Protein AF-0000000077412090 (afdb_homodimer)

InterPro domains:
  IPR002656 Acyltransferase 3 domain [PF01757] (216-596)
  IPR052728 Oxygen and lipid transport regulator [PTHR11161] (29-630)

Radius of gyration: 33.4 Å; Cα contacts (8 Å, |Δi|>4): 1713; chains: 2; bounding box: 84×100×77 Å

Foldseek 3Di:
DVVCVVVPPLPPDPPDPDPDPVLVVPAPDQEAADFQVVLQVVPPLRKKKWWKKAKDALDNVDGDPNVVSQCSQCVDLQADNSRIHIYIDGCCVQPVVQDDRDQPDPVNQVSVQVSVQVVCVVVRMGTGTDDMDMDHNDAPDDADPLQVVLVVVVVVLVVLLVVLQVVVVVQCVPPVNVPDPDDPPVNLLSVLSHLVSLVVVLLDDDDDLVCQLQLLVLLLLLVLLLLLLLLVLVLLQLQEFAPCSVVSSVCSVRPDPSLVSSLQNLLSLLQVLLQLLLVVLLVLLVCVVVVHALDPVNLVLVLVLVLLLQQFLLCNLLSCLQHVLSRPPFASRLFLLSCLNVLSVPCVVCLSVLNCLPPPNLRRNQVLSLSVSLSSVLNSVSSVVCNVCVVPLVCLLVVLVVVLVVLLVVLLVVLLVVLDALTQPSRSVCSHSNNSSNDPCCSVQRSDNSNSVLSNSVSSNLSSVCSVPLP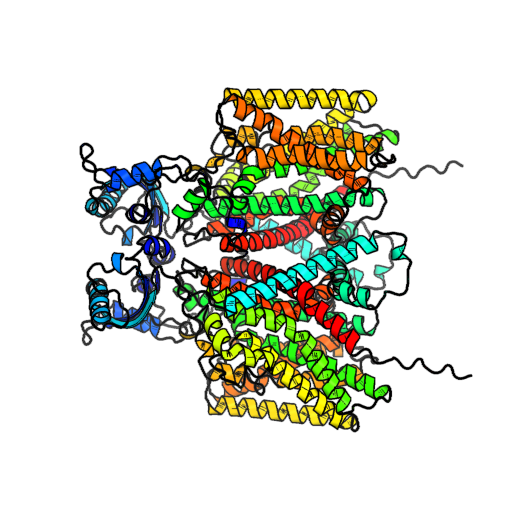PQDQPDPVSVVVLVVLLCVLVCLQRPVVVVDPQSPDSNSSSNSSSRNNNSSSVSVSSVSSQLSNVDDPPSNCSSNPSCSNSLSVLSSSLSSCLSVVSSSVSRHDSDHHHDDDVVSVVSSVVSSVVSSVRSSVCCSSTSSSSSSVSCVVPVDPPPPPPPDD/DVVCVVVPPLPPDPDDDDPDPVLVVPAPDQEAADFQVVLQVVPPLRKKKWWWKAKDALDNVDGDPNVVSQCVQCVDLLADNSRIHIYIDGCCVQPVVQDDRDPPDPSNQVSVQVSVQVVCVVVRMGTGTDDMDMDHNDAPDDADPLQVVLVVVVVVLVVLLVVLQVVVVVQCVPPVNVPDPDDDPVNLLSVLSHLVSLVVVLLDDDDDLVCQLQLLVLLLLLVLLLLLLLLVLVLLQLQEFAPCSVVLSVCSVRPDPSQVSSLLNLLSLLQVLLQLLLVVLLVLLVCVVVVHALDPVNLVLVLVLVLLLQQFLLCNLLSCLQHVLSRPPFASLCFLLSLLNVLSVPCVVCLSVLNCLPPPNLSRNQVLSLSVSLSSVLNSVSSVVCNVCVVVLVCLLVVLVVVLVVLLVVLLVVLLVVLDALTQDSRSVCSHSNNSSNDPCCSVQRSDNSNSVLSNSVSSNLSSVCSVPLPPQPQPDPVSVVVLVVLLCVLVCLQRPVVVVDPQSPDSNSSSNSSSRNNNSSSVSVSSVSSQLSNVDDPPSNCSSNPSVSNSLSVLSSSLSSCLSVVSSSVSRHDSDHHHDDDVVSVVSSVVSSVVSSVRSSVSCSSTNSSSSSVSCVVPVDPPPPPPPDD

Nearest PDB structures (foldseek):
  5oxq-assembly1_A  TM=2.088E-01  e=1.845E+00  Streptococcus thermophilus

Secondary structure (DSSP, 8-state):
-HHHHTTGGGGS---S----HHHHHHSPPSEEE--HHHHHTTGGG--EEEEEEEEEES-SSS--HHHHHHHHHTSSTTS--TTEEEEEEEHHHH-TT-----TT-HHHHHHHHHHHHHHHGGGTEEEEEEEEEEE-SS-SS---HHHHHHHHHHHHHHHHHHHHHHHHHHHHH-HHHHT-SS--HHHHHHHTT-HHHHHHHHHPPP-SHHHHHTHHHHHHHHHHHHHHHHHHHHHHHHSS-BS-HHHHHHHHHS--HHHHTGGGGGGHHHHHHHHHHHHHHHHHHHHHHTT----HHHHHHHHHHHHHHHHHHHHHHHHHHHTGGGGS---GGGTTTSTHHHHHHHHHHHHHTT-TTTSSGGG-SSGGGHHHHHHHHHHHHHHHHHHHHGGGGGGHHHHHHHHHHHHHHHHHHHHHHHT--SS----HHHHGGGGGGGSHHHHHHTSSTTTTHHHHHHHHHHHHHHHHHTTS-S--SHHHHHHHHHHHHHHHHHHHHHHHHS-GGGSHHHHHHHHHHHHHHHHHHHHHHHHHHHTT--HHHHHHHT-HHHHHHHTTHHHHHHHHHHHHHHHHHT--S-B---HHHHHHHHHHHHHHHHHHHHHHIIIIIHHHHHHHHHHH-----------/-HHHHTTSGGGS---S----HHHHHHSPPSEEE--HHHHHTTGGG--EEEEEEEEEES-SSS--HHHHHHHHHTSSTTS--TTEEEEEEEHHHH-TT-----TT-HHHHHHHHHHHHHHHGGGTEEEEEEEEEEE-SS-SS---HHHHHHHHHHHHHHHHHHHHHHHHHHHHH-HHHHT-SS--HHHHHHHTT-HHHHHHHHHPPP-SHHHHHTHHHHHHHHHHHHHHHHHHHHHHHHSS-BS-HHHHHHHHHS--HHHHTGGGGGGHHHHHHHHHHHHHHHHHHHHHHTT----HHHHHHHHHHHHHHHHHHHHHHHHHHHTGGGGS---GGGTTTSTHHHHHHHHHHHHHTT-TTTSSGGG-SSGGGHHHHHHHHHHHHHHHHHHHHGGGGGGHHHHHHHHHHHHHHHHHHHHHHHT--SS-S--HHHHGGGGGGGSHHHHHHTSSHHHHHHHHHHHHHHHHHHHHHTTS-S--SHHHHHHHHHHHHHHHHHHHHHHHHS-GGGSHHHHHHHHHHHHHHHHHHHHHHHHHHHTT--HHHHHHHT-HHHHHHHTTHHHHHHHHHHHHHHHHHT--S-B---HHHHHHHHHHHHHHHHHHHHHHIIIIIHHHHHHHHHHH-----------

pLDDT: mean 88.51, std 13.02, range [19.36, 98.06]

Solvent-accessible surface area (backbone atoms only — not comparable to full-atom values): 66591 Å² total; per-residue (Å²): 105,73,78,52,53,81,54,55,75,76,66,69,91,73,69,74,93,67,77,48,53,48,58,58,50,70,48,76,72,47,55,43,76,46,66,56,69,53,32,43,33,46,45,91,63,16,40,38,32,45,33,35,35,36,56,43,55,67,44,76,89,68,53,49,72,68,54,55,49,35,49,59,58,30,65,42,69,52,24,51,54,57,44,49,27,42,36,33,40,32,39,64,76,77,34,63,84,54,84,58,94,42,90,83,42,68,64,31,53,56,43,51,27,51,52,52,28,62,63,35,43,81,72,49,27,31,56,43,67,78,47,73,49,68,46,54,65,60,76,92,59,77,88,48,69,65,37,53,51,53,51,48,52,52,51,52,50,52,48,48,32,52,50,25,27,52,52,49,53,57,44,58,70,32,73,79,54,61,68,57,87,76,73,54,69,67,52,51,55,40,45,36,37,11,46,68,58,45,48,54,56,51,67,54,72,85,80,52,69,71,51,62,37,50,36,42,54,28,21,49,47,37,54,43,47,52,49,51,51,43,30,53,43,53,47,62,62,55,24,47,56,45,73,44,57,62,58,57,32,50,40,58,74,54,64,45,74,81,63,47,50,50,58,50,47,75,53,54,56,26,49,55,38,14,50,53,31,17,52,48,39,37,54,51,51,52,37,46,72,68,71,44,81,77,45,71,67,52,51,52,50,53,51,49,53,53,46,52,40,49,43,53,48,48,48,54,54,42,48,37,28,39,32,62,53,54,68,53,86,53,35,81,48,35,69,58,56,53,48,38,28,60,23,14,56,74,34,41,66,34,60,77,67,43,42,30,58,75,46,62,53,73,49,34,23,56,70,80,51,28,58,56,20,42,49,51,51,49,51,54,51,48,52,54,50,46,56,68,35,64,87,42,60,87,49,46,65,59,54,44,50,50,52,46,51,52,46,33,51,48,42,24,50,56,38,45,73,70,57,62,70,66,61,66,68,82,21,42,73,30,32,39,34,56,47,47,63,71,37,67,62,42,48,55,59,60,46,26,57,75,54,51,40,47,13,32,48,48,11,38,46,50,16,49,50,44,64,74,44,67,90,52,84,82,63,82,46,71,66,49,46,50,49,51,53,49,52,36,50,50,30,45,40,53,57,70,42,40,68,77,76,40,71,48,65,76,39,58,62,50,14,13,50,47,60,28,44,36,52,44,31,45,32,49,28,50,48,52,50,50,56,40,41,43,72,70,45,57,66,68,61,39,53,66,23,48,39,69,71,30,56,44,50,30,75,31,40,68,40,21,62,72,40,30,55,57,57,52,38,51,55,51,20,58,32,72,57,60,41,67,81,47,72,65,58,49,50,42,52,37,42,19,48,51,55,48,13,50,53,49,5,48,52,40,36,52,70,32,28,49,24,40,39,46,50,48,46,68,71,61,61,66,78,72,74,69,74,74,76,79,128,106,72,78,51,51,78,53,53,74,76,62,70,87,72,75,79,98,65,78,48,53,49,58,58,50,69,47,76,71,48,54,43,74,45,67,57,68,54,33,44,31,46,45,91,63,16,41,39,30,46,33,35,36,36,56,42,53,68,43,77,89,69,53,49,72,67,53,55,49,35,50,60,57,30,65,42,70,51,24,50,54,59,43,48,27,42,36,34,40,33,38,66,75,78,34,62,85,52,82,60,96,41,90,84,41,66,65,31,54,54,43,50,28,51,50,53,28,64,64,35,44,82,71,49,27,31,56,44,67,78,46,76,50,69,46,53,65,61,74,91,58,79,88,49,70,67,37,52,51,51,52,48,52,53,51,52,49,53,49,48,32,52,50,25,26,52,50,50,52,57,45,58,70,32,73,82,54,62,68,57,88,76,73,54,70,66,53,52,56,39,45,36,37,10,46,69,59,46,48,54,58,51,68,54,72,86,81,51,69,71,51,62,36,51,35,42,54,27,21,48,47,37,53,42,47,51,49,51,50,42,30,53,46,52,48,62,63,54,24,46,56,43,73,44,56,63,58,58,31,50,40,58,76,54,64,46,72,81,60,45,50,49,48,50,47,75,52,53,56,27,49,56,36,13,49,54,32,18,53,48,38,38,55,52,50,54,38,45,73,68,72,44,83,78,45,72,68,52,50,53,50,53,51,50,53,54,47,51,39,50,42,53,48,49,49,52,54,42,49,37,29,38,32,63,53,56,68,55,84,52,34,82,48,34,68,59,57,56,49,38,29,59,23,13,57,74,34,41,65,33,60,77,68,43,41,29,55,76,46,61,52,72,49,36,23,56,72,79,51,27,57,58,18,41,48,51,52,50,52,52,51,48,52,53,50,46,55,68,35,64,86,42,60,89,48,47,63,58,53,44,49,50,53,48,52,51,46,33,51,46,43,24,51,55,37,46,72,71,59,61,71,66,69,61,71,72,28,41,72,34,33,38,35,57,46,46,63,70,37,66,61,41,46,55,58,59,46,26,59,76,53,50,40,47,12,32,48,49,11,38,45,49,16,48,49,43,65,74,44,67,89,52,84,84,63,82,45,69,66,49,47,50,48,52,52,49,51,35,47,51,31,45,40,52,57,71,43,40,68,79,75,40,71,48,66,76,41,61,63,50,16,14,51,47,61,28,43,36,50,44,32,45,31,50,28,53,49,51,49,51,55,41,40,43,71,71,44,56,65,69,60,40,52,65,22,47,40,71,70,31,55,43,51,29,75,30,41,67,40,20,63,73,42,32,56,58,56,51,38,52,55,50,20,58,32,74,56,58,39,66,80,47,72,64,58,50,49,44,52,37,43,19,48,51,53,51,14,50,53,50,5,48,50,39,36,51,71,33,28,49,25,39,40,47,50,48,47,67,72,60,61,67,78,72,74,68,75,72,74,80,127

Structure (mmCIF, N/CA/C/O backbone):
data_AF-0000000077412090-model_v1
#
loop_
_entity.id
_entity.type
_entity.pdbx_description
1 polymer 'Acyltransferase 3 domain-containing protein'
#
loop_
_atom_site.group_PDB
_atom_site.id
_atom_site.type_symbol
_atom_site.label_atom_id
_atom_site.label_alt_id
_atom_site.label_comp_id
_atom_site.label_asym_id
_atom_site.label_entity_id
_atom_site.label_seq_id
_atom_site.pdbx_PDB_ins_code
_atom_site.Cartn_x
_atom_site.Cartn_y
_atom_site.Cartn_z
_atom_site.occupancy
_atom_site.B_iso_or_equiv
_atom_site.auth_seq_id
_atom_site.auth_comp_id
_atom_site.auth_asym_id
_atom_site.auth_atom_id
_atom_site.pdbx_PDB_model_num
ATOM 1 N N . MET A 1 1 ? -9.008 4.742 -24.375 1 19.36 1 MET A N 1
ATOM 2 C CA . MET A 1 1 ? -8.453 5.59 -25.422 1 19.36 1 MET A CA 1
ATOM 3 C C . MET A 1 1 ? -7.453 6.59 -24.844 1 19.36 1 MET A C 1
ATOM 5 O O . MET A 1 1 ? -6.422 6.867 -25.469 1 19.36 1 MET A O 1
ATOM 9 N N . ALA A 1 2 ? -7.738 7.188 -23.656 1 22.77 2 ALA A N 1
ATOM 10 C CA . ALA A 1 2 ? -6.75 8.133 -23.141 1 22.77 2 ALA A CA 1
ATOM 11 C C . ALA A 1 2 ? -5.5 7.406 -22.656 1 22.77 2 ALA A C 1
ATOM 13 O O . ALA A 1 2 ? -4.398 7.961 -22.703 1 22.77 2 ALA A O 1
ATOM 14 N N . LEU A 1 3 ? -5.652 6.203 -22.203 1 26.17 3 LEU A N 1
ATOM 15 C CA . LEU A 1 3 ? -4.453 5.461 -21.828 1 26.17 3 LEU A CA 1
ATOM 16 C C . LEU A 1 3 ? -3.672 5.043 -23.078 1 26.17 3 LEU A C 1
ATOM 18 O O . LEU A 1 3 ? -2.467 4.797 -23 1 26.17 3 LEU A O 1
ATOM 22 N N . LYS A 1 4 ? -4.398 4.973 -24.266 1 30.03 4 LYS A N 1
ATOM 23 C CA . LYS A 1 4 ? -3.734 4.742 -25.547 1 30.03 4 LYS A CA 1
ATOM 24 C C . LYS A 1 4 ? -3.004 5.996 -26.016 1 30.03 4 LYS A C 1
ATOM 26 O O . LYS A 1 4 ? -2.219 5.941 -26.969 1 30.03 4 LYS A O 1
ATOM 31 N N . VAL A 1 5 ? -3.477 7.176 -25.578 1 28.88 5 VAL A N 1
ATOM 32 C CA . VAL A 1 5 ? -2.887 8.367 -26.172 1 28.88 5 VAL A CA 1
ATOM 33 C C . VAL A 1 5 ? -1.438 8.516 -25.719 1 28.88 5 VAL A C 1
ATOM 35 O O . VAL A 1 5 ? -0.57 8.914 -26.5 1 28.88 5 VAL A O 1
ATOM 38 N N . ILE A 1 6 ? -1.155 8.234 -24.453 1 31.19 6 ILE A N 1
ATOM 39 C CA . ILE A 1 6 ? 0.26 8.422 -24.156 1 31.19 6 ILE A CA 1
ATOM 40 C C . ILE A 1 6 ? 1.084 7.352 -24.875 1 31.19 6 ILE A C 1
ATOM 42 O O . ILE A 1 6 ? 2.307 7.477 -24.984 1 31.19 6 ILE A O 1
ATOM 46 N N . PHE A 1 7 ? 0.365 6.371 -25.516 1 32.5 7 PHE A N 1
ATOM 47 C CA . PHE A 1 7 ? 0.991 5.258 -26.219 1 32.5 7 PHE A CA 1
ATOM 48 C C . PHE A 1 7 ? 1.422 5.672 -27.625 1 32.5 7 PHE A C 1
ATOM 50 O O . PHE A 1 7 ? 1.971 4.867 -28.375 1 32.5 7 PHE A O 1
ATOM 57 N N . VAL A 1 8 ? 0.975 6.852 -28.172 1 30.89 8 VAL A N 1
ATOM 58 C CA . VAL A 1 8 ? 1.163 7.02 -29.609 1 30.89 8 VAL A CA 1
ATOM 59 C C . VAL A 1 8 ? 2.652 7.156 -29.922 1 30.89 8 VAL A C 1
ATOM 61 O O . VAL A 1 8 ? 3.092 6.828 -31.016 1 30.89 8 VAL A O 1
ATOM 64 N N . PHE A 1 9 ? 3.449 7.789 -29.109 1 29.62 9 PHE A N 1
ATOM 65 C CA . PHE A 1 9 ? 4.703 8.156 -29.75 1 29.62 9 PHE A CA 1
ATOM 66 C C . PHE A 1 9 ? 5.57 6.926 -29.984 1 29.62 9 PHE A C 1
ATOM 68 O O . PHE A 1 9 ? 6.633 7.02 -30.609 1 29.62 9 PHE A O 1
ATOM 75 N N . SER A 1 10 ? 5.43 5.883 -29.281 1 31.59 10 SER A N 1
ATOM 76 C CA . SER A 1 10 ? 6.5 4.91 -29.469 1 31.59 10 SER A CA 1
ATOM 77 C C . SER A 1 10 ? 6.305 4.117 -30.766 1 31.59 10 SER A C 1
ATOM 79 O O . SER A 1 10 ? 6.605 2.922 -30.812 1 31.59 10 SER A O 1
ATOM 81 N N . LEU A 1 11 ? 5.539 4.504 -31.75 1 29.36 11 LEU A N 1
ATOM 82 C CA . LEU A 1 11 ? 5.32 3.637 -32.906 1 29.36 11 LEU A CA 1
ATOM 83 C C . LEU A 1 11 ? 6.617 3.416 -33.688 1 29.36 11 LEU A C 1
ATOM 85 O O . LEU A 1 11 ? 6.691 2.535 -34.531 1 29.36 11 LEU A O 1
ATOM 89 N N . ILE A 1 12 ? 7.547 4.422 -33.875 1 30.69 12 ILE A N 1
ATOM 90 C CA . ILE A 1 12 ? 8.305 4.375 -35.125 1 30.69 12 ILE A CA 1
ATOM 91 C C . ILE A 1 12 ? 9.297 3.219 -35.094 1 30.69 12 ILE A C 1
ATOM 93 O O . ILE A 1 12 ? 9.492 2.516 -36.062 1 30.69 12 ILE A O 1
ATOM 97 N N . PHE A 1 13 ? 10.406 3.195 -34.281 1 34.12 13 PHE A N 1
ATOM 98 C CA . PHE A 1 13 ? 11.602 2.494 -34.75 1 34.12 13 PHE A CA 1
ATOM 99 C C . PHE A 1 13 ? 11.461 0.992 -34.531 1 34.12 13 PHE A C 1
ATOM 101 O O . PHE A 1 13 ? 11.703 0.497 -33.406 1 34.12 13 PHE A O 1
ATOM 108 N N . GLY A 1 14 ? 10.633 0.234 -35.25 1 35.38 14 GLY A N 1
ATOM 109 C CA . GLY A 1 14 ? 10.375 -1.193 -35.375 1 35.38 14 GLY A CA 1
ATOM 110 C C . GLY A 1 14 ? 11.578 -1.98 -35.844 1 35.38 14 GLY A C 1
ATOM 111 O O . GLY A 1 14 ? 11.5 -2.686 -36.875 1 35.38 14 GLY A O 1
ATOM 112 N N . LEU A 1 15 ? 12.836 -1.581 -36 1 36.53 15 LEU A N 1
ATOM 113 C CA . LEU A 1 15 ? 13.75 -2.471 -36.719 1 36.53 15 LEU A CA 1
ATOM 114 C C . LEU A 1 15 ? 13.734 -3.867 -36.094 1 36.53 15 LEU A C 1
ATOM 116 O O . LEU A 1 15 ? 14.039 -4.852 -36.781 1 36.53 15 LEU A O 1
ATOM 120 N N . VAL A 1 16 ? 14.047 -4.195 -34.938 1 44.41 16 VAL A N 1
ATOM 121 C CA . VAL A 1 16 ? 14.797 -5.402 -34.625 1 44.41 16 VAL A CA 1
ATOM 122 C C . VAL A 1 16 ? 14.016 -6.633 -35.062 1 44.41 16 VAL A C 1
ATOM 124 O O . VAL A 1 16 ? 12.805 -6.723 -34.844 1 44.41 16 VAL A O 1
ATOM 127 N N . PRO A 1 17 ? 14.5 -7.57 -35.906 1 51.78 17 PRO A N 1
ATOM 128 C CA . PRO A 1 17 ? 13.898 -8.836 -36.344 1 51.78 17 PRO A CA 1
ATOM 129 C C . PRO A 1 17 ? 13.281 -9.609 -35.156 1 51.78 17 PRO A C 1
ATOM 131 O O . PRO A 1 17 ? 13.992 -10.078 -34.281 1 51.78 17 PRO A O 1
ATOM 134 N N . ALA A 1 18 ? 12.109 -9.234 -34.438 1 65.06 18 ALA A N 1
ATOM 135 C CA . ALA A 1 18 ? 11.336 -9.469 -33.219 1 65.06 18 ALA A CA 1
ATOM 136 C C . ALA A 1 18 ? 10.727 -10.867 -33.219 1 65.06 18 ALA A C 1
ATOM 138 O O . ALA A 1 18 ? 10.141 -11.297 -34.219 1 65.06 18 ALA A O 1
ATOM 139 N N . ILE A 1 19 ? 11.492 -11.914 -32.594 1 86.81 19 ILE A N 1
ATOM 140 C CA . ILE A 1 19 ? 10.82 -13.188 -32.344 1 86.81 19 ILE A CA 1
ATOM 141 C C . ILE A 1 19 ? 9.328 -12.945 -32.125 1 86.81 19 ILE A C 1
ATOM 143 O O . ILE A 1 19 ? 8.938 -12 -31.453 1 86.81 19 ILE A O 1
ATOM 147 N N . THR A 1 20 ? 8.664 -13.727 -33 1 90.56 20 THR A N 1
ATOM 148 C CA . THR A 1 20 ? 7.219 -13.617 -32.875 1 90.56 20 THR A CA 1
ATOM 149 C C . THR A 1 20 ? 6.766 -14.102 -31.5 1 90.56 20 THR A C 1
ATOM 151 O O . THR A 1 20 ? 7.527 -14.766 -30.781 1 90.56 20 THR A O 1
ATOM 154 N N . ASP A 1 21 ? 5.633 -13.789 -31.156 1 91.69 21 ASP A N 1
ATOM 155 C CA . ASP A 1 21 ? 5.066 -14.211 -29.875 1 91.69 21 ASP A CA 1
ATOM 156 C C . ASP A 1 21 ? 4.953 -15.734 -29.812 1 91.69 21 ASP A C 1
ATOM 158 O O . ASP A 1 21 ? 5.199 -16.328 -28.75 1 91.69 21 ASP A O 1
ATOM 162 N N . GLU A 1 22 ? 4.637 -16.312 -30.891 1 91.75 22 GLU A N 1
ATOM 163 C CA . GLU A 1 22 ? 4.492 -17.766 -30.922 1 91.75 22 GLU A CA 1
ATOM 164 C C . GLU A 1 22 ? 5.836 -18.469 -30.75 1 91.75 22 GLU A C 1
ATOM 166 O O . GLU A 1 22 ? 5.934 -19.484 -30.062 1 91.75 22 GLU A O 1
ATOM 171 N N . GLU A 1 23 ? 6.809 -17.906 -31.375 1 93.62 23 GLU A N 1
ATOM 172 C CA . GLU A 1 23 ? 8.156 -18.453 -31.219 1 93.62 23 GLU A CA 1
ATOM 173 C C . GLU A 1 23 ? 8.648 -18.312 -29.781 1 93.62 23 GLU A C 1
ATOM 175 O O . GLU A 1 23 ? 9.25 -19.234 -29.234 1 93.62 23 GLU A O 1
ATOM 180 N N . TYR A 1 24 ? 8.375 -17.172 -29.219 1 94.5 24 TYR A N 1
ATOM 181 C CA . TYR A 1 24 ? 8.781 -16.938 -27.844 1 94.5 24 TYR A CA 1
ATOM 182 C C . TYR A 1 24 ? 8.109 -17.938 -26.906 1 94.5 24 TYR A C 1
ATOM 184 O O . TYR A 1 24 ? 8.75 -18.453 -25.984 1 94.5 24 TYR A O 1
ATOM 192 N N . ALA A 1 25 ? 6.883 -18.25 -27.172 1 92.38 25 ALA A N 1
ATOM 193 C CA . ALA A 1 25 ? 6.102 -19.141 -26.328 1 92.38 25 ALA A CA 1
ATOM 194 C C . ALA A 1 25 ? 6.582 -20.578 -26.453 1 92.38 25 ALA A C 1
ATOM 196 O O . ALA A 1 25 ? 6.324 -21.406 -25.578 1 92.38 25 ALA A O 1
ATOM 197 N N . SER A 1 26 ? 7.238 -20.844 -27.547 1 91.5 26 SER A N 1
ATOM 198 C CA . SER A 1 26 ? 7.695 -22.219 -27.781 1 91.5 26 SER A CA 1
ATOM 199 C C . SER A 1 26 ? 8.945 -22.531 -26.969 1 91.5 26 SER A C 1
ATOM 201 O O . SER A 1 26 ? 9.289 -23.703 -26.781 1 91.5 26 SER A O 1
ATOM 203 N N . MET A 1 27 ? 9.602 -21.5 -26.453 1 94.69 27 MET A N 1
ATOM 204 C CA . MET A 1 27 ? 10.789 -21.719 -25.641 1 94.69 27 MET A CA 1
ATOM 205 C C . MET A 1 27 ? 10.414 -22.312 -24.281 1 94.69 27 MET A C 1
ATOM 207 O O . MET A 1 27 ? 9.289 -22.141 -23.812 1 94.69 27 MET A O 1
ATOM 211 N N . PRO A 1 28 ? 11.375 -23.016 -23.703 1 94.31 28 PRO A N 1
ATOM 212 C CA . PRO A 1 28 ? 11.109 -23.422 -22.328 1 94.31 28 PRO A CA 1
ATOM 213 C C . PRO A 1 28 ? 10.922 -22.234 -21.391 1 94.31 28 PRO A C 1
ATOM 215 O O . PRO A 1 28 ? 11.57 -21.203 -21.562 1 94.31 28 PRO A O 1
ATOM 218 N N . GLU A 1 29 ? 10.078 -22.438 -20.438 1 93.81 29 GLU A N 1
ATOM 219 C CA . GLU A 1 29 ? 9.852 -21.375 -19.469 1 93.81 29 GLU A CA 1
ATOM 220 C C . GLU A 1 29 ? 11.141 -21.031 -18.719 1 93.81 29 GLU A C 1
ATOM 222 O O . GLU A 1 29 ? 11.844 -21.922 -18.234 1 93.81 29 GLU A O 1
ATOM 227 N N . LEU A 1 30 ? 11.406 -19.797 -18.656 1 96.31 30 LEU A N 1
ATOM 228 C CA . LEU A 1 30 ? 12.641 -19.312 -18.047 1 96.31 30 LEU A CA 1
ATOM 229 C C . LEU A 1 30 ? 12.656 -19.594 -16.547 1 96.31 30 LEU A C 1
ATOM 231 O O . LEU A 1 30 ? 13.672 -20.047 -16 1 96.31 30 LEU A O 1
ATOM 235 N N . PHE A 1 31 ? 11.547 -19.281 -15.922 1 95.94 31 PHE A N 1
ATOM 236 C CA . PHE A 1 31 ? 11.391 -19.484 -14.484 1 95.94 31 PHE A CA 1
ATOM 237 C C . PHE A 1 31 ? 10.344 -20.562 -14.211 1 95.94 31 PHE A C 1
ATOM 239 O O . PHE A 1 31 ? 9.195 -20.453 -14.641 1 95.94 31 PHE A O 1
ATOM 246 N N . GLN A 1 32 ? 10.758 -21.609 -13.617 1 94.94 32 GLN A N 1
ATOM 247 C CA . GLN A 1 32 ? 9.852 -22.672 -13.188 1 94.94 32 GLN A CA 1
ATOM 248 C C . GLN A 1 32 ? 9.875 -22.828 -11.672 1 94.94 32 GLN A C 1
ATOM 250 O O . GLN A 1 32 ? 10.93 -23.062 -11.078 1 94.94 32 GLN A O 1
ATOM 255 N N . VAL A 1 33 ? 8.75 -22.641 -11.062 1 94.31 33 VAL A N 1
ATOM 256 C CA . VAL A 1 33 ? 8.688 -22.641 -9.609 1 94.31 33 VAL A CA 1
ATOM 257 C C . VAL A 1 33 ? 7.664 -23.672 -9.133 1 94.31 33 VAL A C 1
ATOM 259 O O . VAL A 1 33 ? 6.484 -23.578 -9.477 1 94.31 33 VAL A O 1
ATOM 262 N N . ASP A 1 34 ? 8.18 -24.656 -8.367 1 94.38 34 ASP A N 1
ATOM 263 C CA . ASP A 1 34 ? 7.285 -25.625 -7.734 1 94.38 34 ASP A CA 1
ATOM 264 C C . ASP A 1 34 ? 6.715 -25.078 -6.43 1 94.38 34 ASP A C 1
ATOM 266 O O . ASP A 1 34 ? 7.195 -24.062 -5.914 1 94.38 34 ASP A O 1
ATOM 270 N N . ASN A 1 35 ? 5.668 -25.688 -5.996 1 93.38 35 ASN A N 1
ATOM 271 C CA . ASN A 1 35 ? 5.039 -25.234 -4.758 1 93.38 35 ASN A CA 1
ATOM 272 C C . ASN A 1 35 ? 5.93 -25.5 -3.551 1 93.38 35 ASN A C 1
ATOM 274 O O . ASN A 1 35 ? 6.121 -26.656 -3.154 1 93.38 35 ASN A O 1
ATOM 278 N N . TYR A 1 36 ? 6.461 -24.484 -2.965 1 93.19 36 TYR A N 1
ATOM 279 C CA . TYR A 1 36 ? 7.406 -24.562 -1.857 1 93.19 36 TYR A CA 1
ATOM 280 C C . TYR A 1 36 ? 6.734 -25.109 -0.604 1 93.19 36 TYR A C 1
ATOM 282 O O . TYR A 1 36 ? 7.32 -25.922 0.118 1 93.19 36 TYR A O 1
ATOM 290 N N . ASP A 1 37 ? 5.52 -24.734 -0.297 1 91.94 37 ASP A N 1
ATOM 291 C CA . ASP A 1 37 ? 4.812 -25.125 0.914 1 91.94 37 ASP A CA 1
ATOM 292 C C . ASP A 1 37 ? 4.512 -26.625 0.906 1 91.94 37 ASP A C 1
ATOM 294 O O . ASP A 1 37 ? 4.703 -27.312 1.916 1 91.94 37 ASP A O 1
ATOM 298 N N . THR A 1 38 ? 4.066 -27.094 -0.203 1 92.56 38 THR A N 1
ATOM 299 C CA . THR A 1 38 ? 3.783 -28.516 -0.32 1 92.56 38 THR A CA 1
ATOM 300 C C . THR A 1 38 ? 5.062 -29.344 -0.178 1 92.56 38 THR A C 1
ATOM 302 O O . THR A 1 38 ? 5.047 -30.438 0.395 1 92.56 38 THR A O 1
ATOM 305 N N . CYS A 1 39 ? 6.102 -28.797 -0.708 1 93.94 39 CYS A N 1
ATOM 306 C CA . CYS A 1 39 ? 7.383 -29.484 -0.591 1 93.94 39 CYS A CA 1
ATOM 307 C C . CYS A 1 39 ? 7.82 -29.578 0.867 1 93.94 39 CYS A C 1
ATOM 309 O O . CYS A 1 39 ? 8.297 -30.625 1.309 1 93.94 39 CYS A O 1
ATOM 311 N N . MET A 1 40 ? 7.625 -28.5 1.592 1 92.94 40 MET A N 1
ATOM 312 C CA . MET A 1 40 ? 8.07 -28.453 2.98 1 92.94 40 MET A CA 1
ATOM 313 C C . MET A 1 40 ? 7.207 -29.359 3.857 1 92.94 40 MET A C 1
ATOM 315 O O . MET A 1 40 ? 7.652 -29.828 4.906 1 92.94 40 MET A O 1
ATOM 319 N N . MET A 1 41 ? 6.043 -29.703 3.424 1 92.69 41 MET A N 1
ATOM 320 C CA . MET A 1 41 ? 5.125 -30.547 4.184 1 92.69 41 MET A CA 1
ATOM 321 C C . MET A 1 41 ? 5.57 -32 4.156 1 92.69 41 MET A C 1
ATOM 323 O O . MET A 1 41 ? 5.07 -32.812 4.922 1 92.69 41 MET A O 1
ATOM 327 N N . LEU A 1 42 ? 6.594 -32.312 3.373 1 92.56 42 LEU A N 1
ATOM 328 C CA . LEU A 1 42 ? 7.094 -33.688 3.275 1 92.56 42 LEU A CA 1
ATOM 329 C C . LEU A 1 42 ? 7.965 -34.031 4.477 1 92.56 42 LEU A C 1
ATOM 331 O O . LEU A 1 42 ? 8.445 -35.156 4.594 1 92.56 42 LEU A O 1
ATOM 335 N N . GLY A 1 43 ? 8.18 -33.094 5.348 1 90 43 GLY A N 1
ATOM 336 C CA . GLY A 1 43 ? 8.883 -33.312 6.598 1 90 43 GLY A CA 1
ATOM 337 C C . GLY A 1 43 ? 10.359 -33.594 6.406 1 90 43 GLY A C 1
ATOM 338 O O . GLY A 1 43 ? 11.094 -32.781 5.844 1 90 43 GLY A O 1
ATOM 339 N N . LYS A 1 44 ? 10.758 -34.844 6.691 1 88.44 44 LYS A N 1
ATOM 340 C CA . LYS A 1 44 ? 12.164 -35.25 6.633 1 88.44 44 LYS A CA 1
ATOM 341 C C . LYS A 1 44 ? 12.641 -35.375 5.191 1 88.44 44 LYS A C 1
ATOM 343 O O . LYS A 1 44 ? 13.828 -35.219 4.902 1 88.44 44 LYS A O 1
ATOM 348 N N . LYS A 1 45 ? 11.68 -35.562 4.301 1 90.44 45 LYS A N 1
ATOM 349 C CA . LYS A 1 45 ? 12.031 -35.719 2.898 1 90.44 45 LYS A CA 1
ATOM 350 C C . LYS A 1 45 ? 11.992 -34.406 2.143 1 90.44 45 LYS A C 1
ATOM 352 O O . LYS A 1 45 ? 12.312 -34.344 0.952 1 90.44 45 LYS A O 1
ATOM 357 N N . ALA A 1 46 ? 11.672 -33.406 2.832 1 93.31 46 ALA A N 1
ATOM 358 C CA . ALA A 1 46 ? 11.562 -32.094 2.186 1 93.31 46 ALA A CA 1
ATOM 359 C C . ALA A 1 46 ? 12.922 -31.625 1.694 1 93.31 46 ALA A C 1
ATOM 361 O O . ALA A 1 46 ? 13.883 -31.547 2.469 1 93.31 46 ALA A O 1
ATOM 362 N N . PHE A 1 47 ? 13.086 -31.391 0.449 1 94.56 47 PHE A N 1
ATOM 363 C CA . PHE A 1 47 ? 14.32 -30.922 -0.176 1 94.56 47 PHE A CA 1
ATOM 364 C C . PHE A 1 47 ? 14.008 -30.047 -1.384 1 94.56 47 PHE A C 1
ATOM 366 O O . PHE A 1 47 ? 13.68 -30.547 -2.459 1 94.56 47 PHE A O 1
ATOM 373 N N . TYR A 1 48 ? 14.031 -28.75 -1.155 1 94.44 48 TYR A N 1
ATOM 374 C CA . TYR A 1 48 ? 13.719 -27.75 -2.182 1 94.44 48 TYR A CA 1
ATOM 375 C C . TYR A 1 48 ? 14.984 -27.078 -2.684 1 94.44 48 TYR A C 1
ATOM 377 O O . TYR A 1 48 ? 15.773 -26.547 -1.893 1 94.44 48 TYR A O 1
ATOM 385 N N . CYS A 1 49 ? 15.227 -27.047 -4.012 1 94.69 49 CYS A N 1
ATOM 386 C CA . CYS A 1 49 ? 16.5 -26.562 -4.535 1 94.69 49 CYS A CA 1
ATOM 387 C C . CYS A 1 49 ? 16.266 -25.484 -5.59 1 94.69 49 CYS A C 1
ATOM 389 O O . CYS A 1 49 ? 15.328 -25.562 -6.379 1 94.69 49 CYS A O 1
ATOM 391 N N . SER A 1 50 ? 17.031 -24.453 -5.527 1 93.81 50 SER A N 1
ATOM 392 C CA . SER A 1 50 ? 17.188 -23.484 -6.609 1 93.81 50 SER A CA 1
ATOM 393 C C . SER A 1 50 ? 18.281 -23.906 -7.582 1 93.81 50 SER A C 1
ATOM 395 O O . SER A 1 50 ? 19.453 -24.031 -7.195 1 93.81 50 SER A O 1
ATOM 397 N N . ILE A 1 51 ? 17.953 -24.125 -8.867 1 95.19 51 ILE A N 1
ATOM 398 C CA . ILE A 1 51 ? 18.875 -24.719 -9.836 1 95.19 51 ILE A CA 1
ATOM 399 C C . ILE A 1 51 ? 19.016 -23.797 -11.039 1 95.19 51 ILE A C 1
ATOM 401 O O . ILE A 1 51 ? 18.031 -23.281 -11.57 1 95.19 51 ILE A O 1
ATOM 405 N N . THR A 1 52 ? 20.172 -23.484 -11.398 1 95.62 52 THR A N 1
ATOM 406 C CA . THR A 1 52 ? 20.438 -22.875 -12.688 1 95.62 52 THR A CA 1
ATOM 407 C C . THR A 1 52 ? 20.859 -23.922 -13.711 1 95.62 52 THR A C 1
ATOM 409 O O . THR A 1 52 ? 21.875 -24.609 -13.523 1 95.62 52 THR A O 1
ATOM 412 N N . TYR A 1 53 ? 20.078 -24.109 -14.719 1 96.94 53 TYR A N 1
ATOM 413 C CA . TYR A 1 53 ? 20.281 -25.141 -15.734 1 96.94 53 TYR A CA 1
ATOM 414 C C . TYR A 1 53 ? 20.594 -24.516 -17.094 1 96.94 53 TYR A C 1
ATOM 416 O O . TYR A 1 53 ? 19.797 -23.734 -17.625 1 96.94 53 TYR A O 1
ATOM 424 N N . GLN A 1 54 ? 21.703 -24.812 -17.656 1 97.69 54 GLN A N 1
ATOM 425 C CA . GLN A 1 54 ? 22.109 -24.25 -18.938 1 97.69 54 GLN A CA 1
ATOM 426 C C . GLN A 1 54 ? 21.812 -25.219 -20.078 1 97.69 54 GLN A C 1
ATOM 428 O O . GLN A 1 54 ? 22.297 -26.344 -20.094 1 97.69 54 GLN A O 1
ATOM 433 N N . LEU A 1 55 ? 21.062 -24.734 -21.047 1 97.62 55 LEU A N 1
ATOM 434 C CA . LEU A 1 55 ? 20.641 -25.547 -22.188 1 97.62 55 LEU A CA 1
ATOM 435 C C . LEU A 1 55 ? 21.672 -25.5 -23.312 1 97.62 55 LEU A C 1
ATOM 437 O O . LEU A 1 55 ? 22.406 -24.531 -23.453 1 97.62 55 LEU A O 1
ATOM 441 N N . GLU A 1 56 ? 21.734 -26.562 -24.047 1 96.75 56 GLU A N 1
ATOM 442 C CA . GLU A 1 56 ? 22.5 -26.719 -25.281 1 96.75 56 GLU A CA 1
ATOM 443 C C . GLU A 1 56 ? 21.812 -27.688 -26.234 1 96.75 56 GLU A C 1
ATOM 445 O O . GLU A 1 56 ? 21.047 -28.547 -25.812 1 96.75 56 GLU A O 1
ATOM 450 N N . PRO A 1 57 ? 21.953 -27.438 -27.469 1 96.81 57 PRO A N 1
ATOM 451 C CA . PRO A 1 57 ? 21.359 -28.406 -28.406 1 96.81 57 PRO A CA 1
ATOM 452 C C . PRO A 1 57 ? 22.047 -29.766 -28.359 1 96.81 57 PRO A C 1
ATOM 454 O O . PRO A 1 57 ? 23.266 -29.844 -28.203 1 96.81 57 PRO A O 1
ATOM 457 N N . ILE A 1 58 ? 21.281 -30.859 -28.453 1 96.19 58 ILE A N 1
ATOM 458 C CA . ILE A 1 58 ? 21.844 -32.188 -28.469 1 96.19 58 ILE A CA 1
ATOM 459 C C . ILE A 1 58 ? 22.766 -32.344 -29.672 1 96.19 58 ILE A C 1
ATOM 461 O O . ILE A 1 58 ? 23.891 -32.812 -29.562 1 96.19 58 ILE A O 1
ATOM 465 N N . ASP A 1 59 ? 22.234 -31.875 -30.875 1 94.88 59 ASP A N 1
ATOM 466 C CA . ASP A 1 59 ? 23.047 -31.859 -32.094 1 94.88 59 ASP A CA 1
ATOM 467 C C . ASP A 1 59 ? 23.578 -30.453 -32.375 1 94.88 59 ASP A C 1
ATOM 469 O O . ASP A 1 59 ? 22.828 -29.562 -32.781 1 94.88 59 ASP A O 1
ATOM 473 N N . GLN A 1 60 ? 24.781 -30.234 -32.219 1 92.56 60 GLN A N 1
ATOM 474 C CA . GLN A 1 60 ? 25.391 -28.906 -32.375 1 92.56 60 GLN A CA 1
ATOM 475 C C . GLN A 1 60 ? 25.531 -28.547 -33.844 1 92.56 60 GLN A C 1
ATOM 477 O O . GLN A 1 60 ? 25.531 -27.359 -34.188 1 92.56 60 GLN A O 1
ATOM 482 N N . ARG A 1 61 ? 25.672 -29.484 -34.719 1 93.38 61 ARG A N 1
ATOM 483 C CA . ARG A 1 61 ? 25.859 -29.234 -36.156 1 93.38 61 ARG A CA 1
ATOM 484 C C . ARG A 1 61 ? 24.547 -28.844 -36.812 1 93.38 61 ARG A C 1
ATOM 486 O O . ARG A 1 61 ? 24.516 -27.953 -37.656 1 93.38 61 ARG A O 1
ATOM 493 N N . ASN A 1 62 ? 23.5 -29.562 -36.375 1 94.19 62 ASN A N 1
ATOM 494 C CA . ASN A 1 62 ? 22.156 -29.25 -36.875 1 94.19 62 ASN A CA 1
ATOM 495 C C . ASN A 1 62 ? 21.188 -28.984 -35.719 1 94.19 62 ASN A C 1
ATOM 497 O O . ASN A 1 62 ? 20.328 -29.797 -35.438 1 94.19 62 ASN A O 1
ATOM 501 N N . PRO A 1 63 ? 21.328 -27.859 -35.156 1 95.12 63 PRO A N 1
ATOM 502 C CA . PRO A 1 63 ? 20.484 -27.547 -34 1 95.12 63 PRO A CA 1
ATOM 503 C C . PRO A 1 63 ? 19.016 -27.406 -34.375 1 95.12 63 PRO A C 1
ATOM 505 O O . PRO A 1 63 ? 18.703 -27.016 -35.5 1 95.12 63 PRO A O 1
ATOM 508 N N . PRO A 1 64 ? 18.156 -27.766 -33.5 1 95.38 64 PRO A N 1
ATOM 509 C CA . PRO A 1 64 ? 16.734 -27.578 -33.75 1 95.38 64 PRO A CA 1
ATOM 510 C C . PRO A 1 64 ? 16.328 -26.109 -33.844 1 95.38 64 PRO A C 1
ATOM 512 O O . PRO A 1 64 ? 17.062 -25.234 -33.406 1 95.38 64 PRO A O 1
ATOM 515 N N . ASN A 1 65 ? 15.211 -25.875 -34.469 1 93.94 65 ASN A N 1
ATOM 516 C CA . ASN A 1 65 ? 14.727 -24.531 -34.688 1 93.94 65 ASN A CA 1
ATOM 517 C C . ASN A 1 65 ? 14.539 -23.766 -33.375 1 93.94 65 ASN A C 1
ATOM 519 O O . ASN A 1 65 ? 14.734 -22.547 -33.312 1 93.94 65 ASN A O 1
ATOM 523 N N . ILE A 1 66 ? 14.164 -24.5 -32.344 1 95.12 66 ILE A N 1
ATOM 524 C CA . ILE A 1 66 ? 13.922 -23.875 -31.062 1 95.12 66 ILE A CA 1
ATOM 525 C C . ILE A 1 66 ? 15.219 -23.25 -30.531 1 95.12 66 ILE A C 1
ATOM 527 O O . ILE A 1 66 ? 15.195 -22.219 -29.859 1 95.12 66 ILE A O 1
ATOM 531 N N . TRP A 1 67 ? 16.312 -23.844 -30.844 1 96.19 67 TRP A N 1
ATOM 532 C CA . TRP A 1 67 ? 17.594 -23.312 -30.391 1 96.19 67 TRP A CA 1
ATOM 533 C C . TRP A 1 67 ? 17.891 -21.969 -31.047 1 96.19 67 TRP A C 1
ATOM 535 O O . TRP A 1 67 ? 18.484 -21.094 -30.438 1 96.19 67 TRP A O 1
ATOM 545 N N . ARG A 1 68 ? 17.578 -21.812 -32.312 1 94.94 68 ARG A N 1
ATOM 546 C CA . ARG A 1 68 ? 17.703 -20.531 -32.969 1 94.94 68 ARG A CA 1
ATOM 547 C C . ARG A 1 68 ? 16.922 -19.453 -32.25 1 94.94 68 ARG A C 1
ATOM 549 O O . ARG A 1 68 ? 17.422 -18.328 -32.062 1 94.94 68 ARG A O 1
ATOM 556 N N . VAL A 1 69 ? 15.703 -19.844 -31.875 1 95.56 69 VAL A N 1
ATOM 557 C CA . VAL A 1 69 ? 14.836 -18.891 -31.188 1 95.56 69 VAL A CA 1
ATOM 558 C C . VAL A 1 69 ? 15.469 -18.5 -29.844 1 95.56 69 VAL A C 1
ATOM 560 O O . VAL A 1 69 ? 15.492 -17.328 -29.484 1 95.56 69 VAL A O 1
ATOM 563 N N . ILE A 1 70 ? 15.984 -19.438 -29.094 1 96.88 70 ILE A N 1
ATOM 564 C CA . ILE A 1 70 ? 16.609 -19.219 -27.797 1 96.88 70 ILE A CA 1
ATOM 565 C C . ILE A 1 70 ? 17.812 -18.281 -27.969 1 96.88 70 ILE A C 1
ATOM 567 O O . ILE A 1 70 ? 17.969 -17.328 -27.203 1 96.88 70 ILE A O 1
ATOM 571 N N . LYS A 1 71 ? 18.609 -18.5 -28.969 1 95.44 71 LYS A N 1
ATOM 572 C CA . LYS A 1 71 ? 19.797 -17.688 -29.219 1 95.44 71 LYS A CA 1
ATOM 573 C C . LYS A 1 71 ? 19.406 -16.25 -29.594 1 95.44 71 LYS A C 1
ATOM 575 O O . LYS A 1 71 ? 20.016 -15.297 -29.141 1 95.44 71 LYS A O 1
ATOM 580 N N . GLU A 1 72 ? 18.391 -16.203 -30.391 1 94.5 72 GLU A N 1
ATOM 581 C CA . GLU A 1 72 ? 17.953 -14.875 -30.828 1 94.5 72 GLU A CA 1
ATOM 582 C C . GLU A 1 72 ? 17.344 -14.094 -29.656 1 94.5 72 GLU A C 1
ATOM 584 O O . GLU A 1 72 ? 17.578 -12.883 -29.531 1 94.5 72 GLU A O 1
ATOM 589 N N . ALA A 1 73 ? 16.578 -14.805 -28.875 1 94.38 73 ALA A N 1
ATOM 590 C CA . ALA A 1 73 ? 15.969 -14.164 -27.719 1 94.38 73 ALA A CA 1
ATOM 591 C C . ALA A 1 73 ? 17.031 -13.719 -26.719 1 94.38 73 ALA A C 1
ATOM 593 O O . ALA A 1 73 ? 16.859 -12.711 -26.031 1 94.38 73 ALA A O 1
ATOM 594 N N . SER A 1 74 ? 18.141 -14.461 -26.656 1 94.88 74 SER A N 1
ATOM 595 C CA . SER A 1 74 ? 19.203 -14.203 -25.688 1 94.88 74 SER A CA 1
ATOM 596 C C . SER A 1 74 ? 20.25 -13.266 -26.25 1 94.88 74 SER A C 1
ATOM 598 O O . SER A 1 74 ? 21.234 -12.938 -25.578 1 94.88 74 SER A O 1
ATOM 600 N N . ALA A 1 75 ? 20.156 -12.852 -27.422 1 92.06 75 ALA A N 1
ATOM 601 C CA . ALA A 1 75 ? 21.203 -12.117 -28.125 1 92.06 75 ALA A CA 1
ATOM 602 C C . ALA A 1 75 ? 21.453 -10.75 -27.5 1 92.06 75 ALA A C 1
ATOM 604 O O . ALA A 1 75 ? 22.594 -10.289 -27.422 1 92.06 75 ALA A O 1
ATOM 605 N N . SER A 1 76 ? 20.391 -10.203 -27.016 1 88.5 76 SER A N 1
ATOM 606 C CA . SER A 1 76 ? 20.516 -8.867 -26.438 1 88.5 76 SER A CA 1
ATOM 607 C C . SER A 1 76 ? 20.812 -8.938 -24.938 1 88.5 76 SER A C 1
ATOM 609 O O . SER A 1 76 ? 20.266 -9.789 -24.234 1 88.5 76 SER A O 1
ATOM 611 N N . GLU A 1 77 ? 21.656 -8.031 -24.469 1 87.06 77 GLU A N 1
ATOM 612 C CA . GLU A 1 77 ? 21.953 -7.961 -23.031 1 87.06 77 GLU A CA 1
ATOM 613 C C . GLU A 1 77 ? 20.766 -7.422 -22.25 1 87.06 77 GLU A C 1
ATOM 615 O O . GLU A 1 77 ? 20.734 -7.535 -21.016 1 87.06 77 GLU A O 1
ATOM 620 N N . LEU A 1 78 ? 19.844 -6.844 -22.984 1 87.5 78 LEU A N 1
ATOM 621 C CA . LEU A 1 78 ? 18.656 -6.293 -22.328 1 87.5 78 LEU A CA 1
ATOM 622 C C . LEU A 1 78 ? 17.594 -7.375 -22.125 1 87.5 78 LEU A C 1
ATOM 624 O O . LEU A 1 78 ? 16.516 -7.098 -21.609 1 87.5 78 LEU A O 1
ATOM 628 N N . HIS A 1 79 ? 17.938 -8.586 -22.531 1 93.12 79 HIS A N 1
ATOM 629 C CA . HIS A 1 79 ? 17.047 -9.734 -22.344 1 93.12 79 HIS A CA 1
ATOM 630 C C . HIS A 1 79 ? 17.656 -10.742 -21.375 1 93.12 79 HIS A C 1
ATOM 632 O O . HIS A 1 79 ? 18.844 -10.68 -21.062 1 93.12 79 HIS A O 1
ATOM 638 N N . TYR A 1 80 ? 16.797 -11.531 -20.906 1 95.44 80 TYR A N 1
ATOM 639 C CA . TYR A 1 80 ? 17.281 -12.672 -20.141 1 95.44 80 TYR A CA 1
ATOM 640 C C . TYR A 1 80 ? 18.047 -13.648 -21.016 1 95.44 80 TYR A C 1
ATOM 642 O O . TYR A 1 80 ? 17.812 -13.711 -22.234 1 95.44 80 TYR A O 1
ATOM 650 N N . ARG A 1 81 ? 19 -14.281 -20.422 1 95.94 81 ARG A N 1
ATOM 651 C CA . ARG A 1 81 ? 19.562 -15.461 -21.078 1 95.94 81 ARG A CA 1
ATOM 652 C C . ARG A 1 81 ? 18.594 -16.625 -21.047 1 95.94 81 ARG A C 1
ATOM 654 O O . ARG A 1 81 ? 18.453 -17.312 -20.016 1 95.94 81 ARG A O 1
ATOM 661 N N . HIS A 1 82 ? 18 -16.922 -22.203 1 97.25 82 HIS A N 1
ATOM 662 C CA . HIS A 1 82 ? 16.953 -17.938 -22.266 1 97.25 82 HIS A CA 1
ATOM 663 C C . HIS A 1 82 ? 17.578 -19.328 -22.375 1 97.25 82 HIS A C 1
ATOM 665 O O . HIS A 1 82 ? 16.859 -20.344 -22.312 1 97.25 82 HIS A O 1
ATOM 671 N N . ASP A 1 83 ? 18.906 -19.406 -22.547 1 96.88 83 ASP A N 1
ATOM 672 C CA . ASP A 1 83 ? 19.594 -20.703 -22.5 1 96.88 83 ASP A CA 1
ATOM 673 C C . ASP A 1 83 ? 19.922 -21.094 -21.062 1 96.88 83 ASP A C 1
ATOM 675 O O . ASP A 1 83 ? 20.344 -22.219 -20.797 1 96.88 83 ASP A O 1
ATOM 679 N N . LYS A 1 84 ? 19.75 -20.156 -20.141 1 96.88 84 LYS A N 1
ATOM 680 C CA . LYS A 1 84 ? 19.938 -20.406 -18.719 1 96.88 84 LYS A CA 1
ATOM 681 C C . LYS A 1 84 ? 18.609 -20.406 -17.969 1 96.88 84 LYS A C 1
ATOM 683 O O . LYS A 1 84 ? 18.109 -19.344 -17.578 1 96.88 84 LYS A O 1
ATOM 688 N N . LEU A 1 85 ? 18.125 -21.531 -17.641 1 97.31 85 LEU A N 1
ATOM 689 C CA . LEU A 1 85 ? 16.844 -21.641 -16.969 1 97.31 85 LEU A CA 1
ATOM 690 C C . LEU A 1 85 ? 17.016 -21.578 -15.461 1 97.31 85 LEU A C 1
ATOM 692 O O . LEU A 1 85 ? 18.016 -22.062 -14.914 1 97.31 85 LEU A O 1
ATOM 696 N N . HIS A 1 86 ? 16.125 -20.906 -14.805 1 96.25 86 HIS A N 1
ATOM 697 C CA . HIS A 1 86 ? 16.078 -20.828 -13.352 1 96.25 86 HIS A CA 1
ATOM 698 C C . HIS A 1 86 ? 14.953 -21.688 -12.789 1 96.25 86 HIS A C 1
ATOM 700 O O . HIS A 1 86 ? 13.781 -21.312 -12.852 1 96.25 86 HIS A O 1
ATOM 706 N N . LEU A 1 87 ? 15.352 -22.797 -12.211 1 96.12 87 LEU A N 1
ATOM 707 C CA . LEU A 1 87 ? 14.398 -23.797 -11.758 1 96.12 87 LEU A CA 1
ATOM 708 C C . LEU A 1 87 ? 14.367 -23.859 -10.234 1 96.12 87 LEU A C 1
ATOM 710 O O . LEU A 1 87 ? 15.414 -23.938 -9.586 1 96.12 87 LEU A O 1
ATOM 714 N N . MET A 1 88 ? 13.281 -23.672 -9.68 1 95.5 88 MET A N 1
ATOM 715 C CA . MET A 1 88 ? 13.031 -23.906 -8.258 1 95.5 88 MET A CA 1
ATOM 716 C C . MET A 1 88 ? 12.117 -25.109 -8.055 1 95.5 88 MET A C 1
ATOM 718 O O . MET A 1 88 ? 10.906 -25.016 -8.234 1 95.5 88 MET A O 1
ATOM 722 N N . ALA A 1 89 ? 12.766 -26.219 -7.562 1 95.62 89 ALA A N 1
ATOM 723 C CA . ALA A 1 89 ? 12.062 -27.5 -7.676 1 95.62 89 ALA A CA 1
ATOM 724 C C . ALA A 1 89 ? 12.055 -28.234 -6.344 1 95.62 89 ALA A C 1
ATOM 726 O O . ALA A 1 89 ? 13.016 -28.172 -5.578 1 95.62 89 ALA A O 1
ATOM 727 N N . CYS A 1 90 ? 10.93 -28.812 -6.121 1 95.62 90 CYS A N 1
ATOM 728 C CA . CYS A 1 90 ? 10.852 -29.828 -5.074 1 95.62 90 CYS A CA 1
ATOM 729 C C . CYS A 1 90 ? 11.406 -31.156 -5.562 1 95.62 90 CYS A C 1
ATOM 731 O O . CYS A 1 90 ? 10.711 -31.906 -6.254 1 95.62 90 CYS A O 1
ATOM 733 N N . ILE A 1 91 ? 12.562 -31.594 -5.121 1 95.38 91 ILE A N 1
ATOM 734 C CA . ILE A 1 91 ? 13.344 -32.688 -5.711 1 95.38 91 ILE A CA 1
ATOM 735 C C . ILE A 1 91 ? 12.617 -34 -5.52 1 95.38 91 ILE A C 1
ATOM 737 O O . ILE A 1 91 ? 12.453 -34.781 -6.469 1 95.38 91 ILE A O 1
ATOM 741 N N . PRO A 1 92 ? 12.078 -34.281 -4.355 1 93.31 92 PRO A N 1
ATOM 742 C CA . PRO A 1 92 ? 11.414 -35.562 -4.195 1 93.31 92 PRO A CA 1
ATOM 743 C C . PRO A 1 92 ? 10.219 -35.75 -5.125 1 93.31 92 PRO A C 1
ATOM 745 O O . PRO A 1 92 ? 9.883 -36.875 -5.516 1 93.31 92 PRO A O 1
ATOM 748 N N . GLN A 1 93 ? 9.617 -34.688 -5.551 1 91.19 93 GLN A N 1
ATOM 749 C CA . GLN A 1 93 ? 8.422 -34.781 -6.387 1 91.19 93 GLN A CA 1
ATOM 750 C C . GLN A 1 93 ? 8.773 -34.625 -7.863 1 91.19 93 GLN A C 1
ATOM 752 O O . GLN A 1 93 ? 8.258 -35.344 -8.711 1 91.19 93 GLN A O 1
ATOM 757 N N . ARG A 1 94 ? 9.625 -33.688 -8.195 1 92.69 94 ARG A N 1
ATOM 758 C CA . ARG A 1 94 ? 9.977 -33.375 -9.578 1 92.69 94 ARG A CA 1
ATOM 759 C C . ARG A 1 94 ? 10.945 -34.406 -10.148 1 92.69 94 ARG A C 1
ATOM 761 O O . ARG A 1 94 ? 10.859 -34.75 -11.328 1 92.69 94 ARG A O 1
ATOM 768 N N . CYS A 1 95 ? 11.875 -34.781 -9.305 1 94.25 95 CYS A N 1
ATOM 769 C CA . CYS A 1 95 ? 12.883 -35.781 -9.695 1 94.25 95 CYS A CA 1
ATOM 770 C C . CYS A 1 95 ? 12.914 -36.938 -8.719 1 94.25 95 CYS A C 1
ATOM 772 O O . CYS A 1 95 ? 13.883 -37.125 -7.984 1 94.25 95 CYS A O 1
ATOM 774 N N . PRO A 1 96 ? 11.961 -37.781 -8.875 1 90.12 96 PRO A N 1
ATOM 775 C CA . PRO A 1 96 ? 11.867 -38.906 -7.914 1 90.12 96 PRO A CA 1
ATOM 776 C C . PRO A 1 96 ? 13.031 -39.875 -8.023 1 90.12 96 PRO A C 1
ATOM 778 O O . PRO A 1 96 ? 13.305 -40.625 -7.082 1 90.12 96 PRO A O 1
ATOM 781 N N . ASN A 1 97 ? 13.781 -39.875 -9.055 1 90.38 97 ASN A N 1
ATOM 782 C CA . ASN A 1 97 ? 14.875 -40.812 -9.258 1 90.38 97 ASN A CA 1
ATOM 783 C C . ASN A 1 97 ? 16.141 -40.375 -8.508 1 90.38 97 ASN A C 1
ATOM 785 O O . ASN A 1 97 ? 17.078 -41.125 -8.383 1 90.38 97 ASN A O 1
ATOM 789 N N . VAL A 1 98 ? 16.109 -39.156 -8.07 1 91.62 98 VAL A N 1
ATOM 790 C CA . VAL A 1 98 ? 17.234 -38.688 -7.277 1 91.62 98 VAL A CA 1
ATOM 791 C C . VAL A 1 98 ? 17.172 -39.281 -5.875 1 91.62 98 VAL A C 1
ATOM 793 O O . VAL A 1 98 ? 16.156 -39.156 -5.18 1 91.62 98 VAL A O 1
ATOM 796 N N . ARG A 1 99 ? 18.234 -39.938 -5.367 1 85.94 99 ARG A N 1
ATOM 797 C CA . ARG A 1 99 ? 18.203 -40.688 -4.117 1 85.94 99 ARG A CA 1
ATOM 798 C C . ARG A 1 99 ? 19.016 -39.969 -3.039 1 85.94 99 ARG A C 1
ATOM 800 O O . ARG A 1 99 ? 18.844 -40.25 -1.848 1 85.94 99 ARG A O 1
ATOM 807 N N . ILE A 1 100 ? 19.906 -39.188 -3.484 1 84.25 100 ILE A N 1
ATOM 808 C CA . ILE A 1 100 ? 20.781 -38.5 -2.529 1 84.25 100 ILE A CA 1
ATOM 809 C C . ILE A 1 100 ? 20.391 -37.031 -2.436 1 84.25 100 ILE A C 1
ATOM 811 O O . ILE A 1 100 ? 20.453 -36.281 -3.43 1 84.25 100 ILE A O 1
ATOM 815 N N . TYR A 1 101 ? 19.969 -36.688 -1.236 1 85.81 101 TYR A N 1
ATOM 816 C CA . TYR A 1 101 ? 19.578 -35.312 -1.019 1 85.81 101 TYR A CA 1
ATOM 817 C C . TYR A 1 101 ? 20.688 -34.531 -0.328 1 85.81 101 TYR A C 1
ATOM 819 O O . TYR A 1 101 ? 20.531 -34.094 0.82 1 85.81 101 TYR A O 1
ATOM 827 N N . ASN A 1 102 ? 21.812 -34.438 -0.967 1 84.81 102 ASN A N 1
ATOM 828 C CA . ASN A 1 102 ? 22.969 -33.656 -0.499 1 84.81 102 ASN A CA 1
ATOM 829 C C . ASN A 1 102 ? 23.562 -32.812 -1.611 1 84.81 102 ASN A C 1
ATOM 831 O O . ASN A 1 102 ? 24.078 -33.344 -2.596 1 84.81 102 ASN A O 1
ATOM 835 N N . GLU A 1 103 ? 23.531 -31.594 -1.438 1 85.44 103 GLU A N 1
ATOM 836 C CA . GLU A 1 103 ? 23.938 -30.609 -2.434 1 85.44 103 GLU A CA 1
ATOM 837 C C . GLU A 1 103 ? 25.406 -30.812 -2.818 1 85.44 103 GLU A C 1
ATOM 839 O O . GLU A 1 103 ? 25.797 -30.5 -3.947 1 85.44 103 GLU A O 1
ATOM 844 N N . THR A 1 104 ? 26.234 -31.312 -1.907 1 85.12 104 THR A N 1
ATOM 845 C CA . THR A 1 104 ? 27.672 -31.375 -2.135 1 85.12 104 THR A CA 1
ATOM 846 C C . THR A 1 104 ? 28.078 -32.719 -2.721 1 85.12 104 THR A C 1
ATOM 848 O O . THR A 1 104 ? 29.188 -32.906 -3.209 1 85.12 104 THR A O 1
ATOM 851 N N . HIS A 1 105 ? 27.156 -33.625 -2.723 1 87.31 105 HIS A N 1
ATOM 852 C CA . HIS A 1 105 ? 27.484 -34.938 -3.254 1 87.31 105 HIS A CA 1
ATOM 853 C C . HIS A 1 105 ? 27.516 -34.938 -4.777 1 87.31 105 HIS A C 1
ATOM 855 O O . HIS A 1 105 ? 26.578 -34.438 -5.422 1 87.31 105 HIS A O 1
ATOM 861 N N . PRO A 1 106 ? 28.516 -35.375 -5.352 1 85.5 106 PRO A N 1
ATOM 862 C CA . PRO A 1 106 ? 28.641 -35.344 -6.812 1 85.5 106 PRO A CA 1
ATOM 863 C C . PRO A 1 106 ? 27.531 -36.125 -7.516 1 85.5 106 PRO A C 1
ATOM 865 O O . PRO A 1 106 ? 27.078 -35.719 -8.586 1 85.5 106 PRO A O 1
ATOM 868 N N . ASP A 1 107 ? 27.094 -37.125 -6.93 1 89.81 107 ASP A N 1
ATOM 869 C CA . ASP A 1 107 ? 26.047 -37.938 -7.543 1 89.81 107 ASP A CA 1
ATOM 870 C C . ASP A 1 107 ? 24.734 -37.156 -7.605 1 89.81 107 ASP A C 1
ATOM 872 O O . ASP A 1 107 ? 23.891 -37.406 -8.469 1 89.81 107 ASP A O 1
ATOM 876 N N . PHE A 1 108 ? 24.625 -36.25 -6.73 1 92.94 108 PHE A N 1
ATOM 877 C CA . PHE A 1 108 ? 23.406 -35.469 -6.707 1 92.94 108 PHE A CA 1
ATOM 878 C C . PHE A 1 108 ? 23.312 -34.594 -7.957 1 92.94 108 PHE A C 1
ATOM 880 O O . PHE A 1 108 ? 22.266 -34.562 -8.625 1 92.94 108 PHE A O 1
ATOM 887 N N . HIS A 1 109 ? 24.375 -34 -8.375 1 91.88 109 HIS A N 1
ATOM 888 C CA . HIS A 1 109 ? 24.406 -33.125 -9.547 1 91.88 109 HIS A CA 1
ATOM 889 C C . HIS A 1 109 ? 24.156 -33.906 -10.828 1 91.88 109 HIS A C 1
ATOM 891 O O . HIS A 1 109 ? 23.422 -33.469 -11.703 1 91.88 109 HIS A O 1
ATOM 897 N N . SER A 1 110 ? 24.812 -35.031 -10.859 1 92.44 110 SER A N 1
ATOM 898 C CA . SER A 1 110 ? 24.672 -35.875 -12.047 1 92.44 110 SER A CA 1
ATOM 899 C C . SER A 1 110 ? 23.25 -36.406 -12.195 1 92.44 110 SER A C 1
ATOM 901 O O . SER A 1 110 ? 22.703 -36.406 -13.297 1 92.44 110 SER A O 1
ATOM 903 N N . GLN A 1 111 ? 22.672 -36.781 -11.117 1 94.44 111 GLN A N 1
ATOM 904 C CA . GLN A 1 111 ? 21.297 -37.281 -11.148 1 94.44 111 GLN A CA 1
ATOM 905 C C . GLN A 1 111 ? 20.312 -36.188 -11.477 1 94.44 111 GLN A C 1
ATOM 907 O O . GLN A 1 111 ? 19.328 -36.406 -12.188 1 94.44 111 GLN A O 1
ATOM 912 N N . LEU A 1 112 ? 20.594 -35.062 -10.945 1 95 112 LEU A N 1
ATOM 913 C CA . LEU A 1 112 ? 19.734 -33.906 -11.227 1 95 112 LEU A CA 1
ATOM 914 C C . LEU A 1 112 ? 19.812 -33.531 -12.703 1 95 112 LEU A C 1
ATOM 916 O O . LEU A 1 112 ? 18.797 -33.219 -13.312 1 95 112 LEU A O 1
ATOM 920 N N . THR A 1 113 ? 21.016 -33.5 -13.227 1 95.31 113 THR A N 1
ATOM 921 C CA . THR A 1 113 ? 21.219 -33.219 -14.641 1 95.31 113 THR A CA 1
ATOM 922 C C . THR A 1 113 ? 20.453 -34.188 -15.516 1 95.31 113 THR A C 1
ATOM 924 O O . THR A 1 113 ? 19.812 -33.812 -16.484 1 95.31 113 THR A O 1
ATOM 927 N N . GLU A 1 114 ? 20.516 -35.438 -15.172 1 95.31 114 GLU A N 1
ATOM 928 C CA . GLU A 1 114 ? 19.828 -36.469 -15.938 1 95.31 114 GLU A CA 1
ATOM 929 C C . GLU A 1 114 ? 18.312 -36.281 -15.852 1 95.31 114 GLU A C 1
ATOM 931 O O . GLU A 1 114 ? 17.594 -36.531 -16.828 1 95.31 114 GLU A O 1
ATOM 936 N N . CYS A 1 115 ? 17.859 -35.938 -14.695 1 95.94 115 CYS A N 1
ATOM 937 C CA . CYS A 1 115 ? 16.422 -35.688 -14.5 1 95.94 115 CYS A CA 1
ATOM 938 C C . CYS A 1 115 ? 15.914 -34.625 -15.469 1 95.94 115 CYS A C 1
ATOM 940 O O . CYS A 1 115 ? 14.914 -34.844 -16.156 1 95.94 115 CYS A O 1
ATOM 942 N N . TYR A 1 116 ? 16.578 -33.562 -15.648 1 95.94 116 TYR A N 1
ATOM 943 C CA . TYR A 1 116 ? 16.125 -32.469 -16.5 1 95.94 116 TYR A CA 1
ATOM 944 C C . TYR A 1 116 ? 16.453 -32.719 -17.969 1 95.94 116 TYR A C 1
ATOM 946 O O . TYR A 1 116 ? 15.742 -32.281 -18.859 1 95.94 116 TYR A O 1
ATOM 954 N N . ASN A 1 117 ? 17.531 -33.438 -18.203 1 96.62 117 ASN A N 1
ATOM 955 C CA . ASN A 1 117 ? 17.828 -33.844 -19.578 1 96.62 117 ASN A CA 1
ATOM 956 C C . ASN A 1 117 ? 16.719 -34.719 -20.172 1 96.62 117 ASN A C 1
ATOM 958 O O . ASN A 1 117 ? 16.422 -34.625 -21.359 1 96.62 117 ASN A O 1
ATOM 962 N N . ARG A 1 118 ? 16.141 -35.531 -19.375 1 94.88 118 ARG A N 1
ATOM 963 C CA . ARG A 1 118 ? 15.023 -36.375 -19.844 1 94.88 118 ARG A CA 1
ATOM 964 C C . ARG A 1 118 ? 13.852 -35.5 -20.281 1 94.88 118 ARG A C 1
ATOM 966 O O . ARG A 1 118 ? 13.164 -35.812 -21.25 1 94.88 118 ARG A O 1
ATOM 973 N N . LYS A 1 119 ? 13.625 -34.5 -19.547 1 92.75 119 LYS A N 1
ATOM 974 C CA . LYS A 1 119 ? 12.516 -33.594 -19.844 1 92.75 119 LYS A CA 1
ATOM 975 C C . LYS A 1 119 ? 12.766 -32.812 -21.141 1 92.75 119 LYS A C 1
ATOM 977 O O . LYS A 1 119 ? 11.867 -32.719 -21.969 1 92.75 119 LYS A O 1
ATOM 982 N N . TYR A 1 120 ? 13.992 -32.312 -21.359 1 95.75 120 TYR A N 1
ATOM 983 C CA . TYR A 1 120 ? 14.25 -31.391 -22.469 1 95.75 120 TYR A CA 1
ATOM 984 C C . TYR A 1 120 ? 14.719 -32.156 -23.703 1 95.75 120 TYR A C 1
ATOM 986 O O . TYR A 1 120 ? 14.82 -31.578 -24.797 1 95.75 120 TYR A O 1
ATOM 994 N N . ARG A 1 121 ? 14.93 -33.438 -23.547 1 94.75 121 ARG A N 1
ATOM 995 C CA . ARG A 1 121 ? 15.258 -34.281 -24.703 1 94.75 121 ARG A CA 1
ATOM 996 C C . ARG A 1 121 ? 14.117 -34.312 -25.719 1 94.75 121 ARG A C 1
ATOM 998 O O . ARG A 1 121 ? 14.352 -34.438 -26.922 1 94.75 121 ARG A O 1
ATOM 1005 N N . THR A 1 122 ? 12.883 -34.125 -25.156 1 91.25 122 THR A N 1
ATOM 1006 C CA . THR A 1 122 ? 11.711 -34.094 -26.031 1 91.25 122 THR A CA 1
ATOM 1007 C C . THR A 1 122 ? 11.781 -32.906 -26.984 1 91.25 122 THR A C 1
ATOM 1009 O O . THR A 1 122 ? 11.133 -32.906 -28.031 1 91.25 122 THR A O 1
ATOM 1012 N N . MET A 1 123 ? 12.594 -31.938 -26.703 1 94 123 MET A N 1
ATOM 1013 C CA . MET A 1 123 ? 12.75 -30.734 -27.531 1 94 123 MET A CA 1
ATOM 1014 C C . MET A 1 123 ? 14.094 -30.734 -28.234 1 94 123 MET A C 1
ATOM 1016 O O . MET A 1 123 ? 14.523 -29.703 -28.766 1 94 123 MET A O 1
ATOM 1020 N N . ASP A 1 124 ? 14.805 -31.828 -28.156 1 95.75 124 ASP A N 1
ATOM 1021 C CA . ASP A 1 124 ? 16.125 -32.031 -28.766 1 95.75 124 ASP A CA 1
ATOM 1022 C C . ASP A 1 124 ? 17.156 -31.109 -28.109 1 95.75 124 ASP A C 1
ATOM 1024 O O . ASP A 1 124 ? 18.016 -30.547 -28.797 1 95.75 124 ASP A O 1
ATOM 1028 N N . LEU A 1 125 ? 16.891 -30.906 -26.844 1 97.31 125 LEU A N 1
ATOM 1029 C CA . LEU A 1 125 ? 17.812 -30.109 -26.047 1 97.31 125 LEU A CA 1
ATOM 1030 C C . LEU A 1 125 ? 18.375 -30.922 -24.891 1 97.31 125 LEU A C 1
ATOM 1032 O O . LEU A 1 125 ? 17.812 -31.938 -24.5 1 97.31 125 LEU A O 1
ATOM 1036 N N . ARG A 1 126 ? 19.484 -30.531 -24.406 1 96.5 126 ARG A N 1
ATOM 1037 C CA . ARG A 1 126 ? 20.125 -31.062 -23.203 1 96.5 126 ARG A CA 1
ATOM 1038 C C . ARG A 1 126 ? 20.812 -29.938 -22.422 1 96.5 126 ARG A C 1
ATOM 1040 O O . ARG A 1 126 ? 20.766 -28.781 -22.828 1 96.5 126 ARG A O 1
ATOM 1047 N N . GLY A 1 127 ? 21.281 -30.25 -21.281 1 96 127 GLY A N 1
ATOM 1048 C CA . GLY A 1 127 ? 21.953 -29.203 -20.531 1 96 127 GLY A CA 1
ATOM 1049 C C . GLY A 1 127 ? 22.703 -29.719 -19.312 1 96 127 GLY A C 1
ATOM 1050 O O . GLY A 1 127 ? 22.938 -30.922 -19.203 1 96 127 GLY A O 1
ATOM 1051 N N . ASN A 1 128 ? 23.234 -28.75 -18.594 1 95.44 128 ASN A N 1
ATOM 1052 C CA . ASN A 1 128 ? 23.984 -29.031 -17.359 1 95.44 128 ASN A CA 1
ATOM 1053 C C . ASN A 1 128 ? 23.562 -28.094 -16.219 1 95.44 128 ASN A C 1
ATOM 1055 O O . ASN A 1 128 ? 23.219 -26.938 -16.453 1 95.44 128 ASN A O 1
ATOM 1059 N N . VAL A 1 129 ? 23.609 -28.703 -15.055 1 95 129 VAL A N 1
ATOM 1060 C CA . VAL A 1 129 ? 23.344 -27.922 -13.859 1 95 129 VAL A CA 1
ATOM 1061 C C . VAL A 1 129 ? 24.578 -27.094 -13.508 1 95 129 VAL A C 1
ATOM 1063 O O . VAL A 1 129 ? 25.656 -27.641 -13.312 1 95 129 VAL A O 1
ATOM 1066 N N . LEU A 1 130 ? 24.484 -25.781 -13.484 1 93.69 130 LEU A N 1
ATOM 1067 C CA . LEU A 1 130 ? 25.594 -24.875 -13.18 1 93.69 130 LEU A CA 1
ATOM 1068 C C . LEU A 1 130 ? 25.688 -24.609 -11.688 1 93.69 130 LEU A C 1
ATOM 1070 O O . LEU A 1 130 ? 26.781 -24.656 -11.109 1 93.69 130 LEU A O 1
ATOM 1074 N N . GLU A 1 131 ? 24.562 -24.188 -11.094 1 91.62 131 GLU A N 1
ATOM 1075 C CA . GLU A 1 131 ? 24.484 -23.859 -9.672 1 91.62 131 GLU A CA 1
ATOM 1076 C C . GLU A 1 131 ? 23.266 -24.5 -9.023 1 91.62 131 GLU A C 1
ATOM 1078 O O . GLU A 1 131 ? 22.203 -24.578 -9.633 1 91.62 131 GLU A O 1
ATOM 1083 N N . VAL A 1 132 ? 23.453 -25.047 -7.852 1 93.44 132 VAL A N 1
ATOM 1084 C CA . VAL A 1 132 ? 22.344 -25.641 -7.105 1 93.44 132 VAL A CA 1
ATOM 1085 C C . VAL A 1 132 ? 22.453 -25.25 -5.633 1 93.44 132 VAL A C 1
ATOM 1087 O O . VAL A 1 132 ? 23.547 -25.312 -5.047 1 93.44 132 VAL A O 1
ATOM 1090 N N . ARG A 1 133 ? 21.469 -24.719 -5.105 1 90.81 133 ARG A N 1
ATOM 1091 C CA . ARG A 1 133 ? 21.328 -24.438 -3.682 1 90.81 133 ARG A CA 1
ATOM 1092 C C . ARG A 1 133 ? 20.016 -25.016 -3.133 1 90.81 133 ARG A C 1
ATOM 1094 O O . ARG A 1 133 ? 18.953 -24.781 -3.691 1 90.81 133 ARG A O 1
ATOM 1101 N N . CYS A 1 134 ? 20.094 -25.766 -2.129 1 92.62 134 CYS A N 1
ATOM 1102 C CA . CYS A 1 134 ? 18.922 -26.469 -1.633 1 92.62 134 CYS A CA 1
ATOM 1103 C C . CYS A 1 134 ? 18.641 -26.109 -0.179 1 92.62 134 CYS A C 1
ATOM 1105 O O . CYS A 1 134 ? 19.5 -25.562 0.508 1 92.62 134 CYS A O 1
ATOM 1107 N N . ARG A 1 135 ? 17.453 -26.312 0.184 1 89.19 135 ARG A N 1
ATOM 1108 C CA . ARG A 1 135 ? 17 -26.094 1.552 1 89.19 135 ARG A CA 1
ATOM 1109 C C . ARG A 1 135 ? 16.109 -27.25 2.008 1 89.19 135 ARG A C 1
ATOM 1111 O O . ARG A 1 135 ? 15.312 -27.781 1.226 1 89.19 135 ARG A O 1
ATOM 1118 N N . SER A 1 136 ? 16.281 -27.594 3.225 1 89.94 136 SER A N 1
ATOM 1119 C CA . SER A 1 136 ? 15.414 -28.578 3.863 1 89.94 136 SER A CA 1
ATOM 1120 C C . SER A 1 136 ? 14.422 -27.906 4.809 1 89.94 136 SER A C 1
ATOM 1122 O O . SER A 1 136 ? 14.352 -26.688 4.875 1 89.94 136 SER A O 1
ATOM 1124 N N . ASN A 1 137 ? 13.578 -28.688 5.477 1 86.56 137 ASN A N 1
ATOM 1125 C CA . ASN A 1 137 ? 12.562 -28.141 6.375 1 86.56 137 ASN A CA 1
ATOM 1126 C C . ASN A 1 137 ? 13.188 -27.641 7.676 1 86.56 137 ASN A C 1
ATOM 1128 O O . ASN A 1 137 ? 12.5 -27.031 8.5 1 86.56 137 ASN A O 1
ATOM 1132 N N . LYS A 1 138 ? 14.414 -27.766 7.844 1 85.31 138 LYS A N 1
ATOM 1133 C CA . LYS A 1 138 ? 15.102 -27.297 9.039 1 85.31 138 LYS A CA 1
ATOM 1134 C C . LYS A 1 138 ? 15.5 -25.828 8.898 1 85.31 138 LYS A C 1
ATOM 1136 O O . LYS A 1 138 ? 15.789 -25.359 7.793 1 85.31 138 LYS A O 1
ATOM 1141 N N . PRO A 1 139 ? 15.406 -25.188 10.047 1 86 139 PRO A N 1
ATOM 1142 C CA . PRO A 1 139 ? 15.828 -23.781 9.977 1 86 139 PRO A CA 1
ATOM 1143 C C . PRO A 1 139 ? 17.297 -23.625 9.578 1 86 139 PRO A C 1
ATOM 1145 O O . PRO A 1 139 ? 18.125 -24.453 9.945 1 86 139 PRO A O 1
ATOM 1148 N N . LEU A 1 140 ? 17.594 -22.609 8.891 1 82.44 140 LEU A N 1
ATOM 1149 C CA . LEU A 1 140 ? 18.953 -22.375 8.383 1 82.44 140 LEU A CA 1
ATOM 1150 C C . LEU A 1 140 ? 19.906 -22 9.516 1 82.44 140 LEU A C 1
ATOM 1152 O O . LEU A 1 140 ? 21.078 -22.359 9.484 1 82.44 140 LEU A O 1
ATOM 1156 N N . TYR A 1 141 ? 19.281 -21.234 10.469 1 87.81 141 TYR A N 1
ATOM 1157 C CA . TYR A 1 141 ? 20.125 -20.766 11.57 1 87.81 141 TYR A CA 1
ATOM 1158 C C . TYR A 1 141 ? 19.5 -21.109 12.914 1 87.81 141 TYR A C 1
ATOM 1160 O O . TYR A 1 141 ? 18.281 -21.047 13.086 1 87.81 141 TYR A O 1
ATOM 1168 N N . ASP A 1 142 ? 20.359 -21.516 13.797 1 91.44 142 ASP A N 1
ATOM 1169 C CA . ASP A 1 142 ? 19.906 -21.734 15.164 1 91.44 142 ASP A CA 1
ATOM 1170 C C . ASP A 1 142 ? 19.875 -20.422 15.945 1 91.44 142 ASP A C 1
ATOM 1172 O O . ASP A 1 142 ? 20.641 -19.5 15.656 1 91.44 142 ASP A O 1
ATOM 1176 N N . ILE A 1 143 ? 18.953 -20.375 16.812 1 94.38 143 ILE A N 1
ATOM 1177 C CA . ILE A 1 143 ? 18.891 -19.203 17.672 1 94.38 143 ILE A CA 1
ATOM 1178 C C . ILE A 1 143 ? 20.078 -19.219 18.641 1 94.38 143 ILE A C 1
ATOM 1180 O O . ILE A 1 143 ? 20.328 -20.219 19.312 1 94.38 143 ILE A O 1
ATOM 1184 N N . ASP A 1 144 ? 20.859 -18.25 18.641 1 95 144 ASP A N 1
ATOM 1185 C CA . ASP A 1 144 ? 22.047 -18.203 19.484 1 95 144 ASP A CA 1
ATOM 1186 C C . ASP A 1 144 ? 21.938 -17.125 20.547 1 95 144 ASP A C 1
ATOM 1188 O O . ASP A 1 144 ? 20.875 -16.5 20.703 1 95 144 ASP A O 1
ATOM 1192 N N . ASN A 1 145 ? 22.984 -16.875 21.312 1 95.12 145 ASN A N 1
ATOM 1193 C CA . ASN A 1 145 ? 22.984 -15.945 22.438 1 95.12 145 ASN A CA 1
ATOM 1194 C C . ASN A 1 145 ? 22.844 -14.5 21.969 1 95.12 145 ASN A C 1
ATOM 1196 O O . ASN A 1 145 ? 22.219 -13.68 22.641 1 95.12 145 ASN A O 1
ATOM 1200 N N . MET A 1 146 ? 23.422 -14.219 20.875 1 93.94 146 MET A N 1
ATOM 1201 C CA . MET A 1 146 ? 23.312 -12.859 20.344 1 93.94 146 MET A CA 1
ATOM 1202 C C . MET A 1 146 ? 21.875 -12.508 20.016 1 93.94 146 MET A C 1
ATOM 1204 O O . MET A 1 146 ? 21.453 -11.367 20.188 1 93.94 146 MET A O 1
ATOM 1208 N N . ASP A 1 147 ? 21.172 -13.477 19.5 1 96 147 ASP A N 1
ATOM 1209 C CA . ASP A 1 147 ? 19.766 -13.266 19.188 1 96 147 ASP A CA 1
ATOM 1210 C C . ASP A 1 147 ? 18.953 -12.969 20.453 1 96 147 ASP A C 1
ATOM 1212 O O . ASP A 1 147 ? 18.141 -12.039 20.484 1 96 147 ASP A O 1
ATOM 1216 N N . TYR A 1 148 ? 19.25 -13.703 21.531 1 96.19 148 TYR A N 1
ATOM 1217 C CA . TYR A 1 148 ? 18.547 -13.508 22.781 1 96.19 148 TYR A CA 1
ATOM 1218 C C . TYR A 1 148 ? 18.875 -12.156 23.406 1 96.19 148 TYR A C 1
ATOM 1220 O O . TYR A 1 148 ? 18 -11.453 23.906 1 96.19 148 TYR A O 1
ATOM 1228 N N . ILE A 1 149 ? 20.094 -11.836 23.344 1 96.31 149 ILE A N 1
ATOM 1229 C CA . ILE A 1 149 ? 20.531 -10.57 23.938 1 96.31 149 ILE A CA 1
ATOM 1230 C C . ILE A 1 149 ? 19.891 -9.406 23.172 1 96.31 149 ILE A C 1
ATOM 1232 O O . ILE A 1 149 ? 19.359 -8.484 23.797 1 96.31 149 ILE A O 1
ATOM 1236 N N . ALA A 1 150 ? 20 -9.477 21.875 1 95.44 150 ALA A N 1
ATOM 1237 C CA . ALA A 1 150 ? 19.391 -8.414 21.078 1 95.44 150 ALA A CA 1
ATOM 1238 C C . ALA A 1 150 ? 17.891 -8.328 21.328 1 95.44 150 ALA A C 1
ATOM 1240 O O . ALA A 1 150 ? 17.344 -7.227 21.438 1 95.44 150 ALA A O 1
ATOM 1241 N N . GLY A 1 151 ? 17.234 -9.508 21.359 1 95.62 151 GLY A N 1
ATOM 1242 C CA . GLY A 1 151 ? 15.82 -9.531 21.656 1 95.62 151 GLY A CA 1
ATOM 1243 C C . GLY A 1 151 ? 15.477 -8.93 23 1 95.62 151 GLY A C 1
ATOM 1244 O O . GLY A 1 151 ? 14.508 -8.172 23.125 1 95.62 151 GLY A O 1
ATOM 1245 N N . ALA A 1 152 ? 16.281 -9.164 23.984 1 96.19 152 ALA A N 1
ATOM 1246 C CA . ALA A 1 152 ? 16.062 -8.633 25.328 1 96.19 152 ALA A CA 1
ATOM 1247 C C . ALA A 1 152 ? 16.281 -7.125 25.375 1 96.19 152 ALA A C 1
ATOM 1249 O O . ALA A 1 152 ? 15.469 -6.395 25.953 1 96.19 152 ALA A O 1
ATOM 1250 N N . ILE A 1 153 ? 17.297 -6.684 24.719 1 95.69 153 ILE A N 1
ATOM 1251 C CA . ILE A 1 153 ? 17.609 -5.258 24.703 1 95.69 153 ILE A CA 1
ATOM 1252 C C . ILE A 1 153 ? 16.469 -4.5 24.016 1 95.69 153 ILE A C 1
ATOM 1254 O O . ILE A 1 153 ? 16.016 -3.465 24.516 1 95.69 153 ILE A O 1
ATOM 1258 N N . PHE A 1 154 ? 16 -5.016 22.938 1 94.5 154 PHE A N 1
ATOM 1259 C CA . PHE A 1 154 ? 14.938 -4.355 22.188 1 94.5 154 PHE A CA 1
ATOM 1260 C C . PHE A 1 154 ? 13.641 -4.336 22.984 1 94.5 154 PHE A C 1
ATOM 1262 O O . PHE A 1 154 ? 12.945 -3.322 23.016 1 94.5 154 PHE A O 1
ATOM 1269 N N . THR A 1 155 ? 13.359 -5.406 23.625 1 94.44 155 THR A N 1
ATOM 1270 C CA . THR A 1 155 ? 12.125 -5.504 24.406 1 94.44 155 THR A CA 1
ATOM 1271 C C . THR A 1 155 ? 12.172 -4.578 25.609 1 94.44 155 THR A C 1
ATOM 1273 O O . THR A 1 155 ? 11.195 -3.885 25.906 1 94.44 155 THR A O 1
ATOM 1276 N N . ILE A 1 156 ? 13.289 -4.547 26.281 1 96 156 ILE A N 1
ATOM 1277 C CA . ILE A 1 156 ? 13.453 -3.689 27.453 1 96 156 ILE A CA 1
ATOM 1278 C C . ILE A 1 156 ? 13.383 -2.225 27.031 1 96 156 ILE A C 1
ATOM 1280 O O . ILE A 1 156 ? 12.742 -1.412 27.703 1 96 156 ILE A O 1
ATOM 1284 N N . TYR A 1 157 ? 14 -1.938 25.938 1 95.88 157 TYR A N 1
ATOM 1285 C CA . TYR A 1 157 ? 14 -0.558 25.469 1 95.88 157 TYR A CA 1
ATOM 1286 C C . TYR A 1 157 ? 12.586 -0.105 25.109 1 95.88 157 TYR A C 1
ATOM 1288 O O . TYR A 1 157 ? 12.172 0.999 25.469 1 95.88 157 TYR A O 1
ATOM 1296 N N . ILE A 1 158 ? 11.875 -0.905 24.391 1 95.06 158 ILE A N 1
ATOM 1297 C CA . ILE A 1 158 ? 10.508 -0.561 24 1 95.06 158 ILE A CA 1
ATOM 1298 C C . ILE A 1 158 ? 9.641 -0.411 25.234 1 95.06 158 ILE A C 1
ATOM 1300 O O . ILE A 1 158 ? 8.828 0.513 25.328 1 95.06 158 ILE A O 1
ATOM 1304 N N . ALA A 1 159 ? 9.867 -1.284 26.234 1 95.5 159 ALA A N 1
ATOM 1305 C CA . ALA A 1 159 ? 9.125 -1.203 27.484 1 95.5 159 ALA A CA 1
ATOM 1306 C C . ALA A 1 159 ? 9.445 0.093 28.234 1 95.5 159 ALA A C 1
ATOM 1308 O O . ALA A 1 159 ? 8.555 0.72 28.797 1 95.5 159 ALA A O 1
ATOM 1309 N N . LEU A 1 160 ? 10.68 0.447 28.172 1 95.06 160 LEU A N 1
ATOM 1310 C CA . LEU A 1 160 ? 11.102 1.685 28.812 1 95.06 160 LEU A CA 1
ATOM 1311 C C . LEU A 1 160 ? 10.422 2.893 28.172 1 95.06 160 LEU A C 1
ATOM 1313 O O . LEU A 1 160 ? 9.969 3.799 28.875 1 95.06 160 LEU A O 1
ATOM 1317 N N . VAL A 1 161 ? 10.367 2.924 26.859 1 95.75 161 VAL A N 1
ATOM 1318 C CA . VAL A 1 161 ? 9.742 4.035 26.156 1 95.75 161 VAL A CA 1
ATOM 1319 C C . VAL A 1 161 ? 8.25 4.086 26.469 1 95.75 161 VAL A C 1
ATOM 1321 O O . VAL A 1 161 ? 7.695 5.164 26.688 1 95.75 161 VAL A O 1
ATOM 1324 N N . LEU A 1 162 ? 7.609 2.93 26.594 1 93.88 162 LEU A N 1
ATOM 1325 C CA . LEU A 1 162 ? 6.184 2.875 26.891 1 93.88 162 LEU A CA 1
ATOM 1326 C C . LEU A 1 162 ? 5.914 3.299 28.328 1 93.88 162 LEU A C 1
ATOM 1328 O O . LEU A 1 162 ? 4.941 4.008 28.594 1 93.88 162 LEU A O 1
ATOM 1332 N N . LEU A 1 163 ? 6.789 2.93 29.25 1 94.12 163 LEU A N 1
ATOM 1333 C CA . LEU A 1 163 ? 6.648 3.324 30.641 1 94.12 163 LEU A CA 1
ATOM 1334 C C . LEU A 1 163 ? 6.883 4.82 30.812 1 94.12 163 LEU A C 1
ATOM 1336 O O . LEU A 1 163 ? 6.176 5.48 31.578 1 94.12 163 LEU A O 1
ATOM 1340 N N . ALA A 1 164 ? 7.895 5.258 30.078 1 95 164 ALA A N 1
ATOM 1341 C CA . ALA A 1 164 ? 8.156 6.695 30.109 1 95 164 ALA A CA 1
ATOM 1342 C C . ALA A 1 164 ? 6.973 7.48 29.547 1 95 164 ALA A C 1
ATOM 1344 O O . ALA A 1 164 ? 6.637 8.555 30.062 1 95 164 ALA A O 1
ATOM 1345 N N . SER A 1 165 ? 6.383 7 28.531 1 92.06 165 SER A N 1
ATOM 1346 C CA . SER A 1 165 ? 5.223 7.641 27.922 1 92.06 165 SER A CA 1
ATOM 1347 C C . SER A 1 165 ? 4.031 7.637 28.875 1 92.06 165 SER A C 1
ATOM 1349 O O . SER A 1 165 ? 3.314 8.633 28.984 1 92.06 165 SER A O 1
ATOM 1351 N N . ALA A 1 166 ? 3.82 6.539 29.594 1 88.81 166 ALA A N 1
ATOM 1352 C CA . ALA A 1 166 ? 2.732 6.438 30.562 1 88.81 166 ALA A CA 1
ATOM 1353 C C . ALA A 1 166 ? 2.957 7.387 31.734 1 88.81 166 ALA A C 1
ATOM 1355 O O . ALA A 1 166 ? 2.02 8.039 32.219 1 88.81 166 ALA A O 1
ATOM 1356 N N . TYR A 1 167 ? 4.172 7.457 32.156 1 88.25 167 TYR A N 1
ATOM 1357 C CA . TYR A 1 167 ? 4.535 8.344 33.25 1 88.25 167 TYR A CA 1
ATOM 1358 C C . TYR A 1 167 ? 4.285 9.805 32.875 1 88.25 167 TYR A C 1
ATOM 1360 O O . TYR A 1 167 ? 3.707 10.562 33.656 1 88.25 167 TYR A O 1
ATOM 1368 N N . ASP A 1 168 ? 4.746 10.156 31.719 1 88.19 168 ASP A N 1
ATOM 1369 C CA . ASP A 1 168 ? 4.566 11.523 31.234 1 88.19 168 ASP A CA 1
ATOM 1370 C C . ASP A 1 168 ? 3.084 11.859 31.109 1 88.19 168 ASP A C 1
ATOM 1372 O O . ASP A 1 168 ? 2.664 12.969 31.453 1 88.19 168 ASP A O 1
ATOM 1376 N N . TYR A 1 169 ? 2.336 10.961 30.656 1 80.94 169 TYR A N 1
ATOM 1377 C CA . TYR A 1 169 ? 0.906 11.188 30.469 1 80.94 169 TYR A CA 1
ATOM 1378 C C . TYR A 1 169 ? 0.212 11.391 31.812 1 80.94 169 TYR A C 1
ATOM 1380 O O . TYR A 1 169 ? -0.646 12.266 31.953 1 80.94 169 TYR A O 1
ATOM 1388 N N . THR A 1 170 ? 0.515 10.641 32.875 1 81 170 THR A N 1
ATOM 1389 C CA . THR A 1 170 ? -0.097 10.742 34.188 1 81 170 THR A CA 1
ATOM 1390 C C . THR A 1 170 ? 0.318 12.039 34.875 1 81 170 THR A C 1
ATOM 1392 O O . THR A 1 170 ? -0.484 12.664 35.562 1 81 170 THR A O 1
ATOM 1395 N N . ARG A 1 171 ? 1.452 12.469 34.594 1 80.31 171 ARG A N 1
ATOM 1396 C CA . ARG A 1 171 ? 1.938 13.695 35.219 1 80.31 171 ARG A CA 1
ATOM 1397 C C . ARG A 1 171 ? 1.287 14.922 34.594 1 80.31 171 ARG A C 1
ATOM 1399 O O . ARG A 1 171 ? 0.965 15.883 35.281 1 80.31 171 ARG A O 1
ATOM 1406 N N . LYS A 1 172 ? 1.1 14.867 33.344 1 77.62 172 LYS A N 1
ATOM 1407 C CA . LYS A 1 172 ? 0.491 15.992 32.625 1 77.62 172 LYS A CA 1
ATOM 1408 C C . LYS A 1 172 ? -0.998 16.094 32.938 1 77.62 172 LYS A C 1
ATOM 1410 O O . LYS A 1 172 ? -1.576 17.188 32.875 1 77.62 172 LYS A O 1
ATOM 1415 N N . SER A 1 173 ? -1.599 15.055 33.25 1 70.12 173 SER A N 1
ATOM 1416 C CA . SER A 1 173 ? -3.021 15.039 33.562 1 70.12 173 SER A CA 1
ATOM 1417 C C . SER A 1 173 ? -3.271 15.539 35 1 70.12 173 SER A C 1
ATOM 1419 O O . SER A 1 173 ? -4.391 15.922 35.344 1 70.12 173 SER A O 1
ATOM 1421 N N . ASP A 1 174 ? -2.096 15.609 35.719 1 66.12 174 ASP A N 1
ATOM 1422 C CA . ASP A 1 174 ? -2.213 16.141 37.062 1 66.12 174 ASP A CA 1
ATOM 1423 C C . ASP A 1 174 ? -2.16 17.672 37.062 1 66.12 174 ASP A C 1
ATOM 1425 O O . ASP A 1 174 ? -1.156 18.266 36.656 1 66.12 174 ASP A O 1
ATOM 1429 N N . PRO A 1 175 ? -3.324 18.344 37.281 1 61.78 175 PRO A N 1
ATOM 1430 C CA . PRO A 1 175 ? -3.383 19.797 37.25 1 61.78 175 PRO A CA 1
ATOM 1431 C C . PRO A 1 175 ? -2.322 20.453 38.156 1 61.78 175 PRO A C 1
ATOM 1433 O O . PRO A 1 175 ? -1.861 21.562 37.875 1 61.78 175 PRO A O 1
ATOM 1436 N N . ALA A 1 176 ? -1.909 19.875 39.281 1 61.56 176 ALA A N 1
ATOM 1437 C CA . ALA A 1 176 ? -0.946 20.438 40.219 1 61.56 176 ALA A CA 1
ATOM 1438 C C . ALA A 1 176 ? 0.446 20.516 39.625 1 61.56 176 ALA A C 1
ATOM 1440 O O . ALA A 1 176 ? 1.212 21.438 39.906 1 61.56 176 ALA A O 1
ATOM 1441 N N . GLU A 1 177 ? 0.77 19.547 38.781 1 59.12 177 GLU A N 1
ATOM 1442 C CA . GLU A 1 177 ? 2.113 19.422 38.219 1 59.12 177 GLU A CA 1
ATOM 1443 C C . GLU A 1 177 ? 2.252 20.219 36.906 1 59.12 177 GLU A C 1
ATOM 1445 O O . GLU A 1 177 ? 3.35 20.656 36.562 1 59.12 177 GLU A O 1
ATOM 1450 N N . SER A 1 178 ? 1.138 20.297 36.188 1 57.91 178 SER A N 1
ATOM 1451 C CA . SER A 1 178 ? 1.189 20.984 34.906 1 57.91 178 SER A CA 1
ATOM 1452 C C . SER A 1 178 ? 1.626 22.438 35.062 1 57.91 178 SER A C 1
ATOM 1454 O O . SER A 1 178 ? 2.104 23.047 34.125 1 57.91 178 SER A O 1
ATOM 1456 N N . THR A 1 179 ? 1.527 22.969 36.312 1 52.16 179 THR A N 1
ATOM 1457 C CA . THR A 1 179 ? 1.825 24.359 36.594 1 52.16 179 THR A CA 1
ATOM 1458 C C . THR A 1 179 ? 3.291 24.531 37 1 52.16 179 THR A C 1
ATOM 1460 O O . THR A 1 179 ? 3.775 25.656 37.094 1 52.16 179 THR A O 1
ATOM 1463 N N . LYS A 1 180 ? 4 23.516 37.25 1 58.22 180 LYS A N 1
ATOM 1464 C CA . LYS A 1 180 ? 5.371 23.734 37.688 1 58.22 180 LYS A CA 1
ATOM 1465 C C . LYS A 1 180 ? 6.301 24 36.531 1 58.22 180 LYS A C 1
ATOM 1467 O O . LYS A 1 180 ? 6.32 23.25 35.562 1 58.22 180 LYS A O 1
ATOM 1472 N N . ASN A 1 181 ? 6.832 25.094 36.344 1 58.25 181 ASN A N 1
ATOM 1473 C CA . ASN A 1 181 ? 7.68 25.641 35.281 1 58.25 181 ASN A CA 1
ATOM 1474 C C . ASN A 1 181 ? 8.992 24.875 35.156 1 58.25 181 ASN A C 1
ATOM 1476 O O . ASN A 1 181 ? 9.602 24.859 34.094 1 58.25 181 ASN A O 1
ATOM 1480 N N . THR A 1 182 ? 9.586 24.344 36.344 1 64.75 182 THR A N 1
ATOM 1481 C CA . THR A 1 182 ? 10.922 23.766 36.219 1 64.75 182 THR A CA 1
ATOM 1482 C C . THR A 1 182 ? 10.875 22.266 36.438 1 64.75 182 THR A C 1
ATOM 1484 O O . THR A 1 182 ? 10.391 21.797 37.469 1 64.75 182 THR A O 1
ATOM 1487 N N . LYS A 1 183 ? 11.156 21.406 35.438 1 71.25 183 LYS A N 1
ATOM 1488 C CA . LYS A 1 183 ? 11.172 19.953 35.562 1 71.25 183 LYS A CA 1
ATOM 1489 C C . LYS A 1 183 ? 12.492 19.484 36.188 1 71.25 183 LYS A C 1
ATOM 1491 O O . LYS A 1 183 ? 13.57 19.922 35.75 1 71.25 183 LYS A O 1
ATOM 1496 N N . PRO A 1 184 ? 12.422 18.688 37.219 1 80.81 184 PRO A N 1
ATOM 1497 C CA . PRO A 1 184 ? 13.641 18.047 37.688 1 80.81 184 PRO A CA 1
ATOM 1498 C C . PRO A 1 184 ? 14.367 17.266 36.625 1 80.81 184 PRO A C 1
ATOM 1500 O O . PRO A 1 184 ? 13.758 16.875 35.625 1 80.81 184 PRO A O 1
ATOM 1503 N N . PRO A 1 185 ? 15.695 17.234 36.75 1 81.38 185 PRO A N 1
ATOM 1504 C CA . PRO A 1 185 ? 16.5 16.562 35.719 1 81.38 185 PRO A CA 1
ATOM 1505 C C . PRO A 1 185 ? 16 15.156 35.406 1 81.38 185 PRO A C 1
ATOM 1507 O O . PRO A 1 185 ? 16.047 14.734 34.25 1 81.38 185 PRO A O 1
ATOM 1510 N N . PHE A 1 186 ? 15.539 14.484 36.344 1 83.5 186 PHE A N 1
ATOM 1511 C CA . PHE A 1 186 ? 15.039 13.133 36.125 1 83.5 186 PHE A CA 1
ATOM 1512 C C . PHE A 1 186 ? 13.805 13.156 35.219 1 83.5 186 PHE A C 1
ATOM 1514 O O . PHE A 1 186 ? 13.648 12.305 34.344 1 83.5 186 PHE A O 1
ATOM 1521 N N . GLU A 1 187 ? 13.07 14.07 35.469 1 85.25 187 GLU A N 1
ATOM 1522 C CA . GLU A 1 187 ? 11.852 14.18 34.656 1 85.25 187 GLU A CA 1
ATOM 1523 C C . GLU A 1 187 ? 12.172 14.562 33.219 1 85.25 187 GLU A C 1
ATOM 1525 O O . GLU A 1 187 ? 11.508 14.102 32.281 1 85.25 187 GLU A O 1
ATOM 1530 N N . LYS A 1 188 ? 13.18 15.375 33.156 1 86.75 188 LYS A N 1
ATOM 1531 C CA . LYS A 1 188 ? 13.609 15.742 31.797 1 86.75 188 LYS A CA 1
ATOM 1532 C C . LYS A 1 188 ? 14.148 14.531 31.047 1 86.75 188 LYS A C 1
ATOM 1534 O O . LYS A 1 188 ? 13.906 14.383 29.844 1 86.75 188 LYS A O 1
ATOM 1539 N N . PHE A 1 189 ? 14.781 13.734 31.828 1 89.5 189 PHE A N 1
ATOM 1540 C CA . PHE A 1 189 ? 15.328 12.516 31.234 1 89.5 189 PHE A CA 1
ATOM 1541 C C . PHE A 1 189 ? 14.219 11.57 30.797 1 89.5 189 PHE A C 1
ATOM 1543 O O . PHE A 1 189 ? 14.25 11.023 29.703 1 89.5 189 PHE A O 1
ATOM 1550 N N . VAL A 1 190 ? 13.25 11.406 31.562 1 90.12 190 VAL A N 1
ATOM 1551 C CA . VAL A 1 190 ? 12.156 10.484 31.281 1 90.12 190 VAL A CA 1
ATOM 1552 C C . VAL A 1 190 ? 11.305 11.039 30.125 1 90.12 190 VAL A C 1
ATOM 1554 O O . VAL A 1 190 ? 10.852 10.281 29.266 1 90.12 190 VAL A O 1
ATOM 1557 N N . THR A 1 191 ? 11.188 12.32 30.094 1 90.81 191 THR A N 1
ATOM 1558 C CA . THR A 1 191 ? 10.352 12.938 29.078 1 90.81 191 THR A CA 1
ATOM 1559 C C . THR A 1 191 ? 11.008 12.852 27.703 1 90.81 191 THR A C 1
ATOM 1561 O O . THR A 1 191 ? 10.336 12.945 26.672 1 90.81 191 THR A O 1
ATOM 1564 N N . ALA A 1 192 ? 12.297 12.656 27.75 1 93.31 192 ALA A N 1
ATOM 1565 C CA . ALA A 1 192 ? 13.008 12.5 26.484 1 93.31 192 ALA A CA 1
ATOM 1566 C C . ALA A 1 192 ? 12.547 11.25 25.734 1 93.31 192 ALA A C 1
ATOM 1568 O O . ALA A 1 192 ? 12.602 11.195 24.5 1 93.31 192 ALA A O 1
ATOM 1569 N N . PHE A 1 193 ? 12.008 10.273 26.531 1 95.62 193 PHE A N 1
ATOM 1570 C CA . PHE A 1 193 ? 11.602 9 25.938 1 95.62 193 PHE A CA 1
ATOM 1571 C C . PHE A 1 193 ? 10.094 8.938 25.766 1 95.62 193 PHE A C 1
ATOM 1573 O O . PHE A 1 193 ? 9.555 7.914 25.344 1 95.62 193 PHE A O 1
ATOM 1580 N N . SER A 1 194 ? 9.43 10.023 26.062 1 94.69 194 SER A N 1
ATOM 1581 C CA . SER A 1 194 ? 7.977 10.039 25.984 1 94.69 194 SER A CA 1
ATOM 1582 C C . SER A 1 194 ? 7.488 10.227 24.562 1 94.69 194 SER A C 1
ATOM 1584 O O . SER A 1 194 ? 7.836 11.211 23.906 1 94.69 194 SER A O 1
ATOM 1586 N N . ILE A 1 195 ? 6.59 9.375 24.047 1 92 195 ILE A N 1
ATOM 1587 C CA . ILE A 1 195 ? 6.07 9.398 22.688 1 92 195 ILE A CA 1
ATOM 1588 C C . ILE A 1 195 ? 5.188 10.625 22.5 1 92 195 ILE A C 1
ATOM 1590 O O . ILE A 1 195 ? 5.336 11.359 21.516 1 92 195 ILE A O 1
ATOM 1594 N N . PRO A 1 196 ? 4.34 11.031 23.453 1 87.25 196 PRO A N 1
ATOM 1595 C CA . PRO A 1 196 ? 3.508 12.219 23.266 1 87.25 196 PRO A CA 1
ATOM 1596 C C . PRO A 1 196 ? 4.324 13.5 23.172 1 87.25 196 PRO A C 1
ATOM 1598 O O . PRO A 1 196 ? 4.02 14.375 22.359 1 87.25 196 PRO A O 1
ATOM 1601 N N . THR A 1 197 ? 5.309 13.594 23.969 1 91.19 197 THR A N 1
ATOM 1602 C CA . THR A 1 197 ? 6.156 14.781 23.938 1 91.19 197 THR A CA 1
ATOM 1603 C C . THR A 1 197 ? 6.914 14.867 22.609 1 91.19 197 THR A C 1
ATOM 1605 O O . THR A 1 197 ? 6.984 15.938 22 1 91.19 197 THR A O 1
ATOM 1608 N N . ASN A 1 198 ? 7.418 13.727 22.203 1 93.69 198 ASN A N 1
ATOM 1609 C CA . ASN A 1 198 ? 8.156 13.695 20.953 1 93.69 198 ASN A CA 1
ATOM 1610 C C . ASN A 1 198 ? 7.227 13.891 19.75 1 93.69 198 ASN A C 1
ATOM 1612 O O . ASN A 1 198 ? 7.621 14.484 18.75 1 93.69 198 ASN A O 1
ATOM 1616 N N . TRP A 1 199 ? 6.062 13.406 19.844 1 89.88 199 TRP A N 1
ATOM 1617 C CA . TRP A 1 199 ? 5.074 13.617 18.797 1 89.88 199 TRP A CA 1
ATOM 1618 C C . TRP A 1 199 ? 4.77 15.102 18.625 1 89.88 199 TRP A C 1
ATOM 1620 O O . TRP A 1 199 ? 4.66 15.594 17.5 1 89.88 199 TRP A O 1
ATOM 1630 N N . ASN A 1 200 ? 4.633 15.805 19.75 1 88.75 200 ASN A N 1
ATOM 1631 C CA . ASN A 1 200 ? 4.359 17.234 19.703 1 88.75 200 ASN A CA 1
ATOM 1632 C C . ASN A 1 200 ? 5.52 18 19.078 1 88.75 200 ASN A C 1
ATOM 1634 O O . ASN A 1 200 ? 5.309 18.969 18.344 1 88.75 200 ASN A O 1
ATOM 1638 N N . LYS A 1 201 ? 6.648 17.5 19.375 1 92.12 201 LYS A N 1
ATOM 1639 C CA . LYS A 1 201 ? 7.82 18.109 18.75 1 92.12 201 LYS A CA 1
ATOM 1640 C C . LYS A 1 201 ? 7.871 17.828 17.25 1 92.12 201 LYS A C 1
ATOM 1642 O O . LYS A 1 201 ? 8.219 18.719 16.469 1 92.12 201 LYS A O 1
ATOM 1647 N N . LEU A 1 202 ? 7.527 16.656 16.906 1 93.12 202 LEU A N 1
ATOM 1648 C CA . LEU A 1 202 ? 7.555 16.234 15.508 1 93.12 202 LEU A CA 1
ATOM 1649 C C . LEU A 1 202 ? 6.547 17.016 14.68 1 93.12 202 LEU A C 1
ATOM 1651 O O . LEU A 1 202 ? 6.844 17.422 13.555 1 93.12 202 LEU A O 1
ATOM 1655 N N . LYS A 1 203 ? 5.379 17.266 15.219 1 88.75 203 LYS A N 1
ATOM 1656 C CA . LYS A 1 203 ? 4.312 17.906 14.461 1 88.75 203 LYS A CA 1
ATOM 1657 C C . LYS A 1 203 ? 4.48 19.422 14.453 1 88.75 203 LYS A C 1
ATOM 1659 O O . LYS A 1 203 ? 3.836 20.125 13.664 1 88.75 203 LYS A O 1
ATOM 1664 N N . SER A 1 204 ? 5.363 19.969 15.258 1 89.44 204 SER A N 1
ATOM 1665 C CA . SER A 1 204 ? 5.57 21.406 15.32 1 89.44 204 SER A CA 1
ATOM 1666 C C . SER A 1 204 ? 6.328 21.922 14.102 1 89.44 204 SER A C 1
ATOM 1668 O O . SER A 1 204 ? 7.305 21.297 13.672 1 89.44 204 SER A O 1
ATOM 1670 N N . VAL A 1 205 ? 5.805 22.891 13.5 1 88.31 205 VAL A N 1
ATOM 1671 C CA . VAL A 1 205 ? 6.434 23.516 12.336 1 88.31 205 VAL A CA 1
ATOM 1672 C C . VAL A 1 205 ? 7.121 24.812 12.758 1 88.31 205 VAL A C 1
ATOM 1674 O O . VAL A 1 205 ? 6.512 25.672 13.406 1 88.31 205 VAL A O 1
ATOM 1677 N N . PRO A 1 206 ? 8.367 24.844 12.438 1 85.25 206 PRO A N 1
ATOM 1678 C CA . PRO A 1 206 ? 9.07 26.078 12.797 1 85.25 206 PRO A CA 1
ATOM 1679 C C . PRO A 1 206 ? 8.469 27.312 12.133 1 85.25 206 PRO A C 1
ATOM 1681 O O . PRO A 1 206 ? 7.914 27.219 11.031 1 85.25 206 PRO A O 1
ATOM 1684 N N . THR A 1 207 ? 8.547 28.375 12.875 1 87.12 207 THR A N 1
ATOM 1685 C CA . THR A 1 207 ? 8.047 29.641 12.359 1 87.12 207 THR A CA 1
ATOM 1686 C C . THR A 1 207 ? 9.188 30.641 12.18 1 87.12 207 THR A C 1
ATOM 1688 O O . THR A 1 207 ? 10.219 30.531 12.852 1 87.12 207 THR A O 1
ATOM 1691 N N . GLY A 1 208 ? 9.227 31.328 11.141 1 87.94 208 GLY A N 1
ATOM 1692 C CA . GLY A 1 208 ? 10.242 32.344 10.891 1 87.94 208 GLY A CA 1
ATOM 1693 C C . GLY A 1 208 ? 10.469 32.625 9.414 1 87.94 208 GLY A C 1
ATOM 1694 O O . GLY A 1 208 ? 10.055 31.828 8.562 1 87.94 208 GLY A O 1
ATOM 1695 N N . GLU A 1 209 ? 11.141 33.625 9.242 1 88 209 GLU A N 1
ATOM 1696 C CA . GLU A 1 209 ? 11.367 34.062 7.863 1 88 209 GLU A CA 1
ATOM 1697 C C . GLU A 1 209 ? 12.312 33.125 7.133 1 88 209 GLU A C 1
ATOM 1699 O O . GLU A 1 209 ? 12.109 32.812 5.957 1 88 209 GLU A O 1
ATOM 1704 N N . ASP A 1 210 ? 13.273 32.656 7.863 1 86.62 210 ASP A N 1
ATOM 1705 C CA . ASP A 1 210 ? 14.266 31.781 7.246 1 86.62 210 ASP A CA 1
ATOM 1706 C C . ASP A 1 210 ? 13.641 30.438 6.848 1 86.62 210 ASP A C 1
ATOM 1708 O O . ASP A 1 210 ? 13.953 29.891 5.789 1 86.62 210 ASP A O 1
ATOM 1712 N N . PHE A 1 211 ? 12.844 29.969 7.699 1 89.62 211 PHE A N 1
ATOM 1713 C CA . PHE A 1 211 ? 12.172 28.703 7.391 1 89.62 211 PHE A CA 1
ATOM 1714 C C . PHE A 1 211 ? 11.219 28.875 6.215 1 89.62 211 PHE A C 1
ATOM 1716 O O . PHE A 1 211 ? 11.125 28 5.348 1 89.62 211 PHE A O 1
ATOM 1723 N N . ASP A 1 212 ? 10.578 29.953 6.16 1 90.5 212 ASP A N 1
ATOM 1724 C CA . ASP A 1 212 ? 9.586 30.203 5.113 1 90.5 212 ASP A CA 1
ATOM 1725 C C . ASP A 1 212 ? 10.25 30.281 3.74 1 90.5 212 ASP A C 1
ATOM 1727 O O . ASP A 1 212 ? 9.672 29.844 2.742 1 90.5 212 ASP A O 1
ATOM 1731 N N . LYS A 1 213 ? 11.414 30.828 3.764 1 92.06 213 LYS A N 1
ATOM 1732 C CA . LYS A 1 213 ? 12.133 30.953 2.496 1 92.06 213 LYS A CA 1
ATOM 1733 C C . LYS A 1 213 ? 12.57 29.578 1.979 1 92.06 213 LYS A C 1
ATOM 1735 O O . LYS A 1 213 ? 12.664 29.375 0.768 1 92.06 213 LYS A O 1
ATOM 1740 N N . LEU A 1 214 ? 12.844 28.672 2.906 1 93.56 214 LEU A N 1
ATOM 1741 C CA . LEU A 1 214 ? 13.344 27.359 2.498 1 93.56 214 LEU A CA 1
ATOM 1742 C C . LEU A 1 214 ? 12.297 26.281 2.744 1 93.56 214 LEU A C 1
ATOM 1744 O O . LEU A 1 214 ? 12.625 25.094 2.844 1 93.56 214 LEU A O 1
ATOM 1748 N N . LYS A 1 215 ? 11.117 26.688 2.857 1 94.06 215 LYS A N 1
ATOM 1749 C CA . LYS A 1 215 ? 10.031 25.75 3.127 1 94.06 215 LYS A CA 1
ATOM 1750 C C . LYS A 1 215 ? 9.883 24.734 1.996 1 94.06 215 LYS A C 1
ATOM 1752 O O . LYS A 1 215 ? 9.539 23.578 2.234 1 94.06 215 LYS A O 1
ATOM 1757 N N . SER A 1 216 ? 10.148 25.172 0.807 1 95.12 216 SER A N 1
ATOM 1758 C CA . SER A 1 216 ? 10.008 24.312 -0.363 1 95.12 216 SER A CA 1
ATOM 1759 C C . SER A 1 216 ? 10.984 23.141 -0.302 1 95.12 216 SER A C 1
ATOM 1761 O O . SER A 1 216 ? 10.734 22.078 -0.88 1 95.12 216 SER A O 1
ATOM 1763 N N . VAL A 1 217 ? 12.062 23.297 0.406 1 95.62 217 VAL A N 1
ATOM 1764 C CA . VAL A 1 217 ? 13.07 22.25 0.531 1 95.62 217 VAL A CA 1
ATOM 1765 C C . VAL A 1 217 ? 12.477 21.047 1.247 1 95.62 217 VAL A C 1
ATOM 1767 O O . VAL A 1 217 ? 12.805 19.891 0.928 1 95.62 217 VAL A O 1
ATOM 1770 N N . GLN A 1 218 ? 11.594 21.297 2.18 1 95 218 GLN A N 1
ATOM 1771 C CA . GLN A 1 218 ? 10.953 20.203 2.914 1 95 218 GLN A CA 1
ATOM 1772 C C . GLN A 1 218 ? 10.117 19.328 1.987 1 95 218 GLN A C 1
ATOM 1774 O O . GLN A 1 218 ? 10.172 18.109 2.066 1 95 218 GLN A O 1
ATOM 1779 N N . GLY A 1 219 ? 9.414 19.984 1.126 1 95.44 219 GLY A N 1
ATOM 1780 C CA . GLY A 1 219 ? 8.625 19.234 0.168 1 95.44 219 GLY A CA 1
ATOM 1781 C C . GLY A 1 219 ? 9.469 18.438 -0.812 1 95.44 219 GLY A C 1
ATOM 1782 O O . GLY A 1 219 ? 9.164 17.281 -1.105 1 95.44 219 GLY A O 1
ATOM 1783 N N . ILE A 1 220 ? 10.516 19.031 -1.276 1 96.12 220 ILE A N 1
ATOM 1784 C CA . ILE A 1 220 ? 11.398 18.344 -2.225 1 96.12 220 ILE A CA 1
ATOM 1785 C C . ILE A 1 220 ? 12.031 17.125 -1.562 1 96.12 220 ILE A C 1
ATOM 1787 O O . ILE A 1 220 ? 12.148 16.062 -2.184 1 96.12 220 ILE A O 1
ATOM 1791 N N . ARG A 1 221 ? 12.367 17.281 -0.345 1 95.88 221 ARG A N 1
ATOM 1792 C CA . ARG A 1 221 ? 12.953 16.172 0.408 1 95.88 221 ARG A CA 1
ATOM 1793 C C . ARG A 1 221 ? 12.008 14.984 0.469 1 95.88 221 ARG A C 1
ATOM 1795 O O . ARG A 1 221 ? 12.43 13.836 0.3 1 95.88 221 ARG A O 1
ATOM 1802 N N . VAL A 1 222 ? 10.773 15.273 0.713 1 96.38 222 VAL A N 1
ATOM 1803 C CA . VAL A 1 222 ? 9.781 14.211 0.827 1 96.38 222 VAL A CA 1
ATOM 1804 C C . VAL A 1 222 ? 9.594 13.531 -0.527 1 96.38 222 VAL A C 1
ATOM 1806 O O . VAL A 1 222 ? 9.609 12.297 -0.617 1 96.38 222 VAL A O 1
ATOM 1809 N N . TYR A 1 223 ? 9.477 14.297 -1.565 1 95.31 223 TYR A N 1
ATOM 1810 C CA . TYR A 1 223 ? 9.25 13.734 -2.891 1 95.31 223 TYR A CA 1
ATOM 1811 C C . TYR A 1 223 ? 10.461 12.922 -3.348 1 95.31 223 TYR A C 1
ATOM 1813 O O . TYR A 1 223 ? 10.312 11.883 -3.988 1 95.31 223 TYR A O 1
ATOM 1821 N N . MET A 1 224 ? 11.617 13.414 -2.988 1 94.81 224 MET A N 1
ATOM 1822 C CA . MET A 1 224 ? 12.828 12.664 -3.314 1 94.81 224 MET A CA 1
ATOM 1823 C C . MET A 1 224 ? 12.852 11.336 -2.568 1 94.81 224 MET A C 1
ATOM 1825 O O . MET A 1 224 ? 13.234 10.305 -3.135 1 94.81 224 MET A O 1
ATOM 1829 N N . THR A 1 225 ? 12.43 11.367 -1.347 1 95.25 225 THR A N 1
ATOM 1830 C CA . THR A 1 225 ? 12.398 10.148 -0.554 1 95.25 225 THR A CA 1
ATOM 1831 C C . THR A 1 225 ? 11.391 9.156 -1.134 1 95.25 225 THR A C 1
ATOM 1833 O O . THR A 1 225 ? 11.68 7.961 -1.233 1 95.25 225 THR A O 1
ATOM 1836 N N . VAL A 1 226 ? 10.281 9.617 -1.558 1 94.94 226 VAL A N 1
ATOM 1837 C CA . VAL A 1 226 ? 9.25 8.773 -2.16 1 94.94 226 VAL A CA 1
ATOM 1838 C C . VAL A 1 226 ? 9.781 8.164 -3.457 1 94.94 226 VAL A C 1
ATOM 1840 O O . VAL A 1 226 ? 9.586 6.973 -3.717 1 94.94 226 VAL A O 1
ATOM 1843 N N . LEU A 1 227 ? 10.477 8.977 -4.191 1 93.75 227 LEU A N 1
ATOM 1844 C CA . LEU A 1 227 ? 11.031 8.492 -5.445 1 93.75 227 LEU A CA 1
ATOM 1845 C C . LEU A 1 227 ? 12.102 7.43 -5.191 1 93.75 227 LEU A C 1
ATOM 1847 O O . LEU A 1 227 ? 12.219 6.465 -5.953 1 93.75 227 LEU A O 1
ATOM 1851 N N . VAL A 1 228 ? 12.859 7.598 -4.148 1 94.38 228 VAL A N 1
ATOM 1852 C CA . VAL A 1 228 ? 13.859 6.602 -3.785 1 94.38 228 VAL A CA 1
ATOM 1853 C C . VAL A 1 228 ? 13.18 5.277 -3.453 1 94.38 228 VAL A C 1
ATOM 1855 O O . VAL A 1 228 ? 13.617 4.215 -3.893 1 94.38 228 VAL A O 1
ATOM 1858 N N . ILE A 1 229 ? 12.109 5.34 -2.699 1 95.31 229 ILE A N 1
ATOM 1859 C CA . ILE A 1 229 ? 11.367 4.129 -2.361 1 95.31 229 ILE A CA 1
ATOM 1860 C C . ILE A 1 229 ? 10.867 3.459 -3.639 1 95.31 229 ILE A C 1
ATOM 1862 O O . ILE A 1 229 ? 10.977 2.24 -3.791 1 95.31 229 ILE A O 1
ATOM 1866 N N . MET A 1 230 ? 10.406 4.258 -4.562 1 93.06 230 MET A N 1
ATOM 1867 C CA . MET A 1 230 ? 9.859 3.725 -5.809 1 93.06 230 MET A CA 1
ATOM 1868 C C . MET A 1 230 ? 10.945 3.047 -6.633 1 93.06 230 MET A C 1
ATOM 1870 O O . MET A 1 230 ? 10.703 2.021 -7.27 1 93.06 230 MET A O 1
ATOM 1874 N N . VAL A 1 231 ? 12.094 3.627 -6.609 1 91.38 231 VAL A N 1
ATOM 1875 C CA . VAL A 1 231 ? 13.211 3.029 -7.332 1 91.38 231 VAL A CA 1
ATOM 1876 C C . VAL A 1 231 ? 13.531 1.661 -6.738 1 91.38 231 VAL A C 1
ATOM 1878 O O . VAL A 1 231 ? 13.711 0.685 -7.473 1 91.38 231 VAL A O 1
ATOM 1881 N N . HIS A 1 232 ? 13.609 1.583 -5.473 1 92.94 232 HIS A N 1
ATOM 1882 C CA . HIS A 1 232 ? 13.922 0.314 -4.828 1 92.94 232 HIS A CA 1
ATOM 1883 C C . HIS A 1 232 ? 12.781 -0.684 -4.984 1 92.94 232 HIS A C 1
ATOM 1885 O O . HIS A 1 232 ? 13.016 -1.892 -5.07 1 92.94 232 HIS A O 1
ATOM 1891 N N . THR A 1 233 ? 11.594 -0.169 -5.062 1 93.12 233 THR A N 1
ATOM 1892 C CA . THR A 1 233 ? 10.469 -1.044 -5.359 1 93.12 233 THR A CA 1
ATOM 1893 C C . THR A 1 233 ? 10.594 -1.64 -6.758 1 93.12 233 THR A C 1
ATOM 1895 O O . THR A 1 233 ? 10.297 -2.816 -6.969 1 93.12 233 THR A O 1
ATOM 1898 N N . SER A 1 234 ? 11.047 -0.828 -7.699 1 90.44 234 SER A N 1
ATOM 1899 C CA . SER A 1 234 ? 11.234 -1.317 -9.062 1 90.44 234 SER A CA 1
ATOM 1900 C C . SER A 1 234 ? 12.289 -2.412 -9.117 1 90.44 234 SER A C 1
ATOM 1902 O O . SER A 1 234 ? 12.125 -3.41 -9.82 1 90.44 234 SER A O 1
ATOM 1904 N N . ILE A 1 235 ? 13.289 -2.305 -8.359 1 88.81 235 ILE A N 1
ATOM 1905 C CA . ILE A 1 235 ? 14.375 -3.281 -8.344 1 88.81 235 ILE A CA 1
ATOM 1906 C C . ILE A 1 235 ? 13.875 -4.59 -7.73 1 88.81 235 ILE A C 1
ATOM 1908 O O . ILE A 1 235 ? 14.125 -5.668 -8.273 1 88.81 235 ILE A O 1
ATOM 1912 N N . THR A 1 236 ? 13.172 -4.465 -6.629 1 89.75 236 THR A N 1
ATOM 1913 C CA . THR A 1 236 ? 12.695 -5.672 -5.961 1 89.75 236 THR A CA 1
ATOM 1914 C C . THR A 1 236 ? 11.578 -6.332 -6.762 1 89.75 236 THR A C 1
ATOM 1916 O O . THR A 1 236 ? 11.336 -7.531 -6.633 1 89.75 236 THR A O 1
ATOM 1919 N N . PHE A 1 237 ? 10.977 -5.52 -7.602 1 88 237 PHE A N 1
ATOM 1920 C CA . PHE A 1 237 ? 9.891 -6.008 -8.445 1 88 237 PHE A CA 1
ATOM 1921 C C . PHE A 1 237 ? 10.43 -6.891 -9.562 1 88 237 PHE A C 1
ATOM 1923 O O . PHE A 1 237 ? 9.82 -7.902 -9.914 1 88 237 PHE A O 1
ATOM 1930 N N . VAL A 1 238 ? 11.617 -6.566 -10.07 1 88.5 238 VAL A N 1
ATOM 1931 C CA . VAL A 1 238 ? 12.164 -7.301 -11.211 1 88.5 238 VAL A CA 1
ATOM 1932 C C . VAL A 1 238 ? 13.281 -8.227 -10.742 1 88.5 238 VAL A C 1
ATOM 1934 O O . VAL A 1 238 ? 13.781 -9.047 -11.516 1 88.5 238 VAL A O 1
ATOM 1937 N N . GLY A 1 239 ? 13.625 -8.133 -9.461 1 89.5 239 GLY A N 1
ATOM 1938 C CA . GLY A 1 239 ? 14.703 -8.945 -8.922 1 89.5 239 GLY A CA 1
ATOM 1939 C C . GLY A 1 239 ? 14.266 -10.352 -8.555 1 89.5 239 GLY A C 1
ATOM 1940 O O . GLY A 1 239 ? 15.062 -11.141 -8.047 1 89.5 239 GLY A O 1
ATOM 1941 N N . VAL A 1 240 ? 13 -10.688 -8.836 1 92.19 240 VAL A N 1
ATOM 1942 C CA . VAL A 1 240 ? 12.438 -12 -8.523 1 92.19 240 VAL A CA 1
ATOM 1943 C C . VAL A 1 240 ? 11.945 -12.664 -9.805 1 92.19 240 VAL A C 1
ATOM 1945 O O . VAL A 1 240 ? 11.883 -12.031 -10.859 1 92.19 240 VAL A O 1
ATOM 1948 N N . PRO A 1 241 ? 11.688 -14.008 -9.758 1 94.06 241 PRO A N 1
ATOM 1949 C CA . PRO A 1 241 ? 11.172 -14.672 -10.953 1 94.06 241 PRO A CA 1
ATOM 1950 C C . PRO A 1 241 ? 9.891 -14.039 -11.484 1 94.06 241 PRO A C 1
ATOM 1952 O O . PRO A 1 241 ? 8.984 -13.742 -10.703 1 94.06 241 PRO A O 1
ATOM 1955 N N . LEU A 1 242 ? 9.914 -13.891 -12.805 1 94.25 242 LEU A N 1
ATOM 1956 C CA . LEU A 1 242 ? 8.758 -13.273 -13.445 1 94.25 242 LEU A CA 1
ATOM 1957 C C . LEU A 1 242 ? 7.953 -14.305 -14.234 1 94.25 242 LEU A C 1
ATOM 1959 O O . LEU A 1 242 ? 8.531 -15.211 -14.844 1 94.25 242 LEU A O 1
ATOM 1963 N N . ILE A 1 243 ? 6.699 -14.078 -14.273 1 93.06 243 ILE A N 1
ATOM 1964 C CA . ILE A 1 243 ? 5.812 -14.93 -15.055 1 93.06 243 ILE A CA 1
ATOM 1965 C C . ILE A 1 243 ? 5.875 -14.523 -16.531 1 93.06 243 ILE A C 1
ATOM 1967 O O . ILE A 1 243 ? 5.711 -15.359 -17.422 1 93.06 243 ILE A O 1
ATOM 1971 N N . ASN A 1 244 ? 6.082 -13.266 -16.766 1 94.06 244 ASN A N 1
ATOM 1972 C CA . ASN A 1 244 ? 6.051 -12.703 -18.109 1 94.06 244 ASN A CA 1
ATOM 1973 C C . ASN A 1 244 ? 7.355 -11.984 -18.438 1 94.06 244 ASN A C 1
ATOM 1975 O O . ASN A 1 244 ? 7.348 -10.789 -18.75 1 94.06 244 ASN A O 1
ATOM 1979 N N . PRO A 1 245 ? 8.422 -12.719 -18.5 1 94.5 245 PRO A N 1
ATOM 1980 C CA . PRO A 1 245 ? 9.711 -12.086 -18.812 1 94.5 245 PRO A CA 1
ATOM 1981 C C . PRO A 1 245 ? 9.695 -11.336 -20.141 1 94.5 245 PRO A C 1
ATOM 1983 O O . PRO A 1 245 ? 10.414 -10.344 -20.297 1 94.5 245 PRO A O 1
ATOM 1986 N N . ARG A 1 246 ? 8.828 -11.734 -21.047 1 93.31 246 ARG A N 1
ATOM 1987 C CA . ARG A 1 246 ? 8.758 -11.086 -22.359 1 93.31 246 ARG A CA 1
ATOM 1988 C C . ARG A 1 246 ? 8.375 -9.617 -22.219 1 93.31 246 ARG A C 1
ATOM 1990 O O . ARG A 1 246 ? 8.961 -8.758 -22.875 1 93.31 246 ARG A O 1
ATOM 1997 N N . PHE A 1 247 ? 7.414 -9.406 -21.422 1 89.31 247 PHE A N 1
ATOM 1998 C CA . PHE A 1 247 ? 6.969 -8.031 -21.219 1 89.31 247 PHE A CA 1
ATOM 1999 C C . PHE A 1 247 ? 8.102 -7.164 -20.688 1 89.31 247 PHE A C 1
ATOM 2001 O O . PHE A 1 247 ? 8.273 -6.02 -21.109 1 89.31 247 PHE A O 1
ATOM 2008 N N . PHE A 1 248 ? 8.82 -7.691 -19.75 1 88.88 248 PHE A N 1
ATOM 2009 C CA . PHE A 1 248 ? 9.953 -6.961 -19.188 1 88.88 248 PHE A CA 1
ATOM 2010 C C . PHE A 1 248 ? 11.023 -6.711 -20.25 1 88.88 248 PHE A C 1
ATOM 2012 O O . PHE A 1 248 ? 11.57 -5.609 -20.328 1 88.88 248 PHE A O 1
ATOM 2019 N N . GLU A 1 249 ? 11.305 -7.648 -21.031 1 91.62 249 GLU A N 1
ATOM 2020 C CA . GLU A 1 249 ? 12.281 -7.535 -22.109 1 91.62 249 GLU A CA 1
ATOM 2021 C C . GLU A 1 249 ? 11.836 -6.504 -23.156 1 91.62 249 GLU A C 1
ATOM 2023 O O . GLU A 1 249 ? 12.641 -5.68 -23.594 1 91.62 249 GLU A O 1
ATOM 2028 N N . GLN A 1 250 ? 10.578 -6.523 -23.469 1 88.44 250 GLN A N 1
ATOM 2029 C CA . GLN A 1 250 ? 10.047 -5.57 -24.438 1 88.44 250 GLN A CA 1
ATOM 2030 C C . GLN A 1 250 ? 10.086 -4.148 -23.891 1 88.44 250 GLN A C 1
ATOM 2032 O O . GLN A 1 250 ? 10.297 -3.191 -24.641 1 88.44 250 GLN A O 1
ATOM 2037 N N . SER A 1 251 ? 9.867 -4.082 -22.641 1 83.94 251 SER A N 1
ATOM 2038 C CA . SER A 1 251 ? 9.922 -2.768 -22.016 1 83.94 251 SER A CA 1
ATOM 2039 C C . SER A 1 251 ? 11.336 -2.207 -22.031 1 83.94 251 SER A C 1
ATOM 2041 O O . SER A 1 251 ? 11.531 -0.99 -22.047 1 83.94 251 SER A O 1
ATOM 2043 N N . ASN A 1 252 ? 12.305 -3.072 -21.984 1 83.5 252 ASN A N 1
ATOM 2044 C CA . ASN A 1 252 ? 13.695 -2.652 -22.094 1 83.5 252 ASN A CA 1
ATOM 2045 C C . ASN A 1 252 ? 14.039 -2.223 -23.516 1 83.5 252 ASN A C 1
ATOM 2047 O O . ASN A 1 252 ? 14.844 -1.311 -23.719 1 83.5 252 ASN A O 1
ATOM 2051 N N . ASP A 1 253 ? 13.461 -2.881 -24.422 1 83.19 253 ASP A N 1
ATOM 2052 C CA . ASP A 1 253 ? 13.703 -2.551 -25.828 1 83.19 253 ASP A CA 1
ATOM 2053 C C . ASP A 1 253 ? 13.086 -1.205 -26.188 1 83.19 253 ASP A C 1
ATOM 2055 O O . ASP A 1 253 ? 13.641 -0.46 -27 1 83.19 253 ASP A O 1
ATOM 2059 N N . ASN A 1 254 ? 11.914 -1.017 -25.609 1 81.19 254 ASN A N 1
ATOM 2060 C CA . ASN A 1 254 ? 11.203 0.237 -25.828 1 81.19 254 ASN A CA 1
ATOM 2061 C C . ASN A 1 254 ? 10.969 0.983 -24.516 1 81.19 254 ASN A C 1
ATOM 2063 O O . ASN A 1 254 ? 9.844 1 -24 1 81.19 254 ASN A O 1
ATOM 2067 N N . PRO A 1 255 ? 12.055 1.609 -24.141 1 75.81 255 PRO A N 1
ATOM 2068 C CA . PRO A 1 255 ? 11.953 2.234 -22.828 1 75.81 255 PRO A CA 1
ATOM 2069 C C . PRO A 1 255 ? 10.938 3.377 -22.797 1 75.81 255 PRO A C 1
ATOM 2071 O O . PRO A 1 255 ? 10.773 4.086 -23.781 1 75.81 255 PRO A O 1
ATOM 2074 N N . ASP A 1 256 ? 10.125 3.408 -21.75 1 72.5 256 ASP A N 1
ATOM 2075 C CA . ASP A 1 256 ? 9.203 4.508 -21.469 1 72.5 256 ASP A CA 1
ATOM 2076 C C . ASP A 1 256 ? 9.57 5.203 -20.156 1 72.5 256 ASP A C 1
ATOM 2078 O O . ASP A 1 256 ? 10.594 4.891 -19.547 1 72.5 256 ASP A O 1
ATOM 2082 N N . PHE A 1 257 ? 8.836 6.172 -19.797 1 66.94 257 PHE A N 1
ATOM 2083 C CA . PHE A 1 257 ? 9.117 6.98 -18.625 1 66.94 257 PHE A CA 1
ATOM 2084 C C . PHE A 1 257 ? 9.133 6.117 -17.359 1 66.94 257 PHE A C 1
ATOM 2086 O O . PHE A 1 257 ? 9.977 6.309 -16.484 1 66.94 257 PHE A O 1
ATOM 2093 N N . THR A 1 258 ? 8.43 5.078 -17.375 1 66.81 258 THR A N 1
ATOM 2094 C CA . THR A 1 258 ? 8.312 4.254 -16.172 1 66.81 258 THR A CA 1
ATOM 2095 C C . THR A 1 258 ? 9.523 3.34 -16.016 1 66.81 258 THR A C 1
ATOM 2097 O O . THR A 1 258 ? 9.891 2.979 -14.898 1 66.81 258 THR A O 1
ATOM 2100 N N . THR A 1 259 ? 10.117 3.035 -17.125 1 72.5 259 THR A N 1
ATOM 2101 C CA . THR A 1 259 ? 11.234 2.102 -17.047 1 72.5 259 THR A CA 1
ATOM 2102 C C . THR A 1 259 ? 12.562 2.854 -16.969 1 72.5 259 THR A C 1
ATOM 2104 O O . THR A 1 259 ? 13.555 2.324 -16.469 1 72.5 259 THR A O 1
ATOM 2107 N N . GLU A 1 260 ? 12.508 4.105 -17.406 1 71.38 260 GLU A N 1
ATOM 2108 C CA . GLU A 1 260 ? 13.766 4.836 -17.469 1 71.38 260 GLU A CA 1
ATOM 2109 C C . GLU A 1 260 ? 14.039 5.594 -16.172 1 71.38 260 GLU A C 1
ATOM 2111 O O . GLU A 1 260 ? 15.188 5.73 -15.75 1 71.38 260 GLU A O 1
ATOM 2116 N N . ILE A 1 261 ? 13.016 5.938 -15.5 1 69.56 261 ILE A N 1
ATOM 2117 C CA . ILE A 1 261 ? 13.172 6.781 -14.32 1 69.56 261 ILE A CA 1
ATOM 2118 C C . ILE A 1 261 ? 13.875 5.996 -13.219 1 69.56 261 ILE A C 1
ATOM 2120 O O . ILE A 1 261 ? 14.82 6.492 -12.602 1 69.56 261 ILE A O 1
ATOM 2124 N N . PRO A 1 262 ? 13.516 4.773 -13.102 1 71.56 262 PRO A N 1
ATOM 2125 C CA . PRO A 1 262 ? 14.211 4.027 -12.047 1 71.56 262 PRO A CA 1
ATOM 2126 C C . PRO A 1 262 ? 15.695 3.812 -12.359 1 71.56 262 PRO A C 1
ATOM 2128 O O . PRO A 1 262 ? 16.5 3.674 -11.438 1 71.56 262 PRO A O 1
ATOM 2131 N N . LYS A 1 263 ? 15.984 3.877 -13.633 1 74.44 263 LYS A N 1
ATOM 2132 C CA . LYS A 1 263 ? 17.375 3.693 -14.023 1 74.44 263 LYS A CA 1
ATOM 2133 C C . LYS A 1 263 ? 18.219 4.926 -13.695 1 74.44 263 LYS A C 1
ATOM 2135 O O . LYS A 1 263 ? 19.438 4.863 -13.672 1 74.44 263 LYS A O 1
ATOM 2140 N N . ARG A 1 264 ? 17.5 5.977 -13.305 1 77.56 264 ARG A N 1
ATOM 2141 C CA . ARG A 1 264 ? 18.156 7.246 -13.023 1 77.56 264 ARG A CA 1
ATOM 2142 C C . ARG A 1 264 ? 17.984 7.641 -11.562 1 77.56 264 ARG A C 1
ATOM 2144 O O . ARG A 1 264 ? 18.125 8.812 -11.211 1 77.56 264 ARG A O 1
ATOM 2151 N N . GLY A 1 265 ? 17.734 6.688 -10.828 1 79.19 265 GLY A N 1
ATOM 2152 C CA . GLY A 1 265 ? 17.547 6.918 -9.398 1 79.19 265 GLY A CA 1
ATOM 2153 C C . GLY A 1 265 ? 18.812 7.367 -8.695 1 79.19 265 GLY A C 1
ATOM 2154 O O . GLY A 1 265 ? 18.75 7.953 -7.613 1 79.19 265 GLY A O 1
ATOM 2155 N N . ILE A 1 266 ? 19.922 7.332 -9.414 1 80 266 ILE A N 1
ATOM 2156 C CA . ILE A 1 266 ? 21.219 7.645 -8.82 1 80 266 ILE A CA 1
ATOM 2157 C C . ILE A 1 266 ? 21.312 9.141 -8.539 1 80 266 ILE A C 1
ATOM 2159 O O . ILE A 1 266 ? 22.062 9.57 -7.656 1 80 266 ILE A O 1
ATOM 2163 N N . TYR A 1 267 ? 20.484 9.898 -9.227 1 88.19 267 TYR A N 1
ATOM 2164 C CA . TYR A 1 267 ? 20.578 11.352 -9.109 1 88.19 267 TYR A CA 1
ATOM 2165 C C . TYR A 1 267 ? 19.766 11.852 -7.914 1 88.19 267 TYR A C 1
ATOM 2167 O O . TYR A 1 267 ? 20.016 12.953 -7.406 1 88.19 267 TYR A O 1
ATOM 2175 N N . LEU A 1 268 ? 18.922 11.008 -7.406 1 89.62 268 LEU A N 1
ATOM 2176 C CA . LEU A 1 268 ? 18.016 11.445 -6.352 1 89.62 268 LEU A CA 1
ATOM 2177 C C . LEU A 1 268 ? 18.781 11.75 -5.066 1 89.62 268 LEU A C 1
ATOM 2179 O O . LEU A 1 268 ? 18.453 12.703 -4.355 1 89.62 268 LEU A O 1
ATOM 2183 N N . LEU A 1 269 ? 19.844 11.039 -4.871 1 91.5 269 LEU A N 1
ATOM 2184 C CA . LEU A 1 269 ? 20.594 11.211 -3.629 1 91.5 269 LEU A CA 1
ATOM 2185 C C . LEU A 1 269 ? 21.484 12.445 -3.699 1 91.5 269 LEU A C 1
ATOM 2187 O O . LEU A 1 269 ? 21.922 12.953 -2.668 1 91.5 269 LEU A O 1
ATOM 2191 N N . SER A 1 270 ? 21.75 12.906 -4.914 1 93.5 270 SER A N 1
ATOM 2192 C CA . SER A 1 270 ? 22.547 14.117 -5.07 1 93.5 270 SER A CA 1
ATOM 2193 C C . SER A 1 270 ? 21.875 15.312 -4.402 1 93.5 270 SER A C 1
ATOM 2195 O O . SER A 1 270 ? 22.562 16.203 -3.893 1 93.5 270 SER A O 1
ATOM 2197 N N . PHE A 1 271 ? 20.609 15.266 -4.418 1 94.38 271 PHE A N 1
ATOM 2198 C CA . PHE A 1 271 ? 19.875 16.328 -3.758 1 94.38 271 PHE A CA 1
ATOM 2199 C C . PHE A 1 271 ? 20.141 16.328 -2.258 1 94.38 271 PHE A C 1
ATOM 2201 O O . PHE A 1 271 ? 20.344 17.391 -1.654 1 94.38 271 PHE A O 1
ATOM 2208 N N . HIS A 1 272 ? 20.141 15.188 -1.712 1 93.81 272 HIS A N 1
ATOM 2209 C CA . HIS A 1 272 ? 20.328 15.094 -0.269 1 93.81 272 HIS A CA 1
ATOM 2210 C C . HIS A 1 272 ? 21.75 15.469 0.129 1 93.81 272 HIS A C 1
ATOM 2212 O O . HIS A 1 272 ? 21.953 16.109 1.165 1 93.81 272 HIS A O 1
ATOM 2218 N N . PHE A 1 273 ? 22.703 15.086 -0.709 1 96.06 273 PHE A N 1
ATOM 2219 C CA . PHE A 1 273 ? 24.078 15.523 -0.47 1 96.06 273 PHE A CA 1
ATOM 2220 C C . PHE A 1 273 ? 24.188 17.031 -0.548 1 96.06 273 PHE A C 1
ATOM 2222 O O . PHE A 1 273 ? 24.828 17.656 0.293 1 96.06 273 PHE A O 1
ATOM 2229 N N . MET A 1 274 ? 23.547 17.531 -1.506 1 96.81 274 MET A N 1
ATOM 2230 C CA . MET A 1 274 ? 23.578 18.969 -1.727 1 96.81 274 MET A CA 1
ATOM 2231 C C . MET A 1 274 ? 22.984 19.719 -0.543 1 96.81 274 MET A C 1
ATOM 2233 O O . MET A 1 274 ? 23.562 20.688 -0.052 1 96.81 274 MET A O 1
ATOM 2237 N N . MET A 1 275 ? 21.859 19.219 -0.07 1 95.5 275 MET A N 1
ATOM 2238 C CA . MET A 1 275 ? 21.172 19.906 1.006 1 95.5 275 MET A CA 1
ATOM 2239 C C . MET A 1 275 ? 21.953 19.844 2.307 1 95.5 275 MET A C 1
ATOM 2241 O O . MET A 1 275 ? 21.953 20.781 3.096 1 95.5 275 MET A O 1
ATOM 2245 N N . SER A 1 276 ? 22.625 18.781 2.543 1 95 276 SER A N 1
ATOM 2246 C CA . SER A 1 276 ? 23.438 18.625 3.74 1 95 276 SER A CA 1
ATOM 2247 C C . SER A 1 276 ? 24.547 19.688 3.783 1 95 276 SER A C 1
ATOM 2249 O O . SER A 1 276 ? 24.703 20.375 4.789 1 95 276 SER A O 1
ATOM 2251 N N . SER A 1 277 ? 25.266 19.828 2.717 1 97 277 SER A N 1
ATOM 2252 C CA . SER A 1 277 ? 26.359 20.812 2.666 1 97 277 SER A CA 1
ATOM 2253 C C . SER A 1 277 ? 25.812 22.234 2.6 1 97 277 SER A C 1
ATOM 2255 O O . SER A 1 277 ? 26.422 23.156 3.139 1 97 277 SER A O 1
ATOM 2257 N N . TRP A 1 278 ? 24.703 22.375 1.949 1 97.19 278 TRP A N 1
ATOM 2258 C CA . TRP A 1 278 ? 24.047 23.672 1.859 1 97.19 278 TRP A CA 1
ATOM 2259 C C . TRP A 1 278 ? 23.703 24.203 3.246 1 97.19 278 TRP A C 1
ATOM 2261 O O . TRP A 1 278 ? 24.062 25.344 3.582 1 97.19 278 TRP A O 1
ATOM 2271 N N . MET A 1 279 ? 23.094 23.375 4.051 1 95 279 MET A N 1
ATOM 2272 C CA . MET A 1 279 ? 22.672 23.797 5.391 1 95 279 MET A CA 1
ATOM 2273 C C . MET A 1 279 ? 23.891 24.016 6.289 1 95 279 MET A C 1
ATOM 2275 O O . MET A 1 279 ? 23.891 24.922 7.121 1 95 279 MET A O 1
ATOM 2279 N N . LEU A 1 280 ? 24.828 23.219 6.082 1 95.75 280 LEU A N 1
ATOM 2280 C CA . LEU A 1 280 ? 26.047 23.359 6.852 1 95.75 280 LEU A CA 1
ATOM 2281 C C . LEU A 1 280 ? 26.734 24.688 6.547 1 95.75 280 LEU A C 1
ATOM 2283 O O . LEU A 1 280 ? 27.203 25.375 7.457 1 95.75 280 LEU A O 1
ATOM 2287 N N . MET A 1 281 ? 26.812 25.047 5.34 1 96.25 281 MET A N 1
ATOM 2288 C CA . MET A 1 281 ? 27.422 26.297 4.91 1 96.25 281 MET A CA 1
ATOM 2289 C C . MET A 1 281 ? 26.703 27.5 5.527 1 96.25 281 MET A C 1
ATOM 2291 O O . MET A 1 281 ? 27.344 28.406 6.059 1 96.25 281 MET A O 1
ATOM 2295 N N . ILE A 1 282 ? 25.438 27.453 5.523 1 94.88 282 ILE A N 1
ATOM 2296 C CA . ILE A 1 282 ? 24.641 28.547 6.078 1 94.88 282 ILE A CA 1
ATOM 2297 C C . ILE A 1 282 ? 24.906 28.672 7.578 1 94.88 282 ILE A C 1
ATOM 2299 O O . ILE A 1 282 ? 25.188 29.766 8.078 1 94.88 282 ILE A O 1
ATOM 2303 N N . SER A 1 283 ? 24.875 27.578 8.242 1 93.69 283 SER A N 1
ATOM 2304 C CA . SER A 1 283 ? 25.047 27.562 9.695 1 93.69 283 SER A CA 1
ATOM 2305 C C . SER A 1 283 ? 26.438 28.047 10.094 1 93.69 283 SER A C 1
ATOM 2307 O O . SER A 1 283 ? 26.578 28.781 11.062 1 93.69 283 SER A O 1
ATOM 2309 N N . MET A 1 284 ? 27.406 27.703 9.391 1 94.31 284 MET A N 1
ATOM 2310 C CA . MET A 1 284 ? 28.781 28.047 9.727 1 94.31 284 MET A CA 1
ATOM 2311 C C . MET A 1 284 ? 29.078 29.5 9.398 1 94.31 284 MET A C 1
ATOM 2313 O O . MET A 1 284 ? 29.781 30.188 10.141 1 94.31 284 MET A O 1
ATOM 2317 N N . LEU A 1 285 ? 28.547 29.953 8.32 1 94.06 285 LEU A N 1
ATOM 2318 C CA . LEU A 1 285 ? 28.719 31.359 7.984 1 94.06 285 LEU A CA 1
ATOM 2319 C C . LEU A 1 285 ? 28 32.25 8.984 1 94.06 285 LEU A C 1
ATOM 2321 O O . LEU A 1 285 ? 28.5 33.312 9.352 1 94.06 285 LEU A O 1
ATOM 2325 N N . ALA A 1 286 ? 26.859 31.812 9.336 1 93.25 286 ALA A N 1
ATOM 2326 C CA . ALA A 1 286 ? 26.109 32.531 10.359 1 93.25 286 ALA A CA 1
ATOM 2327 C C . ALA A 1 286 ? 26.906 32.594 11.664 1 93.25 286 ALA A C 1
ATOM 2329 O O . ALA A 1 286 ? 26.922 33.625 12.336 1 93.25 286 ALA A O 1
ATOM 2330 N N . LYS A 1 287 ? 27.484 31.516 12.008 1 92.75 287 LYS A N 1
ATOM 2331 C CA . LYS A 1 287 ? 28.312 31.469 13.203 1 92.75 287 LYS A CA 1
ATOM 2332 C C . LYS A 1 287 ? 29.516 32.406 13.078 1 92.75 287 LYS A C 1
ATOM 2334 O O . LYS A 1 287 ? 29.875 33.094 14.023 1 92.75 287 LYS A O 1
ATOM 2339 N N . ALA A 1 288 ? 30.094 32.375 12.039 1 91.5 288 ALA A N 1
ATOM 2340 C CA . ALA A 1 288 ? 31.234 33.25 11.781 1 91.5 288 ALA A CA 1
ATOM 2341 C C . ALA A 1 288 ? 30.844 34.719 11.852 1 91.5 288 ALA A C 1
ATOM 2343 O O . ALA A 1 288 ? 31.594 35.562 12.344 1 91.5 288 ALA A O 1
ATOM 2344 N N . ASP A 1 289 ? 29.734 35 11.336 1 91.88 289 ASP A N 1
ATOM 2345 C CA . ASP A 1 289 ? 29.25 36.375 11.336 1 91.88 289 ASP A CA 1
ATOM 2346 C C . ASP A 1 289 ? 28.938 36.844 12.75 1 91.88 289 ASP A C 1
ATOM 2348 O O . ASP A 1 289 ? 28.953 38.031 13.031 1 91.88 289 ASP A O 1
ATOM 2352 N N . ARG A 1 290 ? 28.641 35.906 13.57 1 92.62 290 ARG A N 1
ATOM 2353 C CA . ARG A 1 290 ? 28.438 36.25 14.977 1 92.62 290 ARG A CA 1
ATOM 2354 C C . ARG A 1 290 ? 29.766 36.312 15.719 1 92.62 290 ARG A C 1
ATOM 2356 O O . ARG A 1 290 ? 29.797 36.406 16.953 1 92.62 290 ARG A O 1
ATOM 2363 N N . ASN A 1 291 ? 30.812 36.219 15.125 1 88.31 291 ASN A N 1
ATOM 2364 C CA . ASN A 1 291 ? 32.156 36.344 15.641 1 88.31 291 ASN A CA 1
ATOM 2365 C C . ASN A 1 291 ? 32.531 35.156 16.562 1 88.31 291 ASN A C 1
ATOM 2367 O O . ASN A 1 291 ? 33.219 35.344 17.562 1 88.31 291 ASN A O 1
ATOM 2371 N N . GLU A 1 292 ? 31.906 34.094 16.234 1 89.69 292 GLU A N 1
ATOM 2372 C CA . GLU A 1 292 ? 32.281 32.844 16.922 1 89.69 292 GLU A CA 1
ATOM 2373 C C . GLU A 1 292 ? 33.281 32.031 16.109 1 89.69 292 GLU A C 1
ATOM 2375 O O . GLU A 1 292 ? 33.062 31.797 14.914 1 89.69 292 GLU A O 1
ATOM 2380 N N . GLU A 1 293 ? 34.281 31.75 16.766 1 86.62 293 GLU A N 1
ATOM 2381 C CA . GLU A 1 293 ? 35.344 31.047 16.047 1 86.62 293 GLU A CA 1
ATOM 2382 C C . GLU A 1 293 ? 35 29.578 15.844 1 86.62 293 GLU A C 1
ATOM 2384 O O . GLU A 1 293 ? 34.406 28.938 16.719 1 86.62 293 GLU A O 1
ATOM 2389 N N . ILE A 1 294 ? 35.312 29.062 14.648 1 91.75 294 ILE A N 1
ATOM 2390 C CA . ILE A 1 294 ? 35.156 27.656 14.328 1 91.75 294 ILE A CA 1
ATOM 2391 C C . ILE A 1 294 ? 36.438 26.906 14.672 1 91.75 294 ILE A C 1
ATOM 2393 O O . ILE A 1 294 ? 37.312 26.781 13.836 1 91.75 294 ILE A O 1
ATOM 2397 N N . THR A 1 295 ? 36.469 26.312 15.883 1 91.81 295 THR A N 1
ATOM 2398 C CA . THR A 1 295 ? 37.656 25.625 16.391 1 91.81 295 THR A CA 1
ATOM 2399 C C . THR A 1 295 ? 37.594 24.141 16.094 1 91.81 295 THR A C 1
ATOM 2401 O O . THR A 1 295 ? 36.531 23.625 15.68 1 91.81 295 THR A O 1
ATOM 2404 N N . LEU A 1 296 ? 38.719 23.516 16.219 1 94.06 296 LEU A N 1
ATOM 2405 C CA . LEU A 1 296 ? 38.75 22.078 16.062 1 94.06 296 LEU A CA 1
ATOM 2406 C C . LEU A 1 296 ? 37.844 21.375 17.062 1 94.06 296 LEU A C 1
ATOM 2408 O O . LEU A 1 296 ? 37.219 20.359 16.75 1 94.06 296 LEU A O 1
ATOM 2412 N N . GLY A 1 297 ? 37.844 21.906 18.219 1 92.44 297 GLY A N 1
ATOM 2413 C CA . GLY A 1 297 ? 36.938 21.375 19.234 1 92.44 297 GLY A CA 1
ATOM 2414 C C . GLY A 1 297 ? 35.5 21.453 18.844 1 92.44 297 GLY A C 1
ATOM 2415 O O . GLY A 1 297 ? 34.719 20.531 19.125 1 92.44 297 GLY A O 1
ATOM 2416 N N . PHE A 1 298 ? 35.156 22.547 18.219 1 92.12 298 PHE A N 1
ATOM 2417 C CA . PHE A 1 298 ? 33.781 22.719 17.75 1 92.12 298 PHE A CA 1
ATOM 2418 C C . PHE A 1 298 ? 33.438 21.703 16.672 1 92.12 298 PHE A C 1
ATOM 2420 O O . PHE A 1 298 ? 32.344 21.125 16.688 1 92.12 298 PHE A O 1
ATOM 2427 N N . ILE A 1 299 ? 34.344 21.469 15.812 1 94.5 299 ILE A N 1
ATOM 2428 C CA . ILE A 1 299 ? 34.125 20.516 14.727 1 94.5 299 ILE A CA 1
ATOM 2429 C C . ILE A 1 299 ? 33.906 19.125 15.297 1 94.5 299 ILE A C 1
ATOM 2431 O O . ILE A 1 299 ? 33 18.406 14.891 1 94.5 299 ILE A O 1
ATOM 2435 N N . VAL A 1 300 ? 34.75 18.719 16.188 1 94.06 300 VAL A N 1
ATOM 2436 C CA . VAL A 1 300 ? 34.625 17.391 16.797 1 94.06 300 VAL A CA 1
ATOM 2437 C C . VAL A 1 300 ? 33.281 17.25 17.516 1 94.06 300 VAL A C 1
ATOM 2439 O O . VAL A 1 300 ? 32.625 16.234 17.375 1 94.06 300 VAL A O 1
ATOM 2442 N N . LYS A 1 301 ? 32.938 18.25 18.172 1 91.31 301 LYS A N 1
ATOM 2443 C CA . LYS A 1 301 ? 31.672 18.234 18.875 1 91.31 301 LYS A CA 1
ATOM 2444 C C . LYS A 1 301 ? 30.5 18.125 17.906 1 91.31 301 LYS A C 1
ATOM 2446 O O . LYS A 1 301 ? 29.547 17.391 18.156 1 91.31 301 LYS A O 1
ATOM 2451 N N . THR A 1 302 ? 30.656 18.891 16.875 1 92.12 302 THR A N 1
ATOM 2452 C CA . THR A 1 302 ? 29.594 18.891 15.867 1 92.12 302 THR A CA 1
ATOM 2453 C C . THR A 1 302 ? 29.484 17.516 15.211 1 92.12 302 THR A C 1
ATOM 2455 O O . THR A 1 302 ? 28.375 17.047 14.961 1 92.12 302 THR A O 1
ATOM 2458 N N . VAL A 1 303 ? 30.547 16.891 14.961 1 94 303 VAL A N 1
ATOM 2459 C CA . VAL A 1 303 ? 30.547 15.562 14.344 1 94 303 VAL A CA 1
ATOM 2460 C C . VAL A 1 303 ? 29.969 14.531 15.312 1 94 303 VAL A C 1
ATOM 2462 O O . VAL A 1 303 ? 29.188 13.664 14.922 1 94 303 VAL A O 1
ATOM 2465 N N . ILE A 1 304 ? 30.297 14.633 16.547 1 91.88 304 ILE A N 1
ATOM 2466 C CA . ILE A 1 304 ? 29.812 13.695 17.547 1 91.88 304 ILE A CA 1
ATOM 2467 C C . ILE A 1 304 ? 28.297 13.844 17.703 1 91.88 304 ILE A C 1
ATOM 2469 O O . ILE A 1 304 ? 27.578 12.852 17.828 1 91.88 304 ILE A O 1
ATOM 2473 N N . LYS A 1 305 ? 27.875 15.031 17.688 1 89.62 305 LYS A N 1
ATOM 2474 C CA . LYS A 1 305 ? 26.438 15.273 17.781 1 89.62 305 LYS A CA 1
ATOM 2475 C C . LYS A 1 305 ? 25.688 14.617 16.625 1 89.62 305 LYS A C 1
ATOM 2477 O O . LYS A 1 305 ? 24.625 14.031 16.828 1 89.62 305 LYS A O 1
ATOM 2482 N N . ARG A 1 306 ? 26.203 14.75 15.5 1 89.81 306 ARG A N 1
ATOM 2483 C CA . ARG A 1 306 ? 25.578 14.141 14.32 1 89.81 306 ARG A CA 1
ATOM 2484 C C . ARG A 1 306 ? 25.609 12.617 14.414 1 89.81 306 ARG A C 1
ATOM 2486 O O . ARG A 1 306 ? 24.641 11.953 14.055 1 89.81 306 ARG A O 1
ATOM 2493 N N . TYR A 1 307 ? 26.688 12.133 14.961 1 91.31 307 TYR A N 1
ATOM 2494 C CA . TYR A 1 307 ? 26.844 10.695 15.164 1 91.31 307 TYR A CA 1
ATOM 2495 C C . TYR A 1 307 ? 25.781 10.164 16.109 1 91.31 307 TYR A C 1
ATOM 2497 O O . TYR A 1 307 ? 25.141 9.141 15.836 1 91.31 307 TYR A O 1
ATOM 2505 N N . VAL A 1 308 ? 25.578 10.859 17.109 1 89 308 VAL A N 1
ATOM 2506 C CA . VAL A 1 308 ? 24.641 10.43 18.141 1 89 308 VAL A CA 1
ATOM 2507 C C . VAL A 1 308 ? 23.219 10.492 17.594 1 89 308 VAL A C 1
ATOM 2509 O O . VAL A 1 308 ? 22.359 9.68 17.953 1 89 308 VAL A O 1
ATOM 2512 N N . ARG A 1 309 ? 23.016 11.328 16.688 1 87.56 309 ARG A N 1
ATOM 2513 C CA . ARG A 1 309 ? 21.703 11.492 16.078 1 87.56 309 ARG A CA 1
ATOM 2514 C C . ARG A 1 309 ? 21.375 10.328 15.156 1 87.56 309 ARG A C 1
ATOM 2516 O O . ARG A 1 309 ? 20.234 9.852 15.133 1 87.56 309 ARG A O 1
ATOM 2523 N N . PHE A 1 310 ? 22.328 9.758 14.477 1 91 310 PHE A N 1
ATOM 2524 C CA . PHE A 1 310 ? 22.109 8.742 13.453 1 91 310 PHE A CA 1
ATOM 2525 C C . PHE A 1 310 ? 22.219 7.34 14.055 1 91 310 PHE A C 1
ATOM 2527 O O . PHE A 1 310 ? 21.516 6.418 13.617 1 91 310 PHE A O 1
ATOM 2534 N N . LEU A 1 311 ? 22.969 7.195 15.062 1 93 311 LEU A N 1
ATOM 2535 C CA . LEU A 1 311 ? 23.484 5.902 15.516 1 93 311 LEU A CA 1
ATOM 2536 C C . LEU A 1 311 ? 22.344 5.031 16.047 1 93 311 LEU A C 1
ATOM 2538 O O . LEU A 1 311 ? 22.266 3.84 15.734 1 93 311 LEU A O 1
ATOM 2542 N N . PRO A 1 312 ? 21.453 5.547 16.828 1 93.69 312 PRO A N 1
ATOM 2543 C CA . PRO A 1 312 ? 20.422 4.66 17.406 1 93.69 312 PRO A CA 1
ATOM 2544 C C . PRO A 1 312 ? 19.562 3.996 16.328 1 93.69 312 PRO A C 1
ATOM 2546 O O . PRO A 1 312 ? 19.297 2.793 16.406 1 93.69 312 PRO A O 1
ATOM 2549 N N . SER A 1 313 ? 19.109 4.711 15.312 1 94.38 313 SER A N 1
ATOM 2550 C CA . SER A 1 313 ? 18.312 4.141 14.242 1 94.38 313 SER A CA 1
ATOM 2551 C C . SER A 1 313 ? 19.094 3.111 13.438 1 94.38 313 SER A C 1
ATOM 2553 O O . SER A 1 313 ? 18.562 2.076 13.047 1 94.38 313 SER A O 1
ATOM 2555 N N . ILE A 1 314 ? 20.375 3.34 13.289 1 95.06 314 ILE A N 1
ATOM 2556 C CA . ILE A 1 314 ? 21.234 2.439 12.531 1 95.06 314 ILE A CA 1
ATOM 2557 C C . ILE A 1 314 ? 21.453 1.15 13.312 1 95.06 314 ILE A C 1
ATOM 2559 O O . ILE A 1 314 ? 21.406 0.055 12.75 1 95.06 314 ILE A O 1
ATOM 2563 N N . ILE A 1 315 ? 21.625 1.338 14.57 1 94.69 315 ILE A N 1
ATOM 2564 C CA . ILE A 1 315 ? 21.891 0.182 15.422 1 94.69 315 ILE A CA 1
ATOM 2565 C C . ILE A 1 315 ? 20.672 -0.739 15.43 1 94.69 315 ILE A C 1
ATOM 2567 O O . ILE A 1 315 ? 20.812 -1.964 15.422 1 94.69 315 ILE A O 1
ATOM 2571 N N . VAL A 1 316 ? 19.516 -0.2 15.43 1 95.38 316 VAL A N 1
ATOM 2572 C CA . VAL A 1 316 ? 18.297 -0.995 15.438 1 95.38 316 VAL A CA 1
ATOM 2573 C C . VAL A 1 316 ? 18.172 -1.783 14.133 1 95.38 316 VAL A C 1
ATOM 2575 O O . VAL A 1 316 ? 17.891 -2.982 14.156 1 95.38 316 VAL A O 1
ATOM 2578 N N . ILE A 1 317 ? 18.469 -1.17 13 1 94.88 317 ILE A N 1
ATOM 2579 C CA . ILE A 1 317 ? 18.312 -1.808 11.695 1 94.88 317 ILE A CA 1
ATOM 2580 C C . ILE A 1 317 ? 19.391 -2.871 11.508 1 94.88 317 ILE A C 1
ATOM 2582 O O . ILE A 1 317 ? 19.094 -4.008 11.133 1 94.88 317 ILE A O 1
ATOM 2586 N N . VAL A 1 318 ? 20.578 -2.494 11.844 1 94.56 318 VAL A N 1
ATOM 2587 C CA . VAL A 1 318 ? 21.703 -3.416 11.711 1 94.56 318 VAL A CA 1
ATOM 2588 C C . VAL A 1 318 ? 21.562 -4.562 12.711 1 94.56 318 VAL A C 1
ATOM 2590 O O . VAL A 1 318 ? 21.828 -5.719 12.383 1 94.56 318 VAL A O 1
ATOM 2593 N N . GLY A 1 319 ? 21.156 -4.215 13.914 1 94.56 319 GLY A N 1
ATOM 2594 C CA . GLY A 1 319 ? 20.922 -5.246 14.906 1 94.56 319 GLY A CA 1
ATOM 2595 C C . GLY A 1 319 ? 19.812 -6.203 14.516 1 94.56 319 GLY A C 1
ATOM 2596 O O . GLY A 1 319 ? 19.922 -7.414 14.727 1 94.56 319 GLY A O 1
ATOM 2597 N N . PHE A 1 320 ? 18.781 -5.711 13.922 1 94.88 320 PHE A N 1
ATOM 2598 C CA . PHE A 1 320 ? 17.672 -6.543 13.461 1 94.88 320 PHE A CA 1
ATOM 2599 C C . PHE A 1 320 ? 18.141 -7.512 12.383 1 94.88 320 PHE A C 1
ATOM 2601 O O . PHE A 1 320 ? 17.859 -8.711 12.445 1 94.88 320 PHE A O 1
ATOM 2608 N N . TYR A 1 321 ? 18.938 -7.008 11.414 1 94.75 321 TYR A N 1
ATOM 2609 C CA . TYR A 1 321 ? 19.422 -7.848 10.328 1 94.75 321 TYR A CA 1
ATOM 2610 C C . TYR A 1 321 ? 20.406 -8.898 10.859 1 94.75 321 TYR A C 1
ATOM 2612 O O . TYR A 1 321 ? 20.375 -10.055 10.43 1 94.75 321 TYR A O 1
ATOM 2620 N N . ALA A 1 322 ? 21.203 -8.523 11.828 1 95.12 322 ALA A N 1
ATOM 2621 C CA . ALA A 1 322 ? 22.25 -9.398 12.32 1 95.12 322 ALA A CA 1
ATOM 2622 C C . ALA A 1 322 ? 21.688 -10.484 13.234 1 95.12 322 ALA A C 1
ATOM 2624 O O . ALA A 1 322 ? 22.328 -11.508 13.469 1 95.12 322 ALA A O 1
ATOM 2625 N N . THR A 1 323 ? 20.438 -10.328 13.695 1 95.31 323 THR A N 1
ATOM 2626 C CA . THR A 1 323 ? 19.984 -11.273 14.703 1 95.31 323 THR A CA 1
ATOM 2627 C C . THR A 1 323 ? 18.625 -11.859 14.32 1 95.31 323 THR A C 1
ATOM 2629 O O . THR A 1 323 ? 18.547 -12.938 13.727 1 95.31 323 THR A O 1
ATOM 2632 N N . TRP A 1 324 ? 17.562 -11.086 14.414 1 93.81 324 TRP A N 1
ATOM 2633 C CA . TRP A 1 324 ? 16.234 -11.68 14.359 1 93.81 324 TRP A CA 1
ATOM 2634 C C . TRP A 1 324 ? 15.75 -11.797 12.914 1 93.81 324 TRP A C 1
ATOM 2636 O O . TRP A 1 324 ? 14.852 -12.594 12.617 1 93.81 324 TRP A O 1
ATOM 2646 N N . ALA A 1 325 ? 16.266 -11.047 12.031 1 91.88 325 ALA A N 1
ATOM 2647 C CA . ALA A 1 325 ? 15.875 -11.18 10.625 1 91.88 325 ALA A CA 1
ATOM 2648 C C . ALA A 1 325 ? 16.297 -12.531 10.07 1 91.88 325 ALA A C 1
ATOM 2650 O O . ALA A 1 325 ? 15.688 -13.039 9.125 1 91.88 325 ALA A O 1
ATOM 2651 N N . ARG A 1 326 ? 17.266 -13.18 10.695 1 89.88 326 ARG A N 1
ATOM 2652 C CA . ARG A 1 326 ? 17.797 -14.461 10.266 1 89.88 326 ARG A CA 1
ATOM 2653 C C . ARG A 1 326 ? 16.797 -15.586 10.5 1 89.88 326 ARG A C 1
ATOM 2655 O O . ARG A 1 326 ? 16.891 -16.656 9.891 1 89.88 326 ARG A O 1
ATOM 2662 N N . HIS A 1 327 ? 15.859 -15.328 11.305 1 91.31 327 HIS A N 1
ATOM 2663 C CA . HIS A 1 327 ? 14.938 -16.391 11.703 1 91.31 327 HIS A CA 1
ATOM 2664 C C . HIS A 1 327 ? 13.578 -16.219 11.047 1 91.31 327 HIS A C 1
ATOM 2666 O O . HIS A 1 327 ? 12.625 -16.922 11.383 1 91.31 327 HIS A O 1
ATOM 2672 N N . ILE A 1 328 ? 13.5 -15.289 10.125 1 88.81 328 ILE A N 1
ATOM 2673 C CA . ILE A 1 328 ? 12.281 -15.156 9.328 1 88.81 328 ILE A CA 1
ATOM 2674 C C . ILE A 1 328 ? 12.164 -16.328 8.367 1 88.81 328 ILE A C 1
ATOM 2676 O O . ILE A 1 328 ? 13.133 -16.703 7.699 1 88.81 328 ILE A O 1
ATOM 2680 N N . PRO A 1 329 ? 11 -16.938 8.352 1 86.06 329 PRO A N 1
ATOM 2681 C CA . PRO A 1 329 ? 10.812 -18.078 7.449 1 86.06 329 PRO A CA 1
ATOM 2682 C C . PRO A 1 329 ? 10.641 -17.656 5.992 1 86.06 329 PRO A C 1
ATOM 2684 O O . PRO A 1 329 ? 9.531 -17.719 5.457 1 86.06 329 PRO A O 1
ATOM 2687 N N . PHE A 1 330 ? 11.688 -17.406 5.332 1 86.56 330 PHE A N 1
ATOM 2688 C CA . PHE A 1 330 ? 11.664 -16.922 3.955 1 86.56 330 PHE A CA 1
ATOM 2689 C C . PHE A 1 330 ? 11.172 -18 3.006 1 86.56 330 PHE A C 1
ATOM 2691 O O . PHE A 1 330 ? 11.375 -19.188 3.254 1 86.56 330 PHE A O 1
ATOM 2698 N N . GLY A 1 331 ? 10.539 -17.562 1.96 1 87.69 331 GLY A N 1
ATOM 2699 C CA . GLY A 1 331 ? 10.055 -18.453 0.912 1 87.69 331 GLY A CA 1
ATOM 2700 C C . GLY A 1 331 ? 11.141 -18.891 -0.042 1 87.69 331 GLY A C 1
ATOM 2701 O O . GLY A 1 331 ? 12.328 -18.891 0.311 1 87.69 331 GLY A O 1
ATOM 2702 N N . PRO A 1 332 ? 10.727 -19.359 -1.19 1 90.19 332 PRO A N 1
ATOM 2703 C CA . PRO A 1 332 ? 11.68 -19.984 -2.117 1 90.19 332 PRO A CA 1
ATOM 2704 C C . PRO A 1 332 ? 12.617 -18.953 -2.754 1 90.19 332 PRO A C 1
ATOM 2706 O O . PRO A 1 332 ? 13.672 -19.328 -3.289 1 90.19 332 PRO A O 1
ATOM 2709 N N . PHE A 1 333 ? 12.289 -17.672 -2.693 1 88.06 333 PHE A N 1
ATOM 2710 C CA . PHE A 1 333 ? 13.094 -16.672 -3.375 1 88.06 333 PHE A CA 1
ATOM 2711 C C . PHE A 1 333 ? 14.094 -16.031 -2.412 1 88.06 333 PHE A C 1
ATOM 2713 O O . PHE A 1 333 ? 14.398 -14.844 -2.52 1 88.06 333 PHE A O 1
ATOM 2720 N N . TRP A 1 334 ? 14.594 -16.734 -1.528 1 77.69 334 TRP A N 1
ATOM 2721 C CA . TRP A 1 334 ? 15.469 -16.25 -0.463 1 77.69 334 TRP A CA 1
ATOM 2722 C C . TRP A 1 334 ? 16.859 -15.938 -1.002 1 77.69 334 TRP A C 1
ATOM 2724 O O . TRP A 1 334 ? 17.547 -15.062 -0.481 1 77.69 334 TRP A O 1
ATOM 2734 N N . GLU A 1 335 ? 17.188 -16.609 -2.076 1 76.06 335 GLU A N 1
ATOM 2735 C CA . GLU A 1 335 ? 18.562 -16.438 -2.578 1 76.06 335 GLU A CA 1
ATOM 2736 C C . GLU A 1 335 ? 18.75 -15.062 -3.189 1 76.06 335 GLU A C 1
ATOM 2738 O O . GLU A 1 335 ? 17.969 -14.625 -4.035 1 76.06 335 GLU A O 1
ATOM 2743 N N . GLY A 1 336 ? 19.734 -14.367 -2.715 1 70.62 336 GLY A N 1
ATOM 2744 C CA . GLY A 1 336 ? 20.109 -13.07 -3.271 1 70.62 336 GLY A CA 1
ATOM 2745 C C . GLY A 1 336 ? 19.375 -11.914 -2.631 1 70.62 336 GLY A C 1
ATOM 2746 O O . GLY A 1 336 ? 19.891 -10.789 -2.6 1 70.62 336 GLY A O 1
ATOM 2747 N N . MET A 1 337 ? 18.203 -12.148 -2.109 1 70.44 337 MET A N 1
ATOM 2748 C CA . MET A 1 337 ? 17.375 -11.023 -1.67 1 70.44 337 MET A CA 1
ATOM 2749 C C . MET A 1 337 ? 17.516 -10.812 -0.165 1 70.44 337 MET A C 1
ATOM 2751 O O . MET A 1 337 ? 17.359 -9.688 0.323 1 70.44 337 MET A O 1
ATOM 2755 N N . CYS A 1 338 ? 17.875 -11.766 0.555 1 78.06 338 CYS A N 1
ATOM 2756 C CA . CYS A 1 338 ? 17.922 -11.633 2.008 1 78.06 338 CYS A CA 1
ATOM 2757 C C . CYS A 1 338 ? 19.312 -11.93 2.531 1 78.06 338 CYS A C 1
ATOM 2759 O O . CYS A 1 338 ? 19.469 -12.531 3.596 1 78.06 338 CYS A O 1
ATOM 2761 N N . GLU A 1 339 ? 20.234 -11.445 1.756 1 85.75 339 GLU A N 1
ATOM 2762 C CA . GLU A 1 339 ? 21.625 -11.727 2.1 1 85.75 339 GLU A CA 1
ATOM 2763 C C . GLU A 1 339 ? 22.125 -10.805 3.213 1 85.75 339 GLU A C 1
ATOM 2765 O O . GLU A 1 339 ? 23.156 -11.062 3.834 1 85.75 339 GLU A O 1
ATOM 2770 N N . GLU A 1 340 ? 21.375 -9.781 3.469 1 88 340 GLU A N 1
ATOM 2771 C CA . GLU A 1 340 ? 21.734 -8.836 4.516 1 88 340 GLU A CA 1
ATOM 2772 C C . GLU A 1 340 ? 21.891 -9.531 5.867 1 88 340 GLU A C 1
ATOM 2774 O O . GLU A 1 340 ? 22.703 -9.125 6.695 1 88 340 GLU A O 1
ATOM 2779 N N . VAL A 1 341 ? 21.188 -10.609 6.02 1 88.94 341 VAL A N 1
ATOM 2780 C CA . VAL A 1 341 ? 21.188 -11.32 7.297 1 88.94 341 VAL A CA 1
ATOM 2781 C C . VAL A 1 341 ? 22.594 -11.883 7.562 1 88.94 341 VAL A C 1
ATOM 2783 O O . VAL A 1 341 ? 23.078 -11.82 8.688 1 88.94 341 VAL A O 1
ATOM 2786 N N . ASN A 1 342 ? 23.25 -12.352 6.559 1 89.94 342 ASN A N 1
ATOM 2787 C CA . ASN A 1 342 ? 24.609 -12.875 6.707 1 89.94 342 ASN A CA 1
ATOM 2788 C C . ASN A 1 342 ? 25.656 -11.758 6.707 1 89.94 342 ASN A C 1
ATOM 2790 O O . ASN A 1 342 ? 26.594 -11.789 7.5 1 89.94 342 ASN A O 1
ATOM 2794 N N . ARG A 1 343 ? 25.422 -10.82 5.879 1 92.94 343 ARG A N 1
ATOM 2795 C CA . ARG A 1 343 ? 26.375 -9.719 5.758 1 92.94 343 ARG A CA 1
ATOM 2796 C C . ARG A 1 343 ? 26.422 -8.891 7.031 1 92.94 343 ARG A C 1
ATOM 2798 O O . ARG A 1 343 ? 27.5 -8.469 7.473 1 92.94 343 ARG A O 1
ATOM 2805 N N . CYS A 1 344 ? 25.312 -8.688 7.637 1 94.25 344 CYS A N 1
ATOM 2806 C CA . CYS A 1 344 ? 25.25 -7.844 8.828 1 94.25 344 CYS A CA 1
ATOM 2807 C C . CYS A 1 344 ? 25.797 -8.586 10.047 1 94.25 344 CYS A C 1
ATOM 2809 O O . CYS A 1 344 ? 26.297 -7.961 10.984 1 94.25 344 CYS A O 1
ATOM 2811 N N . ARG A 1 345 ? 25.703 -9.922 10.023 1 93.12 345 ARG A N 1
ATOM 2812 C CA . ARG A 1 345 ? 26.328 -10.695 11.094 1 93.12 345 ARG A CA 1
ATOM 2813 C C . ARG A 1 345 ? 27.844 -10.57 11.062 1 93.12 345 ARG A C 1
ATOM 2815 O O . ARG A 1 345 ? 28.484 -10.523 12.109 1 93.12 345 ARG A O 1
ATOM 2822 N N . LYS A 1 346 ? 28.359 -10.383 9.93 1 93.44 346 LYS A N 1
ATOM 2823 C CA . LYS A 1 346 ? 29.797 -10.32 9.75 1 93.44 346 LYS A CA 1
ATOM 2824 C C . LYS A 1 346 ? 30.297 -8.883 9.844 1 93.44 346 LYS A C 1
ATOM 2826 O O . LYS A 1 346 ? 31.328 -8.617 10.469 1 93.44 346 LYS A O 1
ATOM 2831 N N . ASN A 1 347 ? 29.562 -7.91 9.211 1 95.19 347 ASN A N 1
ATOM 2832 C CA . ASN A 1 347 ? 30.109 -6.578 9 1 95.19 347 ASN A CA 1
ATOM 2833 C C . ASN A 1 347 ? 29.25 -5.504 9.664 1 95.19 347 ASN A C 1
ATOM 2835 O O . ASN A 1 347 ? 29.188 -4.367 9.188 1 95.19 347 ASN A O 1
ATOM 2839 N N . TRP A 1 348 ? 28.516 -5.824 10.727 1 94.19 348 TRP A N 1
ATOM 2840 C CA . TRP A 1 348 ? 27.656 -4.855 11.383 1 94.19 348 TRP A CA 1
ATOM 2841 C C . TRP A 1 348 ? 28.453 -3.666 11.898 1 94.19 348 TRP A C 1
ATOM 2843 O O . TRP A 1 348 ? 27.969 -2.529 11.883 1 94.19 348 TRP A O 1
ATOM 2853 N N . TRP A 1 349 ? 29.703 -3.822 12.352 1 94.31 349 TRP A N 1
ATOM 2854 C CA . TRP A 1 349 ? 30.531 -2.812 13.008 1 94.31 349 TRP A CA 1
ATOM 2855 C C . TRP A 1 349 ? 30.922 -1.714 12.023 1 94.31 349 TRP A C 1
ATOM 2857 O O . TRP A 1 349 ? 31.125 -0.562 12.422 1 94.31 349 TRP A O 1
ATOM 2867 N N . ALA A 1 350 ? 31.078 -2.033 10.719 1 95.5 350 ALA A N 1
ATOM 2868 C CA . ALA A 1 350 ? 31.453 -1.042 9.711 1 95.5 350 ALA A CA 1
ATOM 2869 C C . ALA A 1 350 ? 30.375 0.031 9.586 1 95.5 350 ALA A C 1
ATOM 2871 O O . ALA A 1 350 ? 30.672 1.195 9.312 1 95.5 350 ALA A O 1
ATOM 2872 N N . ASN A 1 351 ? 29.109 -0.341 9.781 1 94.5 351 ASN A N 1
ATOM 2873 C CA . ASN A 1 351 ? 28.016 0.613 9.703 1 94.5 351 ASN A CA 1
ATOM 2874 C C . ASN A 1 351 ? 28 1.558 10.898 1 94.5 351 ASN A C 1
ATOM 2876 O O . ASN A 1 351 ? 27.594 2.715 10.781 1 94.5 351 ASN A O 1
ATOM 2880 N N . ILE A 1 352 ? 28.438 1.07 12.008 1 93.25 352 ILE A N 1
ATOM 2881 C CA . ILE A 1 352 ? 28.484 1.887 13.219 1 93.25 352 ILE A CA 1
ATOM 2882 C C . ILE A 1 352 ? 29.578 2.947 13.086 1 93.25 352 ILE A C 1
ATOM 2884 O O . ILE A 1 352 ? 29.422 4.07 13.57 1 93.25 352 ILE A O 1
ATOM 2888 N N . LEU A 1 353 ? 30.547 2.617 12.32 1 93.88 353 LEU A N 1
ATOM 2889 C CA . LEU A 1 353 ? 31.672 3.533 12.148 1 93.88 353 LEU A CA 1
ATOM 2890 C C . LEU A 1 353 ? 31.516 4.352 10.867 1 93.88 353 LEU A C 1
ATOM 2892 O O . LEU A 1 353 ? 32.312 5.238 10.586 1 93.88 353 LEU A O 1
ATOM 2896 N N . PHE A 1 354 ? 30.531 4.141 10.117 1 93.88 354 PHE A N 1
ATOM 2897 C CA . PHE A 1 354 ? 30.234 4.836 8.867 1 93.88 354 PHE A CA 1
ATOM 2898 C C . PHE A 1 354 ? 31.391 4.68 7.879 1 93.88 354 PHE A C 1
ATOM 2900 O O . PHE A 1 354 ? 31.812 5.652 7.254 1 93.88 354 PHE A O 1
ATOM 2907 N N . VAL A 1 355 ? 31.938 3.395 7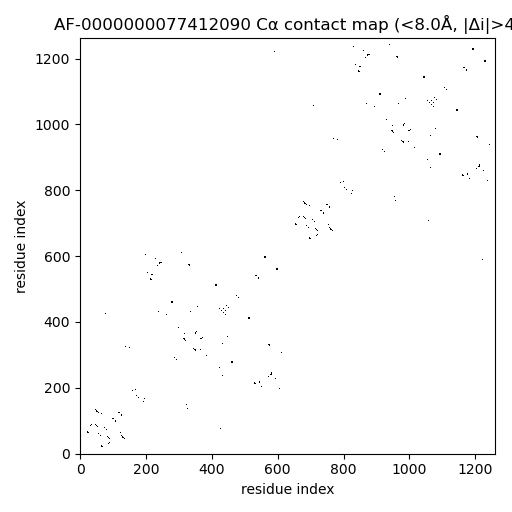.73 1 94.31 355 VAL A N 1
ATOM 2908 C CA . VAL A 1 355 ? 33.031 3.145 6.797 1 94.31 355 VAL A CA 1
ATOM 2909 C C . VAL A 1 355 ? 32.719 1.933 5.93 1 94.31 355 VAL A C 1
ATOM 2911 O O . VAL A 1 355 ? 33.625 1.292 5.383 1 94.31 355 VAL A O 1
ATOM 2914 N N . GLN A 1 356 ? 31.422 1.605 5.809 1 93.31 356 GLN A N 1
ATOM 2915 C CA . GLN A 1 356 ? 31.016 0.38 5.129 1 93.31 356 GLN A CA 1
ATOM 2916 C C . GLN A 1 356 ? 31.297 0.468 3.631 1 93.31 356 GLN A C 1
ATOM 2918 O O . GLN A 1 356 ? 31.406 -0.557 2.953 1 93.31 356 GLN A O 1
ATOM 2923 N N . ASN A 1 357 ? 31.453 1.663 3.053 1 91.75 357 ASN A N 1
ATOM 2924 C CA . ASN A 1 357 ? 31.719 1.794 1.626 1 91.75 357 ASN A CA 1
ATOM 2925 C C . ASN A 1 357 ? 33.188 1.528 1.314 1 91.75 357 ASN A C 1
ATOM 2927 O O . ASN A 1 357 ? 33.562 1.325 0.156 1 91.75 357 ASN A O 1
ATOM 2931 N N . HIS A 1 358 ? 34.031 1.46 2.416 1 90.75 358 HIS A N 1
ATOM 2932 C CA . HIS A 1 358 ? 35.469 1.23 2.221 1 90.75 358 HIS A CA 1
ATOM 2933 C C . HIS A 1 358 ? 35.906 -0.124 2.779 1 90.75 358 HIS A C 1
ATOM 2935 O O . HIS A 1 358 ? 36.938 -0.667 2.389 1 90.75 358 HIS A O 1
ATOM 2941 N N . VAL A 1 359 ? 35.062 -0.571 3.631 1 91.25 359 VAL A N 1
ATOM 2942 C CA . VAL A 1 359 ? 35.406 -1.836 4.277 1 91.25 359 VAL A CA 1
ATOM 2943 C C . VAL A 1 359 ? 34.562 -2.957 3.689 1 91.25 359 VAL A C 1
ATOM 2945 O O . VAL A 1 359 ? 33.344 -2.934 3.797 1 91.25 359 VAL A O 1
ATOM 2948 N N . ASP A 1 360 ? 35.219 -3.998 3.145 1 91.88 360 ASP A N 1
ATOM 2949 C CA . ASP A 1 360 ? 34.5 -5.125 2.551 1 91.88 360 ASP A CA 1
ATOM 2950 C C . ASP A 1 360 ? 33.312 -4.645 1.738 1 91.88 360 ASP A C 1
ATOM 2952 O O . ASP A 1 360 ? 32.188 -5.09 1.967 1 91.88 360 ASP A O 1
ATOM 2956 N N . ARG A 1 361 ? 33.562 -3.852 0.812 1 90 361 ARG A N 1
ATOM 2957 C CA . ARG A 1 361 ? 32.531 -3.09 0.097 1 90 361 ARG A CA 1
ATOM 2958 C C . ARG A 1 361 ? 31.594 -4.02 -0.655 1 90 361 ARG A C 1
ATOM 2960 O O . ARG A 1 361 ? 30.453 -3.654 -0.936 1 90 361 ARG A O 1
ATOM 2967 N N . TYR A 1 362 ? 31.938 -5.23 -0.971 1 91 362 TYR A N 1
ATOM 2968 C CA . TYR A 1 362 ? 31.094 -6.152 -1.715 1 91 362 TYR A CA 1
ATOM 2969 C C . TYR A 1 362 ? 30.141 -6.895 -0.779 1 91 362 TYR A C 1
ATOM 2971 O O . TYR A 1 362 ? 29.188 -7.523 -1.23 1 91 362 TYR A O 1
ATOM 2979 N N . ASN A 1 363 ? 30.453 -6.781 0.553 1 91.38 363 ASN A N 1
ATOM 2980 C CA . ASN A 1 363 ? 29.625 -7.43 1.565 1 91.38 363 ASN A CA 1
ATOM 2981 C C . ASN A 1 363 ? 29.156 -6.438 2.629 1 91.38 363 ASN A C 1
ATOM 2983 O O . ASN A 1 363 ? 29.297 -6.699 3.826 1 91.38 363 ASN A O 1
ATOM 2987 N N . MET A 1 364 ? 28.672 -5.379 2.119 1 92.06 364 MET A N 1
ATOM 2988 C CA . MET A 1 364 ? 28.141 -4.387 3.041 1 92.06 364 MET A CA 1
ATOM 2989 C C . MET A 1 364 ? 26.938 -4.941 3.803 1 92.06 364 MET A C 1
ATOM 2991 O O . MET A 1 364 ? 26.094 -5.629 3.225 1 92.06 364 MET A O 1
ATOM 2995 N N . CYS A 1 365 ? 26.875 -4.672 5.047 1 92.62 365 CYS A N 1
ATOM 2996 C CA . CYS A 1 365 ? 25.781 -5.145 5.879 1 92.62 365 CYS A CA 1
ATOM 2997 C C . CYS A 1 365 ? 24.438 -4.699 5.316 1 92.62 365 CYS A C 1
ATOM 2999 O O . CYS A 1 365 ? 23.609 -5.527 4.922 1 92.62 365 CYS A O 1
ATOM 3001 N N . HIS A 1 366 ? 24.219 -3.461 5.328 1 90.12 366 HIS A N 1
ATOM 3002 C CA . HIS A 1 366 ? 23.031 -2.834 4.773 1 90.12 366 HIS A CA 1
ATOM 3003 C C . HIS A 1 366 ? 23.359 -2.029 3.521 1 90.12 366 HIS A C 1
ATOM 3005 O O . HIS A 1 366 ? 23.859 -0.907 3.617 1 90.12 366 HIS A O 1
ATOM 3011 N N . ILE A 1 367 ? 23.062 -2.516 2.4 1 88.25 367 ILE A N 1
ATOM 3012 C CA . ILE A 1 367 ? 23.562 -2.01 1.127 1 88.25 367 ILE A CA 1
ATOM 3013 C C . ILE A 1 367 ? 23.172 -0.542 0.965 1 88.25 367 ILE A C 1
ATOM 3015 O O . ILE A 1 367 ? 23.953 0.266 0.469 1 88.25 367 ILE A O 1
ATOM 3019 N N . VAL A 1 368 ? 21.984 -0.166 1.393 1 90.25 368 VAL A N 1
ATOM 3020 C CA . VAL A 1 368 ? 21.516 1.197 1.161 1 90.25 368 VAL A CA 1
ATOM 3021 C C . VAL A 1 368 ? 22.234 2.156 2.109 1 90.25 368 VAL A C 1
ATOM 3023 O O . VAL A 1 368 ? 22.234 3.369 1.888 1 90.25 368 VAL A O 1
ATOM 3026 N N . SER A 1 369 ? 22.938 1.617 3.084 1 92.5 369 SER A N 1
ATOM 3027 C CA . SER A 1 369 ? 23.609 2.455 4.078 1 92.5 369 SER A CA 1
ATOM 3028 C C . SER A 1 369 ? 24.875 3.084 3.512 1 92.5 369 SER A C 1
ATOM 3030 O O . SER A 1 369 ? 25.531 3.889 4.18 1 92.5 369 SER A O 1
ATOM 3032 N N . TRP A 1 370 ? 25.219 2.779 2.268 1 93.44 370 TRP A N 1
ATOM 3033 C CA . TRP A 1 370 ? 26.375 3.43 1.655 1 93.44 370 TRP A CA 1
ATOM 3034 C C . TRP A 1 370 ? 26.219 4.945 1.661 1 93.44 370 TRP A C 1
ATOM 3036 O O . TRP A 1 370 ? 27.188 5.68 1.851 1 93.44 370 TRP A O 1
ATOM 3046 N N . PHE A 1 371 ? 25.016 5.414 1.426 1 93.5 371 PHE A N 1
ATOM 3047 C CA . PHE A 1 371 ? 24.719 6.84 1.402 1 93.5 371 PHE A CA 1
ATOM 3048 C C . PHE A 1 371 ? 25.125 7.504 2.715 1 93.5 371 PHE A C 1
ATOM 3050 O O . PHE A 1 371 ? 25.672 8.602 2.715 1 93.5 371 PHE A O 1
ATOM 3057 N N . LEU A 1 372 ? 24.844 6.84 3.812 1 93.88 372 LEU A N 1
ATOM 3058 C CA . LEU A 1 372 ? 25.141 7.41 5.125 1 93.88 372 LEU A CA 1
ATOM 3059 C C . LEU A 1 372 ? 26.641 7.512 5.348 1 93.88 372 LEU A C 1
ATOM 3061 O O . LEU A 1 372 ? 27.125 8.461 5.969 1 93.88 372 LEU A O 1
ATOM 3065 N N . ALA A 1 373 ? 27.328 6.512 4.879 1 95.06 373 ALA A N 1
ATOM 3066 C CA . ALA A 1 373 ? 28.797 6.559 4.984 1 95.06 373 ALA A CA 1
ATOM 3067 C C . ALA A 1 373 ? 29.359 7.73 4.188 1 95.06 373 ALA A C 1
ATOM 3069 O O . ALA A 1 373 ? 30.141 8.523 4.711 1 95.06 373 ALA A O 1
ATOM 3070 N N . VAL A 1 374 ? 28.906 7.906 3.014 1 95.38 374 VAL A N 1
ATOM 3071 C CA . VAL A 1 374 ? 29.391 8.953 2.129 1 95.38 374 VAL A CA 1
ATOM 3072 C C . VAL A 1 374 ? 28.953 10.32 2.65 1 95.38 374 VAL A C 1
ATOM 3074 O O . VAL A 1 374 ? 29.719 11.281 2.621 1 95.38 374 VAL A O 1
ATOM 3077 N N . GLU A 1 375 ? 27.734 10.406 3.102 1 94.62 375 GLU A N 1
ATOM 3078 C CA . GLU A 1 375 ? 27.219 11.664 3.631 1 94.62 375 GLU A CA 1
ATOM 3079 C C . GLU A 1 375 ? 28.016 12.117 4.855 1 94.62 375 GLU A C 1
ATOM 3081 O O . GLU A 1 375 ? 28.312 13.305 5 1 94.62 375 GLU A O 1
ATOM 3086 N N . MET A 1 376 ? 28.328 11.172 5.738 1 94.25 376 MET A N 1
ATOM 3087 C CA . MET A 1 376 ? 29.125 11.5 6.914 1 94.25 376 MET A CA 1
ATOM 3088 C C . MET A 1 376 ? 30.516 11.961 6.508 1 94.25 376 MET A C 1
ATOM 3090 O O . MET A 1 376 ? 31.062 12.906 7.086 1 94.25 376 MET A O 1
ATOM 3094 N N . GLN A 1 377 ? 31.062 11.344 5.562 1 94.62 377 GLN A N 1
ATOM 3095 C CA . GLN A 1 377 ? 32.375 11.734 5.062 1 94.62 377 GLN A CA 1
ATOM 3096 C C . GLN A 1 377 ? 32.344 13.148 4.473 1 94.62 377 GLN A C 1
ATOM 3098 O O . GLN A 1 377 ? 33.188 13.977 4.793 1 94.62 377 GLN A O 1
ATOM 3103 N N . TYR A 1 378 ? 31.359 13.414 3.656 1 95.81 378 TYR A N 1
ATOM 3104 C CA . TYR A 1 378 ? 31.188 14.758 3.096 1 95.81 378 TYR A CA 1
ATOM 3105 C C . TYR A 1 378 ? 30.984 15.789 4.195 1 95.81 378 TYR A C 1
ATOM 3107 O O . TYR A 1 378 ? 31.5 16.906 4.117 1 95.81 378 TYR A O 1
ATOM 3115 N N . TYR A 1 379 ? 30.219 15.422 5.164 1 95.25 379 TYR A N 1
ATOM 3116 C CA . TYR A 1 379 ? 29.922 16.312 6.277 1 95.25 379 TYR A CA 1
ATOM 3117 C C . TYR A 1 379 ? 31.203 16.734 7 1 95.25 379 TYR A C 1
ATOM 3119 O O . TYR A 1 379 ? 31.422 17.922 7.254 1 95.25 379 TYR A O 1
ATOM 3127 N N . ILE A 1 380 ? 32.031 15.789 7.223 1 95.44 380 ILE A N 1
ATOM 3128 C CA . ILE A 1 380 ? 33.281 16.047 7.922 1 95.44 380 ILE A CA 1
ATOM 3129 C C . ILE A 1 380 ? 34.219 16.859 7.035 1 95.44 380 ILE A C 1
ATOM 3131 O O . ILE A 1 380 ? 34.781 17.859 7.477 1 95.44 380 ILE A O 1
ATOM 3135 N N . ILE A 1 381 ? 34.312 16.516 5.824 1 95.06 381 ILE A N 1
ATOM 3136 C CA . ILE A 1 381 ? 35.188 17.219 4.887 1 95.06 381 ILE A CA 1
ATOM 3137 C C . ILE A 1 381 ? 34.719 18.656 4.711 1 95.06 381 ILE A C 1
ATOM 3139 O O . ILE A 1 381 ? 35.531 19.578 4.664 1 95.06 381 ILE A O 1
ATOM 3143 N N . SER A 1 382 ? 33.438 18.797 4.605 1 95.62 382 SER A N 1
ATOM 3144 C CA . SER A 1 382 ? 32.875 20.125 4.445 1 95.62 382 SER A CA 1
ATOM 3145 C C . SER A 1 382 ? 33.156 21 5.668 1 95.62 382 SER A C 1
ATOM 3147 O O . SER A 1 382 ? 33.406 22.188 5.539 1 95.62 382 SER A O 1
ATOM 3149 N N . LEU A 1 383 ? 33.094 20.438 6.852 1 96 383 LEU A N 1
ATOM 3150 C CA . LEU A 1 383 ? 33.375 21.172 8.078 1 96 383 LEU A CA 1
ATOM 3151 C C . LEU A 1 383 ? 34.812 21.672 8.078 1 96 383 LEU A C 1
ATOM 3153 O O . LEU A 1 383 ? 35.062 22.844 8.383 1 96 383 LEU A O 1
ATOM 3157 N N . PHE A 1 384 ? 35.719 20.859 7.645 1 95.31 384 PHE A N 1
ATOM 3158 C CA . PHE A 1 384 ? 37.125 21.25 7.582 1 95.31 384 PHE A CA 1
ATOM 3159 C C . PHE A 1 384 ? 37.375 22.281 6.484 1 95.31 384 PHE A C 1
ATOM 3161 O O . PHE A 1 384 ? 38.156 23.203 6.645 1 95.31 384 PHE A O 1
ATOM 3168 N N . PHE A 1 385 ? 36.688 22.062 5.422 1 95.31 385 PHE A N 1
ATOM 3169 C CA . PHE A 1 385 ? 36.781 23.016 4.32 1 95.31 385 PHE A CA 1
ATOM 3170 C C . PHE A 1 385 ? 36.312 24.406 4.77 1 95.31 385 PHE A C 1
ATOM 3172 O O . PHE A 1 385 ? 37 25.391 4.531 1 95.31 385 PHE A O 1
ATOM 3179 N N . ILE A 1 386 ? 35.219 24.531 5.438 1 94.88 386 ILE A N 1
ATOM 3180 C CA . ILE A 1 386 ? 34.656 25.797 5.863 1 94.88 386 ILE A CA 1
ATOM 3181 C C . ILE A 1 386 ? 35.531 26.422 6.934 1 94.88 386 ILE A C 1
ATOM 3183 O O . ILE A 1 386 ? 35.781 27.641 6.941 1 94.88 386 ILE A O 1
ATOM 3187 N N . MET A 1 387 ? 36.062 25.547 7.793 1 93.94 387 MET A N 1
ATOM 3188 C CA . MET A 1 387 ? 37 26.031 8.812 1 93.94 387 MET A CA 1
ATOM 3189 C C . MET A 1 387 ? 38.188 26.719 8.164 1 93.94 387 MET A C 1
ATOM 3191 O O . MET A 1 387 ? 38.625 27.781 8.617 1 93.94 387 MET A O 1
ATOM 3195 N N . ALA A 1 388 ? 38.625 26.219 7.113 1 93.56 388 ALA A N 1
ATOM 3196 C CA . ALA A 1 388 ? 39.812 26.719 6.441 1 93.56 388 ALA A CA 1
ATOM 3197 C C . ALA A 1 388 ? 39.5 27.969 5.621 1 93.56 388 ALA A C 1
ATOM 3199 O O . ALA A 1 388 ? 40.344 28.859 5.492 1 93.56 388 ALA A O 1
ATOM 3200 N N . MET A 1 389 ? 38.281 28.062 5.188 1 93.75 389 MET A N 1
ATOM 3201 C CA . MET A 1 389 ? 38 29.078 4.176 1 93.75 389 MET A CA 1
ATOM 3202 C C . MET A 1 389 ? 37.219 30.25 4.773 1 93.75 389 MET A C 1
ATOM 3204 O O . MET A 1 389 ? 37.125 31.312 4.156 1 93.75 389 MET A O 1
ATOM 3208 N N . VAL A 1 390 ? 36.688 30.047 5.898 1 89.75 390 VAL A N 1
ATOM 3209 C CA . VAL A 1 390 ? 35.781 31.031 6.48 1 89.75 390 VAL A CA 1
ATOM 3210 C C . VAL A 1 390 ? 36.5 32.375 6.594 1 89.75 390 VAL A C 1
ATOM 3212 O O . VAL A 1 390 ? 35.875 33.438 6.492 1 89.75 390 VAL A O 1
ATOM 3215 N N . LYS A 1 391 ? 37.844 32.406 6.746 1 87.56 391 LYS A N 1
ATOM 3216 C CA . LYS A 1 391 ? 38.625 33.656 6.848 1 87.56 391 LYS A CA 1
ATOM 3217 C C . LYS A 1 391 ? 38.812 34.281 5.477 1 87.56 391 LYS A C 1
ATOM 3219 O O . LYS A 1 391 ? 39.094 35.5 5.383 1 87.56 391 LYS A O 1
ATOM 3224 N N . PHE A 1 392 ? 38.656 33.438 4.441 1 91.94 392 PHE A N 1
ATOM 3225 C CA . PHE A 1 392 ? 38.781 33.906 3.07 1 91.94 392 PHE A CA 1
ATOM 3226 C C . PHE A 1 392 ? 37.438 33.812 2.326 1 91.94 392 PHE A C 1
ATOM 3228 O O . PHE A 1 392 ? 37.375 33.188 1.259 1 91.94 392 PHE A O 1
ATOM 3235 N N . ARG A 1 393 ? 36.531 34.5 2.744 1 89.38 393 ARG A N 1
ATOM 3236 C CA . ARG A 1 393 ? 35.156 34.375 2.287 1 89.38 393 ARG A CA 1
ATOM 3237 C C . ARG A 1 393 ? 35.031 34.688 0.801 1 89.38 393 ARG A C 1
ATOM 3239 O O . ARG A 1 393 ? 34.281 34.062 0.077 1 89.38 393 ARG A O 1
ATOM 3246 N N . ASN A 1 394 ? 35.812 35.594 0.286 1 91.38 394 ASN A N 1
ATOM 3247 C CA . ASN A 1 394 ? 35.688 36.031 -1.099 1 91.38 394 ASN A CA 1
ATOM 3248 C C . ASN A 1 394 ? 36.25 35 -2.066 1 91.38 394 ASN A C 1
ATOM 3250 O O . ASN A 1 394 ? 35.938 35.031 -3.258 1 91.38 394 ASN A O 1
ATOM 3254 N N . LYS A 1 395 ? 37 34.031 -1.567 1 94.94 395 LYS A N 1
ATOM 3255 C CA . LYS A 1 395 ? 37.656 33.031 -2.416 1 94.94 395 LYS A CA 1
ATOM 3256 C C . LYS A 1 395 ? 36.844 31.734 -2.447 1 94.94 395 LYS A C 1
ATOM 3258 O O . LYS A 1 395 ? 37.125 30.828 -3.242 1 94.94 395 LYS A O 1
ATOM 3263 N N . ILE A 1 396 ? 35.844 31.641 -1.691 1 95 396 ILE A N 1
ATOM 3264 C CA . ILE A 1 396 ? 35.094 30.406 -1.528 1 95 396 ILE A CA 1
ATOM 3265 C C . ILE A 1 396 ? 34.5 29.984 -2.871 1 95 396 ILE A C 1
ATOM 3267 O O . ILE A 1 396 ? 34.625 28.844 -3.287 1 95 396 ILE A O 1
ATOM 3271 N N . PRO A 1 397 ? 33.875 30.891 -3.654 1 95.56 397 PRO A N 1
ATOM 3272 C CA . PRO A 1 397 ? 33.312 30.469 -4.926 1 95.56 397 PRO A CA 1
ATOM 3273 C C . PRO A 1 397 ? 34.344 29.922 -5.902 1 95.56 397 PRO A C 1
ATOM 3275 O O . PRO A 1 397 ? 34.062 28.969 -6.633 1 95.56 397 PRO A O 1
ATOM 3278 N N . VAL A 1 398 ? 35.469 30.516 -5.898 1 96.69 398 VAL A N 1
ATOM 3279 C CA . VAL A 1 398 ? 36.531 30.109 -6.812 1 96.69 398 VAL A CA 1
ATOM 3280 C C . VAL A 1 398 ? 37.031 28.719 -6.422 1 96.69 398 VAL A C 1
ATOM 3282 O O . VAL A 1 398 ? 37.219 27.844 -7.281 1 96.69 398 VAL A O 1
ATOM 3285 N N . VAL A 1 399 ? 37.281 28.5 -5.164 1 97.06 399 VAL A N 1
ATOM 3286 C CA . VAL A 1 399 ? 37.75 27.203 -4.691 1 97.06 399 VAL A CA 1
ATOM 3287 C C . VAL A 1 399 ? 36.719 26.125 -4.965 1 97.06 399 VAL A C 1
ATOM 3289 O O . VAL A 1 399 ? 37.062 25.016 -5.375 1 97.06 399 VAL A O 1
ATOM 3292 N N . ILE A 1 400 ? 35.5 26.438 -4.762 1 97.38 400 ILE A N 1
ATOM 3293 C CA . ILE A 1 400 ? 34.406 25.5 -5.031 1 97.38 400 ILE A CA 1
ATOM 3294 C C . ILE A 1 400 ? 34.344 25.172 -6.523 1 97.38 400 ILE A C 1
ATOM 3296 O O . ILE A 1 400 ? 34.156 24.031 -6.91 1 97.38 400 ILE A O 1
ATOM 3300 N N . GLY A 1 401 ? 34.469 26.172 -7.344 1 97.38 401 GLY A N 1
ATOM 3301 C CA . GLY A 1 401 ? 34.531 25.953 -8.781 1 97.38 401 GLY A CA 1
ATOM 3302 C C . GLY A 1 401 ? 35.656 25.016 -9.203 1 97.38 401 GLY A C 1
ATOM 3303 O O . GLY A 1 401 ? 35.469 24.156 -10.062 1 97.38 401 GLY A O 1
ATOM 3304 N N . ILE A 1 402 ? 36.781 25.219 -8.617 1 97.69 402 ILE A N 1
ATOM 3305 C CA . ILE A 1 402 ? 37.938 24.391 -8.914 1 97.69 402 ILE A CA 1
ATOM 3306 C C . ILE A 1 402 ? 37.656 22.953 -8.445 1 97.69 402 ILE A C 1
ATOM 3308 O O . ILE A 1 402 ? 37.938 22 -9.164 1 97.69 402 ILE A O 1
ATOM 3312 N N . MET A 1 403 ? 37.125 22.812 -7.27 1 97.25 403 MET A N 1
ATOM 3313 C CA . MET A 1 403 ? 36.812 21.484 -6.742 1 97.25 403 MET A CA 1
ATOM 3314 C C . MET A 1 403 ? 35.812 20.766 -7.652 1 97.25 403 MET A C 1
ATOM 3316 O O . MET A 1 403 ? 35.969 19.562 -7.898 1 97.25 403 MET A O 1
ATOM 3320 N N . LEU A 1 404 ? 34.844 21.484 -8.133 1 97.69 404 LEU A N 1
ATOM 3321 C CA . LEU A 1 404 ? 33.844 20.906 -9.023 1 97.69 404 LEU A CA 1
ATOM 3322 C C . LEU A 1 404 ? 34.5 20.469 -10.336 1 97.69 404 LEU A C 1
ATOM 3324 O O . LEU A 1 404 ? 34.188 19.391 -10.844 1 97.69 404 LEU A O 1
ATOM 3328 N N . MET A 1 405 ? 35.344 21.297 -10.867 1 97.69 405 MET A N 1
ATOM 3329 C CA . MET A 1 405 ? 36.031 20.969 -12.117 1 97.69 405 MET A CA 1
ATOM 3330 C C . MET A 1 405 ? 36.906 19.734 -11.953 1 97.69 405 MET A C 1
ATOM 3332 O O . MET A 1 405 ? 36.938 18.875 -12.828 1 97.69 405 MET A O 1
ATOM 3336 N N . VAL A 1 406 ? 37.562 19.656 -10.867 1 97.06 406 VAL A N 1
ATOM 3337 C CA . VAL A 1 406 ? 38.406 18.5 -10.586 1 97.06 406 VAL A CA 1
ATOM 3338 C C . VAL A 1 406 ? 37.562 17.25 -10.484 1 97.06 406 VAL A C 1
ATOM 3340 O O . VAL A 1 406 ? 37.938 16.188 -10.984 1 97.06 406 VAL A O 1
ATOM 3343 N N . ASN A 1 407 ? 36.469 17.391 -9.844 1 96.5 407 ASN A N 1
ATOM 3344 C CA . ASN A 1 407 ? 35.562 16.25 -9.711 1 96.5 407 ASN A CA 1
ATOM 3345 C C . ASN A 1 407 ? 35.031 15.797 -11.062 1 96.5 407 ASN A C 1
ATOM 3347 O O . ASN A 1 407 ? 34.938 14.594 -11.328 1 96.5 407 ASN A O 1
ATOM 3351 N N . ILE A 1 408 ? 34.656 16.703 -11.906 1 96.69 408 ILE A N 1
ATOM 3352 C CA . ILE A 1 408 ? 34.125 16.391 -13.234 1 96.69 408 ILE A CA 1
ATOM 3353 C C . ILE A 1 408 ? 35.188 15.688 -14.062 1 96.69 408 ILE A C 1
ATOM 3355 O O . ILE A 1 408 ? 34.906 14.672 -14.703 1 96.69 408 ILE A O 1
ATOM 3359 N N . VAL A 1 409 ? 36.375 16.188 -13.969 1 96.88 409 VAL A N 1
ATOM 3360 C CA . VAL A 1 409 ? 37.469 15.609 -14.727 1 96.88 409 VAL A CA 1
ATOM 3361 C C . VAL A 1 409 ? 37.781 14.211 -14.195 1 96.88 409 VAL A C 1
ATOM 3363 O O . VAL A 1 409 ? 38.031 13.281 -14.969 1 96.88 409 VAL A O 1
ATOM 3366 N N . PHE A 1 410 ? 37.781 14.086 -12.961 1 95.19 410 PHE A N 1
ATOM 3367 C CA . PHE A 1 410 ? 38.031 12.789 -12.352 1 95.19 410 PHE A CA 1
ATOM 3368 C C . PHE A 1 410 ? 36.969 11.773 -12.75 1 95.19 410 PHE A C 1
ATOM 3370 O O . PHE A 1 410 ? 37.281 10.633 -13.078 1 95.19 410 PHE A O 1
ATOM 3377 N N . ALA A 1 411 ? 35.75 12.156 -12.672 1 93.44 411 ALA A N 1
ATOM 3378 C CA . ALA A 1 411 ? 34.656 11.273 -13.047 1 93.44 411 ALA A CA 1
ATOM 3379 C C . ALA A 1 411 ? 34.781 10.844 -14.5 1 93.44 411 ALA A C 1
ATOM 3381 O O . ALA A 1 411 ? 34.531 9.68 -14.836 1 93.44 411 ALA A O 1
ATOM 3382 N N . PHE A 1 412 ? 35.125 11.797 -15.336 1 94.62 412 PHE A N 1
ATOM 3383 C CA . PHE A 1 412 ? 35.312 11.508 -16.75 1 94.62 412 PHE A CA 1
ATOM 3384 C C . PHE A 1 412 ? 36.438 10.484 -16.938 1 94.62 412 PHE A C 1
ATOM 3386 O O . PHE A 1 412 ? 36.25 9.469 -17.625 1 94.62 412 PHE A O 1
ATOM 3393 N N . LEU A 1 413 ? 37.531 10.68 -16.312 1 95.06 413 LEU A N 1
ATOM 3394 C CA . LEU A 1 413 ? 38.688 9.836 -16.5 1 95.06 413 LEU A CA 1
ATOM 3395 C C . LEU A 1 413 ? 38.469 8.445 -15.914 1 95.06 413 LEU A C 1
ATOM 3397 O O . LEU A 1 413 ? 38.875 7.441 -16.5 1 95.06 413 LEU A O 1
ATOM 3401 N N . ASP A 1 414 ? 37.844 8.406 -14.789 1 92.5 414 ASP A N 1
ATOM 3402 C CA . ASP A 1 414 ? 37.562 7.129 -14.148 1 92.5 414 ASP A CA 1
ATOM 3403 C C . ASP A 1 414 ? 36.625 6.277 -14.992 1 92.5 414 ASP A C 1
ATOM 3405 O O . ASP A 1 414 ? 36.844 5.078 -15.164 1 92.5 414 ASP A O 1
ATOM 3409 N N . HIS A 1 415 ? 35.594 6.871 -15.492 1 91.38 415 HIS A N 1
ATOM 3410 C CA . HIS A 1 415 ? 34.656 6.145 -16.328 1 91.38 415 HIS A CA 1
ATOM 3411 C C . HIS A 1 415 ? 35.281 5.75 -17.656 1 91.38 415 HIS A C 1
ATOM 3413 O O . HIS A 1 415 ? 35.031 4.641 -18.156 1 91.38 415 HIS A O 1
ATOM 3419 N N . TYR A 1 416 ? 36.031 6.641 -18.203 1 93.19 416 TYR A N 1
ATOM 3420 C CA . TYR A 1 416 ? 36.688 6.391 -19.484 1 93.19 416 TYR A CA 1
ATOM 3421 C C . TYR A 1 416 ? 37.688 5.25 -19.375 1 93.19 416 TYR A C 1
ATOM 3423 O O . TYR A 1 416 ? 37.75 4.395 -20.266 1 93.19 416 TYR A O 1
ATOM 3431 N N . ARG A 1 417 ? 38.375 5.148 -18.391 1 93.25 417 ARG A N 1
ATOM 3432 C CA . ARG A 1 417 ? 39.406 4.133 -18.188 1 93.25 417 ARG A CA 1
ATOM 3433 C C . ARG A 1 417 ? 38.781 2.746 -18.047 1 93.25 417 ARG A C 1
ATOM 3435 O O . ARG A 1 417 ? 39.312 1.767 -18.578 1 93.25 417 ARG A O 1
ATOM 3442 N N . HIS A 1 418 ? 37.719 2.598 -17.328 1 91.12 418 HIS A N 1
ATOM 3443 C CA . HIS A 1 418 ? 37.094 1.304 -17.047 1 91.12 418 HIS A CA 1
ATOM 3444 C C . HIS A 1 418 ? 36.188 0.873 -18.188 1 91.12 418 HIS A C 1
ATOM 3446 O O . HIS A 1 418 ? 35.875 -0.313 -18.328 1 91.12 418 HIS A O 1
ATOM 3452 N N . GLY A 1 419 ? 35.688 1.809 -18.906 1 87.31 419 GLY A N 1
ATOM 3453 C CA . GLY A 1 419 ? 34.812 1.478 -20.016 1 87.31 419 GLY A CA 1
ATOM 3454 C C . GLY A 1 419 ? 33.438 0.989 -19.562 1 87.31 419 GLY A C 1
ATOM 3455 O O . GLY A 1 419 ? 32.875 0.062 -20.156 1 87.31 419 GLY A O 1
ATOM 3456 N N . TYR A 1 420 ? 32.906 1.497 -18.516 1 85.38 420 TYR A N 1
ATOM 3457 C CA . TYR A 1 420 ? 31.594 1.126 -18 1 85.38 420 TYR A CA 1
ATOM 3458 C C . TYR A 1 420 ? 30.484 1.654 -18.891 1 85.38 420 TYR A C 1
ATOM 3460 O O . TYR A 1 420 ? 30.672 2.627 -19.625 1 85.38 420 TYR A O 1
ATOM 3468 N N . PRO A 1 421 ? 29.344 0.919 -18.828 1 83.25 421 PRO A N 1
ATOM 3469 C CA . PRO A 1 421 ? 28.172 1.561 -19.438 1 83.25 421 PRO A CA 1
ATOM 3470 C C . PRO A 1 421 ? 27.656 2.732 -18.609 1 83.25 421 PRO A C 1
ATOM 3472 O O . PRO A 1 421 ? 27.922 2.809 -17.406 1 83.25 421 PRO A O 1
ATOM 3475 N N . SER A 1 422 ? 26.984 3.654 -19.281 1 79.81 422 SER A N 1
ATOM 3476 C CA . SER A 1 422 ? 26.516 4.863 -18.625 1 79.81 422 SER A CA 1
ATOM 3477 C C . SER A 1 422 ? 25.469 4.539 -17.562 1 79.81 422 SER A C 1
ATOM 3479 O O . SER A 1 422 ? 25.297 5.281 -16.594 1 79.81 422 SER A O 1
ATOM 3481 N N . THR A 1 423 ? 24.562 3.564 -17.875 1 73.25 423 THR A N 1
ATOM 3482 C CA . THR A 1 423 ? 23.5 3.229 -16.922 1 73.25 423 THR A CA 1
ATOM 3483 C C . THR A 1 423 ? 23.844 1.95 -16.172 1 73.25 423 THR A C 1
ATOM 3485 O O . THR A 1 423 ? 24.562 1.089 -16.688 1 73.25 423 THR A O 1
ATOM 3488 N N . LEU A 1 424 ? 23.453 2.168 -14.852 1 65.88 424 LEU A N 1
ATOM 3489 C CA . LEU A 1 424 ? 23.625 0.965 -14.047 1 65.88 424 LEU A CA 1
ATOM 3490 C C . LEU A 1 424 ? 22.594 -0.095 -14.422 1 65.88 424 LEU A C 1
ATOM 3492 O O . LEU A 1 424 ? 21.469 0.234 -14.766 1 65.88 424 LEU A O 1
ATOM 3496 N N . SER A 1 425 ? 22.906 -1.34 -14.484 1 61.25 425 SER A N 1
ATOM 3497 C CA . SER A 1 425 ? 22.453 -2.639 -14.969 1 61.25 425 SER A CA 1
ATOM 3498 C C . SER A 1 425 ? 20.938 -2.693 -15.047 1 61.25 425 SER A C 1
ATOM 3500 O O . SER A 1 425 ? 20.25 -2.463 -14.055 1 61.25 425 SER A O 1
ATOM 3502 N N . GLY A 1 426 ? 20.25 -2.027 -15.961 1 67.12 426 GLY A N 1
ATOM 3503 C CA . GLY A 1 426 ? 18.906 -2.443 -16.312 1 67.12 426 GLY A CA 1
ATOM 3504 C C . GLY A 1 426 ? 18.859 -3.803 -16.984 1 67.12 426 GLY A C 1
ATOM 3505 O O . GLY A 1 426 ? 17.828 -4.184 -17.547 1 67.12 426 GLY A O 1
ATOM 3506 N N . LYS A 1 427 ? 19.969 -4.547 -16.859 1 82.06 427 LYS A N 1
ATOM 3507 C CA . LYS A 1 427 ? 20.047 -5.863 -17.484 1 82.06 427 LYS A CA 1
ATOM 3508 C C . LYS A 1 427 ? 19.391 -6.93 -16.609 1 82.06 427 LYS A C 1
ATOM 3510 O O . LYS A 1 427 ? 19.719 -7.047 -15.422 1 82.06 427 LYS A O 1
ATOM 3515 N N . PRO A 1 428 ? 18.578 -7.629 -17.234 1 89.56 428 PRO A N 1
ATOM 3516 C CA . PRO A 1 428 ? 17.828 -8.617 -16.453 1 89.56 428 PRO A CA 1
ATOM 3517 C C . PRO A 1 428 ? 18.734 -9.594 -15.703 1 89.56 428 PRO A C 1
ATOM 3519 O O . PRO A 1 428 ? 18.438 -9.969 -14.57 1 89.56 428 PRO A O 1
ATOM 3522 N N . GLU A 1 429 ? 19.938 -9.93 -16.312 1 88.94 429 GLU A N 1
ATOM 3523 C CA . GLU A 1 429 ? 20.844 -10.875 -15.672 1 88.94 429 GLU A CA 1
ATOM 3524 C C . GLU A 1 429 ? 21.5 -10.266 -14.438 1 88.94 429 GLU A C 1
ATOM 3526 O O . GLU A 1 429 ? 21.922 -10.984 -13.531 1 88.94 429 GLU A O 1
ATOM 3531 N N . GLU A 1 430 ? 21.484 -8.969 -14.383 1 85.88 430 GLU A N 1
ATOM 3532 C CA . GLU A 1 430 ? 22.094 -8.273 -13.25 1 85.88 430 GLU A CA 1
ATOM 3533 C C . GLU A 1 430 ? 21.047 -7.891 -12.211 1 85.88 430 GLU A C 1
ATOM 3535 O O . GLU A 1 430 ? 21.359 -7.812 -11.016 1 85.88 430 GLU A O 1
ATOM 3540 N N . THR A 1 431 ? 19.906 -7.629 -12.688 1 85.81 431 THR A N 1
ATOM 3541 C CA . THR A 1 431 ? 18.844 -7.203 -11.766 1 85.81 431 THR A CA 1
ATOM 3542 C C . THR A 1 431 ? 18.234 -8.406 -11.055 1 85.81 431 THR A C 1
ATOM 3544 O O . THR A 1 431 ? 17.828 -8.305 -9.891 1 85.81 431 THR A O 1
ATOM 3547 N N . TYR A 1 432 ? 18.188 -9.516 -11.812 1 89 432 TYR A N 1
ATOM 3548 C CA . TYR A 1 432 ? 17.703 -10.742 -11.188 1 89 432 TYR A CA 1
ATOM 3549 C C . TYR A 1 432 ? 18.594 -11.156 -10.023 1 89 432 TYR A C 1
ATOM 3551 O O . TYR A 1 432 ? 19.812 -11.195 -10.148 1 89 432 TYR A O 1
ATOM 3559 N N . ARG A 1 433 ? 18.062 -11.25 -8.789 1 84.56 433 ARG A N 1
ATOM 3560 C CA . ARG A 1 433 ? 18.75 -11.602 -7.547 1 84.56 433 ARG A CA 1
ATOM 3561 C C . ARG A 1 433 ? 19.672 -10.477 -7.098 1 84.56 433 ARG A C 1
ATOM 3563 O O . ARG A 1 433 ? 20.531 -10.68 -6.246 1 84.56 433 ARG A O 1
ATOM 3570 N N . VAL A 1 434 ? 19.562 -9.32 -7.734 1 81 434 VAL A N 1
ATOM 3571 C CA . VAL A 1 434 ? 20.234 -8.078 -7.359 1 81 434 VAL A CA 1
ATOM 3572 C C . VAL A 1 434 ? 21.734 -8.32 -7.27 1 81 434 VAL A C 1
ATOM 3574 O O . VAL A 1 434 ? 22.359 -8.031 -6.242 1 81 434 VAL A O 1
ATOM 3577 N N . VAL A 1 435 ? 22.312 -8.758 -8.367 1 81.94 435 VAL A N 1
ATOM 3578 C CA . VAL A 1 435 ? 23.719 -9.109 -8.359 1 81.94 435 VAL A CA 1
ATOM 3579 C C . VAL A 1 435 ? 24.547 -7.926 -8.859 1 81.94 435 VAL A C 1
ATOM 3581 O O . VAL A 1 435 ? 25.781 -7.973 -8.844 1 81.94 435 VAL A O 1
ATOM 3584 N N . PHE A 1 436 ? 23.875 -6.836 -9.102 1 77.69 436 PHE A N 1
ATOM 3585 C CA . PHE A 1 436 ? 24.625 -5.695 -9.625 1 77.69 436 PHE A CA 1
ATOM 3586 C C . PHE A 1 436 ? 25.531 -5.117 -8.555 1 77.69 436 PHE A C 1
ATOM 3588 O O . PHE A 1 436 ? 26.578 -4.52 -8.867 1 77.69 436 PHE A O 1
ATOM 3595 N N . ASN A 1 437 ? 25.281 -5.34 -7.293 1 78.88 437 ASN A N 1
ATOM 3596 C CA . ASN A 1 437 ? 26.094 -4.801 -6.211 1 78.88 437 ASN A CA 1
ATOM 3597 C C . ASN A 1 437 ? 27.375 -5.617 -6.012 1 78.88 437 ASN A C 1
ATOM 3599 O O . ASN A 1 437 ? 28.219 -5.262 -5.188 1 78.88 437 ASN A O 1
ATOM 3603 N N . LYS A 1 438 ? 27.469 -6.617 -6.871 1 84.56 438 LYS A N 1
ATOM 3604 C CA . LYS A 1 438 ? 28.703 -7.414 -6.836 1 84.56 438 LYS A CA 1
ATOM 3605 C C . LYS A 1 438 ? 29.656 -6.992 -7.945 1 84.56 438 LYS A C 1
ATOM 3607 O O . LYS A 1 438 ? 30.812 -7.453 -7.988 1 84.56 438 LYS A O 1
ATOM 3612 N N . LYS A 1 439 ? 29.234 -6.09 -8.688 1 86.12 439 LYS A N 1
ATOM 3613 C CA . LYS A 1 439 ? 30.078 -5.578 -9.766 1 86.12 439 LYS A CA 1
ATOM 3614 C C . LYS A 1 439 ? 30.828 -4.324 -9.328 1 86.12 439 LYS A C 1
ATOM 3616 O O . LYS A 1 439 ? 30.312 -3.516 -8.555 1 86.12 439 LYS A O 1
ATOM 3621 N N . PRO A 1 440 ? 31.969 -4.148 -9.883 1 88.25 440 PRO A N 1
ATOM 3622 C CA . PRO A 1 440 ? 32.781 -2.998 -9.484 1 88.25 440 PRO A CA 1
ATOM 3623 C C . PRO A 1 440 ? 32.156 -1.663 -9.867 1 88.25 440 PRO A C 1
ATOM 3625 O O . PRO A 1 440 ? 32.312 -0.669 -9.156 1 88.25 440 PRO A O 1
ATOM 3628 N N . GLN A 1 441 ? 31.469 -1.624 -10.859 1 86.56 441 GLN A N 1
ATOM 3629 C CA . GLN A 1 441 ? 30.906 -0.368 -11.336 1 86.56 441 GLN A CA 1
ATOM 3630 C C . GLN A 1 441 ? 29.984 0.254 -10.289 1 86.56 441 GLN A C 1
ATOM 3632 O O . GLN A 1 441 ? 29.984 1.473 -10.102 1 86.56 441 GLN A O 1
ATOM 3637 N N . TRP A 1 442 ? 29.219 -0.595 -9.664 1 88.31 442 TRP A N 1
ATOM 3638 C CA . TRP A 1 442 ? 28.281 -0.091 -8.664 1 88.31 442 TRP A CA 1
ATOM 3639 C C . TRP A 1 442 ? 29.016 0.587 -7.516 1 88.31 442 TRP A C 1
ATOM 3641 O O . TRP A 1 442 ? 28.609 1.655 -7.051 1 88.31 442 TRP A O 1
ATOM 3651 N N . HIS A 1 443 ? 30.062 0.104 -7.133 1 89.38 443 HIS A N 1
ATOM 3652 C CA . HIS A 1 443 ? 30.828 0.624 -6.004 1 89.38 443 HIS A CA 1
ATOM 3653 C C . HIS A 1 443 ? 31.641 1.857 -6.406 1 89.38 443 HIS A C 1
ATOM 3655 O O . HIS A 1 443 ? 31.797 2.785 -5.609 1 89.38 443 HIS A O 1
ATOM 3661 N N . ASP A 1 444 ? 32.062 1.879 -7.621 1 85.44 444 ASP A N 1
ATOM 3662 C CA . ASP A 1 444 ? 32.906 2.982 -8.078 1 85.44 444 ASP A CA 1
ATOM 3663 C C . ASP A 1 444 ? 32.062 4.191 -8.469 1 85.44 444 ASP A C 1
ATOM 3665 O O . ASP A 1 444 ? 32.438 5.332 -8.195 1 85.44 444 ASP A O 1
ATOM 3669 N N . HIS A 1 445 ? 30.938 3.85 -9 1 82.31 445 HIS A N 1
ATOM 3670 C CA . HIS A 1 445 ? 30.203 4.949 -9.617 1 82.31 445 HIS A CA 1
ATOM 3671 C C . HIS A 1 445 ? 28.938 5.277 -8.812 1 82.31 445 HIS A C 1
ATOM 3673 O O . HIS A 1 445 ? 28.344 6.344 -8.992 1 82.31 445 HIS A O 1
ATOM 3679 N N . PHE A 1 446 ? 28.672 4.438 -7.93 1 84.5 446 PHE A N 1
ATOM 3680 C CA . PHE A 1 446 ? 27.422 4.711 -7.23 1 84.5 446 PHE A CA 1
ATOM 3681 C C . PHE A 1 446 ? 27.656 4.871 -5.734 1 84.5 446 PHE A C 1
ATOM 3683 O O . PHE A 1 446 ? 27.234 5.859 -5.133 1 84.5 446 PHE A O 1
ATOM 3690 N N . ALA A 1 447 ? 28.422 4.004 -5.148 1 88.94 447 ALA A N 1
ATOM 3691 C CA . ALA A 1 447 ? 28.516 3.975 -3.693 1 88.94 447 ALA A CA 1
ATOM 3692 C C . ALA A 1 447 ? 29.828 4.602 -3.221 1 88.94 447 ALA A C 1
ATOM 3694 O O . ALA A 1 447 ? 30.141 4.566 -2.031 1 88.94 447 ALA A O 1
ATOM 3695 N N . SER A 1 448 ? 30.516 5.297 -4.18 1 88.56 448 SER A N 1
ATOM 3696 C CA . SER A 1 448 ? 31.812 5.844 -3.787 1 88.56 448 SER A CA 1
ATOM 3697 C C . SER A 1 448 ? 31.719 7.328 -3.465 1 88.56 448 SER A C 1
ATOM 3699 O O . SER A 1 448 ? 30.781 8 -3.904 1 88.56 448 SER A O 1
ATOM 3701 N N . TYR A 1 449 ? 32.688 7.75 -2.734 1 87.75 449 TYR A N 1
ATOM 3702 C CA . TYR A 1 449 ? 32.781 9.148 -2.348 1 87.75 449 TYR A CA 1
ATOM 3703 C C . TYR A 1 449 ? 33 10.039 -3.564 1 87.75 449 TYR A C 1
ATOM 3705 O O . TYR A 1 449 ? 32.375 11.078 -3.711 1 87.75 449 TYR A O 1
ATOM 3713 N N . HIS A 1 450 ? 33.844 9.648 -4.414 1 86.25 450 HIS A N 1
ATOM 3714 C CA . HIS A 1 450 ? 34.219 10.508 -5.527 1 86.25 450 HIS A CA 1
ATOM 3715 C C . HIS A 1 450 ? 33.094 10.633 -6.543 1 86.25 450 HIS A C 1
ATOM 3717 O O . HIS A 1 450 ? 32.906 11.703 -7.129 1 86.25 450 HIS A O 1
ATOM 3723 N N . ALA A 1 451 ? 32.344 9.594 -6.672 1 87.56 451 ALA A N 1
ATOM 3724 C CA . ALA A 1 451 ? 31.297 9.602 -7.688 1 87.56 451 ALA A CA 1
ATOM 3725 C C . ALA A 1 451 ? 30.141 10.508 -7.273 1 87.56 451 ALA A C 1
ATOM 3727 O O . ALA A 1 451 ? 29.422 11.039 -8.133 1 87.56 451 ALA A O 1
ATOM 3728 N N . ASN A 1 452 ? 30 10.781 -5.969 1 91.62 452 ASN A N 1
ATOM 3729 C CA . ASN A 1 452 ? 28.844 11.523 -5.488 1 91.62 452 ASN A CA 1
ATOM 3730 C C . ASN A 1 452 ? 29.25 12.898 -4.949 1 91.62 452 ASN A C 1
ATOM 3732 O O . ASN A 1 452 ? 28.422 13.609 -4.379 1 91.62 452 ASN A O 1
ATOM 3736 N N . ALA A 1 453 ? 30.453 13.312 -5.172 1 94.31 453 ALA A N 1
ATOM 3737 C CA . ALA A 1 453 ? 31 14.523 -4.555 1 94.31 453 ALA A CA 1
ATOM 3738 C C . ALA A 1 453 ? 30.359 15.773 -5.152 1 94.31 453 ALA A C 1
ATOM 3740 O O . ALA A 1 453 ? 30.281 16.812 -4.496 1 94.31 453 ALA A O 1
ATOM 3741 N N . ALA A 1 454 ? 29.906 15.656 -6.34 1 95 454 ALA A N 1
ATOM 3742 C CA . ALA A 1 454 ? 29.375 16.812 -7.039 1 95 454 ALA A CA 1
ATOM 3743 C C . ALA A 1 454 ? 28.219 17.438 -6.262 1 95 454 ALA A C 1
ATOM 3745 O O . ALA A 1 454 ? 28.125 18.672 -6.148 1 95 454 ALA A O 1
ATOM 3746 N N . GLY A 1 455 ? 27.375 16.609 -5.734 1 95.19 455 GLY A N 1
ATOM 3747 C CA . GLY A 1 455 ? 26.234 17.109 -4.973 1 95.19 455 GLY A CA 1
ATOM 3748 C C . GLY A 1 455 ? 26.641 17.953 -3.771 1 95.19 455 GLY A C 1
ATOM 3749 O O . GLY A 1 455 ? 26.141 19.047 -3.576 1 95.19 455 GLY A O 1
ATOM 3750 N N . SER A 1 456 ? 27.578 17.453 -3.035 1 96.5 456 SER A N 1
ATOM 3751 C CA . SER A 1 456 ? 28.031 18.141 -1.835 1 96.5 456 SER A CA 1
ATOM 3752 C C . SER A 1 456 ? 28.781 19.422 -2.188 1 96.5 456 SER A C 1
ATOM 3754 O O . SER A 1 456 ? 28.625 20.453 -1.51 1 96.5 456 SER A O 1
ATOM 3756 N N . ILE A 1 457 ? 29.578 19.391 -3.258 1 97.75 457 ILE A N 1
ATOM 3757 C CA . ILE A 1 457 ? 30.344 20.562 -3.68 1 97.75 457 ILE A CA 1
ATOM 3758 C C . ILE A 1 457 ? 29.391 21.672 -4.133 1 97.75 457 ILE A C 1
ATOM 3760 O O . ILE A 1 457 ? 29.531 22.828 -3.729 1 97.75 457 ILE A O 1
ATOM 3764 N N . ILE A 1 458 ? 28.484 21.266 -4.871 1 97.75 458 ILE A N 1
ATOM 3765 C CA . ILE A 1 458 ? 27.5 22.219 -5.371 1 97.75 458 ILE A CA 1
ATOM 3766 C C . ILE A 1 458 ? 26.656 22.75 -4.211 1 97.75 458 ILE A C 1
ATOM 3768 O O . ILE A 1 458 ? 26.281 23.922 -4.188 1 97.75 458 ILE A O 1
ATOM 3772 N N . GLY A 1 459 ? 26.406 21.922 -3.25 1 98.06 459 GLY A N 1
ATOM 3773 C CA . GLY A 1 459 ? 25.719 22.344 -2.051 1 98.06 459 GLY A CA 1
ATOM 3774 C C . GLY A 1 459 ? 26.453 23.438 -1.291 1 98.06 459 GLY A C 1
ATOM 3775 O O . GLY A 1 459 ? 25.844 24.391 -0.821 1 98.06 459 GLY A O 1
ATOM 3776 N N . LEU A 1 460 ? 27.75 23.312 -1.222 1 97.81 460 LEU A N 1
ATOM 3777 C CA . LEU A 1 460 ? 28.562 24.359 -0.601 1 97.81 460 LEU A CA 1
ATOM 3778 C C . LEU A 1 460 ? 28.453 25.672 -1.373 1 97.81 460 LEU A C 1
ATOM 3780 O O . LEU A 1 460 ? 28.328 26.734 -0.773 1 97.81 460 LEU A O 1
ATOM 3784 N N . GLY A 1 461 ? 28.469 25.516 -2.641 1 97.56 461 GLY A N 1
ATOM 3785 C CA . GLY A 1 461 ? 28.375 26.703 -3.482 1 97.56 461 GLY A CA 1
ATOM 3786 C C . GLY A 1 461 ? 27.047 27.438 -3.352 1 97.56 461 GLY A C 1
ATOM 3787 O O . GLY A 1 461 ? 27.016 28.641 -3.121 1 97.56 461 GLY A O 1
ATOM 3788 N N . PHE A 1 462 ? 26 26.719 -3.486 1 97.5 462 PHE A N 1
ATOM 3789 C CA . PHE A 1 462 ? 24.672 27.328 -3.408 1 97.5 462 PHE A CA 1
ATOM 3790 C C . PHE A 1 462 ? 24.391 27.812 -1.989 1 97.5 462 PHE A C 1
ATOM 3792 O O . PHE A 1 462 ? 23.672 28.797 -1.795 1 97.5 462 PHE A O 1
ATOM 3799 N N . GLY A 1 463 ? 24.891 27.031 -0.999 1 97.12 463 GLY A N 1
ATOM 3800 C CA . GLY A 1 463 ? 24.75 27.5 0.37 1 97.12 463 GLY A CA 1
ATOM 3801 C C . GLY A 1 463 ? 25.391 28.859 0.596 1 97.12 463 GLY A C 1
ATOM 3802 O O . GLY A 1 463 ? 24.781 29.734 1.224 1 97.12 463 GLY A O 1
ATOM 3803 N N . TYR A 1 464 ? 26.562 29.062 0.071 1 97.06 464 TYR A N 1
ATOM 3804 C CA . TYR A 1 464 ? 27.266 30.344 0.146 1 97.06 464 TYR A CA 1
ATOM 3805 C C . TYR A 1 464 ? 26.484 31.422 -0.587 1 97.06 464 TYR A C 1
ATOM 3807 O O . TYR A 1 464 ? 26.281 32.531 -0.052 1 97.06 464 TYR A O 1
ATOM 3815 N N . PHE A 1 465 ? 26.109 31.062 -1.764 1 96.62 465 PHE A N 1
ATOM 3816 C CA . PHE A 1 465 ? 25.375 32 -2.598 1 96.62 465 PHE A CA 1
ATOM 3817 C C . PHE A 1 465 ? 24.078 32.438 -1.916 1 96.62 465 PHE A C 1
ATOM 3819 O O . PHE A 1 465 ? 23.766 33.625 -1.874 1 96.62 465 PHE A O 1
ATOM 3826 N N . TYR A 1 466 ? 23.328 31.547 -1.42 1 96.56 466 TYR A N 1
ATOM 3827 C CA . TYR A 1 466 ? 22.078 31.812 -0.739 1 96.56 466 TYR A CA 1
ATOM 3828 C C . TYR A 1 466 ? 22.297 32.688 0.484 1 96.56 466 TYR A C 1
ATOM 3830 O O . TYR A 1 466 ? 21.562 33.656 0.702 1 96.56 466 TYR A O 1
ATOM 3838 N N . TYR A 1 467 ? 23.266 32.344 1.286 1 95.25 467 TYR A N 1
ATOM 3839 C CA . TYR A 1 467 ? 23.531 33.125 2.502 1 95.25 467 TYR A CA 1
ATOM 3840 C C . TYR A 1 467 ? 23.906 34.562 2.172 1 95.25 467 TYR A C 1
ATOM 3842 O O . TYR A 1 467 ? 23.469 35.5 2.852 1 95.25 467 TYR A O 1
ATOM 3850 N N . LYS A 1 468 ? 24.609 34.781 1.173 1 93.88 468 LYS A N 1
ATOM 3851 C CA . LYS A 1 468 ? 25.094 36.094 0.79 1 93.88 468 LYS A CA 1
ATOM 3852 C C . LYS A 1 468 ? 23.969 36.938 0.174 1 93.88 468 LYS A C 1
ATOM 3854 O O . LYS A 1 468 ? 23.891 38.125 0.416 1 93.88 468 LYS A O 1
ATOM 3859 N N . TYR A 1 469 ? 23.062 36.219 -0.583 1 93.31 469 TYR A N 1
ATOM 3860 C CA . TYR A 1 469 ? 22.156 37 -1.418 1 93.31 469 TYR A CA 1
ATOM 3861 C C . TYR A 1 469 ? 20.703 36.75 -1.035 1 93.31 469 TYR A C 1
ATOM 3863 O O . TYR A 1 469 ? 19.797 37.156 -1.762 1 93.31 469 TYR A O 1
ATOM 3871 N N . LYS A 1 470 ? 20.406 36.125 0.018 1 90.56 470 LYS A N 1
ATOM 3872 C CA . LYS A 1 470 ? 19.047 35.781 0.381 1 90.56 470 LYS A CA 1
ATOM 3873 C C . LYS A 1 470 ? 18.172 37 0.57 1 90.56 470 LYS A C 1
ATOM 3875 O O . LYS A 1 470 ? 16.953 36.938 0.384 1 90.56 470 LYS A O 1
ATOM 3880 N N . ASN A 1 471 ? 18.781 38.188 0.901 1 91.19 471 ASN A N 1
ATOM 3881 C CA . ASN A 1 471 ? 18.016 39.406 1.175 1 91.19 471 ASN A CA 1
ATOM 3882 C C . ASN A 1 471 ? 17.953 40.312 -0.041 1 91.19 471 ASN A C 1
ATOM 3884 O O . ASN A 1 471 ? 17.359 41.406 0.013 1 91.19 471 ASN A O 1
ATOM 3888 N N . GLN A 1 472 ? 18.5 39.875 -1.127 1 93 472 GLN A N 1
ATOM 3889 C CA . GLN A 1 472 ? 18.484 40.656 -2.359 1 93 472 GLN A CA 1
ATOM 3890 C C . GLN A 1 472 ? 17.484 40.094 -3.355 1 93 472 GLN A C 1
ATOM 3892 O O . GLN A 1 472 ? 17.25 38.875 -3.373 1 93 472 GLN A O 1
ATOM 3897 N N . LEU A 1 473 ? 16.922 40.969 -4.18 1 92.88 473 LEU A N 1
ATOM 3898 C CA . LEU A 1 473 ? 16 40.531 -5.223 1 92.88 473 LEU A CA 1
ATOM 3899 C C . LEU A 1 473 ? 16.75 40.094 -6.473 1 92.88 473 LEU A C 1
ATOM 3901 O O . LEU A 1 473 ? 17.219 40.938 -7.254 1 92.88 473 LEU A O 1
ATOM 3905 N N . LEU A 1 474 ? 16.781 38.906 -6.676 1 92 474 LEU A N 1
ATOM 3906 C CA . LEU A 1 474 ? 17.562 38.344 -7.777 1 92 474 LEU A CA 1
ATOM 3907 C C . LEU A 1 474 ? 16.719 38.219 -9.039 1 92 474 LEU A C 1
ATOM 3909 O O . LEU A 1 474 ? 17.25 38.312 -10.156 1 92 474 LEU A O 1
ATOM 3913 N N . PHE A 1 475 ? 15.406 37.969 -8.852 1 92.88 475 PHE A N 1
ATOM 3914 C CA . PHE A 1 475 ? 14.539 37.688 -9.984 1 92.88 475 PHE A CA 1
ATOM 3915 C C . PHE A 1 475 ? 13.43 38.75 -10.07 1 92.88 475 PHE A C 1
ATOM 3917 O O . PHE A 1 475 ? 12.25 38.406 -10.141 1 92.88 475 PHE A O 1
ATOM 3924 N N . GLY A 1 476 ? 13.719 39.969 -10.164 1 88.69 476 GLY A N 1
ATOM 3925 C CA . GLY A 1 476 ? 12.75 41.062 -10.18 1 88.69 476 GLY A CA 1
ATOM 3926 C C . GLY A 1 476 ? 12.133 41.281 -11.539 1 88.69 476 GLY A C 1
ATOM 3927 O O . GLY A 1 476 ? 11.023 41.812 -11.648 1 88.69 476 GLY A O 1
ATOM 3928 N N . LYS A 1 477 ? 12.828 40.875 -12.602 1 93.12 477 LYS A N 1
ATOM 3929 C CA . LYS A 1 477 ? 12.344 41.094 -13.969 1 93.12 477 LYS A CA 1
ATOM 3930 C C . LYS A 1 477 ? 11.797 39.812 -14.57 1 93.12 477 LYS A C 1
ATOM 3932 O O . LYS A 1 477 ? 12.234 38.719 -14.203 1 93.12 477 LYS A O 1
ATOM 3937 N N . LYS A 1 478 ? 10.922 39.938 -15.5 1 92.81 478 LYS A N 1
ATOM 3938 C CA . LYS A 1 478 ? 10.32 38.781 -16.172 1 92.81 478 LYS A CA 1
ATOM 3939 C C . LYS A 1 478 ? 11.367 38 -16.953 1 92.81 478 LYS A C 1
ATOM 3941 O O . LYS A 1 478 ? 11.297 36.781 -17.031 1 92.81 478 LYS A O 1
ATOM 3946 N N . VAL A 1 479 ? 12.25 38.719 -17.5 1 94.88 479 VAL A N 1
ATOM 3947 C CA . VAL A 1 479 ? 13.273 38.094 -18.312 1 94.88 479 VAL A CA 1
ATOM 3948 C C . VAL A 1 479 ? 14.141 37.188 -17.438 1 94.88 479 VAL A C 1
ATOM 3950 O O . VAL A 1 479 ? 14.539 36.094 -17.844 1 94.88 479 VAL A O 1
ATOM 3953 N N . THR A 1 480 ? 14.438 37.625 -16.281 1 94.62 480 THR A N 1
ATOM 3954 C CA . THR A 1 480 ? 15.258 36.844 -15.367 1 94.62 480 THR A CA 1
ATOM 3955 C C . THR A 1 480 ? 14.508 35.594 -14.906 1 94.62 480 THR A C 1
ATOM 3957 O O . THR A 1 480 ? 15.109 34.531 -14.703 1 94.62 480 THR A O 1
ATOM 3960 N N . VAL A 1 481 ? 13.289 35.75 -14.75 1 95.38 481 VAL A N 1
ATOM 3961 C CA . VAL A 1 481 ? 12.461 34.625 -14.367 1 95.38 481 VAL A CA 1
ATOM 3962 C C . VAL A 1 481 ? 12.43 33.594 -15.508 1 95.38 481 VAL A C 1
ATOM 3964 O O . VAL A 1 481 ? 12.516 32.406 -15.273 1 95.38 481 VAL A O 1
ATOM 3967 N N . LEU A 1 482 ? 12.289 34.125 -16.688 1 96.06 482 LEU A N 1
ATOM 3968 C CA . LEU A 1 482 ? 12.281 33.25 -17.859 1 96.06 482 LEU A CA 1
ATOM 3969 C C . LEU A 1 482 ? 13.617 32.531 -18 1 96.06 482 LEU A C 1
ATOM 3971 O O . LEU A 1 482 ? 13.648 31.344 -18.312 1 96.06 482 LEU A O 1
ATOM 3975 N N . LEU A 1 483 ? 14.633 33.25 -17.812 1 96.31 483 LEU A N 1
ATOM 3976 C CA . LEU A 1 483 ? 15.961 32.656 -17.891 1 96.31 483 LEU A CA 1
ATOM 3977 C C . LEU A 1 483 ? 16.141 31.578 -16.812 1 96.31 483 LEU A C 1
ATOM 3979 O O . LEU A 1 483 ? 16.812 30.578 -17.031 1 96.31 483 LEU A O 1
ATOM 3983 N N . TRP A 1 484 ? 15.633 31.859 -15.68 1 96.5 484 TRP A N 1
ATOM 3984 C CA . TRP A 1 484 ? 15.656 30.906 -14.578 1 96.5 484 TRP A CA 1
ATOM 3985 C C . TRP A 1 484 ? 14.961 29.609 -14.984 1 96.5 484 TRP A C 1
ATOM 3987 O O . TRP A 1 484 ? 15.516 28.516 -14.82 1 96.5 484 TRP A O 1
ATOM 3997 N N . TRP A 1 485 ? 13.82 29.688 -15.609 1 95.88 485 TRP A N 1
ATOM 3998 C CA . TRP A 1 485 ? 13.07 28.516 -16.062 1 95.88 485 TRP A CA 1
ATOM 3999 C C . TRP A 1 485 ? 13.828 27.781 -17.172 1 95.88 485 TRP A C 1
ATOM 4001 O O . TRP A 1 485 ? 13.883 26.547 -17.188 1 95.88 485 TRP A O 1
ATOM 4011 N N . ILE A 1 486 ? 14.344 28.516 -18.031 1 96.81 486 ILE A N 1
ATOM 4012 C CA . ILE A 1 486 ? 15.055 27.938 -19.172 1 96.81 486 ILE A CA 1
ATOM 4013 C C . ILE A 1 486 ? 16.297 27.188 -18.688 1 96.81 486 ILE A C 1
ATOM 4015 O O . ILE A 1 486 ? 16.578 26.078 -19.141 1 96.81 486 ILE A O 1
ATOM 4019 N N . SER A 1 487 ? 17.016 27.781 -17.781 1 96.88 487 SER A N 1
ATOM 4020 C CA . SER A 1 487 ? 18.203 27.156 -17.25 1 96.88 487 SER A CA 1
ATOM 4021 C C . SER A 1 487 ? 17.875 25.828 -16.562 1 96.88 487 SER A C 1
ATOM 4023 O O . SER A 1 487 ? 18.547 24.812 -16.797 1 96.88 487 SER A O 1
ATOM 4025 N N . ILE A 1 488 ? 16.875 25.797 -15.766 1 96.5 488 ILE A N 1
ATOM 4026 C CA . ILE A 1 488 ? 16.469 24.578 -15.078 1 96.5 488 ILE A CA 1
ATOM 4027 C C . ILE A 1 488 ? 16.031 23.531 -16.109 1 96.5 488 ILE A C 1
ATOM 4029 O O . ILE A 1 488 ? 16.391 22.359 -15.984 1 96.5 488 ILE A O 1
ATOM 4033 N N . SER A 1 489 ? 15.312 23.953 -17.125 1 95.56 489 SER A N 1
ATOM 4034 C CA . SER A 1 489 ? 14.805 23.047 -18.141 1 95.56 489 SER A CA 1
ATOM 4035 C C . SER A 1 489 ? 15.938 22.438 -18.969 1 95.56 489 SER A C 1
ATOM 4037 O O . SER A 1 489 ? 15.898 21.25 -19.297 1 95.56 489 SER A O 1
ATOM 4039 N N . ILE A 1 490 ? 16.891 23.203 -19.203 1 95.62 490 ILE A N 1
ATOM 4040 C CA . ILE A 1 490 ? 18.031 22.719 -19.984 1 95.62 490 ILE A CA 1
ATOM 4041 C C . ILE A 1 490 ? 18.828 21.703 -19.172 1 95.62 490 ILE A C 1
ATOM 4043 O O . ILE A 1 490 ? 19.172 20.641 -19.672 1 95.62 490 ILE A O 1
ATOM 4047 N N . LEU A 1 491 ? 19.062 22.016 -17.953 1 95.5 491 LEU A N 1
ATOM 4048 C CA . LEU A 1 491 ? 19.844 21.141 -17.094 1 95.5 491 LEU A CA 1
ATOM 4049 C C . LEU A 1 491 ? 19.094 19.844 -16.812 1 95.5 491 LEU A C 1
ATOM 4051 O O . LEU A 1 491 ? 19.656 18.75 -16.953 1 95.5 491 LEU A O 1
ATOM 4055 N N . MET A 1 492 ? 17.844 19.938 -16.484 1 92 492 MET A N 1
ATOM 4056 C CA . MET A 1 492 ? 17.047 18.75 -16.219 1 92 492 MET A CA 1
ATOM 4057 C C . MET A 1 492 ? 16.797 17.969 -17.5 1 92 492 MET A C 1
ATOM 4059 O O . MET A 1 492 ? 16.766 16.734 -17.469 1 92 492 MET A O 1
ATOM 4063 N N . GLY A 1 493 ? 16.547 18.703 -18.578 1 88.25 493 GLY A N 1
ATOM 4064 C CA . GLY A 1 493 ? 16.375 18.047 -19.859 1 88.25 493 GLY A CA 1
ATOM 4065 C C . GLY A 1 493 ? 17.594 17.25 -20.297 1 88.25 493 GLY A C 1
ATOM 4066 O O . GLY A 1 493 ? 17.453 16.156 -20.844 1 88.25 493 GLY A O 1
ATOM 4067 N N . PHE A 1 494 ? 18.734 17.797 -19.969 1 89.31 494 PHE A N 1
ATOM 4068 C CA . PHE A 1 494 ? 19.969 17.094 -20.281 1 89.31 494 PHE A CA 1
ATOM 4069 C C . PHE A 1 494 ? 20.047 15.773 -19.531 1 89.31 494 PHE A C 1
ATOM 4071 O O . PHE A 1 494 ? 20.422 14.75 -20.109 1 89.31 494 PHE A O 1
ATOM 4078 N N . VAL A 1 495 ? 19.672 15.742 -18.344 1 87.69 495 VAL A N 1
ATOM 4079 C CA . VAL A 1 495 ? 19.797 14.57 -17.484 1 87.69 495 VAL A CA 1
ATOM 4080 C C . VAL A 1 495 ? 18.734 13.539 -17.859 1 87.69 495 VAL A C 1
ATOM 4082 O O . VAL A 1 495 ? 19.031 12.359 -18.016 1 87.69 495 VAL A O 1
ATOM 4085 N N . PHE A 1 496 ? 17.484 13.953 -18.156 1 83.19 496 PHE A N 1
ATOM 4086 C CA . PHE A 1 496 ? 16.375 13 -18.266 1 83.19 496 PHE A CA 1
ATOM 4087 C C . PHE A 1 496 ? 16.047 12.719 -19.734 1 83.19 496 PHE A C 1
ATOM 4089 O O . PHE A 1 496 ? 15.578 11.633 -20.078 1 83.19 496 PHE A O 1
ATOM 4096 N N . PHE A 1 497 ? 16.391 13.609 -20.656 1 82.38 497 PHE A N 1
ATOM 4097 C CA . PHE A 1 497 ? 15.914 13.445 -22.031 1 82.38 497 PHE A CA 1
ATOM 4098 C C . PHE A 1 497 ? 17.047 13.078 -22.969 1 82.38 497 PHE A C 1
ATOM 4100 O O . PHE A 1 497 ? 16.828 12.539 -24.047 1 82.38 497 PHE A O 1
ATOM 4107 N N . SER A 1 498 ? 18.234 13.273 -22.609 1 82 498 SER A N 1
ATOM 4108 C CA . SER A 1 498 ? 19.359 12.992 -23.5 1 82 498 SER A CA 1
ATOM 4109 C C . SER A 1 498 ? 19.391 11.516 -23.891 1 82 498 SER A C 1
ATOM 4111 O O . SER A 1 498 ? 19.641 11.188 -25.047 1 82 498 SER A O 1
ATOM 4113 N N . PRO A 1 499 ? 19.094 10.625 -23 1 77.44 499 PRO A N 1
ATOM 4114 C CA . PRO A 1 499 ? 19.172 9.211 -23.375 1 77.44 499 PRO A CA 1
ATOM 4115 C C . PRO A 1 499 ? 18.094 8.812 -24.375 1 77.44 499 PRO A C 1
ATOM 4117 O O . PRO A 1 499 ? 18.219 7.773 -25.031 1 77.44 499 PRO A O 1
ATOM 4120 N N . PHE A 1 500 ? 17.062 9.625 -24.406 1 74.94 500 PHE A N 1
ATOM 4121 C CA . PHE A 1 500 ? 16 9.336 -25.359 1 74.94 500 PHE A CA 1
ATOM 4122 C C . PHE A 1 500 ? 16.344 9.906 -26.734 1 74.94 500 PHE A C 1
ATOM 4124 O O . PHE A 1 500 ? 15.812 9.445 -27.75 1 74.94 500 PHE A O 1
ATOM 4131 N N . LEU A 1 501 ? 17.219 10.93 -26.797 1 78.25 501 LEU A N 1
ATOM 4132 C CA . LEU A 1 501 ? 17.516 11.641 -28.031 1 78.25 501 LEU A CA 1
ATOM 4133 C C . LEU A 1 501 ? 18.688 11 -28.766 1 78.25 501 LEU A C 1
ATOM 4135 O O . LEU A 1 501 ? 18.75 11.031 -30 1 78.25 501 LEU A O 1
ATOM 4139 N N . TYR A 1 502 ? 19.562 10.477 -27.969 1 79.19 502 TYR A N 1
ATOM 4140 C CA . TYR A 1 502 ? 20.703 9.836 -28.594 1 79.19 502 TYR A CA 1
ATOM 4141 C C . TYR A 1 502 ? 21.234 8.688 -27.75 1 79.19 502 TYR A C 1
ATOM 4143 O O . TYR A 1 502 ? 20.891 8.57 -26.578 1 79.19 502 TYR A O 1
ATOM 4151 N N . ASN A 1 503 ? 22.031 7.785 -28.438 1 82.19 503 ASN A N 1
ATOM 4152 C CA . ASN A 1 503 ? 22.672 6.672 -27.75 1 82.19 503 ASN A CA 1
ATOM 4153 C C . ASN A 1 503 ? 23.891 7.137 -26.953 1 82.19 503 ASN A C 1
ATOM 4155 O O . ASN A 1 503 ? 24.984 7.246 -27.484 1 82.19 503 ASN A O 1
ATOM 4159 N N . ILE A 1 504 ? 23.734 7.254 -25.734 1 85.38 504 ILE A N 1
ATOM 4160 C CA . ILE A 1 504 ? 24.75 7.785 -24.828 1 85.38 504 ILE A CA 1
ATOM 4161 C C . ILE A 1 504 ? 25.969 6.863 -24.828 1 85.38 504 ILE A C 1
ATOM 4163 O O . ILE A 1 504 ? 27.109 7.332 -24.719 1 85.38 504 ILE A O 1
ATOM 4167 N N . ASP A 1 505 ? 25.766 5.605 -24.984 1 85.56 505 ASP A N 1
ATOM 4168 C CA . ASP A 1 505 ? 26.844 4.641 -24.875 1 85.56 505 ASP A CA 1
ATOM 4169 C C . ASP A 1 505 ? 27.406 4.281 -26.25 1 85.56 505 ASP A C 1
ATOM 4171 O O . ASP A 1 505 ? 28.047 3.24 -26.422 1 85.56 505 ASP A O 1
ATOM 4175 N N . ALA A 1 506 ? 27.172 5.043 -27.266 1 87.25 506 ALA A N 1
ATOM 4176 C CA . ALA A 1 506 ? 27.688 4.785 -28.609 1 87.25 506 ALA A CA 1
ATOM 4177 C C . ALA A 1 506 ? 29.219 4.723 -28.594 1 87.25 506 ALA A C 1
ATOM 4179 O O . ALA A 1 506 ? 29.812 3.877 -29.266 1 87.25 506 ALA A O 1
ATOM 4180 N N . THR A 1 507 ? 29.828 5.617 -27.828 1 90.88 507 THR A N 1
ATOM 4181 C CA . THR A 1 507 ? 31.281 5.625 -27.641 1 90.88 507 THR A CA 1
ATOM 4182 C C . THR A 1 507 ? 31.625 5.742 -26.172 1 90.88 507 THR A C 1
ATOM 4184 O O . THR A 1 507 ? 30.812 6.176 -25.359 1 90.88 507 THR A O 1
ATOM 4187 N N . GLU A 1 508 ? 32.781 5.359 -25.828 1 92 508 GLU A N 1
ATOM 4188 C CA . GLU A 1 508 ? 33.25 5.473 -24.453 1 92 508 GLU A CA 1
ATOM 4189 C C . GLU A 1 508 ? 33.312 6.934 -24.016 1 92 508 GLU A C 1
ATOM 4191 O O . GLU A 1 508 ? 33.062 7.246 -22.844 1 92 508 GLU A O 1
ATOM 4196 N N . VAL A 1 509 ? 33.656 7.766 -24.969 1 93.25 509 VAL A N 1
ATOM 4197 C CA . VAL A 1 509 ? 33.781 9.188 -24.656 1 93.25 509 VAL A CA 1
ATOM 4198 C C . VAL A 1 509 ? 32.406 9.781 -24.344 1 93.25 509 VAL A C 1
ATOM 4200 O O . VAL A 1 509 ? 32.25 10.508 -23.359 1 93.25 509 VAL A O 1
ATOM 4203 N N . SER A 1 510 ? 31.453 9.438 -25.188 1 91.69 510 SER A N 1
ATOM 4204 C CA . SER A 1 510 ? 30.109 9.961 -24.969 1 91.69 510 SER A CA 1
ATOM 4205 C C . SER A 1 510 ? 29.531 9.469 -23.641 1 91.69 510 SER A C 1
ATOM 4207 O O . SER A 1 510 ? 28.875 10.219 -22.922 1 91.69 510 SER A O 1
ATOM 4209 N N . SER A 1 511 ? 29.844 8.25 -23.328 1 91.56 511 SER A N 1
ATOM 4210 C CA . SER A 1 511 ? 29.406 7.676 -22.047 1 91.56 511 SER A CA 1
ATOM 4211 C C . SER A 1 511 ? 30.047 8.391 -20.875 1 91.56 511 SER A C 1
ATOM 4213 O O . SER A 1 511 ? 29.375 8.742 -19.906 1 91.56 511 SER A O 1
ATOM 4215 N N . ALA A 1 512 ? 31.312 8.633 -21.016 1 93.38 512 ALA A N 1
ATOM 4216 C CA . ALA A 1 512 ? 32.062 9.266 -19.938 1 93.38 512 ALA A CA 1
ATOM 4217 C C . ALA A 1 512 ? 31.641 10.719 -19.75 1 93.38 512 ALA A C 1
ATOM 4219 O O . ALA A 1 512 ? 31.578 11.211 -18.625 1 93.38 512 ALA A O 1
ATOM 4220 N N . VAL A 1 513 ? 31.391 11.406 -20.797 1 92.81 513 VAL A N 1
ATOM 4221 C CA . VAL A 1 513 ? 30.938 12.789 -20.734 1 92.81 513 VAL A CA 1
ATOM 4222 C C . VAL A 1 513 ? 29.609 12.867 -20 1 92.81 513 VAL A C 1
ATOM 4224 O O . VAL A 1 513 ? 29.406 13.711 -19.125 1 92.81 513 VAL A O 1
ATOM 4227 N N . TRP A 1 514 ? 28.766 12.008 -20.375 1 91.06 514 TRP A N 1
ATOM 4228 C CA . TRP A 1 514 ? 27.438 12.016 -19.766 1 91.06 514 TRP A CA 1
ATOM 4229 C C . TRP A 1 514 ? 27.516 11.719 -18.281 1 91.06 514 TRP A C 1
ATOM 4231 O O . TRP A 1 514 ? 26.875 12.391 -17.469 1 91.06 514 TRP A O 1
ATOM 4241 N N . VAL A 1 515 ? 28.297 10.766 -17.891 1 89.88 515 VAL A N 1
ATOM 4242 C CA . VAL A 1 515 ? 28.406 10.375 -16.484 1 89.88 515 VAL A CA 1
ATOM 4243 C C . VAL A 1 515 ? 29.047 11.516 -15.688 1 89.88 515 VAL A C 1
ATOM 4245 O O . VAL A 1 515 ? 28.641 11.789 -14.555 1 89.88 515 VAL A O 1
ATOM 4248 N N . ALA A 1 516 ? 29.969 12.203 -16.266 1 93.44 516 ALA A N 1
ATOM 4249 C CA . ALA A 1 516 ? 30.703 13.266 -15.578 1 93.44 516 ALA A CA 1
ATOM 4250 C C . ALA A 1 516 ? 29.828 14.5 -15.383 1 93.44 516 ALA A C 1
ATOM 4252 O O . ALA A 1 516 ? 29.969 15.219 -14.391 1 93.44 516 ALA A O 1
ATOM 4253 N N . LEU A 1 517 ? 28.906 14.672 -16.25 1 94 517 LEU A N 1
ATOM 4254 C CA . LEU A 1 517 ? 28.172 15.938 -16.25 1 94 517 LEU A CA 1
ATOM 4255 C C . LEU A 1 517 ? 26.766 15.758 -15.688 1 94 517 LEU A C 1
ATOM 4257 O O . LEU A 1 517 ? 26.156 16.719 -15.227 1 94 517 LEU A O 1
ATOM 4261 N N . SER A 1 518 ? 26.203 14.641 -15.75 1 92.12 518 SER A N 1
ATOM 4262 C CA . SER A 1 518 ? 24.797 14.438 -15.414 1 92.12 518 SER A CA 1
ATOM 4263 C C . SER A 1 518 ? 24.531 14.75 -13.945 1 92.12 518 SER A C 1
ATOM 4265 O O . SER A 1 518 ? 23.578 15.461 -13.625 1 92.12 518 SER A O 1
ATOM 4267 N N . ARG A 1 519 ? 25.391 14.344 -13.023 1 92.69 519 ARG A N 1
ATOM 4268 C CA . ARG A 1 519 ? 25.172 14.562 -11.594 1 92.69 519 ARG A CA 1
ATOM 4269 C C . ARG A 1 519 ? 25.328 16.047 -11.242 1 92.69 519 ARG A C 1
ATOM 4271 O O . ARG A 1 519 ? 24.469 16.625 -10.578 1 92.69 519 ARG A O 1
ATOM 4278 N N . PRO A 1 520 ? 26.391 16.656 -11.719 1 95.25 520 PRO A N 1
ATOM 4279 C CA . PRO A 1 520 ? 26.484 18.094 -11.469 1 95.25 520 PRO A CA 1
ATOM 4280 C C . PRO A 1 520 ? 25.312 18.875 -12.047 1 95.25 520 PRO A C 1
ATOM 4282 O O . PRO A 1 520 ? 24.844 19.844 -11.438 1 95.25 520 PRO A O 1
ATOM 4285 N N . CYS A 1 521 ? 24.875 18.438 -13.188 1 95.56 521 CYS A N 1
ATOM 4286 C CA . CYS A 1 521 ? 23.766 19.141 -13.82 1 95.56 521 CYS A CA 1
ATOM 4287 C C . CYS A 1 521 ? 22.484 18.969 -13 1 95.56 521 CYS A C 1
ATOM 4289 O O . CYS A 1 521 ? 21.734 19.938 -12.812 1 95.56 521 CYS A O 1
ATOM 4291 N N . PHE A 1 522 ? 22.25 17.875 -12.547 1 95.31 522 PHE A N 1
ATOM 4292 C CA . PHE A 1 522 ? 21.062 17.641 -11.734 1 95.31 522 PHE A CA 1
ATOM 4293 C C . PHE A 1 522 ? 21.109 18.453 -10.445 1 95.31 522 PHE A C 1
ATOM 4295 O O . PHE A 1 522 ? 20.141 19.141 -10.094 1 95.31 522 PHE A O 1
ATOM 4302 N N . ALA A 1 523 ? 22.234 18.359 -9.734 1 96.25 523 ALA A N 1
ATOM 4303 C CA . ALA A 1 523 ? 22.391 19.094 -8.484 1 96.25 523 ALA A CA 1
ATOM 4304 C C . ALA A 1 523 ? 22.25 20.594 -8.711 1 96.25 523 ALA A C 1
ATOM 4306 O O . ALA A 1 523 ? 21.641 21.297 -7.91 1 96.25 523 ALA A O 1
ATOM 4307 N N . SER A 1 524 ? 22.844 21.062 -9.797 1 97 524 SER A N 1
ATOM 4308 C CA . SER A 1 524 ? 22.766 22.484 -10.109 1 97 524 SER A CA 1
ATOM 4309 C C . SER A 1 524 ? 21.328 22.906 -10.422 1 97 524 SER A C 1
ATOM 4311 O O . SER A 1 524 ? 20.891 23.984 -10.016 1 97 524 SER A O 1
ATOM 4313 N N . ALA A 1 525 ? 20.688 22.078 -11.133 1 97.31 525 ALA A N 1
ATOM 4314 C CA . ALA A 1 525 ? 19.281 22.359 -11.438 1 97.31 525 ALA A CA 1
ATOM 4315 C C . ALA A 1 525 ? 18.453 22.453 -10.164 1 97.31 525 ALA A C 1
ATOM 4317 O O . ALA A 1 525 ? 17.625 23.359 -10.016 1 97.31 525 ALA A O 1
ATOM 4318 N N . MET A 1 526 ? 18.688 21.578 -9.266 1 96.56 526 MET A N 1
ATOM 4319 C CA . MET A 1 526 ? 17.953 21.578 -7.996 1 96.56 526 MET A CA 1
ATOM 4320 C C . MET A 1 526 ? 18.297 22.812 -7.168 1 96.56 526 MET A C 1
ATOM 4322 O O . MET A 1 526 ? 17.422 23.391 -6.523 1 96.56 526 MET A O 1
ATOM 4326 N N . GLY A 1 527 ? 19.578 23.125 -7.168 1 97.44 527 GLY A N 1
ATOM 4327 C CA . GLY A 1 527 ? 20 24.328 -6.461 1 97.44 527 GLY A CA 1
ATOM 4328 C C . GLY A 1 527 ? 19.328 25.594 -6.992 1 97.44 527 GLY A C 1
ATOM 4329 O O . GLY A 1 527 ? 18.859 26.422 -6.219 1 97.44 527 GLY A O 1
ATOM 4330 N N . LEU A 1 528 ? 19.266 25.672 -8.281 1 97.12 528 LEU A N 1
ATOM 4331 C CA . LEU A 1 528 ? 18.625 26.812 -8.922 1 97.12 528 LEU A CA 1
ATOM 4332 C C . LEU A 1 528 ? 17.141 26.859 -8.602 1 97.12 528 LEU A C 1
ATOM 4334 O O . LEU A 1 528 ? 16.578 27.922 -8.375 1 97.12 528 LEU A O 1
ATOM 4338 N N . LEU A 1 529 ? 16.578 25.703 -8.578 1 96.81 529 LEU A N 1
ATOM 4339 C CA . LEU A 1 529 ? 15.164 25.609 -8.25 1 96.81 529 LEU A CA 1
ATOM 4340 C C . LEU A 1 529 ? 14.891 26.156 -6.859 1 96.81 529 LEU A C 1
ATOM 4342 O O . LEU A 1 529 ? 13.961 26.953 -6.676 1 96.81 529 LEU A O 1
ATOM 4346 N N . ILE A 1 530 ? 15.664 25.828 -5.93 1 96.75 530 ILE A N 1
ATOM 4347 C CA . ILE A 1 530 ? 15.484 26.219 -4.543 1 96.75 530 ILE A CA 1
ATOM 4348 C C . ILE A 1 530 ? 15.703 27.734 -4.41 1 96.75 530 ILE A C 1
ATOM 4350 O O . ILE A 1 530 ? 14.969 28.406 -3.688 1 96.75 530 ILE A O 1
ATOM 4354 N N . ILE A 1 531 ? 16.719 28.25 -5.152 1 96.62 531 ILE A N 1
ATOM 4355 C CA . ILE A 1 531 ? 16.984 29.688 -5.102 1 96.62 531 ILE A CA 1
ATOM 4356 C C . ILE A 1 531 ? 15.781 30.453 -5.621 1 96.62 531 ILE A C 1
ATOM 4358 O O . ILE A 1 531 ? 15.375 31.453 -5.031 1 96.62 531 ILE A O 1
ATOM 4362 N N . GLY A 1 532 ? 15.242 29.953 -6.688 1 96.12 532 GLY A N 1
ATOM 4363 C CA . GLY A 1 532 ? 14.055 30.609 -7.215 1 96.12 532 GLY A CA 1
ATOM 4364 C C . GLY A 1 532 ? 12.875 30.562 -6.258 1 96.12 532 GLY A C 1
ATOM 4365 O O . GLY A 1 532 ? 12.211 31.578 -6.035 1 96.12 532 GLY A O 1
ATOM 4366 N N . PHE A 1 533 ? 12.602 29.469 -5.672 1 95.62 533 PHE A N 1
ATOM 4367 C CA . PHE A 1 533 ? 11.508 29.312 -4.723 1 95.62 533 PHE A CA 1
ATOM 4368 C C . PHE A 1 533 ? 11.711 30.203 -3.506 1 95.62 533 PHE A C 1
ATOM 4370 O O . PHE A 1 533 ? 10.75 30.766 -2.969 1 95.62 533 PHE A O 1
ATOM 4377 N N . SER A 1 534 ? 12.961 30.328 -3.082 1 94.62 534 SER A N 1
ATOM 4378 C CA . SER A 1 534 ? 13.273 31.141 -1.914 1 94.62 534 SER A CA 1
ATOM 4379 C C . SER A 1 534 ? 12.977 32.625 -2.176 1 94.62 534 SER A C 1
ATOM 4381 O O . SER A 1 534 ? 12.773 33.375 -1.237 1 94.62 534 SER A O 1
ATOM 4383 N N . GLN A 1 535 ? 12.969 32.969 -3.482 1 93.94 535 GLN A N 1
ATOM 4384 C CA . GLN A 1 535 ? 12.695 34.344 -3.873 1 93.94 535 GLN A CA 1
ATOM 4385 C C . GLN A 1 535 ? 11.211 34.531 -4.18 1 93.94 535 GLN A C 1
ATOM 4387 O O . GLN A 1 535 ? 10.805 35.594 -4.648 1 93.94 535 GLN A O 1
ATOM 4392 N N . GLY A 1 536 ? 10.414 33.5 -3.994 1 90.69 536 GLY A N 1
ATOM 4393 C CA . GLY A 1 536 ? 8.969 33.594 -4.102 1 90.69 536 GLY A CA 1
ATOM 4394 C C . GLY A 1 536 ? 8.453 33.344 -5.504 1 90.69 536 GLY A C 1
ATOM 4395 O O . GLY A 1 536 ? 7.285 33.594 -5.801 1 90.69 536 GLY A O 1
ATOM 4396 N N . ILE A 1 537 ? 9.352 32.906 -6.32 1 90.94 537 ILE A N 1
ATOM 4397 C CA . ILE A 1 537 ? 8.906 32.656 -7.684 1 90.94 537 ILE A CA 1
ATOM 4398 C C . ILE A 1 537 ? 8.656 31.156 -7.859 1 90.94 537 ILE A C 1
ATOM 4400 O O . ILE A 1 537 ? 9.172 30.328 -7.09 1 90.94 537 ILE A O 1
ATOM 4404 N N . GLY A 1 538 ? 7.727 30.688 -8.789 1 89.44 538 GLY A N 1
ATOM 4405 C CA . GLY A 1 538 ? 7.453 29.281 -9.062 1 89.44 538 GLY A CA 1
ATOM 4406 C C . GLY A 1 538 ? 5.973 28.953 -9.078 1 89.44 538 GLY A C 1
ATOM 4407 O O . GLY A 1 538 ? 5.578 27.875 -9.539 1 89.44 538 GLY A O 1
ATOM 4408 N N . GLY A 1 539 ? 5.18 29.828 -8.641 1 82.75 539 GLY A N 1
ATOM 4409 C CA . GLY A 1 539 ? 3.734 29.703 -8.758 1 82.75 539 GLY A CA 1
ATOM 4410 C C . GLY A 1 539 ? 3.205 28.391 -8.227 1 82.75 539 GLY A C 1
ATOM 4411 O O . GLY A 1 539 ? 3.477 28.016 -7.082 1 82.75 539 GLY A O 1
ATOM 4412 N N . PHE A 1 540 ? 2.721 27.609 -9.109 1 82.12 540 PHE A N 1
ATOM 4413 C CA . PHE A 1 540 ? 2.068 26.344 -8.805 1 82.12 540 PHE A CA 1
ATOM 4414 C C . PHE A 1 540 ? 3.066 25.344 -8.234 1 82.12 540 PHE A C 1
ATOM 4416 O O . PHE A 1 540 ? 2.75 24.609 -7.293 1 82.12 540 PHE A O 1
ATOM 4423 N N . TYR A 1 541 ? 4.172 25.281 -8.789 1 87.19 541 TYR A N 1
ATOM 4424 C CA . TYR A 1 541 ? 5.18 24.328 -8.328 1 87.19 541 TYR A CA 1
ATOM 4425 C C . TYR A 1 541 ? 5.621 24.641 -6.906 1 87.19 541 TYR A C 1
ATOM 4427 O O . TYR A 1 541 ? 5.777 23.734 -6.082 1 87.19 541 TYR A O 1
ATOM 4435 N N . LYS A 1 542 ? 5.82 25.891 -6.688 1 90.56 542 LYS A N 1
ATOM 4436 C CA . LYS A 1 542 ? 6.176 26.281 -5.332 1 90.56 542 LYS A CA 1
ATOM 4437 C C . LYS A 1 542 ? 5.105 25.859 -4.332 1 90.56 542 LYS A C 1
ATOM 4439 O O . LYS A 1 542 ? 5.418 25.359 -3.25 1 90.56 542 LYS A O 1
ATOM 4444 N N . TRP A 1 543 ? 3.93 26.031 -4.723 1 84.31 543 TRP A N 1
ATOM 4445 C CA . TRP A 1 543 ? 2.805 25.688 -3.861 1 84.31 543 TRP A CA 1
ATOM 4446 C C . TRP A 1 543 ? 2.799 24.188 -3.543 1 84.31 543 TRP A C 1
ATOM 4448 O O . TRP A 1 543 ? 2.527 23.797 -2.408 1 84.31 543 TRP A O 1
ATOM 4458 N N . ILE A 1 544 ? 3.1 23.391 -4.434 1 87.44 544 ILE A N 1
ATOM 4459 C CA . ILE A 1 544 ? 3.109 21.938 -4.27 1 87.44 544 ILE A CA 1
ATOM 4460 C C . ILE A 1 544 ? 4.203 21.547 -3.281 1 87.44 544 ILE A C 1
ATOM 4462 O O . ILE A 1 544 ? 3.998 20.656 -2.439 1 87.44 544 ILE A O 1
ATOM 4466 N N . PHE A 1 545 ? 5.273 22.188 -3.348 1 93.62 545 PHE A N 1
ATOM 4467 C CA . PHE A 1 545 ? 6.422 21.812 -2.535 1 93.62 545 PHE A CA 1
ATOM 4468 C C . PHE A 1 545 ? 6.324 22.406 -1.143 1 93.62 545 PHE A C 1
ATOM 4470 O O . PHE A 1 545 ? 7.047 22 -0.23 1 93.62 545 PHE A O 1
ATOM 4477 N N . GLU A 1 546 ? 5.43 23.375 -0.933 1 91.81 546 GLU A N 1
ATOM 4478 C CA . GLU A 1 546 ? 5.32 24.047 0.358 1 91.81 546 GLU A CA 1
ATOM 4479 C C . GLU A 1 546 ? 4.059 23.625 1.099 1 91.81 546 GLU A C 1
ATOM 4481 O O . GLU A 1 546 ? 3.65 24.266 2.066 1 91.81 546 GLU A O 1
ATOM 4486 N N . TRP A 1 547 ? 3.545 22.531 0.669 1 85.12 547 TRP A N 1
ATOM 4487 C CA . TRP A 1 547 ? 2.354 22.016 1.336 1 85.12 547 TRP A CA 1
ATOM 4488 C C . TRP A 1 547 ? 2.641 21.703 2.801 1 85.12 547 TRP A C 1
ATOM 4490 O O . TRP A 1 547 ? 3.654 21.078 3.123 1 85.12 547 TRP A O 1
ATOM 4500 N N . GLY A 1 548 ? 1.866 22.125 3.697 1 81.31 548 GLY A N 1
ATOM 4501 C CA . GLY A 1 548 ? 2.051 22.141 5.141 1 81.31 548 GLY A CA 1
ATOM 4502 C C . GLY A 1 548 ? 2.473 20.781 5.691 1 81.31 548 GLY A C 1
ATOM 4503 O O . GLY A 1 548 ? 3.514 20.672 6.344 1 81.31 548 GLY A O 1
ATOM 4504 N N . PRO A 1 549 ? 1.782 19.734 5.367 1 83.88 549 PRO A N 1
ATOM 4505 C CA . PRO A 1 549 ? 2.102 18.422 5.941 1 83.88 549 PRO A CA 1
ATOM 4506 C C . PRO A 1 549 ? 3.459 17.891 5.488 1 83.88 549 PRO A C 1
ATOM 4508 O O . PRO A 1 549 ? 4.031 17.016 6.129 1 83.88 549 PRO A O 1
ATOM 4511 N N . LEU A 1 550 ? 3.969 18.469 4.465 1 92.12 550 LEU A N 1
ATOM 4512 C CA . LEU A 1 550 ? 5.254 18.016 3.949 1 92.12 550 LEU A CA 1
ATOM 4513 C C . LEU A 1 550 ? 6.383 18.359 4.91 1 92.12 550 LEU A C 1
ATOM 4515 O O . LEU A 1 550 ? 7.398 17.672 4.965 1 92.12 550 LEU A O 1
ATOM 4519 N N . SER A 1 551 ? 6.172 19.391 5.703 1 92.44 551 SER A N 1
ATOM 4520 C CA . SER A 1 551 ? 7.195 19.797 6.664 1 92.44 551 SER A CA 1
ATOM 4521 C C . SER A 1 551 ? 7.34 18.766 7.777 1 92.44 551 SER A C 1
ATOM 4523 O O . SER A 1 551 ? 8.438 18.531 8.281 1 92.44 551 SER A O 1
ATOM 4525 N N . ILE A 1 552 ? 6.266 18.094 8.086 1 91.94 552 ILE A N 1
ATOM 4526 C CA . ILE A 1 552 ? 6.281 17.062 9.117 1 91.94 552 ILE A CA 1
ATOM 4527 C C . ILE A 1 552 ? 6.879 15.781 8.555 1 91.94 552 ILE A C 1
ATOM 4529 O O . ILE A 1 552 ? 7.734 15.156 9.188 1 91.94 552 ILE A O 1
ATOM 4533 N N . LEU A 1 553 ? 6.496 15.469 7.34 1 94.69 553 LEU A N 1
ATOM 4534 C CA . LEU A 1 553 ? 6.973 14.25 6.699 1 94.69 553 LEU A CA 1
ATOM 4535 C C . LEU A 1 553 ? 8.461 14.344 6.387 1 94.69 553 LEU A C 1
ATOM 4537 O O . LEU A 1 553 ? 9.164 13.328 6.379 1 94.69 553 LEU A O 1
ATOM 4541 N N . ALA A 1 554 ? 8.875 15.523 6.164 1 96.19 554 ALA A N 1
ATOM 4542 C CA . ALA A 1 554 ? 10.281 15.734 5.832 1 96.19 554 ALA A CA 1
ATOM 4543 C C . ALA A 1 554 ? 11.188 15.352 7.004 1 96.19 554 ALA A C 1
ATOM 4545 O O . ALA A 1 554 ? 12.305 14.883 6.805 1 96.19 554 ALA A O 1
ATOM 4546 N N . LYS A 1 555 ? 10.688 15.484 8.211 1 95.19 555 LYS A N 1
ATOM 4547 C CA . LYS A 1 555 ? 11.461 15.148 9.406 1 95.19 555 LYS A CA 1
ATOM 4548 C C . LYS A 1 555 ? 11.672 13.641 9.516 1 95.19 555 LYS A C 1
ATOM 4550 O O . LYS A 1 555 ? 12.539 13.18 10.258 1 95.19 555 LYS A O 1
ATOM 4555 N N . LEU A 1 556 ? 10.938 12.914 8.688 1 96.69 556 LEU A N 1
ATOM 4556 C CA . LEU A 1 556 ? 11.031 11.461 8.719 1 96.69 556 LEU A CA 1
ATOM 4557 C C . LEU A 1 556 ? 11.93 10.961 7.586 1 96.69 556 LEU A C 1
ATOM 4559 O O . LEU A 1 556 ? 12.195 9.758 7.492 1 96.69 556 LEU A O 1
ATOM 4563 N N . SER A 1 557 ? 12.445 11.805 6.781 1 95.38 557 SER A N 1
ATOM 4564 C CA . SER A 1 557 ? 13.125 11.414 5.551 1 95.38 557 SER A CA 1
ATOM 4565 C C . SER A 1 557 ? 14.312 10.5 5.84 1 95.38 557 SER A C 1
ATOM 4567 O O . SER A 1 557 ? 14.523 9.508 5.141 1 95.38 557 SER A O 1
ATOM 4569 N N . PHE A 1 558 ? 15.086 10.836 6.914 1 94.31 558 PHE A N 1
ATOM 4570 C CA . PHE A 1 558 ? 16.25 10.023 7.254 1 94.31 558 PHE A CA 1
ATOM 4571 C C . PHE A 1 558 ? 15.828 8.617 7.676 1 94.31 558 PHE A C 1
ATOM 4573 O O . PHE A 1 558 ? 16.328 7.629 7.145 1 94.31 558 PHE A O 1
ATOM 4580 N N . THR A 1 559 ? 14.875 8.523 8.57 1 96.94 559 THR A N 1
ATOM 4581 C CA . THR A 1 559 ? 14.469 7.223 9.102 1 96.94 559 THR A CA 1
ATOM 4582 C C . THR A 1 559 ? 13.703 6.426 8.047 1 96.94 559 THR A C 1
ATOM 4584 O O . THR A 1 559 ? 13.797 5.199 8.008 1 96.94 559 THR A O 1
ATOM 4587 N N . VAL A 1 560 ? 12.953 7.09 7.191 1 97.25 560 VAL A N 1
ATOM 4588 C CA . VAL A 1 560 ? 12.289 6.402 6.09 1 97.25 560 VAL A CA 1
ATOM 4589 C C . VAL A 1 560 ? 13.328 5.82 5.137 1 97.25 560 VAL A C 1
ATOM 4591 O O . VAL A 1 560 ? 13.203 4.676 4.695 1 97.25 560 VAL A O 1
ATOM 4594 N N . TYR A 1 561 ? 14.336 6.57 4.883 1 95.19 561 TYR A N 1
ATOM 4595 C CA . TYR A 1 561 ? 15.375 6.125 3.959 1 95.19 561 TYR A CA 1
ATOM 4596 C C . TYR A 1 561 ? 16.062 4.871 4.48 1 95.19 561 TYR A C 1
ATOM 4598 O O . TYR A 1 561 ? 16.219 3.889 3.75 1 95.19 561 TYR A O 1
ATOM 4606 N N . ILE A 1 562 ? 16.406 4.875 5.695 1 93.81 562 ILE A N 1
ATOM 4607 C CA . ILE A 1 562 ? 17.203 3.756 6.203 1 93.81 562 ILE A CA 1
ATOM 4608 C C . ILE A 1 562 ? 16.281 2.572 6.504 1 93.81 562 ILE A C 1
ATOM 4610 O O . ILE A 1 562 ? 16.719 1.418 6.449 1 93.81 562 ILE A O 1
ATOM 4614 N N . GLY A 1 563 ? 15.023 2.854 6.727 1 94.25 563 GLY A N 1
ATOM 4615 C CA . GLY A 1 563 ? 14.133 1.795 7.172 1 94.25 563 GLY A CA 1
ATOM 4616 C C . GLY A 1 563 ? 13.336 1.177 6.043 1 94.25 563 GLY A C 1
ATOM 4617 O O . GLY A 1 563 ? 12.875 0.036 6.152 1 94.25 563 GLY A O 1
ATOM 4618 N N . HIS A 1 564 ? 13.102 1.824 4.895 1 95.75 564 HIS A N 1
ATOM 4619 C CA . HIS A 1 564 ? 12.148 1.363 3.893 1 95.75 564 HIS A CA 1
ATOM 4620 C C . HIS A 1 564 ? 12.594 0.044 3.27 1 95.75 564 HIS A C 1
ATOM 4622 O O . HIS A 1 564 ? 11.766 -0.797 2.924 1 95.75 564 HIS A O 1
ATOM 4628 N N . THR A 1 565 ? 13.852 -0.205 3.195 1 93.25 565 THR A N 1
ATOM 4629 C CA . THR A 1 565 ? 14.32 -1.413 2.529 1 93.25 565 THR A CA 1
ATOM 4630 C C . THR A 1 565 ? 14.109 -2.639 3.412 1 93.25 565 THR A C 1
ATOM 4632 O O . THR A 1 565 ? 14.047 -3.766 2.916 1 93.25 565 THR A O 1
ATOM 4635 N N . VAL A 1 566 ? 14.016 -2.426 4.719 1 92.75 566 VAL A N 1
ATOM 4636 C CA . VAL A 1 566 ? 13.742 -3.539 5.625 1 92.75 566 VAL A CA 1
ATOM 4637 C C . VAL A 1 566 ? 12.406 -4.184 5.262 1 92.75 566 VAL A C 1
ATOM 4639 O O . VAL A 1 566 ? 12.32 -5.402 5.102 1 92.75 566 VAL A O 1
ATOM 4642 N N . PHE A 1 567 ? 11.461 -3.338 5.059 1 91.69 567 PHE A N 1
ATOM 4643 C CA . PHE A 1 567 ? 10.141 -3.834 4.688 1 91.69 567 PHE A CA 1
ATOM 4644 C C . PHE A 1 567 ? 10.172 -4.473 3.305 1 91.69 567 PHE A C 1
ATOM 4646 O O . PHE A 1 567 ? 9.562 -5.52 3.084 1 91.69 567 PHE A O 1
ATOM 4653 N N . GLN A 1 568 ? 10.867 -3.893 2.42 1 92.69 568 GLN A N 1
ATOM 4654 C CA . GLN A 1 568 ? 10.938 -4.41 1.058 1 92.69 568 GLN A CA 1
ATOM 4655 C C . GLN A 1 568 ? 11.625 -5.77 1.019 1 92.69 568 GLN A C 1
ATOM 4657 O O . GLN A 1 568 ? 11.188 -6.672 0.3 1 92.69 568 GLN A O 1
ATOM 4662 N N . HIS A 1 569 ? 12.672 -5.926 1.822 1 91.25 569 HIS A N 1
ATOM 4663 C CA . HIS A 1 569 ? 13.383 -7.199 1.886 1 91.25 569 HIS A CA 1
ATOM 4664 C C . HIS A 1 569 ? 12.484 -8.297 2.451 1 91.25 569 HIS A C 1
ATOM 4666 O O . HIS A 1 569 ? 12.484 -9.422 1.945 1 91.25 569 HIS A O 1
ATOM 4672 N N . ILE A 1 570 ? 11.781 -7.941 3.424 1 90.81 570 ILE A N 1
ATOM 4673 C CA . ILE A 1 570 ? 10.891 -8.922 4.035 1 90.81 570 ILE A CA 1
ATOM 4674 C C . ILE A 1 570 ? 9.773 -9.289 3.059 1 90.81 570 ILE A C 1
ATOM 4676 O O . ILE A 1 570 ? 9.414 -10.453 2.93 1 90.81 570 ILE A O 1
ATOM 4680 N N . ARG A 1 571 ? 9.234 -8.328 2.363 1 90.81 571 ARG A N 1
ATOM 4681 C CA . ARG A 1 571 ? 8.172 -8.57 1.396 1 90.81 571 ARG A CA 1
ATOM 4682 C C . ARG A 1 571 ? 8.633 -9.523 0.295 1 90.81 571 ARG A C 1
ATOM 4684 O O . ARG A 1 571 ? 7.93 -10.469 -0.052 1 90.81 571 ARG A O 1
ATOM 4691 N N . VAL A 1 572 ? 9.828 -9.312 -0.17 1 90.44 572 VAL A N 1
ATOM 4692 C CA . VAL A 1 572 ? 10.359 -10.141 -1.25 1 90.44 572 VAL A CA 1
ATOM 4693 C C . VAL A 1 572 ? 10.734 -11.516 -0.712 1 90.44 572 VAL A C 1
ATOM 4695 O O . VAL A 1 572 ? 10.531 -12.531 -1.39 1 90.44 572 VAL A O 1
ATOM 4698 N N . GLY A 1 573 ? 11.312 -11.539 0.498 1 88.38 573 GLY A N 1
ATOM 4699 C CA . GLY A 1 573 ? 11.688 -12.805 1.115 1 88.38 573 GLY A CA 1
ATOM 4700 C C . GLY A 1 573 ? 10.5 -13.695 1.403 1 88.38 573 GLY A C 1
ATOM 4701 O O . GLY A 1 573 ? 10.633 -14.922 1.452 1 88.38 573 GLY A O 1
ATOM 4702 N N . LEU A 1 574 ? 9.352 -13.086 1.487 1 89.31 574 LEU A N 1
ATOM 4703 C CA . LEU A 1 574 ? 8.156 -13.852 1.802 1 89.31 574 LEU A CA 1
ATOM 4704 C C . LEU A 1 574 ? 7.258 -13.984 0.575 1 89.31 574 LEU A C 1
ATOM 4706 O O . LEU A 1 574 ? 6.043 -14.148 0.704 1 89.31 574 LEU A O 1
ATOM 4710 N N . LEU A 1 575 ? 7.848 -13.914 -0.585 1 89.44 575 LEU A N 1
ATOM 4711 C CA . LEU A 1 575 ? 7.145 -14.203 -1.829 1 89.44 575 LEU A CA 1
ATOM 4712 C C . LEU A 1 575 ? 7.223 -15.695 -2.158 1 89.44 575 LEU A C 1
ATOM 4714 O O . LEU A 1 575 ? 8.305 -16.281 -2.129 1 89.44 575 LEU A O 1
ATOM 4718 N N . TRP A 1 576 ? 6.027 -16.312 -2.461 1 90.88 576 TRP A N 1
ATOM 4719 C CA . TRP A 1 576 ? 5.973 -17.734 -2.717 1 90.88 576 TRP A CA 1
ATOM 4720 C C . TRP A 1 576 ? 5.664 -18.016 -4.184 1 90.88 576 TRP A C 1
ATOM 4722 O O . TRP A 1 576 ? 5.793 -19.156 -4.648 1 90.88 576 TRP A O 1
ATOM 4732 N N . SER A 1 577 ? 5.277 -16.984 -4.895 1 89.56 577 SER A N 1
ATOM 4733 C CA . SER A 1 577 ? 4.957 -17.125 -6.309 1 89.56 577 SER A CA 1
ATOM 4734 C C . SER A 1 577 ? 5.652 -16.062 -7.152 1 89.56 577 SER A C 1
ATOM 4736 O O . SER A 1 577 ? 5.945 -14.977 -6.664 1 89.56 577 SER A O 1
ATOM 4738 N N . PRO A 1 578 ? 5.941 -16.469 -8.375 1 92.44 578 PRO A N 1
ATOM 4739 C CA . PRO A 1 578 ? 6.523 -15.461 -9.266 1 92.44 578 PRO A CA 1
ATOM 4740 C C . PRO A 1 578 ? 5.613 -14.25 -9.461 1 92.44 578 PRO A C 1
ATOM 4742 O O . PRO A 1 578 ? 4.414 -14.32 -9.18 1 92.44 578 PRO A O 1
ATOM 4745 N N . VAL A 1 579 ? 6.203 -13.266 -9.875 1 91.31 579 VAL A N 1
ATOM 4746 C CA . VAL A 1 579 ? 5.484 -12.008 -9.984 1 91.31 579 VAL A CA 1
ATOM 4747 C C . VAL A 1 579 ? 5.176 -11.711 -11.453 1 91.31 579 VAL A C 1
ATOM 4749 O O . VAL A 1 579 ? 5.953 -12.062 -12.344 1 91.31 579 VAL A O 1
ATOM 4752 N N . HIS A 1 580 ? 3.986 -11.156 -11.703 1 92.06 580 HIS A N 1
ATOM 4753 C CA . HIS A 1 580 ? 3.629 -10.641 -13.023 1 92.06 580 HIS A CA 1
ATOM 4754 C C . HIS A 1 580 ? 4.004 -9.172 -13.156 1 92.06 580 HIS A C 1
ATOM 4756 O O . HIS A 1 580 ? 3.527 -8.328 -12.391 1 92.06 580 HIS A O 1
ATOM 4762 N N . PHE A 1 581 ? 4.824 -8.906 -14.062 1 88.69 581 PHE A N 1
ATOM 4763 C CA . PHE A 1 581 ? 5.277 -7.535 -14.266 1 88.69 581 PHE A CA 1
ATOM 4764 C C . PHE A 1 581 ? 4.254 -6.746 -15.07 1 88.69 581 PHE A C 1
ATOM 4766 O O . PHE A 1 581 ? 4.027 -7.031 -16.25 1 88.69 581 PHE A O 1
ATOM 4773 N N . ASP A 1 582 ? 3.539 -5.84 -14.438 1 88.44 582 ASP A N 1
ATOM 4774 C CA . ASP A 1 582 ? 2.621 -4.895 -15.062 1 88.44 582 ASP A CA 1
ATOM 4775 C C . ASP A 1 582 ? 2.561 -3.584 -14.281 1 88.44 582 ASP A C 1
ATOM 4777 O O . ASP A 1 582 ? 2.967 -3.531 -13.117 1 88.44 582 ASP A O 1
ATOM 4781 N N . TYR A 1 583 ? 2.109 -2.584 -14.883 1 86.12 583 TYR A N 1
ATOM 4782 C CA . TYR A 1 583 ? 2.148 -1.245 -14.305 1 86.12 583 TYR A CA 1
ATOM 4783 C C . TYR A 1 583 ? 1.226 -1.143 -13.094 1 86.12 583 TYR A C 1
ATOM 4785 O O . TYR A 1 583 ? 1.547 -0.466 -12.117 1 86.12 583 TYR A O 1
ATOM 4793 N N . PHE A 1 584 ? 0.152 -1.76 -13.094 1 87.94 584 PHE A N 1
ATOM 4794 C CA . PHE A 1 584 ? -0.797 -1.655 -11.992 1 87.94 584 PHE A CA 1
ATOM 4795 C C . PHE A 1 584 ? -0.252 -2.338 -10.742 1 87.94 584 PHE A C 1
ATOM 4797 O O . PHE A 1 584 ? -0.316 -1.778 -9.641 1 87.94 584 PHE A O 1
ATOM 4804 N N . THR A 1 585 ? 0.268 -3.568 -10.945 1 88.81 585 THR A N 1
ATOM 4805 C CA . THR A 1 585 ? 0.848 -4.277 -9.812 1 88.81 585 THR A CA 1
ATOM 4806 C C . THR A 1 585 ? 2.025 -3.5 -9.234 1 88.81 585 THR A C 1
ATOM 4808 O O . THR A 1 585 ? 2.23 -3.49 -8.016 1 88.81 585 THR A O 1
ATOM 4811 N N . PHE A 1 586 ? 2.75 -2.885 -10.102 1 90.5 586 PHE A N 1
ATOM 4812 C CA . PHE A 1 586 ? 3.859 -2.051 -9.656 1 90.5 586 PHE A CA 1
ATOM 4813 C C . PHE A 1 586 ? 3.363 -0.924 -8.758 1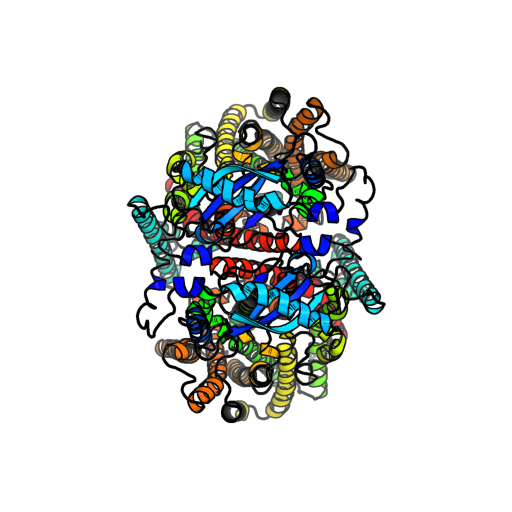 90.5 586 PHE A C 1
ATOM 4815 O O . PHE A 1 586 ? 3.949 -0.656 -7.707 1 90.5 586 PHE A O 1
ATOM 4822 N N . VAL A 1 587 ? 2.307 -0.304 -9.156 1 91.12 587 VAL A N 1
ATOM 4823 C CA . VAL A 1 587 ? 1.738 0.794 -8.375 1 91.12 587 VAL A CA 1
ATOM 4824 C C . VAL A 1 587 ? 1.261 0.278 -7.023 1 91.12 587 VAL A C 1
ATOM 4826 O O . VAL A 1 587 ? 1.432 0.948 -6 1 91.12 587 VAL A O 1
ATOM 4829 N N . VAL A 1 588 ? 0.708 -0.872 -6.98 1 92.38 588 VAL A N 1
ATOM 4830 C CA . VAL A 1 588 ? 0.238 -1.476 -5.738 1 92.38 588 VAL A CA 1
ATOM 4831 C C . VAL A 1 588 ? 1.406 -1.64 -4.766 1 92.38 588 VAL A C 1
ATOM 4833 O O . VAL A 1 588 ? 1.316 -1.241 -3.604 1 92.38 588 VAL A O 1
ATOM 4836 N N . TYR A 1 589 ? 2.512 -2.156 -5.262 1 93.38 589 TYR A N 1
ATOM 4837 C CA . TYR A 1 589 ? 3.674 -2.363 -4.406 1 93.38 589 TYR A CA 1
ATOM 4838 C C . TYR A 1 589 ? 4.293 -1.032 -3.996 1 93.38 589 TYR A C 1
ATOM 4840 O O . TYR A 1 589 ? 4.805 -0.896 -2.881 1 93.38 589 TYR A O 1
ATOM 4848 N N . CYS A 1 590 ? 4.234 -0.081 -4.895 1 93.94 590 CYS A N 1
ATOM 4849 C CA . CYS A 1 590 ? 4.742 1.241 -4.547 1 93.94 590 CYS A CA 1
ATOM 4850 C C . CYS A 1 590 ? 3.949 1.846 -3.395 1 93.94 590 CYS A C 1
ATOM 4852 O O . CYS A 1 590 ? 4.531 2.365 -2.439 1 93.94 590 CYS A O 1
ATOM 4854 N N . LEU A 1 591 ? 2.678 1.719 -3.504 1 94.88 591 LEU A N 1
ATOM 4855 C CA . LEU A 1 591 ? 1.821 2.275 -2.461 1 94.88 591 LEU A CA 1
ATOM 4856 C C . LEU A 1 591 ? 2.072 1.585 -1.125 1 94.88 591 LEU A C 1
ATOM 4858 O O . LEU A 1 591 ? 2.186 2.248 -0.091 1 94.88 591 LEU A O 1
ATOM 4862 N N . ALA A 1 592 ? 2.191 0.358 -1.169 1 95.5 592 ALA A N 1
ATOM 4863 C CA . ALA A 1 592 ? 2.439 -0.4 0.054 1 95.5 592 ALA A CA 1
ATOM 4864 C C . ALA A 1 592 ? 3.793 -0.037 0.658 1 95.5 592 ALA A C 1
ATOM 4866 O O . ALA A 1 592 ? 3.896 0.21 1.862 1 95.5 592 ALA A O 1
ATOM 4867 N N . ASP A 1 593 ? 4.812 0.034 -0.188 1 96.56 593 ASP A N 1
ATOM 4868 C CA . ASP A 1 593 ? 6.168 0.305 0.279 1 96.56 593 ASP A CA 1
ATOM 4869 C C . ASP A 1 593 ? 6.285 1.727 0.824 1 96.56 593 ASP A C 1
ATOM 4871 O O . ASP A 1 593 ? 6.984 1.961 1.813 1 96.56 593 ASP A O 1
ATOM 4875 N N . ILE A 1 594 ? 5.668 2.65 0.125 1 96.56 594 ILE A N 1
ATOM 4876 C CA . ILE A 1 594 ? 5.699 4.035 0.583 1 96.56 594 ILE A CA 1
ATOM 4877 C C . ILE A 1 594 ? 5.008 4.148 1.939 1 96.56 594 ILE A C 1
ATOM 4879 O O . ILE A 1 594 ? 5.566 4.715 2.883 1 96.56 594 ILE A O 1
ATOM 4883 N N . PHE A 1 595 ? 3.82 3.568 2.023 1 94.62 595 PHE A N 1
ATOM 4884 C CA . PHE A 1 595 ? 3.057 3.627 3.264 1 94.62 595 PHE A CA 1
ATOM 4885 C C . PHE A 1 595 ? 3.803 2.93 4.395 1 94.62 595 PHE A C 1
ATOM 4887 O O . PHE A 1 595 ? 3.943 3.482 5.484 1 94.62 595 PHE A O 1
ATOM 4894 N N . ALA A 1 596 ? 4.371 1.797 4.172 1 95.44 596 ALA A N 1
ATOM 4895 C CA . ALA A 1 596 ? 5.125 1.047 5.172 1 95.44 596 ALA A CA 1
ATOM 4896 C C . ALA A 1 596 ? 6.406 1.781 5.562 1 95.44 596 ALA A C 1
ATOM 4898 O O . ALA A 1 596 ? 6.801 1.774 6.73 1 95.44 596 ALA A O 1
ATOM 4899 N N . GLY A 1 597 ? 7.027 2.354 4.543 1 96.62 597 GLY A N 1
ATOM 4900 C CA . GLY A 1 597 ? 8.234 3.115 4.816 1 96.62 597 GLY A CA 1
ATOM 4901 C C . GLY A 1 597 ? 8.016 4.262 5.785 1 96.62 597 GLY A C 1
ATOM 4902 O O . GLY A 1 597 ? 8.797 4.449 6.723 1 96.62 597 GLY A O 1
ATOM 4903 N N . PHE A 1 598 ? 6.941 4.93 5.637 1 96.31 598 PHE A N 1
ATOM 4904 C CA . PHE A 1 598 ? 6.664 6.07 6.5 1 96.31 598 PHE A CA 1
ATOM 4905 C C . PHE A 1 598 ? 6.207 5.609 7.879 1 96.31 598 PHE A C 1
ATOM 4907 O O . PHE A 1 598 ? 6.496 6.254 8.891 1 96.31 598 PHE A O 1
ATOM 4914 N N . ILE A 1 599 ? 5.535 4.492 7.969 1 94.19 599 ILE A N 1
ATOM 4915 C CA . ILE A 1 599 ? 5.133 3.957 9.266 1 94.19 599 ILE A CA 1
ATOM 4916 C C . ILE A 1 599 ? 6.371 3.523 10.047 1 94.19 599 ILE A C 1
ATOM 4918 O O . ILE A 1 599 ? 6.523 3.865 11.219 1 94.19 599 ILE A O 1
ATOM 4922 N N . LEU A 1 600 ? 7.234 2.822 9.359 1 95.88 600 LEU A N 1
ATOM 4923 C CA . LEU A 1 600 ? 8.469 2.385 10.008 1 95.88 600 LEU A CA 1
ATOM 4924 C C . LEU A 1 600 ? 9.352 3.576 10.359 1 95.88 600 LEU A C 1
ATOM 4926 O O . LEU A 1 600 ? 9.992 3.594 11.414 1 95.88 600 LEU A O 1
ATOM 4930 N N . GLY A 1 601 ? 9.414 4.504 9.445 1 97.06 601 GLY A N 1
ATOM 4931 C CA . GLY A 1 601 ? 10.156 5.719 9.734 1 97.06 601 GLY A CA 1
ATOM 4932 C C . GLY A 1 601 ? 9.633 6.469 10.938 1 97.06 601 GLY A C 1
ATOM 4933 O O . GLY A 1 601 ? 10.414 6.961 11.758 1 97.06 601 GLY A O 1
ATOM 4934 N N . LEU A 1 602 ? 8.359 6.531 11.055 1 96.31 602 LEU A N 1
ATOM 4935 C CA . LEU A 1 602 ? 7.738 7.18 12.203 1 96.31 602 LEU A CA 1
ATOM 4936 C C . LEU A 1 602 ? 8.086 6.441 13.492 1 96.31 602 LEU A C 1
ATOM 4938 O O . LEU A 1 602 ? 8.406 7.066 14.508 1 96.31 602 LEU A O 1
ATOM 4942 N N . TRP A 1 603 ? 8.023 5.164 13.438 1 96.19 603 TRP A N 1
ATOM 4943 C CA . TRP A 1 603 ? 8.367 4.348 14.594 1 96.19 603 TRP A CA 1
ATOM 4944 C C . TRP A 1 603 ? 9.82 4.566 15.008 1 96.19 603 TRP A C 1
ATOM 4946 O O . TRP A 1 603 ? 10.117 4.773 16.188 1 96.19 603 TRP A O 1
ATOM 4956 N N . LEU A 1 604 ? 10.727 4.602 14.086 1 97.12 604 LEU A N 1
ATOM 4957 C CA . LEU A 1 604 ? 12.148 4.801 14.359 1 97.12 604 LEU A CA 1
ATOM 4958 C C . LEU A 1 604 ? 12.406 6.199 14.914 1 97.12 604 LEU A C 1
ATOM 4960 O O . LEU A 1 604 ? 13.242 6.375 15.805 1 97.12 604 LEU A O 1
ATOM 4964 N N . THR A 1 605 ? 11.695 7.137 14.391 1 97.06 605 THR A N 1
ATOM 4965 C CA . THR A 1 605 ? 11.891 8.523 14.805 1 97.06 605 THR A CA 1
ATOM 4966 C C . THR A 1 605 ? 11.406 8.727 16.234 1 97.06 605 THR A C 1
ATOM 4968 O O . THR A 1 605 ? 12.133 9.289 17.078 1 97.06 605 THR A O 1
ATOM 4971 N N . LEU A 1 606 ? 10.258 8.219 16.594 1 96.12 606 LEU A N 1
ATOM 4972 C CA . LEU A 1 606 ? 9.648 8.469 17.906 1 96.12 606 LEU A CA 1
ATOM 4973 C C . LEU A 1 606 ? 10.312 7.617 18.984 1 96.12 606 LEU A C 1
ATOM 4975 O O . LEU A 1 606 ? 10.453 8.055 20.125 1 96.12 606 LEU A O 1
ATOM 4979 N N . PHE A 1 607 ? 10.773 6.449 18.641 1 96.31 607 PHE A N 1
ATOM 4980 C CA . PHE A 1 607 ? 11.281 5.523 19.641 1 96.31 607 PHE A CA 1
ATOM 4981 C C . PHE A 1 607 ? 12.781 5.684 19.812 1 96.31 607 PHE A C 1
ATOM 4983 O O . PHE A 1 607 ? 13.32 5.43 20.891 1 96.31 607 PHE A O 1
ATOM 4990 N N . PHE A 1 608 ? 13.508 6.125 18.766 1 96.19 608 PHE A N 1
ATOM 4991 C CA . PHE A 1 608 ? 14.953 6.039 18.859 1 96.19 608 PHE A CA 1
ATOM 4992 C C . PHE A 1 608 ? 15.602 7.371 18.516 1 96.19 608 PHE A C 1
ATOM 4994 O O . PHE A 1 608 ? 16.375 7.922 19.297 1 96.19 608 PHE A O 1
ATOM 5001 N N . GLU A 1 609 ? 15.289 7.945 17.406 1 95.81 609 GLU A N 1
ATOM 5002 C CA . GLU A 1 609 ? 15.984 9.141 16.922 1 95.81 609 GLU A CA 1
ATOM 5003 C C . GLU A 1 609 ? 15.734 10.328 17.844 1 95.81 609 GLU A C 1
ATOM 5005 O O . GLU A 1 609 ? 16.672 10.992 18.281 1 95.81 609 GLU A O 1
ATOM 5010 N N . MET A 1 610 ? 14.477 10.617 18.125 1 95.25 610 MET A N 1
ATOM 5011 C CA . MET A 1 610 ? 14.141 11.828 18.875 1 95.25 610 MET A CA 1
ATOM 5012 C C . MET A 1 610 ? 14.609 11.711 20.312 1 95.25 610 MET A C 1
ATOM 5014 O O . MET A 1 610 ? 15.156 12.656 20.875 1 95.25 610 MET A O 1
ATOM 5018 N N . PRO A 1 611 ? 14.391 10.562 21 1 94.31 611 PRO A N 1
ATOM 5019 C CA . PRO A 1 611 ? 14.945 10.445 22.359 1 94.31 611 PRO A CA 1
ATOM 5020 C C . PRO A 1 611 ? 16.453 10.664 22.391 1 94.31 611 PRO A C 1
ATOM 5022 O O . PRO A 1 611 ? 16.969 11.336 23.297 1 94.31 611 PRO A O 1
ATOM 5025 N N . SER A 1 612 ? 17.156 10.125 21.469 1 92.75 612 SER A N 1
ATOM 5026 C CA . SER A 1 612 ? 18.609 10.273 21.422 1 92.75 612 SER A CA 1
ATOM 5027 C C . SER A 1 612 ? 19 11.727 21.156 1 92.75 612 SER A C 1
ATOM 5029 O O . SER A 1 612 ? 19.984 12.219 21.703 1 92.75 612 SER A O 1
ATOM 5031 N N . ASN A 1 613 ? 18.297 12.328 20.281 1 91.62 613 ASN A N 1
ATOM 5032 C CA . ASN A 1 613 ? 18.562 13.734 20.016 1 91.62 613 ASN A CA 1
ATOM 5033 C C . ASN A 1 613 ? 18.375 14.586 21.266 1 91.62 613 ASN A C 1
ATOM 5035 O O . ASN A 1 613 ? 19.141 15.516 21.516 1 91.62 613 ASN A O 1
ATOM 5039 N N . GLU A 1 614 ? 17.344 14.312 22 1 91.19 614 GLU A N 1
ATOM 5040 C CA . GLU A 1 614 ? 17.078 15.062 23.234 1 91.19 614 GLU A CA 1
ATOM 5041 C C . GLU A 1 614 ? 18.172 14.805 24.266 1 91.19 614 GLU A C 1
ATOM 5043 O O . GLU A 1 614 ? 18.578 15.719 24.984 1 91.19 614 GLU A O 1
ATOM 5048 N N . LEU A 1 615 ? 18.594 13.641 24.375 1 88.06 615 LEU A N 1
ATOM 5049 C CA . LEU A 1 615 ? 19.672 13.305 25.312 1 88.06 615 LEU A CA 1
ATOM 5050 C C . LEU A 1 615 ? 20.969 13.992 24.906 1 88.06 615 LEU A C 1
ATOM 5052 O O . LEU A 1 615 ? 21.719 14.477 25.766 1 88.06 615 LEU A O 1
ATOM 5056 N N . ALA A 1 616 ? 21.234 14.031 23.594 1 87.38 616 ALA A N 1
ATOM 5057 C CA . ALA A 1 616 ? 22.422 14.727 23.094 1 87.38 616 ALA A CA 1
ATOM 5058 C C . ALA A 1 616 ? 22.359 16.219 23.406 1 87.38 616 ALA A C 1
ATOM 5060 O O . ALA A 1 616 ? 23.359 16.828 23.781 1 87.38 616 ALA A O 1
ATOM 5061 N N . ASN A 1 617 ? 21.203 16.734 23.234 1 85.94 617 ASN A N 1
ATOM 5062 C CA . ASN A 1 617 ? 21.031 18.156 23.547 1 85.94 617 ASN A CA 1
ATOM 5063 C C . ASN A 1 617 ? 21.266 18.438 25.031 1 85.94 617 ASN A C 1
ATOM 5065 O O . ASN A 1 617 ? 21.781 19.484 25.391 1 85.94 617 ASN A O 1
ATOM 5069 N N . MET A 1 618 ? 20.859 17.562 25.828 1 84.38 618 MET A N 1
ATOM 5070 C CA . MET A 1 618 ? 21.047 17.719 27.266 1 84.38 618 MET A CA 1
ATOM 5071 C C . MET A 1 618 ? 22.531 17.625 27.625 1 84.38 618 MET A C 1
ATOM 5073 O O . MET A 1 618 ? 23 18.312 28.531 1 84.38 618 MET A O 1
ATOM 5077 N N . MET A 1 619 ? 23.156 16.812 26.906 1 79.88 619 MET A N 1
ATOM 5078 C CA . MET A 1 619 ? 24.562 16.578 27.203 1 79.88 619 MET A CA 1
ATOM 5079 C C . MET A 1 619 ? 25.438 17.703 26.688 1 79.88 619 MET A C 1
ATOM 5081 O O . MET A 1 619 ? 26.438 18.062 27.297 1 79.88 619 MET A O 1
ATOM 5085 N N . PHE A 1 620 ? 25.047 18.312 25.531 1 77.56 620 PHE A N 1
ATOM 5086 C CA . PHE A 1 620 ? 25.938 19.281 24.891 1 77.56 620 PHE A CA 1
ATOM 5087 C C . PHE A 1 620 ? 25.406 20.703 25.047 1 77.56 620 PHE A C 1
ATOM 5089 O O . PHE A 1 620 ? 25.922 21.625 24.438 1 77.56 620 PHE A O 1
ATOM 5096 N N . LYS A 1 621 ? 24.219 20.922 25.656 1 64.06 621 LYS A N 1
ATOM 5097 C CA . LYS A 1 621 ? 23.719 22.266 25.859 1 64.06 621 LYS A CA 1
ATOM 5098 C C . LYS A 1 621 ? 24.781 23.172 26.484 1 64.06 621 LYS A C 1
ATOM 5100 O O . LYS A 1 621 ? 25.344 22.844 27.531 1 64.06 621 LYS A O 1
ATOM 5105 N N . SER A 1 622 ? 25.5 23.812 25.578 1 55.28 622 SER A N 1
ATOM 5106 C CA . SER A 1 622 ? 26.391 24.875 26.031 1 55.28 622 SER A CA 1
ATOM 5107 C C . SER A 1 622 ? 25.609 25.984 26.734 1 55.28 622 SER A C 1
ATOM 5109 O O . SER A 1 622 ? 24.469 26.281 26.375 1 55.28 622 SER A O 1
ATOM 5111 N N . LYS A 1 623 ? 25.906 26.359 27.938 1 48.06 623 LYS A N 1
ATOM 5112 C CA . LYS A 1 623 ? 25.5 27.531 28.703 1 48.06 623 LYS A CA 1
ATOM 5113 C C . LYS A 1 623 ? 25.453 28.781 27.828 1 48.06 623 LYS A C 1
ATOM 5115 O O . LYS A 1 623 ? 26.453 29.172 27.25 1 48.06 623 LYS A O 1
ATOM 5120 N N . ARG A 1 624 ? 24.438 28.922 27.047 1 48.75 624 ARG A N 1
ATOM 5121 C CA . ARG A 1 624 ? 24.312 30.234 26.438 1 48.75 624 ARG A CA 1
ATOM 5122 C C . ARG A 1 624 ? 24.781 31.328 27.391 1 48.75 624 ARG A C 1
ATOM 5124 O O . ARG A 1 624 ? 24.359 31.391 28.547 1 48.75 624 ARG A O 1
ATOM 5131 N N . ALA A 1 625 ? 25.891 31.922 27.172 1 44.34 625 ALA A N 1
ATOM 5132 C CA . ALA A 1 625 ? 26.328 33.094 27.922 1 44.34 625 ALA A CA 1
ATOM 5133 C C . ALA A 1 625 ? 25.234 34.156 27.953 1 44.34 625 ALA A C 1
ATOM 5135 O O . ALA A 1 625 ? 24.719 34.562 26.906 1 44.34 625 ALA A O 1
ATOM 5136 N N . VAL A 1 626 ? 24.406 34.188 28.875 1 44.06 626 VAL A N 1
ATOM 5137 C CA . VAL A 1 626 ? 23.547 35.344 29.109 1 44.06 626 VAL A CA 1
ATOM 5138 C C . VAL A 1 626 ? 24.328 36.625 28.781 1 44.06 626 VAL A C 1
ATOM 5140 O O . VAL A 1 626 ? 25.422 36.844 29.297 1 44.06 62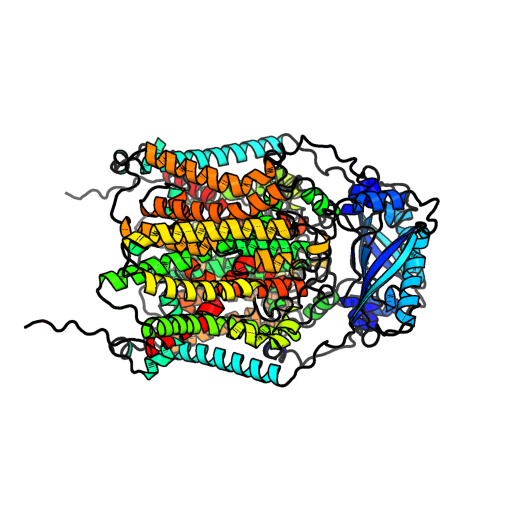6 VAL A O 1
ATOM 5143 N N . PRO A 1 627 ? 24.047 37.219 27.641 1 46.88 627 PRO A N 1
ATOM 5144 C CA . PRO A 1 627 ? 24.719 38.5 27.422 1 46.88 627 PRO A CA 1
ATOM 5145 C C . PRO A 1 627 ? 24.797 39.344 28.703 1 46.88 627 PRO A C 1
ATOM 5147 O O . PRO A 1 627 ? 23.828 39.406 29.469 1 46.88 627 PRO A O 1
ATOM 5150 N N . LYS A 1 628 ? 25.922 39.469 29.344 1 44.56 628 LYS A N 1
ATOM 5151 C CA . LYS A 1 628 ? 26.078 40.438 30.438 1 44.56 628 LYS A CA 1
ATOM 5152 C C . LYS A 1 628 ? 25.375 41.75 30.125 1 44.56 628 LYS A C 1
ATOM 5154 O O . LYS A 1 628 ? 25.656 42.375 29.094 1 44.56 628 LYS A O 1
ATOM 5159 N N . LYS A 1 629 ? 24.156 41.906 30.578 1 45.91 629 LYS A N 1
ATOM 5160 C CA . LYS A 1 629 ? 23.609 43.25 30.578 1 45.91 629 LYS A CA 1
ATOM 5161 C C . LYS A 1 629 ? 24.703 44.281 30.906 1 45.91 629 LYS A C 1
ATOM 5163 O O . LYS A 1 629 ? 25.391 44.156 31.906 1 45.91 629 LYS A O 1
ATOM 5168 N N . LYS A 1 630 ? 25.344 44.906 29.938 1 42.19 630 LYS A N 1
ATOM 5169 C CA . LYS A 1 630 ? 26.078 46.094 30.312 1 42.19 630 LYS A CA 1
ATOM 5170 C C . LYS A 1 630 ? 25.312 46.906 31.344 1 42.19 630 LYS A C 1
ATOM 5172 O O . LYS A 1 630 ? 24.141 47.281 31.125 1 42.19 630 LYS A O 1
ATOM 5177 N N . GLU A 1 631 ? 25.688 47.156 32.531 1 33.41 631 GLU A N 1
ATOM 5178 C CA . GLU A 1 631 ? 25.406 48.375 33.312 1 33.41 631 GLU A CA 1
ATOM 5179 C C . GLU A 1 631 ? 25.938 49.625 32.594 1 33.41 631 GLU A C 1
ATOM 5181 O O . GLU A 1 631 ? 27.031 49.594 32.031 1 33.41 631 GLU A O 1
ATOM 5186 N N . MET B 1 1 ? 10.414 -14.508 19.484 1 19.7 1 MET B N 1
ATOM 5187 C CA . MET B 1 1 ? 9.812 -14.914 20.75 1 19.7 1 MET B CA 1
ATOM 5188 C C . MET B 1 1 ? 8.578 -14.07 21.062 1 19.7 1 MET B C 1
ATOM 5190 O O . MET B 1 1 ? 7.574 -14.586 21.562 1 19.7 1 MET B O 1
ATOM 5194 N N . ALA B 1 2 ? 8.664 -12.734 20.812 1 22.91 2 ALA B N 1
ATOM 5195 C CA . ALA B 1 2 ? 7.469 -11.961 21.141 1 22.91 2 ALA B CA 1
ATOM 5196 C C . ALA B 1 2 ? 6.348 -12.219 20.141 1 22.91 2 ALA B C 1
ATOM 5198 O O . ALA B 1 2 ? 5.164 -12.133 20.484 1 22.91 2 ALA B O 1
ATOM 5199 N N . LEU B 1 3 ? 6.688 -12.5 18.953 1 26.8 3 LEU B N 1
ATOM 5200 C CA . LEU B 1 3 ? 5.621 -12.875 18.031 1 26.8 3 LEU B CA 1
ATOM 5201 C C . LEU B 1 3 ? 5.07 -14.258 18.359 1 26.8 3 LEU B C 1
ATOM 5203 O O . LEU B 1 3 ? 3.932 -14.578 18.016 1 26.8 3 LEU B O 1
ATOM 5207 N N . LYS B 1 4 ? 5.934 -15.094 19.062 1 30.42 4 LYS B N 1
ATOM 5208 C CA . LYS B 1 4 ? 5.457 -16.359 19.594 1 30.42 4 LYS B CA 1
ATOM 5209 C C . LYS B 1 4 ? 4.57 -16.156 20.828 1 30.42 4 LYS B C 1
ATOM 5211 O O . LYS B 1 4 ? 3.885 -17.078 21.266 1 30.42 4 LYS B O 1
ATOM 5216 N N . VAL B 1 5 ? 4.793 -15.023 21.547 1 28.91 5 VAL B N 1
ATOM 5217 C CA . VAL B 1 5 ? 4.066 -14.891 22.797 1 28.91 5 VAL B CA 1
ATOM 5218 C C . VAL B 1 5 ? 2.582 -14.664 22.516 1 28.91 5 VAL B C 1
ATOM 5220 O O . VAL B 1 5 ? 1.725 -15.188 23.234 1 28.91 5 VAL B O 1
ATOM 5223 N N . ILE B 1 6 ? 2.248 -13.828 21.531 1 31.86 6 ILE B N 1
ATOM 5224 C CA . ILE B 1 6 ? 0.803 -13.734 21.359 1 31.86 6 ILE B CA 1
ATOM 5225 C C . ILE B 1 6 ? 0.262 -15.07 20.844 1 31.86 6 ILE B C 1
ATOM 5227 O O . ILE B 1 6 ? -0.938 -15.336 20.953 1 31.86 6 ILE B O 1
ATOM 5231 N N . PHE B 1 7 ? 1.215 -15.992 20.484 1 33.03 7 PHE B N 1
ATOM 5232 C CA . PHE B 1 7 ? 0.893 -17.328 19.984 1 33.03 7 PHE B CA 1
ATOM 5233 C C . PHE B 1 7 ? 0.585 -18.281 21.125 1 33.03 7 PHE B C 1
ATOM 5235 O O . PHE B 1 7 ? 0.259 -19.453 20.891 1 33.03 7 PHE B O 1
ATOM 5242 N N . VAL B 1 8 ? 0.899 -17.922 22.438 1 31.09 8 VAL B N 1
ATOM 5243 C CA . VAL B 1 8 ? 0.857 -18.969 23.453 1 31.09 8 V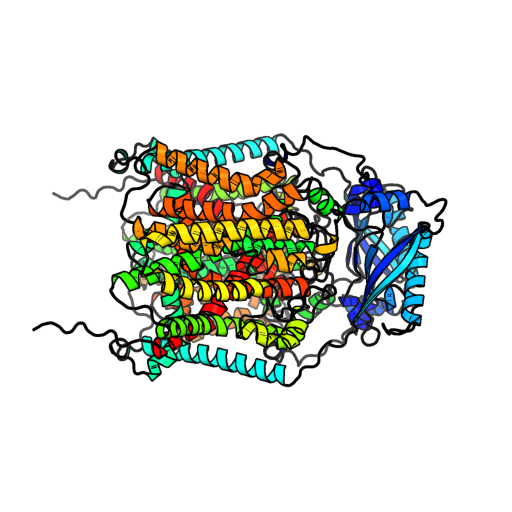AL B CA 1
ATOM 5244 C C . VAL B 1 8 ? -0.589 -19.391 23.688 1 31.09 8 VAL B C 1
ATOM 5246 O O . VAL B 1 8 ? -0.853 -20.547 24.047 1 31.09 8 VAL B O 1
ATOM 5249 N N . PHE B 1 9 ? -1.545 -18.469 23.703 1 30.09 9 PHE B N 1
ATOM 5250 C CA . PHE B 1 9 ? -2.766 -18.984 24.312 1 30.09 9 PHE B CA 1
ATOM 5251 C C . PHE B 1 9 ? -3.424 -20.031 23.422 1 30.09 9 PHE B C 1
ATOM 5253 O O . PHE B 1 9 ? -4.383 -20.688 23.828 1 30.09 9 PHE B O 1
ATOM 5260 N N . SER B 1 10 ? -3.201 -19.984 22.188 1 32 10 SER B N 1
ATOM 5261 C CA . SER B 1 10 ? -4.07 -20.906 21.438 1 32 10 SER B CA 1
ATOM 5262 C C . SER B 1 10 ? -3.592 -22.344 21.562 1 32 10 SER B C 1
ATOM 5264 O O . SER B 1 10 ? -3.826 -23.156 20.672 1 32 10 SER B O 1
ATOM 5266 N N . LEU B 1 11 ? -2.693 -22.688 22.469 1 30.22 11 LEU B N 1
ATOM 5267 C CA . LEU B 1 11 ? -2.189 -24.062 22.453 1 30.22 11 LEU B CA 1
ATOM 5268 C C . LEU B 1 11 ? -3.291 -25.047 22.828 1 30.22 11 LEU B C 1
ATOM 5270 O O . LEU B 1 11 ? -3.096 -26.266 22.734 1 30.22 11 LEU B O 1
ATOM 5274 N N . ILE B 1 12 ? -4.246 -24.672 23.719 1 31.28 12 ILE B N 1
ATOM 5275 C CA . ILE B 1 12 ? -4.789 -25.797 24.469 1 31.28 12 ILE B CA 1
ATOM 5276 C C . ILE B 1 12 ? -5.605 -26.688 23.531 1 31.28 12 ILE B C 1
ATOM 5278 O O . ILE B 1 12 ? -5.531 -27.922 23.625 1 31.28 12 ILE B O 1
ATOM 5282 N N . PHE B 1 13 ? -6.809 -26.266 23.047 1 33.16 13 PHE B N 1
ATOM 5283 C CA . PHE B 1 13 ? -7.773 -27.312 22.734 1 33.16 13 PHE B CA 1
ATOM 5284 C C . PHE B 1 13 ? -7.48 -27.938 21.375 1 33.16 13 PHE B C 1
ATOM 5286 O O . PHE B 1 13 ? -7.949 -27.453 20.344 1 33.16 13 PHE B O 1
ATOM 5293 N N . GLY B 1 14 ? -6.328 -28.562 21.094 1 35.12 14 GLY B N 1
ATOM 5294 C CA . GLY B 1 14 ? -6.004 -29.391 19.938 1 35.12 14 GLY B CA 1
ATOM 5295 C C . GLY B 1 14 ? -6.957 -30.562 19.766 1 35.12 14 GLY B C 1
ATOM 5296 O O . GLY B 1 14 ? -6.754 -31.625 20.359 1 35.12 14 GLY B O 1
ATOM 5297 N N . LEU B 1 15 ? -8.227 -30.453 19.828 1 35.53 15 LEU B N 1
ATOM 5298 C CA . LEU B 1 15 ? -9.023 -31.641 19.484 1 35.53 15 LEU B CA 1
ATOM 5299 C C . LEU B 1 15 ? -8.383 -32.406 18.344 1 35.53 15 LEU B C 1
ATOM 5301 O O . LEU B 1 15 ? -7.5 -31.891 17.656 1 35.53 15 LEU B O 1
ATOM 5305 N N . VAL B 1 16 ? -9.227 -33.125 17.328 1 41.19 16 VAL B N 1
ATOM 5306 C CA . VAL B 1 16 ? -9.531 -34.406 16.703 1 41.19 16 VAL B CA 1
ATOM 5307 C C . VAL B 1 16 ? -8.484 -34.719 15.625 1 41.19 16 VAL B C 1
ATOM 5309 O O . VAL B 1 16 ? -7.801 -33.812 15.141 1 41.19 16 VAL B O 1
ATOM 5312 N N . PRO B 1 17 ? -8.586 -36 14.727 1 51.16 17 PRO B N 1
ATOM 5313 C CA . PRO B 1 17 ? -7.75 -36.938 13.984 1 51.16 17 PRO B CA 1
ATOM 5314 C C . PRO B 1 17 ? -7.164 -36.344 12.711 1 51.16 17 PRO B C 1
ATOM 5316 O O . PRO B 1 17 ? -7.883 -36.156 11.719 1 51.16 17 PRO B O 1
ATOM 5319 N N . ALA B 1 18 ? -6.383 -35.156 12.594 1 64.88 18 ALA B N 1
ATOM 5320 C CA . ALA B 1 18 ? -5.781 -34.156 11.742 1 64.88 18 ALA B CA 1
ATOM 5321 C C . ALA B 1 18 ? -4.879 -34.781 10.68 1 64.88 18 ALA B C 1
ATOM 5323 O O . ALA B 1 18 ? -4.109 -35.688 10.977 1 64.88 18 ALA B O 1
ATOM 5324 N N . ILE B 1 19 ? -5.438 -34.906 9.43 1 86.94 19 ILE B N 1
ATOM 5325 C CA . ILE B 1 19 ? -4.555 -35.312 8.336 1 86.94 19 ILE B CA 1
ATOM 5326 C C . ILE B 1 19 ? -3.17 -34.688 8.547 1 86.94 19 ILE B C 1
ATOM 5328 O O . ILE B 1 19 ? -3.047 -33.531 8.906 1 86.94 19 ILE B O 1
ATOM 5332 N N . THR B 1 20 ? -2.268 -35.688 8.57 1 90.88 20 THR B N 1
ATOM 5333 C CA . THR B 1 20 ? -0.891 -35.219 8.719 1 90.88 20 THR B CA 1
ATOM 5334 C C . THR B 1 20 ? -0.488 -34.344 7.543 1 90.88 20 THR B C 1
ATOM 5336 O O . THR B 1 20 ? -1.166 -34.312 6.512 1 90.88 20 THR B O 1
ATOM 5339 N N . ASP B 1 21 ? 0.522 -33.656 7.707 1 91.75 21 ASP B N 1
ATOM 5340 C CA . ASP B 1 21 ? 1.035 -32.781 6.645 1 91.75 21 ASP B CA 1
ATOM 5341 C C . ASP B 1 21 ? 1.438 -33.594 5.418 1 91.75 21 ASP B C 1
ATOM 5343 O O . ASP B 1 21 ? 1.216 -33.188 4.285 1 91.75 21 ASP B O 1
ATOM 5347 N N . GLU B 1 22 ? 1.966 -34.719 5.656 1 91.94 22 GLU B N 1
ATOM 5348 C CA . GLU B 1 22 ? 2.4 -35.594 4.551 1 91.94 22 GLU B CA 1
ATOM 5349 C C . GLU B 1 22 ? 1.206 -36.125 3.768 1 91.94 22 GLU B C 1
ATOM 5351 O O . GLU B 1 22 ? 1.248 -36.188 2.537 1 91.94 22 GLU B O 1
ATOM 5356 N N . GLU B 1 23 ? 0.215 -36.469 4.484 1 93.69 23 GLU B N 1
ATOM 5357 C CA . GLU B 1 23 ? -1.003 -36.938 3.826 1 93.69 23 GLU B CA 1
ATOM 5358 C C . GLU B 1 23 ? -1.649 -35.812 3.01 1 93.69 23 GLU B C 1
ATOM 5360 O O . GLU B 1 23 ? -2.111 -36.062 1.891 1 93.69 23 GLU B O 1
ATOM 5365 N N . TYR B 1 24 ? -1.675 -34.656 3.598 1 94.56 24 TYR B N 1
ATOM 5366 C CA . TYR B 1 24 ? -2.246 -33.5 2.895 1 94.56 24 TYR B CA 1
ATOM 5367 C C . TYR B 1 24 ? -1.487 -33.219 1.602 1 94.56 24 TYR B C 1
ATOM 5369 O O . TYR B 1 24 ? -2.096 -32.938 0.571 1 94.56 24 TYR B O 1
ATOM 5377 N N . ALA B 1 25 ? -0.198 -33.375 1.649 1 92.31 25 ALA B N 1
ATOM 5378 C CA . ALA B 1 25 ? 0.656 -33.094 0.503 1 92.31 25 ALA B CA 1
ATOM 5379 C C . ALA B 1 25 ? 0.487 -34.125 -0.595 1 92.31 25 ALA B C 1
ATOM 5381 O O . ALA B 1 25 ? 0.812 -33.875 -1.758 1 92.31 25 ALA B O 1
ATOM 5382 N N . SER B 1 26 ? 0.01 -35.281 -0.202 1 91.44 26 SER B N 1
ATOM 5383 C CA . SER B 1 26 ? -0.146 -36.344 -1.169 1 91.44 26 SER B CA 1
ATOM 5384 C C . SER B 1 26 ? -1.383 -36.156 -2.037 1 91.44 26 SER B C 1
ATOM 5386 O O . SER B 1 26 ? -1.511 -36.75 -3.102 1 91.44 26 SER B O 1
ATOM 5388 N N . MET B 1 27 ? -2.277 -35.281 -1.607 1 94.75 27 MET B N 1
ATOM 5389 C CA . MET B 1 27 ? -3.475 -35 -2.395 1 94.75 27 MET B CA 1
ATOM 5390 C C . MET B 1 27 ? -3.131 -34.219 -3.648 1 94.75 27 MET B C 1
ATOM 5392 O O . MET B 1 27 ? -2.113 -33.531 -3.689 1 94.75 27 MET B O 1
ATOM 5396 N N . PRO B 1 28 ? -3.984 -34.344 -4.648 1 94.38 28 PRO B N 1
ATOM 5397 C CA . PRO B 1 28 ? -3.783 -33.438 -5.789 1 94.38 28 PRO B CA 1
ATOM 5398 C C . PRO B 1 28 ? -3.92 -31.969 -5.41 1 94.38 28 PRO B C 1
ATOM 5400 O O . PRO B 1 28 ? -4.738 -31.625 -4.555 1 94.38 28 PRO B O 1
ATOM 5403 N N . GLU B 1 29 ? -3.156 -31.172 -6.082 1 93.81 29 GLU B N 1
ATOM 5404 C CA . GLU B 1 29 ? -3.24 -29.75 -5.812 1 93.81 29 GLU B CA 1
ATOM 5405 C C . GLU B 1 29 ? -4.637 -29.203 -6.113 1 93.81 29 GLU B C 1
ATOM 5407 O O . GLU B 1 29 ? -5.199 -29.484 -7.172 1 93.81 29 GLU B O 1
ATOM 5412 N N . LEU B 1 30 ? -5.133 -28.484 -5.199 1 96.31 30 LEU B N 1
ATOM 5413 C CA . LEU B 1 30 ? -6.488 -27.969 -5.309 1 96.31 30 LEU B CA 1
ATOM 5414 C C . LEU B 1 30 ? -6.586 -26.953 -6.453 1 96.31 30 LEU B C 1
ATOM 5416 O O . LEU B 1 30 ? -7.547 -26.984 -7.227 1 96.31 30 LEU B O 1
ATOM 5420 N N . PHE B 1 31 ? -5.625 -26.062 -6.488 1 96 31 PHE B N 1
ATOM 5421 C CA . PHE B 1 31 ? -5.562 -25.031 -7.512 1 96 31 PHE B CA 1
ATOM 5422 C C . PHE B 1 31 ? -4.359 -25.25 -8.422 1 96 31 PHE B C 1
ATOM 5424 O O . PHE B 1 31 ? -3.221 -25.297 -7.957 1 96 31 PHE B O 1
ATOM 5431 N N . GLN B 1 32 ? -4.613 -25.469 -9.641 1 95 32 GLN B N 1
ATOM 5432 C CA . GLN B 1 32 ? -3.564 -25.578 -10.656 1 95 32 GLN B CA 1
ATOM 5433 C C . GLN B 1 32 ? -3.701 -24.484 -11.703 1 95 32 GLN B C 1
ATOM 5435 O O . GLN B 1 32 ? -4.742 -24.359 -12.352 1 95 32 GLN B O 1
ATOM 5440 N N . VAL B 1 33 ? -2.699 -23.672 -11.812 1 94.38 33 VAL B N 1
ATOM 5441 C CA . VAL B 1 33 ? -2.775 -22.516 -12.695 1 94.38 33 VAL B CA 1
ATOM 5442 C C . VAL B 1 33 ? -1.62 -22.547 -13.688 1 94.38 33 VAL B C 1
ATOM 5444 O O . VAL B 1 33 ? -0.451 -22.531 -13.297 1 94.38 33 VAL B O 1
ATOM 5447 N N . ASP B 1 34 ? -2.006 -22.625 -14.984 1 94.5 34 ASP B N 1
ATOM 5448 C CA . ASP B 1 34 ? -1.005 -22.516 -16.047 1 94.5 34 ASP B CA 1
ATOM 5449 C C . ASP B 1 34 ? -0.68 -21.062 -16.359 1 94.5 34 ASP B C 1
ATOM 5451 O O . ASP B 1 34 ? -1.397 -20.156 -15.93 1 94.5 34 ASP B O 1
ATOM 5455 N N . ASN B 1 35 ? 0.418 -20.875 -16.984 1 93.56 35 ASN B N 1
ATOM 5456 C CA . ASN B 1 35 ? 0.824 -19.516 -17.344 1 93.56 35 ASN B CA 1
ATOM 5457 C C . ASN B 1 35 ? -0.115 -18.891 -18.375 1 93.56 35 ASN B C 1
ATOM 5459 O O . ASN B 1 35 ? -0.115 -19.297 -19.531 1 93.56 35 ASN B O 1
ATOM 5463 N N . TYR B 1 36 ? -0.872 -17.938 -17.969 1 93.56 36 TYR B N 1
ATOM 5464 C CA . TYR B 1 36 ? -1.887 -17.297 -18.797 1 93.56 36 TYR B CA 1
ATOM 5465 C C . TYR B 1 36 ? -1.245 -16.5 -19.938 1 93.56 36 TYR B C 1
ATOM 5467 O O . TYR B 1 36 ? -1.728 -16.531 -21.062 1 93.56 36 TYR B O 1
ATOM 5475 N N . ASP B 1 37 ? -0.165 -15.812 -19.703 1 92.19 37 ASP B N 1
ATOM 5476 C CA . ASP B 1 37 ? 0.49 -14.953 -20.688 1 92.19 37 ASP B CA 1
ATOM 5477 C C . ASP B 1 37 ? 1.069 -15.781 -21.844 1 92.19 37 ASP B C 1
ATOM 5479 O O . ASP B 1 37 ? 0.92 -15.422 -23.016 1 92.19 37 ASP B O 1
ATOM 5483 N N . THR B 1 38 ? 1.701 -16.844 -21.484 1 92.62 38 THR B N 1
ATOM 5484 C CA . THR B 1 38 ? 2.266 -17.719 -22.5 1 92.62 38 THR B CA 1
ATOM 5485 C C . THR B 1 38 ? 1.163 -18.328 -23.359 1 92.62 38 THR B C 1
ATOM 5487 O O . THR B 1 38 ? 1.335 -18.516 -24.562 1 92.62 38 THR B O 1
ATOM 5490 N N . CYS B 1 39 ? 0.092 -18.625 -22.719 1 94 39 CYS B N 1
ATOM 5491 C CA . CYS B 1 39 ? -1.037 -19.188 -23.453 1 94 39 CYS B CA 1
ATOM 5492 C C . CYS B 1 39 ? -1.587 -18.188 -24.453 1 94 39 CYS B C 1
ATOM 5494 O O . CYS B 1 39 ? -1.895 -18.547 -25.594 1 94 39 CYS B O 1
ATOM 5496 N N . MET B 1 40 ? -1.679 -16.953 -24.047 1 93.06 40 MET B N 1
ATOM 5497 C CA . MET B 1 40 ? -2.258 -15.922 -24.906 1 93.06 40 MET B CA 1
ATOM 5498 C C . MET B 1 40 ? -1.322 -15.594 -26.062 1 93.06 40 MET B C 1
ATOM 5500 O O . MET B 1 40 ? -1.768 -15.117 -27.109 1 93.06 40 MET B O 1
ATOM 5504 N N . MET B 1 41 ? -0.082 -15.914 -25.969 1 92.75 41 MET B N 1
ATOM 5505 C CA . MET B 1 41 ? 0.906 -15.633 -27 1 92.75 41 MET B CA 1
ATOM 5506 C C . MET B 1 41 ? 0.759 -16.609 -28.172 1 92.75 41 MET B C 1
ATOM 5508 O O . MET B 1 41 ? 1.335 -16.391 -29.234 1 92.75 41 MET B O 1
ATOM 5512 N N . LEU B 1 42 ? -0.097 -17.609 -28.047 1 92.69 42 LEU B N 1
ATOM 5513 C CA . LEU B 1 42 ? -0.3 -18.578 -29.109 1 92.69 42 LEU B CA 1
ATOM 5514 C C . LEU B 1 42 ? -1.197 -18.031 -30.203 1 92.69 42 LEU B C 1
ATOM 5516 O O . LEU B 1 42 ? -1.464 -18.703 -31.203 1 92.69 42 LEU B O 1
ATOM 5520 N N . GLY B 1 43 ? -1.68 -16.828 -30.031 1 90.06 43 GLY B N 1
ATOM 5521 C CA . GLY B 1 43 ? -2.439 -16.125 -31.047 1 90.06 43 GLY B CA 1
ATOM 5522 C C . GLY B 1 43 ? -3.809 -16.719 -31.297 1 90.06 43 GLY B C 1
ATOM 5523 O O . GLY B 1 43 ? -4.625 -16.812 -30.375 1 90.06 43 GLY B O 1
ATOM 5524 N N . LYS B 1 44 ? -3.98 -17.312 -32.469 1 88.44 44 LYS B N 1
ATOM 5525 C CA . LYS B 1 44 ? -5.277 -17.859 -32.875 1 88.44 44 LYS B CA 1
ATOM 5526 C C . LYS B 1 44 ? -5.566 -19.172 -32.156 1 88.44 44 LYS B C 1
ATOM 5528 O O . LYS B 1 44 ? -6.73 -19.531 -31.969 1 88.44 44 LYS B O 1
ATOM 5533 N N . LYS B 1 45 ? -4.523 -19.766 -31.641 1 90.56 45 LYS B N 1
ATOM 5534 C CA . LYS B 1 45 ? -4.691 -21.047 -30.953 1 90.56 45 LYS B CA 1
ATOM 5535 C C . LYS B 1 45 ? -4.84 -20.859 -29.453 1 90.56 45 LYS B C 1
ATOM 5537 O O . LYS B 1 45 ? -5.039 -21.812 -28.703 1 90.56 45 LYS B O 1
ATOM 5542 N N . ALA B 1 46 ? -4.789 -19.656 -29.047 1 93.44 46 ALA B N 1
ATOM 5543 C CA . ALA B 1 46 ? -4.879 -19.375 -27.625 1 93.44 46 ALA B CA 1
ATOM 5544 C C . ALA B 1 46 ? -6.254 -19.75 -27.078 1 93.44 46 ALA B C 1
ATOM 5546 O O . ALA B 1 46 ? -7.277 -19.281 -27.578 1 93.44 46 ALA B O 1
ATOM 5547 N N . PHE B 1 47 ? -6.332 -20.625 -26.156 1 94.69 47 PHE B N 1
ATOM 5548 C CA . PHE B 1 47 ? -7.562 -21.078 -25.516 1 94.69 47 PHE B CA 1
ATOM 5549 C C . PHE B 1 47 ? -7.316 -21.453 -24.062 1 94.69 47 PHE B C 1
ATOM 5551 O O . PHE B 1 47 ? -6.793 -22.531 -23.766 1 94.69 47 PHE B O 1
ATOM 5558 N N . TYR B 1 48 ? -7.621 -20.516 -23.188 1 94.5 48 TYR B N 1
ATOM 5559 C CA . TYR B 1 48 ? -7.41 -20.672 -21.75 1 94.5 48 TYR B CA 1
ATOM 5560 C C . TYR B 1 48 ? -8.734 -20.922 -21.031 1 94.5 48 TYR B C 1
ATOM 5562 O O . TYR B 1 48 ? -9.68 -20.141 -21.172 1 94.5 48 TYR B O 1
ATOM 5570 N N . CYS B 1 49 ? -8.844 -21.984 -20.219 1 94.88 49 CYS B N 1
ATOM 5571 C CA . CYS B 1 49 ? -10.125 -22.359 -19.641 1 94.88 49 CYS B CA 1
ATOM 5572 C C . CYS B 1 49 ? -10.016 -22.516 -18.125 1 94.88 49 CYS B C 1
ATOM 5574 O O . CYS B 1 49 ? -9 -23 -17.625 1 94.88 49 CYS B O 1
ATOM 5576 N N . SER B 1 50 ? -10.969 -22 -17.422 1 93.94 50 SER B N 1
ATOM 5577 C CA . SER B 1 50 ? -11.195 -22.312 -16.016 1 93.94 50 SER B CA 1
ATOM 5578 C C . SER B 1 50 ? -12.094 -23.531 -15.859 1 93.94 50 SER B C 1
ATOM 5580 O O . SER B 1 50 ? -13.242 -23.531 -16.312 1 93.94 50 SER B O 1
ATOM 5582 N N . ILE B 1 51 ? -11.602 -24.609 -15.219 1 95.25 51 ILE B N 1
ATOM 5583 C CA . ILE B 1 51 ? -12.289 -25.891 -15.18 1 95.25 51 ILE B CA 1
ATOM 5584 C C . ILE B 1 51 ? -12.5 -26.328 -13.734 1 95.25 51 ILE B C 1
ATOM 5586 O O . ILE B 1 51 ? -11.586 -26.234 -12.914 1 95.25 51 ILE B O 1
ATOM 5590 N N . THR B 1 52 ? -13.656 -26.656 -13.391 1 95.69 52 THR B N 1
ATOM 5591 C CA . THR B 1 52 ? -13.922 -27.375 -12.148 1 95.69 52 THR B CA 1
ATOM 5592 C C . THR B 1 52 ? -14.039 -28.875 -12.391 1 95.69 52 THR B C 1
ATOM 5594 O O . THR B 1 52 ? -14.914 -29.312 -13.141 1 95.69 52 THR B O 1
ATOM 5597 N N . TYR B 1 53 ? -13.133 -29.625 -11.852 1 97 53 TYR B N 1
ATOM 5598 C CA . TYR B 1 53 ? -13.039 -31.062 -12.062 1 97 53 TYR B CA 1
ATOM 5599 C C . TYR B 1 53 ? -13.328 -31.812 -10.773 1 97 53 TYR B C 1
ATOM 5601 O O . TYR B 1 53 ? -12.648 -31.625 -9.758 1 97 53 TYR B O 1
ATOM 5609 N N . GLN B 1 54 ? -14.312 -32.656 -10.773 1 97.81 54 GLN B N 1
ATOM 5610 C CA . GLN B 1 54 ? -14.688 -33.406 -9.578 1 97.81 54 GLN B CA 1
ATOM 5611 C C . GLN B 1 54 ? -14.102 -34.812 -9.609 1 97.81 54 GLN B C 1
ATOM 5613 O O . GLN B 1 54 ? -14.359 -35.594 -10.539 1 97.81 54 GLN B O 1
ATOM 5618 N N . LEU B 1 55 ? -13.367 -35.156 -8.57 1 97.69 55 LEU B N 1
ATOM 5619 C CA . LEU B 1 55 ? -12.672 -36.438 -8.461 1 97.69 55 LEU B CA 1
ATOM 5620 C C . LEU B 1 55 ? -13.586 -37.5 -7.852 1 97.69 55 LEU B C 1
ATOM 5622 O O . LEU B 1 55 ? -14.477 -37.156 -7.062 1 97.69 55 LEU B O 1
ATOM 5626 N N . GLU B 1 56 ? -13.375 -38.719 -8.234 1 96.81 56 GLU B N 1
ATOM 5627 C CA . GLU B 1 56 ? -13.969 -39.938 -7.664 1 96.81 56 GLU B CA 1
ATOM 5628 C C . GLU B 1 56 ? -13.023 -41.125 -7.781 1 96.81 56 GLU B C 1
ATOM 5630 O O . GLU B 1 56 ? -12.141 -41.125 -8.641 1 96.81 56 GLU B O 1
ATOM 5635 N N . PRO B 1 57 ? -13.07 -41.969 -6.848 1 96.88 57 PRO B N 1
ATOM 5636 C CA . PRO B 1 57 ? -12.211 -43.156 -6.984 1 96.88 57 PRO B CA 1
ATOM 5637 C C . PRO B 1 57 ? -12.625 -44.062 -8.148 1 96.88 57 PRO B C 1
ATOM 5639 O O . PRO B 1 57 ? -13.82 -44.188 -8.422 1 96.88 57 PRO B O 1
ATOM 5642 N N . ILE B 1 58 ? -11.648 -44.594 -8.875 1 96.25 58 ILE B N 1
ATOM 5643 C CA . ILE B 1 58 ? -11.938 -45.5 -9.977 1 96.25 58 ILE B CA 1
ATOM 5644 C C . ILE B 1 58 ? -12.688 -46.719 -9.453 1 96.25 58 ILE B C 1
ATOM 5646 O O . ILE B 1 58 ? -13.711 -47.125 -10.016 1 96.25 58 ILE B O 1
ATOM 5650 N N . ASP B 1 59 ? -12.156 -47.281 -8.297 1 94.94 59 ASP B N 1
ATOM 5651 C CA . ASP B 1 59 ? -12.828 -48.375 -7.617 1 94.94 59 ASP B CA 1
ATOM 5652 C C . ASP B 1 59 ? -13.602 -47.875 -6.398 1 94.94 59 ASP B C 1
ATOM 5654 O O . ASP B 1 59 ? -13.008 -47.562 -5.371 1 94.94 59 ASP B O 1
ATOM 5658 N N . GLN B 1 60 ? -14.852 -47.875 -6.43 1 92.5 60 GLN B N 1
ATOM 5659 C CA . GLN B 1 60 ? -15.695 -47.344 -5.359 1 92.5 60 GLN B CA 1
ATOM 5660 C C . GLN B 1 60 ? -15.75 -48.312 -4.18 1 92.5 60 GLN B C 1
ATOM 5662 O O . GLN B 1 60 ? -15.961 -47.906 -3.041 1 92.5 60 GLN B O 1
ATOM 5667 N N . ARG B 1 61 ? -15.609 -49.594 -4.41 1 93.5 61 ARG B N 1
ATOM 5668 C CA . ARG B 1 61 ? -15.703 -50.594 -3.363 1 93.5 61 ARG B CA 1
ATOM 5669 C C . ARG B 1 61 ? -14.438 -50.625 -2.518 1 93.5 61 ARG B C 1
ATOM 5671 O O . ARG B 1 61 ? -14.5 -50.781 -1.297 1 93.5 61 ARG B O 1
ATOM 5678 N N . ASN B 1 62 ? -13.305 -50.5 -3.246 1 94.19 62 ASN B N 1
ATOM 5679 C CA . ASN B 1 62 ? -12.016 -50.438 -2.566 1 94.19 62 ASN B CA 1
ATOM 5680 C C . ASN B 1 62 ? -11.234 -49.188 -2.957 1 94.19 62 ASN B C 1
ATOM 5682 O O . ASN B 1 62 ? -10.258 -49.281 -3.703 1 94.19 62 ASN B O 1
ATOM 5686 N N . PRO B 1 63 ? -11.656 -48.094 -2.428 1 95.06 63 PRO B N 1
ATOM 5687 C CA . PRO B 1 63 ? -10.992 -46.844 -2.803 1 95.06 63 PRO B CA 1
ATOM 5688 C C . PRO B 1 63 ? -9.547 -46.781 -2.307 1 95.06 63 PRO B C 1
ATOM 5690 O O . PRO B 1 63 ? -9.211 -47.375 -1.282 1 95.06 63 PRO B O 1
ATOM 5693 N N . PRO B 1 64 ? -8.734 -46.125 -3.049 1 95.38 64 PRO B N 1
ATOM 5694 C CA . PRO B 1 64 ? -7.348 -45.938 -2.611 1 95.38 64 PRO B CA 1
ATOM 5695 C C . PRO B 1 64 ? -7.238 -45.094 -1.346 1 95.38 64 PRO B C 1
ATOM 5697 O O . PRO B 1 64 ? -8.172 -44.375 -1.006 1 95.38 64 PRO B O 1
ATOM 5700 N N . ASN B 1 65 ? -6.148 -45.219 -0.675 1 94 65 ASN B N 1
ATOM 5701 C CA . ASN B 1 65 ? -5.918 -44.5 0.577 1 94 65 ASN B CA 1
ATOM 5702 C C . ASN B 1 65 ? -6.008 -43 0.384 1 94 65 ASN B C 1
ATOM 5704 O O . ASN B 1 65 ? -6.445 -42.281 1.283 1 94 65 ASN B O 1
ATOM 5708 N N . ILE B 1 66 ? -5.598 -42.531 -0.778 1 95.19 66 ILE B N 1
ATOM 5709 C CA . ILE B 1 66 ? -5.609 -41.094 -1.061 1 95.19 66 ILE B CA 1
ATOM 5710 C C . ILE B 1 66 ? -7.043 -40.594 -1.021 1 95.19 66 ILE B C 1
ATOM 5712 O O . ILE B 1 66 ? -7.285 -39.438 -0.622 1 95.19 66 ILE B O 1
ATOM 5716 N N . TRP B 1 67 ? -7.977 -41.375 -1.414 1 96.19 67 TRP B N 1
ATOM 5717 C CA . TRP B 1 67 ? -9.375 -40.969 -1.4 1 96.19 67 TRP B CA 1
ATOM 5718 C C . TRP B 1 67 ? -9.867 -40.75 0.028 1 96.19 67 TRP B C 1
ATOM 5720 O O . TRP B 1 67 ? -10.672 -39.875 0.289 1 96.19 67 TRP B O 1
ATOM 5730 N N . ARG B 1 68 ? -9.453 -41.594 0.942 1 94.94 68 ARG B N 1
ATOM 5731 C CA . ARG B 1 68 ? -9.773 -41.375 2.352 1 94.94 68 ARG B CA 1
ATOM 5732 C C . ARG B 1 68 ? -9.297 -40.031 2.838 1 94.94 68 ARG B C 1
ATOM 5734 O O . ARG B 1 68 ? -10.016 -39.312 3.551 1 94.94 68 ARG B O 1
ATOM 5741 N N . VAL B 1 69 ? -8.062 -39.719 2.428 1 95.62 69 VAL B N 1
ATOM 5742 C CA . VAL B 1 69 ? -7.473 -38.438 2.828 1 95.62 69 VAL B CA 1
ATOM 5743 C C . VAL B 1 69 ? -8.289 -37.312 2.254 1 95.62 69 VAL B C 1
ATOM 5745 O O . VAL B 1 69 ? -8.578 -36.312 2.953 1 95.62 69 VAL B O 1
ATOM 5748 N N . ILE B 1 70 ? -8.688 -37.375 1.005 1 96.88 70 ILE B N 1
ATOM 5749 C CA . ILE B 1 70 ? -9.469 -36.344 0.333 1 96.88 70 ILE B CA 1
ATOM 5750 C C . ILE B 1 70 ? -10.805 -36.156 1.055 1 96.88 70 ILE B C 1
ATOM 5752 O O . ILE B 1 70 ? -11.227 -35.031 1.314 1 96.88 70 ILE B O 1
ATOM 5756 N N . LYS B 1 71 ? -11.445 -37.219 1.41 1 95.56 71 LYS B N 1
ATOM 5757 C CA . LYS B 1 71 ? -12.742 -37.156 2.09 1 95.56 71 LYS B CA 1
ATOM 5758 C C . LYS B 1 71 ? -12.609 -36.562 3.479 1 95.56 71 LYS B C 1
ATOM 5760 O O . LYS B 1 71 ? -13.445 -35.75 3.891 1 95.56 71 LYS B O 1
ATOM 5765 N N . GLU B 1 72 ? -11.562 -36.938 4.125 1 94.69 72 GLU B N 1
ATOM 5766 C CA . GLU B 1 72 ? -11.344 -36.438 5.469 1 94.69 72 GLU B CA 1
ATOM 5767 C C . GLU B 1 72 ? -11.023 -34.938 5.43 1 94.69 72 GLU B C 1
ATOM 5769 O O . GLU B 1 72 ? -11.492 -34.156 6.273 1 94.69 72 GLU B O 1
ATOM 5774 N N . ALA B 1 73 ? -10.188 -34.594 4.461 1 94.44 73 ALA B N 1
ATOM 5775 C CA . ALA B 1 73 ? -9.828 -33.188 4.312 1 94.44 73 ALA B CA 1
ATOM 5776 C C . ALA B 1 73 ? -11.047 -32.344 3.943 1 94.44 73 ALA B C 1
ATOM 5778 O O . ALA B 1 73 ? -11.148 -31.172 4.324 1 94.44 73 ALA B O 1
ATOM 5779 N N . SER B 1 74 ? -12 -32.938 3.225 1 94.88 74 SER B N 1
ATOM 5780 C CA . SER B 1 74 ? -13.172 -32.25 2.725 1 94.88 74 SER B CA 1
ATOM 5781 C C . SER B 1 74 ? -14.336 -32.344 3.707 1 94.88 74 SER B C 1
ATOM 5783 O O . SER B 1 74 ? -15.422 -31.812 3.451 1 94.88 74 SER B O 1
ATOM 5785 N N . ALA B 1 75 ? -14.219 -33 4.762 1 92.19 75 ALA B N 1
ATOM 5786 C CA . ALA B 1 75 ? -15.312 -33.312 5.668 1 92.19 75 ALA B CA 1
ATOM 5787 C C . ALA B 1 75 ? -15.875 -32.062 6.34 1 92.19 75 ALA B C 1
ATOM 5789 O O . ALA B 1 75 ? -17.078 -31.953 6.543 1 92.19 75 ALA B O 1
ATOM 5790 N N . SER B 1 76 ? -14.992 -31.141 6.566 1 88.94 76 SER B N 1
ATOM 5791 C CA . SER B 1 76 ? -15.43 -29.938 7.25 1 88.94 76 SER B CA 1
ATOM 5792 C C . SER B 1 76 ? -15.852 -28.859 6.254 1 88.94 76 SER B C 1
ATOM 5794 O O . SER B 1 76 ? -15.219 -28.688 5.207 1 88.94 76 SER B O 1
ATOM 5796 N N . GLU B 1 77 ? -16.875 -28.109 6.602 1 87.38 77 GLU B N 1
ATOM 5797 C CA . GLU B 1 77 ? -17.328 -27.016 5.758 1 87.38 77 GLU B CA 1
ATOM 5798 C C . GLU B 1 77 ? -16.344 -25.844 5.809 1 87.38 77 GLU B C 1
ATOM 5800 O O . GLU B 1 77 ? -16.406 -24.938 4.973 1 87.38 77 GLU B O 1
ATOM 5805 N N . LEU B 1 78 ? -15.469 -25.906 6.801 1 87.94 78 LEU B N 1
ATOM 5806 C CA . LEU B 1 78 ? -14.477 -24.844 6.953 1 87.94 78 LEU B CA 1
ATOM 5807 C C . LEU B 1 78 ? -13.25 -25.125 6.082 1 87.94 78 LEU B C 1
ATOM 5809 O O . LEU B 1 78 ? -12.289 -24.344 6.09 1 87.94 78 LEU B O 1
ATOM 5813 N N . HIS B 1 79 ? -13.312 -26.219 5.332 1 93.38 79 HIS B N 1
ATOM 5814 C CA . HIS B 1 79 ? -12.25 -26.578 4.402 1 93.38 79 HIS B CA 1
ATOM 5815 C C . HIS B 1 79 ? -12.734 -26.516 2.957 1 93.38 79 HIS B C 1
ATOM 5817 O O . HIS B 1 79 ? -13.945 -26.453 2.705 1 93.38 79 HIS B O 1
ATOM 5823 N N . TYR B 1 80 ? -11.805 -26.469 2.123 1 95.62 80 TYR B N 1
ATOM 5824 C CA . TYR B 1 80 ? -12.133 -26.609 0.712 1 95.62 80 TYR B CA 1
ATOM 5825 C C . TYR B 1 80 ? -12.602 -28.031 0.412 1 95.62 80 TYR B C 1
ATOM 5827 O O . TYR B 1 80 ? -12.25 -28.969 1.126 1 95.62 80 TYR B O 1
ATOM 5835 N N . ARG B 1 81 ? -13.461 -28.125 -0.546 1 96 81 ARG B N 1
ATOM 5836 C CA . ARG B 1 81 ? -13.719 -29.438 -1.125 1 96 81 ARG B CA 1
ATOM 5837 C C . ARG B 1 81 ? -12.539 -29.906 -1.964 1 96 81 ARG B C 1
ATOM 5839 O O . ARG B 1 81 ? -12.367 -29.469 -3.105 1 96 81 ARG B O 1
ATOM 5846 N N . HIS B 1 82 ? -11.789 -30.875 -1.419 1 97.31 82 HIS B N 1
ATOM 5847 C CA . HIS B 1 82 ? -10.578 -31.328 -2.086 1 97.31 82 HIS B CA 1
ATOM 5848 C C . HIS B 1 82 ? -10.891 -32.344 -3.17 1 97.31 82 HIS B C 1
ATOM 5850 O O . HIS B 1 82 ? -10 -32.75 -3.92 1 97.31 82 HIS B O 1
ATOM 5856 N N . ASP B 1 83 ? -12.164 -32.781 -3.264 1 96.94 83 ASP B N 1
ATOM 5857 C CA . ASP B 1 83 ? -12.586 -33.625 -4.375 1 96.94 83 ASP B CA 1
ATOM 5858 C C . ASP B 1 83 ? -12.961 -32.781 -5.594 1 96.94 83 ASP B C 1
ATOM 5860 O O . ASP B 1 83 ? -13.172 -33.312 -6.684 1 96.94 83 ASP B O 1
ATOM 5864 N N . LYS B 1 84 ? -13.07 -31.484 -5.402 1 96.94 84 LYS B N 1
ATOM 5865 C CA . LYS B 1 84 ? -13.344 -30.547 -6.488 1 96.94 84 LYS B CA 1
ATOM 5866 C C . LYS B 1 84 ? -12.109 -29.703 -6.809 1 96.94 84 LYS B C 1
ATOM 5868 O O . LYS B 1 84 ? -11.867 -28.672 -6.168 1 96.94 84 LYS B O 1
ATOM 5873 N N . LEU B 1 85 ? -11.445 -30.016 -7.848 1 97.38 85 LEU B N 1
ATOM 5874 C CA . LEU B 1 85 ? -10.227 -29.312 -8.227 1 97.38 85 LEU B CA 1
ATOM 5875 C C . LEU B 1 85 ? -10.547 -28.109 -9.109 1 97.38 85 LEU B C 1
ATOM 5877 O O . LEU B 1 85 ? -11.469 -28.172 -9.922 1 97.38 85 LEU B O 1
ATOM 5881 N N . HIS B 1 86 ? -9.891 -27.047 -8.891 1 96.38 86 HIS B N 1
ATOM 5882 C CA . HIS B 1 86 ? -9.992 -25.828 -9.703 1 96.38 86 HIS B CA 1
ATOM 5883 C C . HIS B 1 86 ? -8.781 -25.688 -10.617 1 96.38 86 HIS B C 1
ATOM 5885 O O . HIS B 1 86 ? -7.707 -25.281 -10.164 1 96.38 86 HIS B O 1
ATOM 5891 N N . LEU B 1 87 ? -9.008 -25.938 -11.875 1 96.19 87 LEU B N 1
ATOM 5892 C CA . LEU B 1 87 ? -7.922 -25.984 -12.844 1 96.19 87 LEU B CA 1
ATOM 5893 C C . LEU B 1 87 ? -8.023 -24.828 -13.828 1 96.19 87 LEU B C 1
ATOM 5895 O O . LEU B 1 87 ? -9.094 -24.562 -14.367 1 96.19 87 LEU B O 1
ATOM 5899 N N . MET B 1 88 ? -7.051 -24.078 -13.922 1 95.62 88 MET B N 1
ATOM 5900 C CA . MET B 1 88 ? -6.898 -23.047 -14.953 1 95.62 88 MET B CA 1
ATOM 5901 C C . MET B 1 88 ? -5.789 -23.422 -15.93 1 95.62 88 MET B C 1
ATOM 5903 O O . MET B 1 88 ? -4.605 -23.266 -15.625 1 95.62 88 MET B O 1
ATOM 5907 N N . ALA B 1 89 ? -6.254 -23.812 -17.156 1 95.69 89 ALA B N 1
ATOM 5908 C CA . ALA B 1 89 ? -5.305 -24.5 -18.031 1 95.69 89 ALA B CA 1
ATOM 5909 C C . ALA B 1 89 ? -5.281 -23.891 -19.422 1 95.69 89 ALA B C 1
ATOM 5911 O O . ALA B 1 89 ? -6.309 -23.438 -19.922 1 95.69 89 ALA B O 1
ATOM 5912 N N . CYS B 1 90 ? -4.09 -23.828 -19.906 1 95.69 90 CYS B N 1
ATOM 5913 C CA . CYS B 1 90 ? -3.916 -23.594 -21.328 1 95.69 90 CYS B CA 1
ATOM 5914 C C . CYS B 1 90 ? -4.145 -24.859 -22.125 1 95.69 90 CYS B C 1
ATOM 5916 O O . CYS B 1 90 ? -3.256 -25.719 -22.234 1 95.69 90 CYS B O 1
ATOM 5918 N N . ILE B 1 91 ? -5.23 -25.016 -22.844 1 95.44 91 ILE B N 1
ATOM 5919 C CA . ILE B 1 91 ? -5.727 -26.266 -23.406 1 95.44 91 ILE B CA 1
ATOM 5920 C C . ILE B 1 91 ? -4.777 -26.75 -24.5 1 95.44 91 ILE B C 1
ATOM 5922 O O . ILE B 1 91 ? -4.379 -27.922 -24.516 1 95.44 91 ILE B O 1
ATOM 5926 N N . PRO B 1 92 ? -4.309 -25.891 -25.375 1 93.31 92 PRO B N 1
ATOM 5927 C CA . PRO B 1 92 ? -3.422 -26.391 -26.438 1 93.31 92 PRO B CA 1
ATOM 5928 C C . PRO B 1 92 ? -2.131 -26.984 -25.875 1 93.31 92 PRO B C 1
ATOM 5930 O O . PRO B 1 92 ? -1.55 -27.891 -26.484 1 93.31 92 PRO B O 1
ATOM 5933 N N . GLN B 1 93 ? -1.703 -26.594 -24.734 1 91.12 93 GLN B N 1
ATOM 5934 C CA . GLN B 1 93 ? -0.443 -27.062 -24.172 1 91.12 93 GLN B CA 1
ATOM 5935 C C . GLN B 1 93 ? -0.676 -28.203 -23.188 1 91.12 93 GLN B C 1
ATOM 5937 O O . GLN B 1 93 ? 0.052 -29.188 -23.203 1 91.12 93 GLN B O 1
ATOM 5942 N N . ARG B 1 94 ? -1.671 -28.078 -22.344 1 92.69 94 ARG B N 1
ATOM 5943 C CA . ARG B 1 94 ? -1.943 -29.047 -21.281 1 92.69 94 ARG B CA 1
ATOM 5944 C C . ARG B 1 94 ? -2.633 -30.281 -21.828 1 92.69 94 ARG B C 1
ATOM 5946 O O . ARG B 1 94 ? -2.363 -31.406 -21.391 1 92.69 94 ARG B O 1
ATOM 5953 N N . CYS B 1 95 ? -3.545 -30.031 -22.75 1 94.25 95 CYS B N 1
ATOM 5954 C CA . CYS B 1 95 ? -4.301 -31.109 -23.375 1 94.25 95 CYS B CA 1
ATOM 5955 C C . CYS B 1 95 ? -4.199 -31.031 -24.891 1 94.25 95 CYS B C 1
ATOM 5957 O O . CYS B 1 95 ? -5.188 -30.75 -25.578 1 94.25 95 CYS B O 1
ATOM 5959 N N . PRO B 1 96 ? -3.086 -31.484 -25.375 1 90.19 96 PRO B N 1
ATOM 5960 C CA . PRO B 1 96 ? -2.871 -31.359 -26.828 1 90.19 96 PRO B CA 1
ATOM 5961 C C . PRO B 1 96 ? -3.805 -32.25 -27.641 1 90.19 96 PRO B C 1
ATOM 5963 O O . PRO B 1 96 ? -4.016 -32 -28.828 1 90.19 96 PRO B O 1
ATOM 5966 N N . ASN B 1 97 ? -4.434 -33.188 -27.062 1 90.31 97 ASN B N 1
ATOM 5967 C CA . ASN B 1 97 ? -5.301 -34.125 -27.781 1 90.31 97 ASN B CA 1
ATOM 5968 C C . ASN B 1 97 ? -6.684 -33.5 -28.016 1 90.31 97 ASN B C 1
ATOM 5970 O O . ASN B 1 97 ? -7.469 -34.031 -28.812 1 90.31 97 ASN B O 1
ATOM 5974 N N . VAL B 1 98 ? -6.938 -32.438 -27.328 1 91.69 98 VAL B N 1
ATOM 5975 C CA . VAL B 1 98 ? -8.203 -31.75 -27.562 1 91.69 98 VAL B CA 1
ATOM 5976 C C . VAL B 1 98 ? -8.148 -31 -28.891 1 91.69 98 VAL B C 1
ATOM 5978 O O . VAL B 1 98 ? -7.25 -30.188 -29.109 1 91.69 98 VAL B O 1
ATOM 5981 N N . ARG B 1 99 ? -9.094 -31.188 -29.797 1 85.69 99 ARG B N 1
ATOM 5982 C CA . ARG B 1 99 ? -9.031 -30.641 -31.156 1 85.69 99 ARG B CA 1
ATOM 5983 C C . ARG B 1 99 ? -10.07 -29.547 -31.359 1 85.69 99 ARG B C 1
ATOM 5985 O O . ARG B 1 99 ? -9.953 -28.734 -32.281 1 85.69 99 ARG B O 1
ATOM 5992 N N . ILE B 1 100 ? -11.055 -29.594 -30.562 1 84 100 ILE B N 1
ATOM 5993 C CA . ILE B 1 100 ? -12.125 -28.609 -30.703 1 84 100 ILE B CA 1
ATOM 5994 C C . ILE B 1 100 ? -12.055 -27.594 -29.562 1 84 100 ILE B C 1
ATOM 5996 O O . ILE B 1 100 ? -12.188 -27.953 -28.391 1 84 100 ILE B O 1
ATOM 6000 N N . TYR B 1 101 ? -11.797 -26.375 -29.969 1 85.94 101 TYR B N 1
ATOM 6001 C CA . TYR B 1 101 ? -11.711 -25.312 -28.969 1 85.94 101 TYR B CA 1
ATOM 6002 C C . TYR B 1 101 ? -13.008 -24.531 -28.906 1 85.94 101 TYR B C 1
ATOM 6004 O O . TYR B 1 101 ? -13.055 -23.344 -29.25 1 85.94 101 TYR B O 1
ATOM 6012 N N . ASN B 1 102 ? -14.062 -25.203 -28.547 1 84.94 102 ASN B N 1
ATOM 6013 C CA . ASN B 1 102 ? -15.391 -24.625 -28.344 1 84.94 102 ASN B CA 1
ATOM 6014 C C . ASN B 1 102 ? -16.031 -25.109 -27.062 1 84.94 102 ASN B C 1
ATOM 6016 O O . ASN B 1 102 ? -16.344 -26.297 -26.938 1 84.94 102 ASN B O 1
ATOM 6020 N N . GLU B 1 103 ? -16.25 -24.25 -26.203 1 85.94 103 GLU B N 1
ATOM 6021 C CA . GLU B 1 103 ? -16.766 -24.547 -24.875 1 85.94 103 GLU B CA 1
ATOM 6022 C C . GLU B 1 103 ? -18.125 -25.25 -24.938 1 85.94 103 GLU B C 1
ATOM 6024 O O . GLU B 1 103 ? -18.469 -26.047 -24.062 1 85.94 103 GLU B O 1
ATOM 6029 N N . THR B 1 104 ? -18.906 -24.984 -25.984 1 85.38 104 THR B N 1
ATOM 6030 C CA . THR B 1 104 ? -20.281 -25.484 -26.047 1 85.38 104 THR B CA 1
ATOM 6031 C C . THR B 1 104 ? -20.359 -26.812 -26.781 1 85.38 104 THR B C 1
ATOM 6033 O O . THR B 1 104 ? -21.359 -27.516 -26.719 1 85.38 104 THR B O 1
ATOM 6036 N N . HIS B 1 105 ? -19.281 -27.156 -27.406 1 87.38 105 HIS B N 1
ATOM 6037 C CA . HIS B 1 105 ? -19.281 -28.422 -28.141 1 87.38 105 HIS B CA 1
ATOM 6038 C C . HIS B 1 105 ? -19.172 -29.609 -27.203 1 87.38 105 HIS B C 1
ATOM 6040 O O . HIS B 1 105 ? -18.312 -29.641 -26.312 1 87.38 105 HIS B O 1
ATOM 6046 N N . PRO B 1 106 ? -20.031 -30.516 -27.312 1 85.5 106 PRO B N 1
ATOM 6047 C CA . PRO B 1 106 ? -20.031 -31.672 -26.406 1 85.5 106 PRO B CA 1
ATOM 6048 C C . PRO B 1 106 ? -18.719 -32.469 -26.469 1 85.5 106 PRO B C 1
ATOM 6050 O O . PRO B 1 106 ? -18.266 -32.969 -25.438 1 85.5 106 PRO B O 1
ATOM 6053 N N . ASP B 1 107 ? -18.141 -32.531 -27.578 1 89.69 107 ASP B N 1
ATOM 6054 C CA . ASP B 1 107 ? -16.891 -33.25 -27.703 1 89.69 107 ASP B CA 1
ATOM 6055 C C . ASP B 1 107 ? -15.766 -32.594 -26.922 1 89.69 107 ASP B C 1
ATOM 6057 O O . ASP B 1 107 ? -14.812 -33.25 -26.5 1 89.69 107 ASP B O 1
ATOM 6061 N N . PHE B 1 108 ? -15.914 -31.359 -26.734 1 93 108 PHE B N 1
ATOM 6062 C CA . PHE B 1 108 ? -14.891 -30.625 -26 1 93 108 PHE B CA 1
ATOM 6063 C C . PHE B 1 108 ? -14.844 -31.094 -24.547 1 93 108 PHE B C 1
ATOM 6065 O O . PHE B 1 108 ? -13.773 -31.391 -24.016 1 93 108 PHE B O 1
ATOM 6072 N N . HIS B 1 109 ? -15.977 -31.281 -23.938 1 91.94 109 HIS B N 1
ATOM 6073 C CA . HIS B 1 109 ? -16.078 -31.688 -22.547 1 91.94 109 HIS B CA 1
ATOM 6074 C C . HIS B 1 109 ? -15.555 -33.094 -22.344 1 91.94 109 HIS B C 1
ATOM 6076 O O . HIS B 1 109 ? -14.844 -33.375 -21.375 1 91.94 109 HIS B O 1
ATOM 6082 N N . SER B 1 110 ? -15.961 -33.938 -23.281 1 92.44 110 SER B N 1
ATOM 6083 C CA . SER B 1 110 ? -15.547 -35.312 -23.188 1 92.44 110 SER B CA 1
ATOM 6084 C C . SER B 1 110 ? -14.039 -35.469 -23.359 1 92.44 110 SER B C 1
ATOM 6086 O O . SER B 1 110 ? -13.391 -36.219 -22.641 1 92.44 110 SER B O 1
ATOM 6088 N N . GLN B 1 111 ? -13.492 -34.719 -24.266 1 94.5 111 GLN B N 1
ATOM 6089 C CA . GLN B 1 111 ? -12.055 -34.781 -24.516 1 94.5 111 GLN B CA 1
ATOM 6090 C C . GLN B 1 111 ? -11.281 -34.188 -23.344 1 94.5 111 GLN B C 1
ATOM 6092 O O . GLN B 1 111 ? -10.211 -34.688 -22.984 1 94.5 111 GLN B O 1
ATOM 6097 N N . LEU B 1 112 ? -11.828 -33.156 -22.812 1 95.06 112 LEU B N 1
ATOM 6098 C CA . LEU B 1 112 ? -11.203 -32.531 -21.656 1 95.06 112 LEU B CA 1
ATOM 6099 C C . LEU B 1 112 ? -11.211 -33.5 -20.469 1 95.06 112 LEU B C 1
ATOM 6101 O O . LEU B 1 112 ? -10.219 -33.594 -19.734 1 95.06 112 LEU B O 1
ATOM 6105 N N . THR B 1 113 ? -12.328 -34.125 -20.25 1 95.38 113 THR B N 1
ATOM 6106 C CA . THR B 1 113 ? -12.453 -35.094 -19.172 1 95.38 113 THR B CA 1
ATOM 6107 C C . THR B 1 113 ? -11.43 -36.219 -19.328 1 95.38 113 THR B C 1
ATOM 6109 O O . THR B 1 113 ? -10.781 -36.625 -18.375 1 95.38 113 THR B O 1
ATOM 6112 N N . GLU B 1 114 ? -11.281 -36.688 -20.516 1 95.31 114 GLU B N 1
ATOM 6113 C CA . GLU B 1 114 ? -10.328 -37.781 -20.781 1 95.31 114 GLU B CA 1
ATOM 6114 C C . GLU B 1 114 ? -8.891 -37.312 -20.547 1 95.31 114 GLU B C 1
ATOM 6116 O O . GLU B 1 114 ? -8.055 -38.062 -20.062 1 95.31 114 GLU B O 1
ATOM 6121 N N . CYS B 1 115 ? -8.625 -36.094 -20.922 1 95.94 115 CYS B N 1
ATOM 6122 C CA . CYS B 1 115 ? -7.301 -35.531 -20.719 1 95.94 115 CYS B CA 1
ATOM 6123 C C . CYS B 1 115 ? -6.914 -35.562 -19.234 1 95.94 115 CYS B C 1
ATOM 6125 O O . CYS B 1 115 ? -5.828 -36.031 -18.891 1 95.94 115 CYS B O 1
ATOM 6127 N N . TYR B 1 116 ? -7.77 -35.188 -18.344 1 96 116 TYR B N 1
ATOM 6128 C CA . TYR B 1 116 ? -7.457 -35.125 -16.922 1 96 116 TYR B CA 1
ATOM 6129 C C . TYR B 1 116 ? -7.594 -36.5 -16.266 1 96 116 TYR B C 1
ATOM 6131 O O . TYR B 1 116 ? -6.883 -36.812 -15.312 1 96 116 TYR B O 1
ATOM 6139 N N . ASN B 1 117 ? -8.477 -37.344 -16.812 1 96.69 117 ASN B N 1
ATOM 6140 C CA . ASN B 1 117 ? -8.555 -38.719 -16.297 1 96.69 117 ASN B CA 1
ATOM 6141 C C . ASN B 1 117 ? -7.254 -39.469 -16.516 1 96.69 117 ASN B C 1
ATOM 6143 O O . ASN B 1 117 ? -6.867 -40.281 -15.688 1 96.69 117 ASN B O 1
ATOM 6147 N N . ARG B 1 118 ? -6.598 -39.219 -17.609 1 95.06 118 ARG B N 1
ATOM 6148 C CA . ARG B 1 118 ? -5.305 -39.844 -17.859 1 95.06 118 ARG B CA 1
ATOM 6149 C C . ARG B 1 118 ? -4.281 -39.438 -16.797 1 95.06 118 ARG B C 1
ATOM 6151 O O . ARG B 1 118 ? -3.463 -40.281 -16.375 1 95.06 118 ARG B O 1
ATOM 6158 N N . LYS B 1 119 ? -4.324 -38.25 -16.438 1 92.94 119 LYS B N 1
ATOM 6159 C CA . LYS B 1 119 ? -3.396 -37.75 -15.438 1 92.94 119 LYS B CA 1
ATOM 6160 C C . LYS B 1 119 ? -3.66 -38.344 -14.062 1 92.94 119 LYS B C 1
ATOM 6162 O O . LYS B 1 119 ? -2.727 -38.75 -13.375 1 92.94 119 LYS B O 1
ATOM 6167 N N . TYR B 1 120 ? -4.938 -38.469 -13.641 1 95.75 120 TYR B N 1
ATOM 6168 C CA . TYR B 1 120 ? -5.262 -38.844 -12.266 1 95.75 120 TYR B CA 1
ATOM 6169 C C . TYR B 1 120 ? -5.453 -40.344 -12.156 1 95.75 120 TYR B C 1
ATOM 6171 O O . TYR B 1 120 ? -5.555 -40.906 -11.055 1 95.75 120 TYR B O 1
ATOM 6179 N N . ARG B 1 121 ? -5.422 -41.031 -13.281 1 94.81 121 ARG B N 1
ATOM 6180 C CA . ARG B 1 121 ? -5.473 -42.5 -13.266 1 94.81 121 ARG B CA 1
ATOM 6181 C C . ARG B 1 121 ? -4.262 -43.094 -12.555 1 94.81 121 ARG B C 1
ATOM 6183 O O . ARG B 1 121 ? -4.348 -44.156 -11.93 1 94.81 121 ARG B O 1
ATOM 6190 N N . THR B 1 122 ? -3.137 -42.312 -12.641 1 91.44 122 THR B N 1
ATOM 6191 C CA . THR B 1 122 ? -1.919 -42.75 -11.961 1 91.44 122 THR B CA 1
ATOM 6192 C C . THR B 1 122 ? -2.131 -42.812 -10.453 1 91.44 122 THR B C 1
ATOM 6194 O O . THR B 1 122 ? -1.404 -43.5 -9.742 1 91.44 122 THR B O 1
ATOM 6197 N N . MET B 1 123 ? -3.148 -42.156 -9.938 1 94.06 123 MET B N 1
ATOM 6198 C CA . MET B 1 123 ? -3.451 -42.156 -8.516 1 94.06 123 MET B CA 1
ATOM 6199 C C . MET B 1 123 ? -4.703 -42.969 -8.211 1 94.06 123 MET B C 1
ATOM 6201 O O . MET B 1 123 ? -5.27 -42.875 -7.121 1 94.06 123 MET B O 1
ATOM 6205 N N . ASP B 1 124 ? -5.188 -43.688 -9.18 1 95.75 124 ASP B N 1
ATOM 6206 C CA . ASP B 1 124 ? -6.375 -44.531 -9.086 1 95.75 124 ASP B CA 1
ATOM 6207 C C . ASP B 1 124 ? -7.629 -43.688 -8.867 1 95.75 124 ASP B C 1
ATOM 6209 O O . ASP B 1 124 ? -8.508 -44.031 -8.086 1 95.75 124 ASP B O 1
ATOM 6213 N N . LEU B 1 125 ? -7.535 -42.5 -9.484 1 97.38 125 LEU B N 1
ATOM 6214 C CA . LEU B 1 125 ? -8.664 -41.594 -9.43 1 97.38 125 LEU B CA 1
ATOM 6215 C C . LEU B 1 125 ? -9.172 -41.25 -10.828 1 97.38 125 LEU B C 1
ATOM 6217 O O . LEU B 1 125 ? -8.453 -41.438 -11.812 1 97.38 125 LEU B O 1
ATOM 6221 N N . ARG B 1 126 ? -10.367 -40.875 -10.922 1 96.56 126 ARG B N 1
ATOM 6222 C CA . ARG B 1 126 ? -11 -40.375 -12.133 1 96.56 126 ARG B CA 1
ATOM 6223 C C . ARG B 1 126 ? -11.969 -39.25 -11.797 1 96.56 126 ARG B C 1
ATOM 6225 O O . ARG B 1 126 ? -12.109 -38.844 -10.633 1 96.56 126 ARG B O 1
ATOM 6232 N N . GLY B 1 127 ? -12.477 -38.625 -12.789 1 96.12 127 GLY B N 1
ATOM 6233 C CA . GLY B 1 127 ? -13.414 -37.531 -12.484 1 96.12 127 GLY B CA 1
ATOM 6234 C C . GLY B 1 127 ? -14.156 -37.031 -13.703 1 96.12 127 GLY B C 1
ATOM 6235 O O . GLY B 1 127 ? -14.18 -37.688 -14.742 1 96.12 127 GLY B O 1
ATOM 6236 N N . ASN B 1 128 ? -14.945 -36 -13.438 1 95.56 128 ASN B N 1
ATOM 6237 C CA . ASN B 1 128 ? -15.727 -35.344 -14.477 1 95.56 128 ASN B CA 1
ATOM 6238 C C . ASN B 1 128 ? -15.609 -33.812 -14.398 1 95.56 12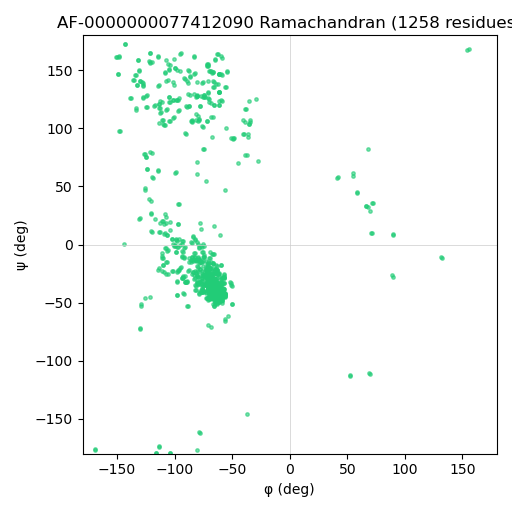8 ASN B C 1
ATOM 6240 O O . ASN B 1 128 ? -15.469 -33.25 -13.312 1 95.56 128 ASN B O 1
ATOM 6244 N N . VAL B 1 129 ? -15.648 -33.25 -15.586 1 95.06 129 VAL B N 1
ATOM 6245 C CA . VAL B 1 129 ? -15.664 -31.797 -15.664 1 95.06 129 VAL B CA 1
ATOM 6246 C C . VAL B 1 129 ? -17.062 -31.281 -15.352 1 95.06 129 VAL B C 1
ATOM 6248 O O . VAL B 1 129 ? -18.031 -31.656 -16 1 95.06 129 VAL B O 1
ATOM 6251 N N . LEU B 1 130 ? -17.219 -30.484 -14.328 1 93.88 130 LEU B N 1
ATOM 6252 C CA . LEU B 1 130 ? -18.5 -29.938 -13.914 1 93.88 130 LEU B CA 1
ATOM 6253 C C . LEU B 1 130 ? -18.797 -28.625 -14.633 1 93.88 130 LEU B C 1
ATOM 6255 O O . LEU B 1 130 ? -19.906 -28.406 -15.117 1 93.88 130 LEU B O 1
ATOM 6259 N N . GLU B 1 131 ? -17.844 -27.688 -14.562 1 91.75 131 GLU B N 1
ATOM 6260 C CA . GLU B 1 131 ? -17.969 -26.359 -15.156 1 91.75 131 GLU B CA 1
ATOM 6261 C C . GLU B 1 131 ? -16.703 -26 -15.945 1 91.75 131 GLU B C 1
ATOM 6263 O O . GLU B 1 131 ? -15.594 -26.328 -15.539 1 91.75 131 GLU B O 1
ATOM 6268 N N . VAL B 1 132 ? -16.891 -25.422 -17.094 1 93.5 132 VAL B N 1
ATOM 6269 C CA . VAL B 1 132 ? -15.766 -24.984 -17.906 1 93.5 132 VAL B CA 1
ATOM 6270 C C . VAL B 1 132 ? -16.094 -23.625 -18.516 1 93.5 132 VAL B C 1
ATOM 6272 O O . VAL B 1 132 ? -17.188 -23.406 -19.031 1 93.5 132 VAL B O 1
ATOM 6275 N N . ARG B 1 133 ? -15.281 -22.688 -18.328 1 90.81 133 ARG B N 1
ATOM 6276 C CA . ARG B 1 133 ? -15.336 -21.375 -18.969 1 90.81 133 ARG B CA 1
ATOM 6277 C C . ARG B 1 133 ? -14.008 -21.031 -19.625 1 90.81 133 ARG B C 1
ATOM 6279 O O . ARG B 1 133 ? -12.945 -21.109 -19 1 90.81 133 ARG B O 1
ATOM 6286 N N . CYS B 1 134 ? -14.031 -20.703 -20.844 1 92.81 134 CYS B N 1
ATOM 6287 C CA . CYS B 1 134 ? -12.797 -20.5 -21.594 1 92.81 134 CYS B CA 1
ATOM 6288 C C . CYS B 1 134 ? -12.727 -19.094 -22.172 1 92.81 134 CYS B C 1
ATOM 6290 O O . CYS B 1 134 ? -13.75 -18.406 -22.25 1 92.81 134 CYS B O 1
ATOM 6292 N N . ARG B 1 135 ? -11.562 -18.688 -22.422 1 89.38 135 ARG B N 1
ATOM 6293 C CA . ARG B 1 135 ? -11.281 -17.391 -23.062 1 89.38 135 ARG B CA 1
ATOM 6294 C C . ARG B 1 135 ? -10.227 -17.547 -24.156 1 89.38 135 ARG B C 1
ATOM 6296 O O . ARG B 1 135 ? -9.273 -18.297 -24 1 89.38 135 ARG B O 1
ATOM 6303 N N . SER B 1 136 ? -10.445 -16.828 -25.188 1 90.25 136 SER B N 1
ATOM 6304 C CA . SER B 1 136 ? -9.469 -16.734 -26.266 1 90.25 136 SER B CA 1
ATOM 6305 C C . SER B 1 136 ? -8.719 -15.406 -26.219 1 90.25 136 SER B C 1
ATOM 6307 O O . SER B 1 136 ? -8.898 -14.617 -25.281 1 90.25 136 SER B O 1
ATOM 6309 N N . ASN B 1 137 ? -7.801 -15.172 -27.156 1 86.88 137 ASN B N 1
ATOM 6310 C CA . ASN B 1 137 ? -7.008 -13.953 -27.172 1 86.88 137 ASN B CA 1
ATOM 6311 C C . ASN B 1 137 ? -7.828 -12.758 -27.656 1 86.88 137 ASN B C 1
ATOM 6313 O O . ASN B 1 137 ? -7.355 -11.617 -27.609 1 86.88 137 ASN B O 1
ATOM 6317 N N . LYS B 1 138 ? -9.031 -12.945 -27.969 1 85.81 138 LYS B N 1
ATOM 6318 C CA . LYS B 1 138 ? -9.906 -11.859 -28.391 1 85.81 138 LYS B CA 1
ATOM 6319 C C . LYS B 1 138 ? -10.57 -11.18 -27.203 1 85.81 138 LYS B C 1
ATOM 6321 O O . LYS B 1 138 ? -10.844 -11.828 -26.188 1 85.81 138 LYS B O 1
ATOM 6326 N N . PRO B 1 139 ? -10.719 -9.891 -27.406 1 86.06 139 PRO B N 1
ATOM 6327 C CA . PRO B 1 139 ? -11.406 -9.195 -26.312 1 86.06 139 PRO B CA 1
ATOM 6328 C C . PRO B 1 139 ? -12.828 -9.703 -26.094 1 86.06 139 PRO B C 1
ATOM 6330 O O . PRO B 1 139 ? -13.516 -10.062 -27.047 1 86.06 139 PRO B O 1
ATOM 6333 N N . LEU B 1 140 ? -13.25 -9.703 -24.906 1 82.5 140 LEU B N 1
ATOM 6334 C CA . LEU B 1 140 ? -14.562 -10.227 -24.531 1 82.5 140 LEU B CA 1
ATOM 6335 C C . LEU B 1 140 ? -15.672 -9.305 -25.031 1 82.5 140 LEU B C 1
ATOM 6337 O O . LEU B 1 140 ? -16.75 -9.773 -25.406 1 82.5 140 LEU B O 1
ATOM 6341 N N . TYR B 1 141 ? -15.328 -7.992 -24.938 1 87.75 141 TYR B N 1
ATOM 6342 C CA . TYR B 1 141 ? -16.344 -7.016 -25.312 1 87.75 141 TYR B CA 1
ATOM 6343 C C . TYR B 1 141 ? -15.797 -6.039 -26.344 1 87.75 141 TYR B C 1
ATOM 6345 O O . TYR B 1 141 ? -14.641 -5.629 -26.281 1 87.75 141 TYR B O 1
ATOM 6353 N N . ASP B 1 142 ? -16.641 -5.746 -27.281 1 91.5 142 ASP B N 1
ATOM 6354 C CA . ASP B 1 142 ? -16.297 -4.703 -28.234 1 91.5 142 ASP B CA 1
ATOM 6355 C C . ASP B 1 142 ? -16.609 -3.316 -27.672 1 91.5 142 ASP B C 1
ATOM 6357 O O . ASP B 1 142 ? -17.5 -3.164 -26.844 1 91.5 142 ASP B O 1
ATOM 6361 N N . ILE B 1 143 ? -15.789 -2.428 -28.062 1 94.5 143 ILE B N 1
ATOM 6362 C CA . ILE B 1 143 ? -16.062 -1.052 -27.672 1 94.5 143 ILE B CA 1
ATOM 6363 C C . ILE B 1 143 ? -17.297 -0.535 -28.375 1 94.5 143 ILE B C 1
ATOM 6365 O O . ILE B 1 143 ? -17.406 -0.622 -29.609 1 94.5 143 ILE B O 1
ATOM 6369 N N . ASP B 1 144 ? -18.25 -0.121 -27.703 1 95.12 144 ASP B N 1
ATOM 6370 C CA . ASP B 1 144 ? -19.516 0.327 -28.297 1 95.12 144 ASP B CA 1
ATOM 6371 C C . ASP B 1 144 ? -19.719 1.824 -28.078 1 95.12 144 ASP B C 1
ATOM 6373 O O . ASP B 1 144 ? -18.828 2.514 -27.578 1 95.12 144 ASP B O 1
ATOM 6377 N N . ASN B 1 145 ? -20.875 2.367 -28.438 1 95.19 145 ASN B N 1
ATOM 6378 C CA . ASN B 1 145 ? -21.172 3.795 -28.391 1 95.19 145 ASN B CA 1
ATOM 6379 C C . ASN B 1 145 ? -21.281 4.297 -26.953 1 95.19 145 ASN B C 1
ATOM 6381 O O . ASN B 1 145 ? -20.875 5.426 -26.656 1 95.19 145 ASN B O 1
ATOM 6385 N N . MET B 1 146 ? -21.781 3.484 -26.109 1 94.12 146 MET B N 1
ATOM 6386 C CA . MET B 1 146 ? -21.891 3.885 -24.719 1 94.12 146 MET B CA 1
ATOM 6387 C C . MET B 1 146 ? -20.516 4.113 -24.094 1 94.12 146 MET B C 1
ATOM 6389 O O . MET B 1 146 ? -20.344 4.996 -23.266 1 94.12 146 MET B O 1
ATOM 6393 N N . ASP B 1 147 ? -19.594 3.279 -24.484 1 96.06 147 ASP B N 1
ATOM 6394 C CA . ASP B 1 147 ? -18.234 3.434 -23.984 1 96.06 147 ASP B CA 1
ATOM 6395 C C . ASP B 1 147 ? -17.625 4.762 -24.438 1 96.06 147 ASP B C 1
ATOM 6397 O O . ASP B 1 147 ? -17.031 5.484 -23.656 1 96.06 147 ASP B O 1
ATOM 6401 N N . TYR B 1 148 ? -17.859 5.113 -25.703 1 96.25 148 TYR B N 1
ATOM 6402 C CA . TYR B 1 148 ? -17.328 6.355 -26.25 1 96.25 148 TYR B CA 1
ATOM 6403 C C . TYR B 1 148 ? -17.984 7.566 -25.594 1 96.25 148 TYR B C 1
ATOM 6405 O O . TYR B 1 148 ? -17.312 8.539 -25.25 1 96.25 148 TYR B O 1
ATOM 6413 N N . ILE B 1 149 ? -19.234 7.473 -25.422 1 96.31 149 ILE B N 1
ATOM 6414 C CA . ILE B 1 149 ? -19.969 8.578 -24.828 1 96.31 149 ILE B CA 1
ATOM 6415 C C . ILE B 1 149 ? -19.5 8.797 -23.391 1 96.31 149 ILE B C 1
ATOM 6417 O O . ILE B 1 149 ? -19.219 9.93 -22.984 1 96.31 149 ILE B O 1
ATOM 6421 N N . ALA B 1 150 ? -19.438 7.719 -22.656 1 95.56 150 ALA B N 1
ATOM 6422 C CA . ALA B 1 150 ? -18.984 7.828 -21.281 1 95.56 150 ALA B CA 1
ATOM 6423 C C . ALA B 1 150 ? -17.562 8.375 -21.203 1 95.56 150 ALA B C 1
ATOM 6425 O O . ALA B 1 150 ? -17.25 9.219 -20.359 1 95.56 150 ALA B O 1
ATOM 6426 N N . GLY B 1 151 ? -16.703 7.824 -22.094 1 95.75 151 GLY B N 1
ATOM 6427 C CA . GLY B 1 151 ? -15.336 8.32 -22.156 1 95.75 151 GLY B CA 1
ATOM 6428 C C . GLY B 1 151 ? -15.258 9.805 -22.469 1 95.75 151 GLY B C 1
ATOM 6429 O O . GLY B 1 151 ? -14.469 10.531 -21.859 1 95.75 151 GLY B O 1
ATOM 6430 N N . ALA B 1 152 ? -16.094 10.281 -23.344 1 96.19 152 ALA B N 1
ATOM 6431 C CA . ALA B 1 152 ? -16.109 11.695 -23.719 1 96.19 152 ALA B CA 1
ATOM 6432 C C . ALA B 1 152 ? -16.625 12.562 -22.578 1 96.19 152 ALA B C 1
ATOM 6434 O O . ALA B 1 152 ? -16.031 13.609 -22.281 1 96.19 152 ALA B O 1
ATOM 6435 N N . ILE B 1 153 ? -17.641 12.125 -21.938 1 95.75 153 ILE B N 1
ATOM 6436 C CA . ILE B 1 153 ? -18.219 12.875 -20.828 1 95.75 153 ILE B CA 1
ATOM 6437 C C . ILE B 1 153 ? -17.188 13.008 -19.703 1 95.75 153 ILE B C 1
ATOM 6439 O O . ILE B 1 153 ? -17 14.094 -19.141 1 95.75 153 ILE B O 1
ATOM 6443 N N . PHE B 1 154 ? -16.531 11.953 -19.406 1 94.5 154 PHE B N 1
ATOM 6444 C CA . PHE B 1 154 ? -15.555 11.961 -18.328 1 94.5 154 PHE B CA 1
ATOM 6445 C C . PHE B 1 154 ? -14.367 12.852 -18.672 1 94.5 154 PHE B C 1
ATOM 6447 O O . PHE B 1 154 ? -13.891 13.609 -17.828 1 94.5 154 PHE B O 1
ATOM 6454 N N . THR B 1 155 ? -13.938 12.789 -19.875 1 94.56 155 THR B N 1
ATOM 6455 C CA . THR B 1 155 ? -12.789 13.578 -20.297 1 94.56 155 THR B CA 1
ATOM 6456 C C . THR B 1 155 ? -13.133 15.07 -20.312 1 94.56 155 THR B C 1
ATOM 6458 O O . THR B 1 155 ? -12.352 15.898 -19.859 1 94.56 155 THR B O 1
ATOM 6461 N N . ILE B 1 156 ? -14.305 15.398 -20.812 1 96 156 ILE B N 1
ATOM 6462 C CA . ILE B 1 156 ? -14.758 16.781 -20.859 1 96 156 ILE B CA 1
ATOM 6463 C C . ILE B 1 156 ? -14.922 17.328 -19.438 1 96 156 ILE B C 1
ATOM 6465 O O . ILE B 1 156 ? -14.516 18.453 -19.141 1 96 156 ILE B O 1
ATOM 6469 N N . TYR B 1 157 ? -15.477 16.516 -18.609 1 95.88 157 TYR B N 1
ATOM 6470 C CA . TYR B 1 157 ? -15.695 16.953 -17.234 1 95.88 157 TYR B CA 1
ATOM 6471 C C . TYR B 1 157 ? -14.367 17.203 -16.531 1 95.88 157 TYR B C 1
ATOM 6473 O O . TYR B 1 157 ? -14.219 18.219 -15.844 1 95.88 157 TYR B O 1
ATOM 6481 N N . ILE B 1 158 ? -13.445 16.312 -16.656 1 95.06 158 ILE B N 1
ATOM 6482 C CA . ILE B 1 158 ? -12.141 16.469 -16.016 1 95.06 158 ILE B CA 1
ATOM 6483 C C . ILE B 1 158 ? -11.445 17.703 -16.562 1 95.06 158 ILE B C 1
ATOM 6485 O O . ILE B 1 158 ? -10.844 18.484 -15.82 1 95.06 158 ILE B O 1
ATOM 6489 N N . ALA B 1 159 ? -11.586 17.938 -17.875 1 95.62 159 ALA B N 1
ATOM 6490 C CA . ALA B 1 159 ? -11.008 19.125 -18.516 1 95.62 159 ALA B CA 1
ATOM 6491 C C . ALA B 1 159 ? -11.641 20.406 -17.969 1 95.62 159 ALA B C 1
ATOM 6493 O O . ALA B 1 159 ? -10.953 21.391 -17.734 1 95.62 159 ALA B O 1
ATOM 6494 N N . LEU B 1 160 ? -12.914 20.312 -17.766 1 95.12 160 LEU B N 1
ATOM 6495 C CA . LEU B 1 160 ? -13.633 21.469 -17.234 1 95.12 160 LEU B CA 1
ATOM 6496 C C . LEU B 1 160 ? -13.148 21.797 -15.82 1 95.12 160 LEU B C 1
ATOM 6498 O O . LEU B 1 160 ? -12.945 22.969 -15.492 1 95.12 160 LEU B O 1
ATOM 6502 N N . VAL B 1 161 ? -12.961 20.797 -15 1 95.81 161 VAL B N 1
ATOM 6503 C CA . VAL B 1 161 ? -12.508 21.016 -13.633 1 95.81 161 VAL B CA 1
ATOM 6504 C C . VAL B 1 161 ? -11.094 21.594 -13.641 1 95.81 161 VAL B C 1
ATOM 6506 O O . VAL B 1 161 ? -10.781 22.5 -12.867 1 95.81 161 VAL B O 1
ATOM 6509 N N . LEU B 1 162 ? -10.25 21.125 -14.562 1 93.94 162 LEU B N 1
ATOM 6510 C CA . LEU B 1 162 ? -8.875 21.609 -14.641 1 93.94 162 LEU B CA 1
ATOM 6511 C C . LEU B 1 162 ? -8.836 23.047 -15.164 1 93.94 162 LEU B C 1
ATOM 6513 O O . LEU B 1 162 ? -8.047 23.859 -14.672 1 93.94 162 LEU B O 1
ATOM 6517 N N . LEU B 1 163 ? -9.703 23.375 -16.109 1 94.19 163 LEU B N 1
ATOM 6518 C CA . LEU B 1 163 ? -9.781 24.734 -16.625 1 94.19 163 LEU B CA 1
ATOM 6519 C C . LEU B 1 163 ? -10.32 25.703 -15.578 1 94.19 163 LEU B C 1
ATOM 6521 O O . LEU B 1 163 ? -9.836 26.828 -15.461 1 94.19 163 LEU B O 1
ATOM 6525 N N . ALA B 1 164 ? -11.32 25.188 -14.875 1 95.12 164 ALA B N 1
ATOM 6526 C CA . ALA B 1 164 ? -11.859 26 -13.789 1 95.12 164 ALA B CA 1
ATOM 6527 C C . ALA B 1 164 ? -10.805 26.25 -12.719 1 95.12 164 ALA B C 1
ATOM 6529 O O . ALA B 1 164 ? -10.734 27.344 -12.148 1 95.12 164 ALA B O 1
ATOM 6530 N N . SER B 1 165 ? -10.039 25.266 -12.414 1 92.19 165 SER B N 1
ATOM 6531 C CA . SER B 1 165 ? -8.969 25.391 -11.43 1 92.19 165 SER B CA 1
ATOM 6532 C C . SER B 1 165 ? -7.898 26.375 -11.898 1 92.19 165 SER B C 1
ATOM 6534 O O . SER B 1 165 ? -7.406 27.188 -11.117 1 92.19 165 SER B O 1
ATOM 6536 N N . ALA B 1 166 ? -7.547 26.344 -13.18 1 88.88 166 ALA B N 1
ATOM 6537 C CA . ALA B 1 166 ? -6.559 27.266 -13.742 1 88.88 166 ALA B CA 1
ATOM 6538 C C . ALA B 1 166 ? -7.074 28.703 -13.734 1 88.88 166 ALA B C 1
ATOM 6540 O O . ALA B 1 166 ? -6.332 29.625 -13.422 1 88.88 166 ALA B O 1
ATOM 6541 N N . TYR B 1 167 ? -8.328 28.828 -14.055 1 88.38 167 TYR B N 1
ATOM 6542 C CA . TYR B 1 167 ? -8.961 30.141 -14.055 1 88.38 167 TYR B CA 1
ATOM 6543 C C . TYR B 1 167 ? -8.961 30.75 -12.656 1 88.38 167 TYR B C 1
ATOM 6545 O O . TYR B 1 167 ? -8.625 31.922 -12.477 1 88.38 167 TYR B O 1
ATOM 6553 N N . ASP B 1 168 ? -9.359 29.953 -11.711 1 88.25 168 ASP B N 1
ATOM 6554 C CA . ASP B 1 168 ? -9.398 30.406 -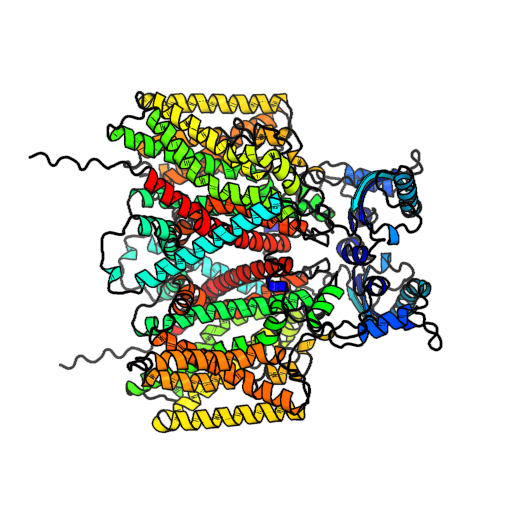10.328 1 88.25 168 ASP B CA 1
ATOM 6555 C C . ASP B 1 168 ? -8.008 30.797 -9.836 1 88.25 168 ASP B C 1
ATOM 6557 O O . ASP B 1 168 ? -7.848 31.797 -9.125 1 88.25 168 ASP B O 1
ATOM 6561 N N . TYR B 1 169 ? -7.059 30.047 -10.195 1 80.94 169 TYR B N 1
ATOM 6562 C CA . TYR B 1 169 ? -5.688 30.312 -9.773 1 80.94 169 TYR B CA 1
ATOM 6563 C C . TYR B 1 169 ? -5.18 31.625 -10.359 1 80.94 169 TYR B C 1
ATOM 6565 O O . TYR B 1 169 ? -4.523 32.406 -9.672 1 80.94 169 TYR B O 1
ATOM 6573 N N . THR B 1 170 ? -5.434 31.953 -11.617 1 81 170 THR B N 1
ATOM 6574 C CA . THR B 1 170 ? -4.984 33.188 -12.281 1 81 170 THR B CA 1
ATOM 6575 C C . THR B 1 170 ? -5.711 34.406 -11.719 1 81 170 THR B C 1
ATOM 6577 O O . THR B 1 170 ? -5.121 35.469 -11.578 1 81 170 THR B O 1
ATOM 6580 N N . ARG B 1 171 ? -6.871 34.219 -11.312 1 80.44 171 ARG B N 1
ATOM 6581 C CA . ARG B 1 171 ? -7.648 35.312 -10.773 1 80.44 171 ARG B CA 1
ATOM 6582 C C . ARG B 1 171 ? -7.191 35.656 -9.359 1 80.44 171 ARG B C 1
ATOM 6584 O O . ARG B 1 171 ? -7.137 36.844 -8.992 1 80.44 171 ARG B O 1
ATOM 6591 N N . LYS B 1 172 ? -6.887 34.688 -8.625 1 77.5 172 LYS B N 1
ATOM 6592 C CA . LYS B 1 172 ? -6.441 34.906 -7.25 1 77.5 172 LYS B CA 1
ATOM 6593 C C . LYS B 1 172 ? -5.043 35.531 -7.215 1 77.5 172 LYS B C 1
ATOM 6595 O O . LYS B 1 172 ? -4.688 36.219 -6.258 1 77.5 172 LYS B O 1
ATOM 6600 N N . SER B 1 173 ? -4.281 35.281 -8.164 1 69.75 173 SER B N 1
ATOM 6601 C CA . SER B 1 173 ? -2.924 35.812 -8.234 1 69.75 173 SER B CA 1
ATOM 6602 C C . SER B 1 173 ? -2.92 37.281 -8.672 1 69.75 173 SER B C 1
ATOM 6604 O O . SER B 1 173 ? -1.934 37.969 -8.477 1 69.75 173 SER B O 1
ATOM 6606 N N . ASP B 1 174 ? -4.148 37.656 -9.172 1 65.75 174 ASP B N 1
ATOM 6607 C CA . ASP B 1 174 ? -4.27 39.062 -9.562 1 65.75 174 ASP B CA 1
ATOM 6608 C C . ASP B 1 174 ? -4.625 39.938 -8.359 1 65.75 174 ASP B C 1
ATOM 6610 O O . ASP B 1 174 ? -5.68 39.781 -7.746 1 65.75 174 ASP B O 1
ATOM 6614 N N . PRO B 1 175 ? -3.637 40.719 -7.844 1 61.69 175 PRO B N 1
ATOM 6615 C CA . PRO B 1 175 ? -3.867 41.562 -6.672 1 61.69 175 PRO B CA 1
ATOM 6616 C C . PRO B 1 175 ? -5.121 42.438 -6.809 1 61.69 175 PRO B C 1
ATOM 6618 O O . PRO B 1 175 ? -5.762 42.75 -5.805 1 61.69 175 PRO B O 1
ATOM 6621 N N . ALA B 1 176 ? -5.527 42.938 -8.008 1 60.88 176 ALA B N 1
ATOM 6622 C CA . ALA B 1 176 ? -6.672 43.812 -8.219 1 60.88 176 ALA B CA 1
ATOM 6623 C C . ALA B 1 176 ? -7.984 43.094 -7.926 1 60.88 176 ALA B C 1
ATOM 6625 O O . ALA B 1 176 ? -8.945 43.719 -7.449 1 60.88 176 ALA B O 1
ATOM 6626 N N . GLU B 1 177 ? -8.031 41.812 -8.203 1 58.47 177 GLU B N 1
ATOM 6627 C CA . GLU B 1 177 ? -9.258 41.031 -8.109 1 58.47 177 GLU B CA 1
ATOM 6628 C C . GLU B 1 177 ? -9.43 40.438 -6.711 1 58.47 177 GLU B C 1
ATOM 6630 O O . GLU B 1 177 ? -10.555 40.219 -6.262 1 58.47 177 GLU B O 1
ATOM 6635 N N . SER B 1 178 ? -8.273 40.125 -6.098 1 57.44 178 SER B N 1
ATOM 6636 C CA . SER B 1 178 ? -8.336 39.5 -4.781 1 57.44 178 SER B CA 1
ATOM 6637 C C . SER B 1 178 ? -9.07 40.406 -3.783 1 57.44 178 SER B C 1
ATOM 6639 O O . SER B 1 178 ? -9.555 39.906 -2.758 1 57.44 178 SER B O 1
ATOM 6641 N N . THR B 1 179 ? -9.203 41.719 -4.117 1 51.81 179 THR B N 1
ATOM 6642 C CA . THR B 1 179 ? -9.805 42.688 -3.219 1 51.81 179 THR B CA 1
ATOM 6643 C C . THR B 1 179 ? -11.305 42.812 -3.467 1 51.81 179 THR B C 1
ATOM 6645 O O . THR B 1 179 ? -12.016 43.469 -2.705 1 51.81 179 THR B O 1
ATOM 6648 N N . LYS B 1 180 ? -11.82 42.281 -4.516 1 58.12 180 LYS B N 1
ATOM 6649 C CA . LYS B 1 180 ? -13.242 42.469 -4.754 1 58.12 180 LYS B CA 1
ATOM 6650 C C . LYS B 1 180 ? -14.086 41.531 -3.92 1 58.12 180 LYS B C 1
ATOM 6652 O O . LYS B 1 180 ? -13.859 40.312 -3.936 1 58.12 180 LYS B O 1
ATOM 6657 N N . ASN B 1 181 ? -14.797 41.906 -2.99 1 58.34 181 ASN B N 1
ATOM 6658 C CA . ASN B 1 181 ? -15.625 41.219 -1.996 1 58.34 181 ASN B CA 1
ATOM 6659 C C . ASN B 1 181 ? -16.734 40.406 -2.65 1 58.34 181 ASN B C 1
ATOM 6661 O O . ASN B 1 181 ? -17.219 39.438 -2.072 1 58.34 181 ASN B O 1
ATOM 6665 N N . THR B 1 182 ? -17.328 40.906 -3.836 1 64.75 182 THR B N 1
ATOM 6666 C CA . THR B 1 182 ? -18.5 40.219 -4.344 1 64.75 182 THR B CA 1
ATOM 6667 C C . THR B 1 182 ? -18.203 39.531 -5.664 1 64.75 182 THR B C 1
ATOM 6669 O O . THR B 1 182 ? -17.75 40.156 -6.621 1 64.75 182 THR B O 1
ATOM 6672 N N . LYS B 1 183 ? -18.203 38.188 -5.773 1 71.31 183 LYS B N 1
ATOM 6673 C CA . LYS B 1 183 ? -17.953 37.438 -7.008 1 71.31 183 LYS B CA 1
ATOM 6674 C C . LYS B 1 183 ? -19.203 37.375 -7.867 1 71.31 183 LYS B C 1
ATOM 6676 O O . LYS B 1 183 ? -20.297 37.094 -7.367 1 71.31 183 LYS B O 1
ATOM 6681 N N . PRO B 1 184 ? -19.078 37.75 -9.125 1 81.06 184 PRO B N 1
ATOM 6682 C CA . PRO B 1 184 ? -20.203 37.531 -10.031 1 81.06 184 PRO B CA 1
ATOM 6683 C C . PRO B 1 184 ? -20.656 36.062 -10.047 1 81.06 184 PRO B C 1
ATOM 6685 O O . PRO B 1 184 ? -19.875 35.156 -9.703 1 81.06 184 PRO B O 1
ATOM 6688 N N . PRO B 1 185 ? -21.969 35.875 -10.289 1 81.5 185 PRO B N 1
ATOM 6689 C CA . PRO B 1 185 ? -22.516 34.531 -10.266 1 81.5 185 PRO B CA 1
ATOM 6690 C C . PRO B 1 185 ? -21.734 33.562 -11.133 1 81.5 185 PRO B C 1
ATOM 6692 O O . PRO B 1 185 ? -21.578 32.375 -10.758 1 81.5 185 PRO B O 1
ATOM 6695 N N . PHE B 1 186 ? -21.234 34 -12.195 1 83.69 186 PHE B N 1
ATOM 6696 C CA . PHE B 1 186 ? -20.469 33.125 -13.07 1 83.69 186 PHE B CA 1
ATOM 6697 C C . PHE B 1 186 ? -19.172 32.688 -12.398 1 83.69 186 PHE B C 1
ATOM 6699 O O . PHE B 1 186 ? -18.766 31.516 -12.508 1 83.69 186 PHE B O 1
ATOM 6706 N N . GLU B 1 187 ? -18.641 33.531 -11.758 1 85.44 187 GLU B N 1
ATOM 6707 C CA . GLU B 1 187 ? -17.406 33.219 -11.07 1 85.44 187 GLU B CA 1
ATOM 6708 C C . GLU B 1 187 ? -17.641 32.25 -9.914 1 85.44 187 GLU B C 1
ATOM 6710 O O . GLU B 1 187 ? -16.812 31.391 -9.641 1 85.44 187 GLU B O 1
ATOM 6715 N N . LYS B 1 188 ? -18.766 32.469 -9.32 1 86.94 188 LYS B N 1
ATOM 6716 C CA . LYS B 1 188 ? -19.125 31.547 -8.25 1 86.94 188 LYS B CA 1
ATOM 6717 C C . LYS B 1 188 ? -19.328 30.125 -8.789 1 86.94 188 LYS B C 1
ATOM 6719 O O . LYS B 1 188 ? -18.953 29.156 -8.148 1 86.94 188 LYS B O 1
ATOM 6724 N N . PHE B 1 189 ? -19.891 30.156 -9.961 1 89.56 189 PHE B N 1
ATOM 6725 C CA . PHE B 1 189 ? -20.125 28.875 -10.609 1 89.56 189 PHE B CA 1
ATOM 6726 C C . PHE B 1 189 ? -18.812 28.203 -10.984 1 89.56 189 PHE B C 1
ATOM 6728 O O . PHE B 1 189 ? -18.625 27 -10.742 1 89.56 189 PHE B O 1
ATOM 6735 N N . VAL B 1 190 ? -17.922 28.875 -11.492 1 90.19 190 VAL B N 1
ATOM 6736 C CA . VAL B 1 190 ? -16.641 28.328 -11.938 1 90.19 190 VAL B CA 1
ATOM 6737 C C . VAL B 1 190 ? -15.797 27.938 -10.727 1 90.19 190 VAL B C 1
ATOM 6739 O O . VAL B 1 190 ? -15.117 26.906 -10.75 1 90.19 190 VAL B O 1
ATOM 6742 N N . THR B 1 191 ? -15.922 28.672 -9.68 1 90.88 191 THR B N 1
ATOM 6743 C CA . THR B 1 191 ? -15.117 28.406 -8.492 1 90.88 191 THR B CA 1
ATOM 6744 C C . THR B 1 191 ? -15.609 27.141 -7.781 1 90.88 191 THR B C 1
ATOM 6746 O O . THR B 1 191 ? -14.859 26.531 -7.016 1 90.88 191 THR B O 1
ATOM 6749 N N . ALA B 1 192 ? -16.828 26.828 -8.07 1 93.31 192 ALA B N 1
ATOM 6750 C CA . ALA B 1 192 ? -17.375 25.594 -7.48 1 93.31 192 ALA B CA 1
ATOM 6751 C C . ALA B 1 192 ? -16.594 24.375 -7.965 1 93.31 192 ALA B C 1
ATOM 6753 O O . ALA B 1 192 ? -16.516 23.359 -7.262 1 93.31 192 ALA B O 1
ATOM 6754 N N . PHE B 1 193 ? -15.961 24.516 -9.164 1 95.62 193 PHE B N 1
ATOM 6755 C CA . PHE B 1 193 ? -15.266 23.375 -9.766 1 95.62 193 PHE B CA 1
ATOM 6756 C C . PHE B 1 193 ? -13.758 23.5 -9.562 1 95.62 193 PHE B C 1
ATOM 6758 O O . PHE B 1 193 ? -12.992 22.656 -10.031 1 95.62 193 PHE B O 1
ATOM 6765 N N . SER B 1 194 ? -13.352 24.5 -8.828 1 94.75 194 SER B N 1
ATOM 6766 C CA . SER B 1 194 ? -11.922 24.75 -8.633 1 94.75 194 SER B CA 1
ATOM 6767 C C . SER B 1 194 ? -11.352 23.828 -7.562 1 94.75 194 SER B C 1
ATOM 6769 O O . SER B 1 194 ? -11.82 23.812 -6.422 1 94.75 194 SER B O 1
ATOM 6771 N N . ILE B 1 195 ? -10.258 23.109 -7.832 1 92.12 195 ILE B N 1
ATOM 6772 C CA . ILE B 1 195 ? -9.633 22.141 -6.934 1 92.12 195 ILE B CA 1
ATOM 6773 C C . ILE B 1 195 ? -8.984 22.875 -5.762 1 92.12 195 ILE B C 1
ATOM 6775 O O . ILE B 1 195 ? -9.188 22.516 -4.602 1 92.12 195 ILE B O 1
ATOM 6779 N N . PRO B 1 196 ? -8.328 24.031 -5.945 1 87.31 196 PRO B N 1
ATOM 6780 C CA . PRO B 1 196 ? -7.73 24.75 -4.812 1 87.31 196 PRO B CA 1
ATOM 6781 C C . PRO B 1 196 ? -8.773 25.266 -3.824 1 87.31 196 PRO B C 1
ATOM 6783 O O . PRO B 1 196 ? -8.57 25.188 -2.609 1 87.31 196 PRO B O 1
ATOM 6786 N N . THR B 1 197 ? -9.836 25.766 -4.336 1 91.19 197 THR B N 1
ATOM 6787 C CA . THR B 1 197 ? -10.891 26.266 -3.465 1 91.19 197 THR B CA 1
ATOM 6788 C C . THR B 1 197 ? -11.523 25.125 -2.666 1 91.19 197 THR B C 1
ATOM 6790 O O . THR B 1 197 ? -11.742 25.25 -1.461 1 91.19 197 THR B O 1
ATOM 6793 N N . ASN B 1 198 ? -11.75 24.047 -3.367 1 93.75 198 ASN B N 1
ATOM 6794 C CA . ASN B 1 198 ? -12.336 22.891 -2.693 1 93.75 198 ASN B CA 1
ATOM 6795 C C . ASN B 1 198 ? -11.352 22.234 -1.724 1 93.75 198 ASN B C 1
ATOM 6797 O O . ASN B 1 198 ? -11.75 21.719 -0.683 1 93.75 198 ASN B O 1
ATOM 6801 N N . TRP B 1 199 ? -10.133 22.25 -2.045 1 89.81 199 TRP B N 1
ATOM 6802 C CA . TRP B 1 199 ? -9.109 21.75 -1.141 1 89.81 199 TRP B CA 1
ATOM 6803 C C . TRP B 1 199 ? -9.086 22.531 0.162 1 89.81 199 TRP B C 1
ATOM 6805 O O . TRP B 1 199 ? -8.969 21.969 1.246 1 89.81 199 TRP B O 1
ATOM 6815 N N . ASN B 1 200 ? -9.195 23.875 0.038 1 88.88 200 ASN B N 1
ATOM 6816 C CA . ASN B 1 200 ? -9.211 24.719 1.221 1 88.88 200 ASN B CA 1
ATOM 6817 C C . ASN B 1 200 ? -10.438 24.453 2.09 1 88.88 200 ASN B C 1
ATOM 6819 O O . ASN B 1 200 ? -10.352 24.484 3.318 1 88.88 200 ASN B O 1
ATOM 6823 N N . LYS B 1 201 ? -11.461 24.172 1.407 1 92.19 201 LYS B N 1
ATOM 6824 C CA . LYS B 1 201 ? -12.672 23.828 2.148 1 92.19 201 LYS B CA 1
ATOM 6825 C C . LYS B 1 201 ? -12.516 22.469 2.838 1 92.19 201 LYS B C 1
ATOM 6827 O O . LYS B 1 201 ? -12.953 22.297 3.979 1 92.19 201 LYS B O 1
ATOM 6832 N N . LEU B 1 202 ? -11.914 21.562 2.178 1 93.19 202 LEU B N 1
ATOM 6833 C CA . LEU B 1 202 ? -11.719 20.219 2.691 1 93.19 202 LEU B CA 1
ATOM 6834 C C . LEU B 1 202 ? -10.805 20.219 3.914 1 93.19 202 LEU B C 1
ATOM 6836 O O . LEU B 1 202 ? -11.062 19.516 4.895 1 93.19 202 LEU B O 1
ATOM 6840 N N . LYS B 1 203 ? -9.773 21.031 3.885 1 88.75 203 LYS B N 1
ATOM 6841 C CA . LYS B 1 203 ? -8.789 21.031 4.961 1 88.75 203 LYS B CA 1
ATOM 6842 C C . LYS B 1 203 ? -9.25 21.875 6.145 1 88.75 203 LYS B C 1
ATOM 6844 O O . LYS B 1 203 ? -8.68 21.781 7.234 1 88.75 203 LYS B O 1
ATOM 6849 N N . SER B 1 204 ? -10.297 22.641 5.98 1 89.31 204 SER B N 1
ATOM 6850 C CA . SER B 1 204 ? -10.789 23.5 7.055 1 89.31 204 SER B CA 1
ATOM 6851 C C . SER B 1 204 ? -11.5 22.688 8.125 1 89.31 204 SER B C 1
ATOM 6853 O O . SER B 1 204 ? -12.289 21.781 7.812 1 89.31 204 SER B O 1
ATOM 6855 N N . VAL B 1 205 ? -11.125 22.875 9.32 1 88.06 205 VAL B N 1
ATOM 6856 C CA . VAL B 1 205 ? -11.742 22.203 10.461 1 88.06 205 VAL B CA 1
ATOM 6857 C C . VAL B 1 205 ? -12.703 23.172 11.164 1 88.06 205 VAL B C 1
ATOM 6859 O O . VAL B 1 205 ? -12.328 24.297 11.492 1 88.06 205 VAL B O 1
ATOM 6862 N N . PRO B 1 206 ? -13.898 22.688 11.25 1 84.94 206 PRO B N 1
ATOM 6863 C CA . PRO B 1 206 ? -14.852 23.547 11.945 1 84.94 206 PRO B CA 1
ATOM 6864 C C . PRO B 1 206 ? -14.43 23.859 13.383 1 84.94 206 PRO B C 1
ATOM 6866 O O . PRO B 1 206 ? -13.758 23.047 14.023 1 84.94 206 PRO B O 1
ATOM 6869 N N . THR B 1 207 ? -14.773 25.047 13.758 1 86.94 207 THR B N 1
ATOM 6870 C CA . THR B 1 207 ? -14.484 25.484 15.125 1 86.94 207 THR B CA 1
ATOM 6871 C C . THR B 1 207 ? -15.766 25.688 15.914 1 86.94 207 THR B C 1
ATOM 6873 O O . THR B 1 207 ? -16.828 25.938 15.336 1 86.94 207 THR B O 1
ATOM 6876 N N . GLY B 1 208 ? -15.836 25.281 17.094 1 87.75 208 GLY B N 1
ATOM 6877 C CA . GLY B 1 208 ? -17 25.484 17.938 1 87.75 208 GLY B CA 1
ATOM 6878 C C . GLY B 1 208 ? -17.125 24.422 19.031 1 87.75 208 GLY B C 1
ATOM 6879 O O . GLY B 1 208 ? -16.469 23.391 18.969 1 87.75 208 GLY B O 1
ATOM 6880 N N . GLU B 1 209 ? -17.969 24.75 19.875 1 87.94 209 GLU B N 1
ATOM 6881 C CA . GLU B 1 209 ? -18.141 23.875 21.047 1 87.94 209 GLU B CA 1
ATOM 6882 C C . GLU B 1 209 ? -18.812 22.562 20.656 1 87.94 209 GLU B C 1
ATOM 6884 O O . GLU B 1 209 ? -18.422 21.5 21.141 1 87.94 209 GLU B O 1
ATOM 6889 N N . ASP B 1 210 ? -19.734 22.672 19.75 1 86.44 210 ASP B N 1
ATOM 6890 C CA . ASP B 1 210 ? -20.469 21.484 19.344 1 86.44 210 ASP B CA 1
ATOM 6891 C C . ASP B 1 210 ? -19.562 20.516 18.578 1 86.44 210 ASP B C 1
ATOM 6893 O O . ASP B 1 210 ? -19.656 19.297 18.766 1 86.44 210 ASP B O 1
ATOM 6897 N N . PHE B 1 211 ? -18.781 21.062 17.766 1 89.62 211 PHE B N 1
ATOM 6898 C CA . PHE B 1 211 ? -17.844 20.219 17.016 1 89.62 211 PHE B CA 1
ATOM 6899 C C . PHE B 1 211 ? -16.828 19.578 17.953 1 89.62 211 PHE B C 1
ATOM 6901 O O . PHE B 1 211 ? -16.484 18.406 17.797 1 89.62 211 PHE B O 1
ATOM 6908 N N . ASP B 1 212 ? -16.406 20.281 18.891 1 90.5 212 ASP B N 1
ATOM 6909 C CA . ASP B 1 212 ? -15.375 19.797 19.812 1 90.5 212 ASP B CA 1
ATOM 6910 C C . ASP B 1 212 ? -15.898 18.625 20.641 1 90.5 212 ASP B C 1
ATOM 6912 O O . ASP B 1 212 ? -15.141 17.703 20.953 1 90.5 212 ASP B O 1
ATOM 6916 N N . LYS B 1 213 ? -17.141 18.734 20.969 1 92.12 213 LYS B N 1
ATOM 6917 C CA . LYS B 1 213 ? -17.734 17.672 21.766 1 92.12 213 LYS B CA 1
ATOM 6918 C C . LYS B 1 213 ? -17.859 16.375 20.953 1 92.12 213 LYS B C 1
ATOM 6920 O O . LYS B 1 213 ? -17.781 15.281 21.516 1 92.12 213 LYS B O 1
ATOM 6925 N N . LEU B 1 214 ? -18.031 16.531 19.656 1 93.44 214 LEU B N 1
ATOM 6926 C CA . LEU B 1 214 ? -18.234 15.344 18.828 1 93.44 214 LEU B CA 1
ATOM 6927 C C . LEU B 1 214 ? -17.031 15.109 17.922 1 93.44 214 LEU B C 1
ATOM 6929 O O . LEU B 1 214 ? -17.141 14.438 16.891 1 93.44 214 LEU B O 1
ATOM 6933 N N . LYS B 1 215 ? -15.961 15.664 18.281 1 94 215 LYS B N 1
ATOM 6934 C CA . LYS B 1 215 ? -14.742 15.547 17.484 1 94 215 LYS B CA 1
ATOM 6935 C C . LYS B 1 215 ? -14.289 14.094 17.375 1 94 215 LYS B C 1
ATOM 6937 O O . LYS B 1 215 ? -13.758 13.672 16.359 1 94 215 LYS B O 1
ATOM 6942 N N . SER B 1 216 ? -14.516 13.367 18.438 1 95.06 216 SER B N 1
ATOM 6943 C CA . SER B 1 216 ? -14.102 11.969 18.469 1 95.06 216 SER B CA 1
ATOM 6944 C C . SER B 1 216 ? -14.836 11.141 17.422 1 95.06 216 SER B C 1
ATOM 6946 O O . SER B 1 216 ? -14.32 10.117 16.969 1 95.06 216 SER B O 1
ATOM 6948 N N . VAL B 1 217 ? -15.984 11.57 17 1 95.5 217 VAL B N 1
ATOM 6949 C CA . VAL B 1 217 ? -16.781 10.859 16.016 1 95.5 217 VAL B CA 1
ATOM 6950 C C . VAL B 1 217 ? -16.031 10.828 14.68 1 95.5 217 VAL B C 1
ATOM 6952 O O . VAL B 1 217 ? -16.109 9.844 13.938 1 95.5 217 VAL B O 1
ATOM 6955 N N . GLN B 1 218 ? -15.32 11.891 14.398 1 94.94 218 GLN B N 1
ATOM 6956 C CA . GLN B 1 218 ? -14.562 11.953 13.156 1 94.94 218 GLN B CA 1
ATOM 6957 C C . GLN B 1 218 ? -13.484 10.875 13.109 1 94.94 218 GLN B C 1
ATOM 6959 O O . GLN B 1 218 ? -13.305 10.211 12.086 1 94.94 218 GLN B O 1
ATOM 6964 N N . GLY B 1 219 ? -12.836 10.719 14.211 1 95.44 219 GLY B N 1
ATOM 6965 C CA . GLY B 1 219 ? -11.82 9.68 14.281 1 95.44 219 GLY B CA 1
ATOM 6966 C C . GLY B 1 219 ? -12.391 8.273 14.172 1 95.44 219 GLY B C 1
ATOM 6967 O O . GLY B 1 219 ? -11.836 7.43 13.469 1 95.44 219 GLY B O 1
ATOM 6968 N N . ILE B 1 220 ? -13.484 8.055 14.805 1 96.06 220 ILE B N 1
ATOM 6969 C CA . ILE B 1 220 ? -14.117 6.742 14.766 1 96.06 220 ILE B CA 1
ATOM 6970 C C . ILE B 1 220 ? -14.562 6.422 13.344 1 96.06 220 ILE B C 1
ATOM 6972 O O . ILE B 1 220 ? -14.406 5.293 12.875 1 96.06 220 ILE B O 1
ATOM 6976 N N . ARG B 1 221 ? -15.039 7.41 12.695 1 95.88 221 ARG B N 1
ATOM 6977 C CA . ARG B 1 221 ? -15.477 7.242 11.312 1 95.88 221 ARG B CA 1
ATOM 6978 C C . ARG B 1 221 ? -14.328 6.777 10.43 1 95.88 221 ARG B C 1
ATOM 6980 O O . ARG B 1 221 ? -14.492 5.887 9.594 1 95.88 221 ARG B O 1
ATOM 6987 N N . VAL B 1 222 ? -13.211 7.387 10.617 1 96.38 222 VAL B N 1
ATOM 6988 C CA . VAL B 1 222 ? -12.039 7.051 9.812 1 96.38 222 VAL B CA 1
ATOM 6989 C C . VAL B 1 222 ? -11.594 5.621 10.117 1 96.38 222 VAL B C 1
ATOM 6991 O O . VAL B 1 222 ? -11.367 4.828 9.203 1 96.38 222 VAL B O 1
ATOM 6994 N N . TYR B 1 223 ? -11.539 5.273 11.359 1 95.31 223 TYR B N 1
ATOM 6995 C CA . TYR B 1 223 ? -11.078 3.943 11.742 1 95.31 223 TYR B CA 1
ATOM 6996 C C . TYR B 1 223 ? -12.055 2.871 11.273 1 95.31 223 TYR B C 1
ATOM 6998 O O . TYR B 1 223 ? -11.641 1.788 10.852 1 95.31 223 TYR B O 1
ATOM 7006 N N . MET B 1 224 ? -13.305 3.219 11.328 1 94.88 224 MET B N 1
ATOM 7007 C CA . MET B 1 224 ? -14.305 2.281 10.82 1 94.88 224 MET B CA 1
ATOM 7008 C C . MET B 1 224 ? -14.148 2.084 9.32 1 94.88 224 MET B C 1
ATOM 7010 O O . MET B 1 224 ? -14.266 0.961 8.82 1 94.88 224 MET B O 1
ATOM 7014 N N . THR B 1 225 ? -13.875 3.15 8.641 1 95.31 225 THR B N 1
ATOM 7015 C CA . THR B 1 225 ? -13.68 3.062 7.199 1 95.31 225 THR B CA 1
ATOM 7016 C C . THR B 1 225 ? -12.445 2.225 6.867 1 95.31 225 THR B C 1
ATOM 7018 O O . THR B 1 225 ? -12.484 1.389 5.965 1 95.31 225 THR B O 1
ATOM 7021 N N . VAL B 1 226 ? -11.414 2.377 7.594 1 95 226 VAL B N 1
ATOM 7022 C CA . VAL B 1 226 ? -10.188 1.611 7.398 1 95 226 VAL B CA 1
ATOM 7023 C C . VAL B 1 226 ? -10.453 0.131 7.66 1 95 226 VAL B C 1
ATOM 7025 O O . VAL B 1 226 ? -10 -0.73 6.898 1 95 226 VAL B O 1
ATOM 7028 N N . LEU B 1 227 ? -11.211 -0.106 8.68 1 93.94 227 LEU B N 1
ATOM 7029 C CA . LEU B 1 227 ? -11.539 -1.489 9.008 1 93.94 227 LEU B CA 1
ATOM 7030 C C . LEU B 1 227 ? -12.398 -2.119 7.918 1 93.94 227 LEU B C 1
ATOM 7032 O O . LEU B 1 227 ? -12.25 -3.305 7.609 1 93.94 227 LEU B O 1
ATOM 7036 N N . VAL B 1 228 ? -13.273 -1.349 7.34 1 94.56 228 VAL B N 1
ATOM 7037 C CA . VAL B 1 228 ? -14.094 -1.843 6.238 1 94.56 228 VAL B CA 1
ATOM 7038 C C . VAL B 1 228 ? -13.203 -2.225 5.059 1 94.56 228 VAL B C 1
ATOM 7040 O O . VAL B 1 228 ? -13.383 -3.281 4.453 1 94.56 228 VAL B O 1
ATOM 7043 N N . ILE B 1 229 ? -12.25 -1.378 4.746 1 95.44 229 ILE B N 1
ATOM 7044 C CA . ILE B 1 229 ? -11.32 -1.675 3.66 1 95.44 229 ILE B CA 1
ATOM 7045 C C . ILE B 1 229 ? -10.57 -2.973 3.959 1 95.44 229 ILE B C 1
ATOM 7047 O O . ILE B 1 229 ? -10.422 -3.826 3.082 1 95.44 229 ILE B O 1
ATOM 7051 N N . MET B 1 230 ? -10.188 -3.139 5.195 1 93.31 230 MET B N 1
ATOM 7052 C CA . MET B 1 230 ? -9.43 -4.324 5.59 1 93.31 230 MET B CA 1
ATOM 7053 C C . MET B 1 230 ? -10.281 -5.582 5.453 1 93.31 230 MET B C 1
ATOM 7055 O O . MET B 1 230 ? -9.781 -6.637 5.059 1 93.31 230 MET B O 1
ATOM 7059 N N . VAL B 1 231 ? -11.5 -5.449 5.785 1 91.81 231 VAL B N 1
ATOM 7060 C CA . VAL B 1 231 ? -12.406 -6.586 5.648 1 91.81 231 VAL B CA 1
ATOM 7061 C C . VAL B 1 231 ? -12.516 -6.98 4.176 1 91.81 231 VAL B C 1
ATOM 7063 O O . VAL B 1 231 ? -12.422 -8.164 3.836 1 91.81 231 VAL B O 1
ATOM 7066 N N . HIS B 1 232 ? -12.703 -6.039 3.34 1 93.12 232 HIS B N 1
ATOM 7067 C CA . HIS B 1 232 ? -12.82 -6.332 1.916 1 93.12 232 HIS B CA 1
ATOM 7068 C C . HIS B 1 232 ? -11.5 -6.82 1.341 1 93.12 232 HIS B C 1
ATOM 7070 O O . HIS B 1 232 ? -11.484 -7.645 0.421 1 93.12 232 HIS B O 1
ATOM 7076 N N . THR B 1 233 ? -10.43 -6.359 1.909 1 93.31 233 THR B N 1
ATOM 7077 C CA . THR B 1 233 ? -9.133 -6.891 1.514 1 93.31 233 THR B CA 1
ATOM 7078 C C . THR B 1 233 ? -9.016 -8.367 1.887 1 93.31 233 THR B C 1
ATOM 7080 O O . THR B 1 233 ? -8.469 -9.164 1.12 1 93.31 233 THR B O 1
ATOM 7083 N N . SER B 1 234 ? -9.523 -8.719 3.053 1 90.88 234 SER B N 1
ATOM 7084 C CA . SER B 1 234 ? -9.477 -10.109 3.479 1 90.88 234 SER B CA 1
ATOM 7085 C C . SER B 1 234 ? -10.297 -11 2.545 1 90.88 234 SER B C 1
ATOM 7087 O O . SER B 1 234 ? -9.875 -12.109 2.209 1 90.88 234 SER B O 1
ATOM 7089 N N . ILE B 1 235 ? -11.359 -10.539 2.068 1 89.25 235 ILE B N 1
ATOM 7090 C CA . ILE B 1 235 ? -12.227 -11.297 1.179 1 89.25 235 ILE B CA 1
ATOM 7091 C C . ILE B 1 235 ? -11.539 -11.484 -0.173 1 89.25 235 ILE B C 1
ATOM 7093 O O . ILE B 1 235 ? -11.516 -12.594 -0.715 1 89.25 235 ILE B O 1
ATOM 7097 N N . THR B 1 236 ? -10.984 -10.406 -0.681 1 90.06 236 THR B N 1
ATOM 7098 C CA . THR B 1 236 ? -10.344 -10.492 -1.99 1 90.06 236 THR B CA 1
ATOM 7099 C C . THR B 1 236 ? -9.047 -11.289 -1.908 1 90.06 236 THR B C 1
ATOM 7101 O O . THR B 1 236 ? -8.586 -11.836 -2.912 1 90.06 236 THR B O 1
ATOM 7104 N N . PHE B 1 237 ? -8.547 -11.367 -0.704 1 88.44 237 PHE B N 1
ATOM 7105 C CA . PHE B 1 237 ? -7.312 -12.102 -0.469 1 88.44 237 PHE B CA 1
ATOM 7106 C C . PHE B 1 237 ? -7.559 -13.609 -0.531 1 88.44 237 PHE B C 1
ATOM 7108 O O . PHE B 1 237 ? -6.727 -14.359 -1.045 1 88.44 237 PHE B O 1
ATOM 7115 N N . VAL B 1 238 ? -8.734 -14.047 -0.088 1 88.88 238 VAL B N 1
ATOM 7116 C CA . VAL B 1 238 ? -9.008 -15.477 -0.022 1 88.88 238 VAL B CA 1
ATOM 7117 C C . VAL B 1 238 ? -9.977 -15.867 -1.14 1 88.88 238 VAL B C 1
ATOM 7119 O O . VAL B 1 238 ? -10.227 -17.047 -1.365 1 88.88 238 VAL B O 1
ATOM 7122 N N . GLY B 1 239 ? -10.461 -14.867 -1.866 1 89.81 239 GLY B N 1
ATOM 7123 C CA . GLY B 1 239 ? -11.406 -15.133 -2.938 1 89.81 239 GLY B CA 1
ATOM 7124 C C . GLY B 1 239 ? -10.742 -15.57 -4.227 1 89.81 239 GLY B C 1
ATOM 7125 O O . GLY B 1 239 ? -11.414 -15.766 -5.242 1 89.81 239 GLY B O 1
ATOM 7126 N N . VAL B 1 240 ? -9.406 -15.758 -4.199 1 92.31 240 VAL B N 1
ATOM 7127 C CA . VAL B 1 240 ? -8.625 -16.172 -5.363 1 92.31 240 VAL B CA 1
ATOM 7128 C C . VAL B 1 240 ? -7.895 -17.469 -5.059 1 92.31 240 VAL B C 1
ATOM 7130 O O . VAL B 1 240 ? -7.852 -17.906 -3.908 1 92.31 240 VAL B O 1
ATOM 7133 N N . PRO B 1 241 ? -7.383 -18.172 -6.113 1 94.25 241 PRO B N 1
ATOM 7134 C CA . PRO B 1 241 ? -6.641 -19.406 -5.852 1 94.25 241 PRO B CA 1
ATOM 7135 C C . PRO B 1 241 ? -5.461 -19.203 -4.902 1 94.25 241 PRO B C 1
ATOM 7137 O O . PRO B 1 241 ? -4.703 -18.234 -5.055 1 94.25 241 PRO B O 1
ATOM 7140 N N . LEU B 1 242 ? -5.387 -20.156 -3.984 1 94.38 242 LEU B N 1
ATOM 7141 C CA . LEU B 1 242 ? -4.316 -20.062 -2.996 1 94.38 242 LEU B CA 1
ATOM 7142 C C . LEU B 1 242 ? -3.258 -21.125 -3.248 1 94.38 242 LEU B C 1
ATOM 7144 O O . LEU B 1 242 ? -3.58 -22.25 -3.646 1 94.38 242 LEU B O 1
ATOM 7148 N N . ILE B 1 243 ? -2.072 -20.781 -2.926 1 93.12 243 ILE B N 1
ATOM 7149 C CA . ILE B 1 243 ? -0.962 -21.734 -3.025 1 93.12 243 ILE B CA 1
ATOM 7150 C C . ILE B 1 243 ? -0.961 -22.656 -1.811 1 93.12 243 ILE B C 1
ATOM 7152 O O . ILE B 1 243 ? -0.551 -23.812 -1.907 1 93.12 243 ILE B O 1
ATOM 7156 N N . ASN B 1 244 ? -1.384 -22.141 -0.697 1 94.06 244 ASN B N 1
ATOM 7157 C CA . ASN B 1 244 ? -1.338 -22.859 0.568 1 94.06 244 ASN B CA 1
ATOM 7158 C C . ASN B 1 244 ? -2.717 -22.953 1.213 1 94.06 244 ASN B C 1
ATOM 7160 O O . ASN B 1 244 ? -2.914 -22.5 2.34 1 94.06 244 ASN B O 1
ATOM 7164 N N . PRO B 1 245 ? -3.613 -23.641 0.57 1 94.62 245 PRO B N 1
ATOM 7165 C CA . PRO B 1 245 ? -4.961 -23.766 1.127 1 94.62 245 PRO B CA 1
ATOM 7166 C C . PRO B 1 245 ? -4.969 -24.359 2.531 1 94.62 245 PRO B C 1
ATOM 7168 O O . PRO B 1 245 ? -5.844 -24.047 3.34 1 94.62 245 PRO B O 1
ATOM 7171 N N . ARG B 1 246 ? -3.957 -25.156 2.855 1 93.31 246 ARG B N 1
ATOM 7172 C CA . ARG B 1 246 ? -3.889 -25.797 4.168 1 93.31 246 ARG B CA 1
ATOM 7173 C C . ARG B 1 246 ? -3.812 -24.75 5.277 1 93.31 246 ARG B C 1
ATOM 7175 O O . ARG B 1 246 ? -4.492 -24.875 6.301 1 93.31 246 ARG B O 1
ATOM 7182 N N . PHE B 1 247 ? -2.994 -23.812 5.055 1 89.38 247 PHE B N 1
ATOM 7183 C CA . PHE B 1 247 ? -2.842 -22.766 6.059 1 89.38 247 PHE B CA 1
ATOM 7184 C C . PHE B 1 247 ? -4.168 -22.047 6.301 1 89.38 247 PHE B C 1
ATOM 7186 O O . PHE B 1 247 ? -4.516 -21.75 7.445 1 89.38 247 PHE B O 1
ATOM 7193 N N . PHE B 1 248 ? -4.859 -21.75 5.25 1 89.12 248 PHE B N 1
ATOM 7194 C CA . PHE B 1 248 ? -6.152 -21.094 5.367 1 89.12 248 PHE B CA 1
ATOM 7195 C C . PHE B 1 248 ? -7.145 -21.984 6.105 1 89.12 248 PHE B C 1
ATOM 7197 O O . PHE B 1 248 ? -7.883 -21.516 6.977 1 89.12 248 PHE B O 1
ATOM 7204 N N . GLU B 1 249 ? -7.168 -23.219 5.82 1 91.88 249 GLU B N 1
ATOM 7205 C CA . GLU B 1 249 ? -8.047 -24.188 6.473 1 91.88 249 GLU B CA 1
ATOM 7206 C C . GLU B 1 249 ? -7.715 -24.312 7.957 1 91.88 249 GLU B C 1
ATOM 7208 O O . GLU B 1 249 ? -8.617 -24.344 8.797 1 91.88 249 GLU B O 1
ATOM 7213 N N . GLN B 1 250 ? -6.445 -24.344 8.25 1 88.81 250 GLN B N 1
ATOM 7214 C CA . GLN B 1 250 ? -6.016 -24.438 9.641 1 88.81 250 GLN B CA 1
ATOM 7215 C C . GLN B 1 250 ? -6.383 -23.188 10.422 1 88.81 250 GLN B C 1
ATOM 7217 O O . GLN B 1 250 ? -6.703 -23.25 11.609 1 88.81 250 GLN B O 1
ATOM 7222 N N . SER B 1 251 ? -6.297 -22.125 9.742 1 84.25 251 SER B N 1
ATOM 7223 C CA . SER B 1 251 ? -6.668 -20.875 10.391 1 84.25 251 SER B CA 1
ATOM 7224 C C . SER B 1 251 ? -8.164 -20.828 10.695 1 84.25 251 SER B C 1
ATOM 7226 O O . SER B 1 251 ? -8.586 -20.156 11.641 1 84.25 251 SER B O 1
ATOM 7228 N N . ASN B 1 252 ? -8.93 -21.484 9.898 1 83.88 252 ASN B N 1
ATOM 7229 C CA . ASN B 1 252 ? -10.367 -21.594 10.164 1 83.88 252 ASN B CA 1
ATOM 7230 C C . ASN B 1 252 ? -10.656 -22.531 11.336 1 83.88 252 ASN B C 1
ATOM 7232 O O . ASN B 1 252 ? -11.594 -22.312 12.094 1 83.88 252 ASN B O 1
ATOM 7236 N N . ASP B 1 253 ? -9.867 -23.516 11.422 1 83.56 253 ASP B N 1
ATOM 7237 C CA . ASP B 1 253 ? -10.039 -24.484 12.508 1 83.56 253 ASP B CA 1
ATOM 7238 C C . ASP B 1 253 ? -9.664 -23.859 13.852 1 83.56 253 ASP B C 1
ATOM 7240 O O . ASP B 1 253 ? -10.273 -24.172 14.875 1 83.56 253 ASP B O 1
ATOM 7244 N N . ASN B 1 254 ? -8.617 -23.047 13.75 1 81.56 254 ASN B N 1
ATOM 7245 C CA . ASN B 1 254 ? -8.141 -22.359 14.938 1 81.56 254 ASN B CA 1
ATOM 7246 C C . ASN B 1 254 ? -8.172 -20.844 14.75 1 81.56 254 ASN B C 1
ATOM 7248 O O . ASN B 1 254 ? -7.129 -20.219 14.555 1 81.56 254 ASN B O 1
ATOM 7252 N N . PRO B 1 255 ? -9.391 -20.391 14.922 1 75.94 255 PRO B N 1
ATOM 7253 C CA . PRO B 1 255 ? -9.539 -18.969 14.609 1 75.94 255 PRO B CA 1
ATOM 7254 C C . PRO B 1 255 ? -8.766 -18.078 15.578 1 75.94 255 PRO B C 1
ATOM 7256 O O . PRO B 1 255 ? -8.641 -18.406 16.766 1 75.94 255 PRO B O 1
ATOM 7259 N N . ASP B 1 256 ? -8.07 -17.078 15.039 1 72.94 256 ASP B N 1
ATOM 7260 C CA . ASP B 1 256 ? -7.41 -16.031 15.812 1 72.94 256 ASP B CA 1
ATOM 7261 C C . ASP B 1 256 ? -8.016 -14.664 15.523 1 72.94 256 ASP B C 1
ATOM 7263 O O . ASP B 1 256 ? -9.023 -14.562 14.812 1 72.94 256 ASP B O 1
ATOM 7267 N N . PHE B 1 257 ? -7.504 -13.688 16.125 1 67.25 257 PHE B N 1
ATOM 7268 C CA . PHE B 1 257 ? -8.031 -12.336 16 1 67.25 257 PHE B CA 1
ATOM 7269 C C . PHE B 1 257 ? -8.023 -11.875 14.547 1 67.25 257 PHE B C 1
ATOM 7271 O O . PHE B 1 257 ? -8.969 -11.242 14.086 1 67.25 257 PHE B O 1
ATOM 7278 N N . THR B 1 258 ? -7.145 -12.352 13.797 1 67.25 258 THR B N 1
ATOM 7279 C CA . THR B 1 258 ? -6.988 -11.891 12.422 1 67.25 258 THR B CA 1
ATOM 7280 C C . THR B 1 258 ? -8.023 -12.547 11.508 1 67.25 258 THR B C 1
ATOM 7282 O O . THR B 1 258 ? -8.445 -11.953 10.516 1 67.25 258 THR B O 1
ATOM 7285 N N . THR B 1 259 ? -8.422 -13.711 11.906 1 72.81 259 THR B N 1
ATOM 7286 C CA . THR B 1 259 ? -9.359 -14.414 11.039 1 72.81 259 THR B CA 1
ATOM 7287 C C . THR B 1 259 ? -10.797 -14.164 11.469 1 72.81 259 THR B C 1
ATOM 7289 O O . THR B 1 259 ? -11.719 -14.273 10.656 1 72.81 259 THR B O 1
ATOM 7292 N N . GLU B 1 260 ? -10.938 -13.734 12.711 1 72 260 GLU B N 1
ATOM 7293 C CA . GLU B 1 260 ? -12.297 -13.586 13.211 1 72 260 GLU B CA 1
ATOM 7294 C C . GLU B 1 260 ? -12.812 -12.164 12.992 1 72 260 GLU B C 1
ATOM 7296 O O . GLU B 1 260 ? -14 -11.961 12.734 1 72 260 GLU B O 1
ATOM 7301 N N . ILE B 1 261 ? -11.938 -11.258 12.945 1 70 261 ILE B N 1
ATOM 7302 C CA . ILE B 1 261 ? -12.344 -9.859 12.875 1 70 261 ILE B CA 1
ATOM 7303 C C . ILE B 1 261 ? -13 -9.578 11.523 1 70 261 ILE B C 1
ATOM 7305 O O . ILE B 1 261 ? -14.078 -8.977 11.461 1 70 261 ILE B O 1
ATOM 7309 N N . PRO B 1 262 ? -12.453 -10.148 10.523 1 71.94 262 PRO B N 1
ATOM 7310 C CA . PRO B 1 262 ? -13.109 -9.891 9.234 1 71.94 262 PRO B CA 1
ATOM 7311 C C . PRO B 1 262 ? -14.492 -10.531 9.133 1 71.94 262 PRO B C 1
ATOM 7313 O O . PRO B 1 262 ? -15.359 -10.023 8.422 1 71.94 262 PRO B O 1
ATOM 7316 N N . LYS B 1 263 ? -14.664 -11.547 9.93 1 74.94 263 LYS B N 1
ATOM 7317 C CA . LYS B 1 263 ? -15.961 -12.219 9.914 1 74.94 263 LYS B CA 1
ATOM 7318 C C . LYS B 1 263 ? -17.016 -11.383 10.617 1 74.94 263 LYS B C 1
ATOM 7320 O O . LYS B 1 263 ? -18.219 -11.625 10.445 1 74.94 263 LYS B O 1
ATOM 7325 N N . ARG B 1 264 ? -16.547 -10.352 11.281 1 78.25 264 ARG B N 1
ATOM 7326 C CA . ARG B 1 264 ? -17.438 -9.492 12.055 1 78.25 264 ARG B CA 1
ATOM 7327 C C . ARG B 1 264 ? -17.516 -8.094 11.445 1 78.25 264 ARG B C 1
ATOM 7329 O O . ARG B 1 264 ? -17.922 -7.145 12.117 1 78.25 264 ARG B O 1
ATOM 7336 N N . GLY B 1 265 ? -17.141 -8.055 10.281 1 80 265 GLY B N 1
ATOM 7337 C CA . GLY B 1 265 ? -17.156 -6.781 9.578 1 80 265 GLY B CA 1
ATOM 7338 C C . GLY B 1 265 ? -18.562 -6.234 9.367 1 80 265 GLY B C 1
ATOM 7339 O O . GLY B 1 265 ? -18.734 -5.035 9.156 1 80 265 GLY B O 1
ATOM 7340 N N . ILE B 1 266 ? -19.562 -7.047 9.688 1 81.12 266 ILE B N 1
ATOM 7341 C CA . ILE B 1 266 ? -20.938 -6.672 9.438 1 81.12 266 ILE B CA 1
ATOM 7342 C C . ILE B 1 266 ? -21.375 -5.59 10.43 1 81.12 266 ILE B C 1
ATOM 7344 O O . ILE B 1 266 ? -22.281 -4.816 10.156 1 81.12 266 ILE B O 1
ATOM 7348 N N . TYR B 1 267 ? -20.625 -5.492 11.516 1 88.75 267 TYR B N 1
ATOM 7349 C CA . TYR B 1 267 ? -21.031 -4.566 12.57 1 88.75 267 TYR B CA 1
ATOM 7350 C C . TYR B 1 267 ? -20.469 -3.174 12.312 1 88.75 267 TYR B C 1
ATOM 7352 O O . TYR B 1 267 ? -20.969 -2.186 12.852 1 88.75 267 TYR B O 1
ATOM 7360 N N . LEU B 1 268 ? -19.516 -3.098 11.422 1 90 268 LEU B N 1
ATOM 7361 C CA . LEU B 1 268 ? -18.828 -1.831 11.219 1 90 268 LEU B CA 1
ATOM 7362 C C . LEU B 1 268 ? -19.766 -0.79 10.617 1 90 268 LEU B C 1
ATOM 7364 O O . LEU B 1 268 ? -19.703 0.387 10.977 1 90 268 LEU B O 1
ATOM 7368 N N . LEU B 1 269 ? -20.688 -1.252 9.828 1 91.94 269 LEU B N 1
ATOM 7369 C CA . LEU B 1 269 ? -21.562 -0.314 9.141 1 91.94 269 LEU B CA 1
ATOM 7370 C C . LEU B 1 269 ? -22.672 0.173 10.062 1 91.94 269 LEU B C 1
ATOM 7372 O O . LEU B 1 269 ? -23.312 1.196 9.797 1 91.94 269 LEU B O 1
ATOM 7376 N N . SER B 1 270 ? -22.906 -0.565 11.148 1 93.75 270 SER B N 1
ATOM 7377 C CA . SER B 1 270 ? -23.891 -0.133 12.125 1 93.75 270 SER B CA 1
ATOM 7378 C C . SER B 1 270 ? -23.531 1.224 12.719 1 93.75 270 SER B C 1
ATOM 7380 O O . SER B 1 270 ? -24.422 2.014 13.055 1 93.75 270 SER B O 1
ATOM 7382 N N . PHE B 1 271 ? -22.297 1.422 12.812 1 94.56 271 PHE B N 1
ATOM 7383 C CA . PHE B 1 271 ? -21.844 2.713 13.312 1 94.56 271 PHE B CA 1
ATOM 7384 C C . PHE B 1 271 ? -22.266 3.838 12.367 1 94.56 271 PHE B C 1
ATOM 7386 O O . PHE B 1 271 ? -22.719 4.895 12.812 1 94.56 271 PHE B O 1
ATOM 7393 N N . HIS B 1 272 ? -22.078 3.607 11.133 1 93.94 272 HIS B N 1
ATOM 7394 C CA . HIS B 1 272 ? -22.391 4.645 10.156 1 93.94 272 HIS B CA 1
ATOM 7395 C C . HIS B 1 272 ? -23.891 4.902 10.086 1 93.94 272 HIS B C 1
ATOM 7397 O O . HIS B 1 272 ? -24.328 6.051 9.945 1 93.94 272 HIS B O 1
ATOM 7403 N N . PHE B 1 273 ? -24.672 3.834 10.203 1 96 273 PHE B N 1
ATOM 7404 C CA . PHE B 1 273 ? -26.109 4.008 10.273 1 96 273 PHE B CA 1
ATOM 7405 C C . PHE B 1 273 ? -26.516 4.809 11.508 1 96 273 PHE B C 1
ATOM 7407 O O . PHE B 1 273 ? -27.344 5.711 11.422 1 96 273 PHE B O 1
ATOM 7414 N N . MET B 1 274 ? -25.891 4.469 12.531 1 96.81 274 MET B N 1
ATOM 7415 C CA . MET B 1 274 ? -26.172 5.133 13.805 1 96.81 274 MET B CA 1
ATOM 7416 C C . MET B 1 274 ? -25.844 6.621 13.727 1 96.81 274 MET B C 1
ATOM 7418 O O . MET B 1 274 ? -26.641 7.461 14.133 1 96.81 274 MET B O 1
ATOM 7422 N N . MET B 1 275 ? -24.703 6.918 13.148 1 95.44 275 MET B N 1
ATOM 7423 C CA . MET B 1 275 ? -24.266 8.312 13.109 1 95.44 275 MET B CA 1
ATOM 7424 C C . MET B 1 275 ? -25.156 9.141 12.188 1 95.44 275 MET B C 1
ATOM 7426 O O . MET B 1 275 ? -25.406 10.312 12.461 1 95.44 275 MET B O 1
ATOM 7430 N N . SER B 1 276 ? -25.625 8.57 11.141 1 94.81 276 SER B N 1
ATOM 7431 C CA . SER B 1 276 ? -26.516 9.266 10.227 1 94.81 276 SER B CA 1
ATOM 7432 C C . SER B 1 276 ? -27.797 9.695 10.93 1 94.81 276 SER B C 1
ATOM 7434 O O . SER B 1 276 ? -28.188 10.859 10.859 1 94.81 276 SER B O 1
ATOM 7436 N N . SER B 1 277 ? -28.438 8.805 11.625 1 96.88 277 SER B N 1
ATOM 7437 C CA . SER B 1 277 ? -29.688 9.117 12.32 1 96.88 277 SER B CA 1
ATOM 7438 C C . SER B 1 277 ? -29.422 10 13.539 1 96.88 277 SER B C 1
ATOM 7440 O O . SER B 1 277 ? -30.25 10.844 13.883 1 96.88 277 SER B O 1
ATOM 7442 N N . TRP B 1 278 ? -28.297 9.789 14.141 1 97.06 278 TRP B N 1
ATOM 7443 C CA . TRP B 1 278 ? -27.891 10.609 15.281 1 97.06 278 TRP B CA 1
ATOM 7444 C C . TRP B 1 278 ? -27.812 12.078 14.898 1 97.06 278 TRP B C 1
ATOM 7446 O O . TRP B 1 278 ? -28.406 12.938 15.547 1 97.06 278 TRP B O 1
ATOM 7456 N N . MET B 1 279 ? -27.125 12.344 13.812 1 94.81 279 MET B N 1
ATOM 7457 C CA . MET B 1 279 ? -26.938 13.719 13.359 1 94.81 279 MET B CA 1
ATOM 7458 C C . MET B 1 279 ? -28.25 14.32 12.867 1 94.81 279 MET B C 1
ATOM 7460 O O . MET B 1 279 ? -28.516 15.5 13.086 1 94.81 279 MET B O 1
ATOM 7464 N N . LEU B 1 280 ? -28.984 13.508 12.281 1 95.56 280 LEU B N 1
ATOM 7465 C CA . LEU B 1 280 ? -30.281 13.961 11.805 1 95.56 280 LEU B CA 1
ATOM 7466 C C . LEU B 1 280 ? -31.172 14.359 12.977 1 95.56 280 LEU B C 1
ATOM 7468 O O . LEU B 1 280 ? -31.859 15.391 12.922 1 95.56 280 LEU B O 1
ATOM 7472 N N . MET B 1 281 ? -31.188 13.602 13.984 1 96.12 281 MET B N 1
ATOM 7473 C CA . MET B 1 281 ? -32 13.875 15.172 1 96.12 281 MET B CA 1
ATOM 7474 C C . MET B 1 281 ? -31.594 15.195 15.812 1 96.12 281 MET B C 1
ATOM 7476 O O . MET B 1 281 ? -32.438 16.031 16.125 1 96.12 281 MET B O 1
ATOM 7480 N N . ILE B 1 282 ? -30.344 15.422 15.906 1 94.75 282 ILE B N 1
ATOM 7481 C CA . ILE B 1 282 ? -29.844 16.656 16.5 1 94.75 282 ILE B CA 1
ATOM 7482 C C . ILE B 1 282 ? -30.266 17.844 15.664 1 94.75 282 ILE B C 1
ATOM 7484 O O . ILE B 1 282 ? -30.797 18.828 16.188 1 94.75 282 ILE B O 1
ATOM 7488 N N . SER B 1 283 ? -30.094 17.75 14.398 1 93.5 283 SER B N 1
ATOM 7489 C CA . SER B 1 283 ? -30.391 18.844 13.484 1 93.5 283 SER B CA 1
ATOM 7490 C C . SER B 1 283 ? -31.891 19.172 13.492 1 93.5 283 SER B C 1
ATOM 7492 O O . SER B 1 283 ? -32.281 20.328 13.477 1 93.5 283 SER B O 1
ATOM 7494 N N . MET B 1 284 ? -32.688 18.219 13.547 1 94.19 284 MET B N 1
ATOM 7495 C CA . MET B 1 284 ? -34.156 18.406 13.484 1 94.19 284 MET B CA 1
ATOM 7496 C C . MET B 1 284 ? -34.688 18.953 14.805 1 94.19 284 MET B C 1
ATOM 7498 O O . MET B 1 284 ? -35.594 19.797 14.812 1 94.19 284 MET B O 1
ATOM 7502 N N . LEU B 1 285 ? -34.156 18.484 15.867 1 93.94 285 LEU B N 1
ATOM 7503 C CA . LEU B 1 285 ? -34.562 19 17.172 1 93.94 285 LEU B CA 1
ATOM 7504 C C . LEU B 1 285 ? -34.125 20.453 17.328 1 93.94 285 LEU B C 1
ATOM 7506 O O . LEU B 1 285 ? -34.844 21.266 17.906 1 93.94 285 LEU B O 1
ATOM 7510 N N . ALA B 1 286 ? -32.969 20.688 16.875 1 93.19 286 ALA B N 1
ATOM 7511 C CA . ALA B 1 286 ? -32.469 22.078 16.906 1 93.19 286 ALA B CA 1
ATOM 7512 C C . ALA B 1 286 ? -33.375 22.984 16.078 1 93.19 286 ALA B C 1
ATOM 7514 O O . ALA B 1 286 ? -33.688 24.109 16.484 1 93.19 286 ALA B O 1
ATOM 7515 N N . LYS B 1 287 ? -33.781 22.5 14.961 1 92.69 287 LYS B N 1
ATOM 7516 C CA . LYS B 1 287 ? -34.688 23.25 14.109 1 92.69 287 LYS B CA 1
ATOM 7517 C C . LYS B 1 287 ? -36.031 23.453 14.805 1 92.69 287 LYS B C 1
ATOM 7519 O O . LYS B 1 287 ? -36.594 24.547 14.75 1 92.69 287 LYS B O 1
ATOM 7524 N N . ALA B 1 288 ? -36.5 22.531 15.375 1 91.44 288 ALA B N 1
ATOM 7525 C CA . ALA B 1 288 ? -37.75 22.609 16.109 1 91.44 288 ALA B CA 1
ATOM 7526 C C . ALA B 1 288 ? -37.656 23.594 17.266 1 91.44 288 ALA B C 1
ATOM 7528 O O . ALA B 1 288 ? -38.625 24.312 17.547 1 91.44 288 ALA B O 1
ATOM 7529 N N . ASP B 1 289 ? -36.594 23.562 17.891 1 91.88 289 ASP B N 1
ATOM 7530 C CA . ASP B 1 289 ? -36.375 24.453 19.031 1 91.88 289 ASP B CA 1
ATOM 7531 C C . ASP B 1 289 ? -36.312 25.906 18.562 1 91.88 289 ASP B C 1
ATOM 7533 O O . ASP B 1 289 ? -36.562 26.828 19.344 1 91.88 289 ASP B O 1
ATOM 7537 N N . ARG B 1 290 ? -35.938 26.078 17.344 1 92.62 290 ARG B N 1
ATOM 7538 C CA . ARG B 1 290 ? -35.938 27.422 16.781 1 92.62 290 ARG B CA 1
ATOM 7539 C C . ARG B 1 290 ? -37.312 27.797 16.266 1 92.62 290 ARG B C 1
ATOM 7541 O O . ARG B 1 290 ? -37.469 28.812 15.578 1 92.62 290 ARG B O 1
ATOM 7548 N N . ASN B 1 291 ? -38.25 27.062 16.453 1 88.31 291 ASN B N 1
ATOM 7549 C CA . ASN B 1 291 ? -39.656 27.266 16.094 1 88.31 291 ASN B CA 1
ATOM 7550 C C . ASN B 1 291 ? -39.844 27.25 14.57 1 88.31 291 ASN B C 1
ATOM 7552 O O . ASN B 1 291 ? -40.656 28 14.039 1 88.31 291 ASN B O 1
ATOM 7556 N N . GLU B 1 292 ? -39.031 26.484 13.977 1 89.88 292 GLU B N 1
ATOM 7557 C CA . GLU B 1 292 ? -39.188 26.219 12.555 1 89.88 292 GLU B CA 1
ATOM 7558 C C . GLU B 1 292 ? -39.938 24.906 12.312 1 89.88 292 GLU B C 1
ATOM 7560 O O . GLU B 1 292 ? -39.562 23.875 12.844 1 89.88 292 GLU B O 1
ATOM 7565 N N . GLU B 1 293 ? -40.938 25.078 11.594 1 86.62 293 GLU B N 1
ATOM 7566 C CA . GLU B 1 293 ? -41.75 23.891 11.375 1 86.62 293 GLU B CA 1
ATOM 7567 C C . GLU B 1 293 ? -41.094 22.938 10.375 1 86.62 293 GLU B C 1
ATOM 7569 O O . GLU B 1 293 ? -40.5 23.375 9.406 1 86.62 293 GLU B O 1
ATOM 7574 N N . ILE B 1 294 ? -41.188 21.641 10.672 1 91.62 294 ILE B N 1
ATOM 7575 C CA . ILE B 1 294 ? -40.719 20.594 9.766 1 91.62 294 ILE B CA 1
ATOM 7576 C C . ILE B 1 294 ? -41.875 20.172 8.844 1 91.62 294 ILE B C 1
ATOM 7578 O O . ILE B 1 294 ? -42.656 19.266 9.172 1 91.62 294 ILE B O 1
ATOM 7582 N N . THR B 1 295 ? -41.906 20.766 7.633 1 91.62 295 THR B N 1
ATOM 7583 C CA . THR B 1 295 ? -42.969 20.531 6.668 1 91.62 295 THR B CA 1
ATOM 7584 C C . THR B 1 295 ? -42.562 19.438 5.68 1 91.62 295 THR B C 1
ATOM 7586 O O . THR B 1 295 ? -41.406 19.031 5.641 1 91.62 295 THR B O 1
ATOM 7589 N N . LEU B 1 296 ? -43.562 18.953 5.008 1 94 296 LEU B N 1
ATOM 7590 C CA . LEU B 1 296 ? -43.312 17.969 3.959 1 94 296 LEU B CA 1
ATOM 7591 C C . LEU B 1 296 ? -42.406 18.547 2.887 1 94 296 LEU B C 1
ATOM 7593 O O . LEU B 1 296 ? -41.562 17.828 2.342 1 94 296 LEU B O 1
ATOM 7597 N N . GLY B 1 297 ? -42.594 19.75 2.607 1 92.31 297 GLY B N 1
ATOM 7598 C CA . GLY B 1 297 ? -41.719 20.422 1.654 1 92.31 297 GLY B CA 1
ATOM 7599 C C . GLY B 1 297 ? -40.281 20.453 2.094 1 92.31 297 GLY B C 1
ATOM 7600 O O . GLY B 1 297 ? -39.375 20.281 1.276 1 92.31 297 GLY B O 1
ATOM 7601 N N . PHE B 1 298 ? -40.094 20.656 3.377 1 92.12 298 PHE B N 1
ATOM 7602 C CA . PHE B 1 298 ? -38.75 20.656 3.926 1 92.12 298 PHE B CA 1
ATOM 7603 C C . PHE B 1 298 ? -38.125 19.281 3.809 1 92.12 298 PHE B C 1
ATOM 7605 O O . PHE B 1 298 ? -36.938 19.172 3.455 1 92.12 298 PHE B O 1
ATOM 7612 N N . ILE B 1 299 ? -38.844 18.297 4.059 1 94.44 299 ILE B N 1
ATOM 7613 C CA . ILE B 1 299 ? -38.344 16.922 3.99 1 94.44 299 ILE B CA 1
ATOM 7614 C C . ILE B 1 299 ? -37.938 16.594 2.559 1 94.44 299 ILE B C 1
ATOM 7616 O O . ILE B 1 299 ? -36.844 16.047 2.334 1 94.44 299 ILE B O 1
ATOM 7620 N N . VAL B 1 300 ? -38.75 16.906 1.614 1 94.06 300 VAL B N 1
ATOM 7621 C CA . VAL B 1 300 ? -38.469 16.641 0.211 1 94.06 300 VAL B CA 1
ATOM 7622 C C . VAL B 1 300 ? -37.188 17.375 -0.205 1 94.06 300 VAL B C 1
ATOM 7624 O O . VAL B 1 300 ? -36.312 16.812 -0.87 1 94.06 300 VAL B O 1
ATOM 7627 N N . LYS B 1 301 ? -37.125 18.547 0.215 1 91.31 301 LYS B N 1
ATOM 7628 C CA . LYS B 1 301 ? -35.938 19.344 -0.109 1 91.31 301 LYS B CA 1
ATOM 7629 C C . LYS B 1 301 ? -34.688 18.734 0.511 1 91.31 301 LYS B C 1
ATOM 7631 O O . LYS B 1 301 ? -33.625 18.688 -0.126 1 91.31 301 LYS B O 1
ATOM 7636 N N . THR B 1 302 ? -34.875 18.344 1.732 1 92.12 302 THR B N 1
ATOM 7637 C CA . THR B 1 302 ? -33.75 17.75 2.443 1 92.12 302 THR B CA 1
ATOM 7638 C C . THR B 1 302 ? -33.281 16.453 1.766 1 92.12 302 THR B C 1
ATOM 7640 O O . THR B 1 302 ? -32.094 16.188 1.646 1 92.12 302 THR B O 1
ATOM 7643 N N . VAL B 1 303 ? -34.188 15.68 1.319 1 93.94 303 VAL B N 1
ATOM 7644 C CA . VAL B 1 303 ? -33.875 14.422 0.646 1 93.94 303 VAL B CA 1
ATOM 7645 C C . VAL B 1 303 ? -33.219 14.703 -0.699 1 93.94 303 VAL B C 1
ATOM 7647 O O . VAL B 1 303 ? -32.25 14.039 -1.068 1 93.94 303 VAL B O 1
ATOM 7650 N N . ILE B 1 304 ? -33.688 15.664 -1.402 1 91.88 304 ILE B N 1
ATOM 7651 C CA . ILE B 1 304 ? -33.125 16 -2.705 1 91.88 304 ILE B CA 1
ATOM 7652 C C . ILE B 1 304 ? -31.688 16.5 -2.537 1 91.88 304 ILE B C 1
ATOM 7654 O O . ILE B 1 304 ? -30.797 16.172 -3.334 1 91.88 304 ILE B O 1
ATOM 7658 N N . LYS B 1 305 ? -31.484 17.266 -1.547 1 89.69 305 LYS B N 1
ATOM 7659 C CA . LYS B 1 305 ? -30.141 17.766 -1.284 1 89.69 305 LYS B CA 1
ATOM 7660 C C . LYS B 1 305 ? -29.172 16.609 -1.029 1 89.69 305 LYS B C 1
ATOM 7662 O O . LYS B 1 305 ? -28.047 16.625 -1.521 1 89.69 305 LYS B O 1
ATOM 7667 N N . ARG B 1 306 ? -29.578 15.703 -0.285 1 89.88 306 ARG B N 1
ATOM 7668 C CA . ARG B 1 306 ? -28.75 14.539 0.008 1 89.88 306 ARG B CA 1
ATOM 7669 C C . ARG B 1 306 ? -28.5 13.719 -1.252 1 89.88 306 ARG B C 1
ATOM 7671 O O . ARG B 1 306 ? -27.391 13.227 -1.467 1 89.88 306 ARG B O 1
ATOM 7678 N N . TYR B 1 307 ? -29.516 13.664 -2.064 1 91.38 307 TYR B N 1
ATOM 7679 C CA . TYR B 1 307 ? -29.406 12.953 -3.334 1 91.38 307 TYR B CA 1
ATOM 7680 C C . TYR B 1 307 ? -28.359 13.594 -4.238 1 91.38 307 TYR B C 1
ATOM 7682 O O . TYR B 1 307 ? -27.531 12.898 -4.82 1 91.38 307 TYR B O 1
ATOM 7690 N N . VAL B 1 308 ? -28.391 14.82 -4.285 1 89.19 308 VAL B N 1
ATOM 7691 C CA . VAL B 1 308 ? -27.484 15.555 -5.164 1 89.19 308 VAL B CA 1
ATOM 7692 C C . VAL B 1 308 ? -26.062 15.445 -4.641 1 89.19 308 VAL B C 1
ATOM 7694 O O . VAL B 1 308 ? -25.109 15.414 -5.426 1 89.19 308 VAL B O 1
ATOM 7697 N N . ARG B 1 309 ? -25.953 15.258 -3.41 1 87.75 309 ARG B N 1
ATOM 7698 C CA . ARG B 1 309 ? -24.641 15.141 -2.789 1 87.75 309 ARG B CA 1
ATOM 7699 C C . ARG B 1 309 ? -24 13.797 -3.115 1 87.75 309 ARG B C 1
ATOM 7701 O O . ARG B 1 309 ? -22.797 13.727 -3.383 1 87.75 309 ARG B O 1
ATOM 7708 N N . PHE B 1 310 ? -24.75 12.734 -3.236 1 91.06 310 PHE B N 1
ATOM 7709 C CA . PHE B 1 310 ? -24.234 11.375 -3.393 1 91.06 310 PHE B CA 1
ATOM 7710 C C . PHE B 1 310 ? -24.125 11.008 -4.867 1 91.06 310 PHE B C 1
ATOM 7712 O O . PHE B 1 310 ? -23.219 10.266 -5.262 1 91.06 310 PHE B O 1
ATOM 7719 N N . LEU B 1 311 ? -24.938 11.562 -5.664 1 93.12 311 LEU B N 1
ATOM 7720 C CA . LEU B 1 311 ? -25.219 11.055 -7.004 1 93.12 311 LEU B CA 1
ATOM 7721 C C . LEU B 1 311 ? -24 11.188 -7.91 1 93.12 311 LEU B C 1
ATOM 7723 O O . LEU B 1 311 ? -23.672 10.25 -8.641 1 93.12 311 LEU B O 1
ATOM 7727 N N . PRO B 1 312 ? -23.297 12.289 -7.895 1 93.75 312 PRO B N 1
ATOM 7728 C CA . PRO B 1 312 ? -22.188 12.414 -8.844 1 93.75 312 PRO B CA 1
ATOM 7729 C C . PRO B 1 312 ? -21.109 11.344 -8.633 1 93.75 312 PRO B C 1
ATOM 7731 O O . PRO B 1 312 ? -20.625 10.75 -9.602 1 93.75 312 PRO B O 1
ATOM 7734 N N . SER B 1 313 ? -20.719 11.062 -7.398 1 94.44 313 SER B N 1
ATOM 7735 C CA . SER B 1 313 ? -19.719 10.039 -7.117 1 94.44 313 SER B CA 1
ATOM 7736 C C . SER B 1 313 ? -20.203 8.648 -7.516 1 94.44 313 SER B C 1
ATOM 7738 O O . SER B 1 313 ? -19.438 7.84 -8.039 1 94.44 313 SER B O 1
ATOM 7740 N N . ILE B 1 314 ? -21.484 8.414 -7.379 1 95.19 314 ILE B N 1
ATOM 7741 C CA . ILE B 1 314 ? -22.078 7.121 -7.707 1 95.19 314 ILE B CA 1
ATOM 7742 C C . ILE B 1 314 ? -22.109 6.945 -9.227 1 95.19 314 ILE B C 1
ATOM 7744 O O . ILE B 1 314 ? -21.797 5.867 -9.734 1 95.19 314 ILE B O 1
ATOM 7748 N N . ILE B 1 315 ? -22.438 8.008 -9.867 1 94.75 315 ILE B N 1
ATOM 7749 C CA . ILE B 1 315 ? -22.562 7.949 -11.32 1 94.75 315 ILE B CA 1
ATOM 7750 C C . ILE B 1 315 ? -21.188 7.656 -11.93 1 94.75 315 ILE B C 1
ATOM 7752 O O . ILE B 1 315 ? -21.094 6.902 -12.898 1 94.75 315 ILE B O 1
ATOM 7756 N N . VAL B 1 316 ? -20.172 8.188 -11.391 1 95.44 316 VAL B N 1
ATOM 7757 C CA . VAL B 1 316 ? -18.828 7.973 -11.906 1 95.44 316 VAL B CA 1
ATOM 7758 C C . VAL B 1 316 ? -18.422 6.512 -11.719 1 95.44 316 VAL B C 1
ATOM 7760 O O . VAL B 1 316 ? -17.906 5.883 -12.641 1 95.44 316 VAL B O 1
ATOM 7763 N N . ILE B 1 317 ? -18.734 5.918 -10.578 1 95 317 ILE B N 1
ATOM 7764 C CA . ILE B 1 317 ? -18.328 4.547 -10.273 1 95 317 ILE B CA 1
ATOM 7765 C C . ILE B 1 317 ? -19.156 3.568 -11.102 1 95 317 ILE B C 1
ATOM 7767 O O . ILE B 1 317 ? -18.609 2.668 -11.742 1 95 317 ILE B O 1
ATOM 7771 N N . VAL B 1 318 ? -20.422 3.818 -11.125 1 94.75 318 VAL B N 1
ATOM 7772 C CA . VAL B 1 318 ? -21.328 2.957 -11.883 1 94.75 318 VAL B CA 1
ATOM 7773 C C . VAL B 1 318 ? -21.062 3.1 -13.375 1 94.75 318 VAL B C 1
ATOM 7775 O O . VAL B 1 318 ? -21.062 2.109 -14.109 1 94.75 318 VAL B O 1
ATOM 7778 N N . GLY B 1 319 ? -20.859 4.32 -13.797 1 94.69 319 GLY B N 1
ATOM 7779 C CA . GLY B 1 319 ? -20.516 4.543 -15.195 1 94.69 319 GLY B CA 1
ATOM 7780 C C . GLY B 1 319 ? -19.203 3.895 -15.594 1 94.69 319 GLY B C 1
ATOM 7781 O O . GLY B 1 319 ? -19.094 3.33 -16.688 1 94.69 319 GLY B O 1
ATOM 7782 N N . PHE B 1 320 ? -18.25 3.92 -14.734 1 94.94 320 PHE B N 1
ATOM 7783 C CA . PHE B 1 320 ? -16.969 3.289 -15 1 94.94 320 PHE B CA 1
ATOM 7784 C C . PHE B 1 320 ? -17.109 1.78 -15.141 1 94.94 320 PHE B C 1
ATOM 7786 O O . PHE B 1 320 ? -16.609 1.186 -16.094 1 94.94 320 PHE B O 1
ATOM 7793 N N . TYR B 1 321 ? -17.891 1.161 -14.242 1 94.81 321 TYR B N 1
ATOM 7794 C CA . TYR B 1 321 ? -18.094 -0.281 -14.289 1 94.81 321 TYR B CA 1
ATOM 7795 C C . TYR B 1 321 ? -18.891 -0.676 -15.531 1 94.81 321 TYR B C 1
ATOM 7797 O O . TYR B 1 321 ? -18.578 -1.681 -16.172 1 94.81 321 TYR B O 1
ATOM 7805 N N . ALA B 1 322 ? -19.828 0.143 -15.906 1 95.25 322 ALA B N 1
ATOM 7806 C CA . ALA B 1 322 ? -20.734 -0.187 -17 1 95.25 322 ALA B CA 1
ATOM 7807 C C . ALA B 1 322 ? -20.062 0.005 -18.359 1 95.25 322 ALA B C 1
ATOM 7809 O O . ALA B 1 322 ? -20.516 -0.532 -19.375 1 95.25 322 ALA B O 1
ATOM 7810 N N . THR B 1 323 ? -18.922 0.704 -18.406 1 95.38 323 THR B N 1
ATOM 7811 C CA . THR B 1 323 ? -18.391 1.033 -19.719 1 95.38 323 THR B CA 1
ATOM 7812 C C . THR B 1 323 ? -16.906 0.662 -19.812 1 95.38 323 THR B C 1
ATOM 7814 O O . THR B 1 323 ? -16.562 -0.424 -20.281 1 95.38 323 THR B O 1
ATOM 7817 N N . TRP B 1 324 ? -16.016 1.388 -19.141 1 93.88 324 TRP B N 1
ATOM 7818 C CA . TRP B 1 324 ? -14.602 1.258 -19.438 1 93.88 324 TRP B CA 1
ATOM 7819 C C . TRP B 1 324 ? -13.969 0.151 -18.609 1 93.88 324 TRP B C 1
ATOM 7821 O O . TRP B 1 324 ? -12.906 -0.376 -18.953 1 93.88 324 TRP B O 1
ATOM 7831 N N . ALA B 1 325 ? -14.539 -0.196 -17.531 1 91.94 325 ALA B N 1
ATOM 7832 C CA . ALA B 1 325 ? -14.008 -1.303 -16.734 1 91.94 325 ALA B CA 1
ATOM 7833 C C . ALA B 1 325 ? -14.102 -2.617 -17.5 1 91.94 325 ALA B C 1
ATOM 7835 O O . ALA B 1 325 ? -13.305 -3.533 -17.281 1 91.94 325 ALA B O 1
ATOM 7836 N N . ARG B 1 326 ? -14.969 -2.701 -18.484 1 89.88 326 ARG B N 1
ATOM 7837 C CA . ARG B 1 326 ? -15.195 -3.904 -19.281 1 89.88 326 ARG B CA 1
ATOM 7838 C C . ARG B 1 326 ? -14.016 -4.168 -20.219 1 89.88 326 ARG B C 1
ATOM 7840 O O . ARG B 1 326 ? -13.836 -5.293 -20.703 1 89.88 326 ARG B O 1
ATOM 7847 N N . HIS B 1 327 ? -13.219 -3.215 -20.422 1 91.31 327 HIS B N 1
ATOM 7848 C CA . HIS B 1 327 ? -12.156 -3.336 -21.406 1 91.31 327 HIS B CA 1
ATOM 7849 C C . HIS B 1 327 ? -10.797 -3.488 -20.734 1 91.31 327 HIS B C 1
ATOM 7851 O O . HIS B 1 327 ? -9.758 -3.453 -21.406 1 91.31 327 HIS B O 1
ATOM 7857 N N . ILE B 1 328 ? -10.82 -3.648 -19.422 1 88.81 328 ILE B N 1
ATOM 7858 C CA . ILE B 1 328 ? -9.578 -3.955 -18.719 1 88.81 328 ILE B CA 1
ATOM 7859 C C . ILE B 1 328 ? -9.141 -5.383 -19.031 1 88.81 328 ILE B C 1
ATOM 7861 O O . ILE B 1 328 ? -9.953 -6.309 -19 1 88.81 328 ILE B O 1
ATOM 7865 N N . PRO B 1 329 ? -7.887 -5.531 -19.406 1 85.81 329 PRO B N 1
ATOM 7866 C CA . PRO B 1 329 ? -7.395 -6.871 -19.734 1 85.81 329 PRO B CA 1
ATOM 7867 C C . PRO B 1 329 ? -7.164 -7.73 -18.5 1 85.81 329 PRO B C 1
ATOM 7869 O O . PRO B 1 329 ? -6.02 -7.961 -18.094 1 85.81 329 PRO B O 1
ATOM 7872 N N . PHE B 1 330 ? -8.172 -8.32 -18 1 86.62 330 PHE B N 1
ATOM 7873 C CA . PHE B 1 330 ? -8.117 -9.109 -16.766 1 86.62 330 PHE B CA 1
ATOM 7874 C C . PHE B 1 330 ? -7.332 -10.398 -16.984 1 86.62 330 PHE B C 1
ATOM 7876 O O . PHE B 1 330 ? -7.312 -10.938 -18.094 1 86.62 330 PHE B O 1
ATOM 7883 N N . GLY B 1 331 ? -6.707 -10.828 -15.938 1 87.69 331 GLY B N 1
ATOM 7884 C CA . GLY B 1 331 ? -5.953 -12.078 -15.938 1 87.69 331 GLY B CA 1
ATOM 7885 C C . GLY B 1 331 ? -6.836 -13.305 -15.828 1 87.69 331 GLY B C 1
ATOM 7886 O O . GLY B 1 331 ? -8.023 -13.258 -16.156 1 87.69 331 GLY B O 1
ATOM 7887 N N . PRO B 1 332 ? -6.215 -14.398 -15.461 1 90.31 332 PRO B N 1
ATOM 7888 C CA . PRO B 1 332 ? -6.934 -15.672 -15.469 1 90.31 332 PRO B CA 1
ATOM 7889 C C . PRO B 1 332 ? -8 -15.766 -14.383 1 90.31 332 PRO B C 1
ATOM 7891 O O . PRO B 1 332 ? -8.898 -16.609 -14.461 1 90.31 332 PRO B O 1
ATOM 7894 N N . PHE B 1 333 ? -7.949 -14.891 -13.383 1 88.25 333 PHE B N 1
ATOM 7895 C CA . PHE B 1 333 ? -8.875 -15 -12.258 1 88.25 333 PHE B CA 1
ATOM 7896 C C . PHE B 1 333 ? -10.062 -14.062 -12.445 1 88.25 333 PHE B C 1
ATOM 7898 O O . PHE B 1 333 ? -10.586 -13.508 -11.477 1 88.25 333 PHE B O 1
ATOM 7905 N N . TRP B 1 334 ? -10.5 -13.867 -13.594 1 77.44 334 TRP B N 1
ATOM 7906 C CA . TRP B 1 334 ? -11.547 -12.922 -13.953 1 77.44 334 TRP B CA 1
ATOM 7907 C C . TRP B 1 334 ? -12.914 -13.422 -13.508 1 77.44 334 TRP B C 1
ATOM 7909 O O . TRP B 1 334 ? -13.805 -12.633 -13.203 1 77.44 334 TRP B O 1
ATOM 7919 N N . GLU B 1 335 ? -13.008 -14.734 -13.406 1 76.31 335 GLU B N 1
ATOM 7920 C CA . GLU B 1 335 ? -14.32 -15.289 -13.094 1 76.31 335 GLU B CA 1
ATOM 7921 C C . GLU B 1 335 ? -14.727 -14.977 -11.656 1 76.31 335 GLU B C 1
ATOM 7923 O O . GLU B 1 335 ? -13.953 -15.211 -10.727 1 76.31 335 GLU B O 1
ATOM 7928 N N . GLY B 1 336 ? -15.875 -14.383 -11.492 1 70.25 336 GLY B N 1
ATOM 7929 C CA . GLY B 1 336 ? -16.438 -14.109 -10.18 1 70.25 336 GLY B CA 1
ATOM 7930 C C . GLY B 1 336 ? -16.016 -12.766 -9.609 1 70.25 336 GLY B C 1
ATOM 7931 O O . GLY B 1 336 ? -16.75 -12.148 -8.836 1 70.25 336 GLY B O 1
ATOM 7932 N N . MET B 1 337 ? -14.836 -12.305 -10.023 1 70.88 337 MET B N 1
ATOM 7933 C CA . MET B 1 337 ? -14.305 -11.117 -9.352 1 70.88 337 MET B CA 1
ATOM 7934 C C . MET B 1 337 ? -14.617 -9.859 -10.148 1 70.88 337 MET B C 1
ATOM 7936 O O . MET B 1 337 ? -14.727 -8.773 -9.578 1 70.88 337 MET B O 1
ATOM 7940 N N . CYS B 1 338 ? -14.867 -9.969 -11.367 1 77.69 338 CYS B N 1
ATOM 7941 C CA . CYS B 1 338 ? -15.086 -8.781 -12.188 1 77.69 338 CYS B CA 1
ATOM 7942 C C . CYS B 1 338 ? -16.469 -8.812 -12.828 1 77.69 338 CYS B C 1
ATOM 7944 O O . CYS B 1 338 ? -16.641 -8.359 -13.953 1 77.69 338 CYS B O 1
ATOM 7946 N N . GLU B 1 339 ? -17.359 -9.297 -12.047 1 85.62 339 GLU B N 1
ATOM 7947 C CA . GLU B 1 339 ? -18.719 -9.453 -12.562 1 85.62 339 GLU B CA 1
ATOM 7948 C C . GLU B 1 339 ? -19.469 -8.125 -12.555 1 85.62 339 GLU B C 1
ATOM 7950 O O . GLU B 1 339 ? -20.5 -7.98 -13.227 1 85.62 339 GLU B O 1
ATOM 7955 N N . GLU B 1 340 ? -18.969 -7.18 -11.836 1 88.38 340 GLU B N 1
ATOM 7956 C CA . GLU B 1 340 ? -19.594 -5.871 -11.75 1 88.38 340 GLU B CA 1
ATOM 7957 C C . GLU B 1 340 ? -19.75 -5.238 -13.133 1 88.38 340 GLU B C 1
ATOM 7959 O O . GLU B 1 340 ? -20.703 -4.512 -13.391 1 88.38 340 GLU B O 1
ATOM 7964 N N . VAL B 1 341 ? -18.859 -5.617 -14.023 1 89.12 341 VAL B N 1
ATOM 7965 C CA . VAL B 1 341 ? -18.859 -5.027 -15.359 1 89.12 341 VAL B CA 1
ATOM 7966 C C . VAL B 1 341 ? -20.141 -5.414 -16.094 1 89.12 341 VAL B C 1
ATOM 7968 O O . VAL B 1 341 ? -20.75 -4.582 -16.766 1 89.12 341 VAL B O 1
ATOM 7971 N N . ASN B 1 342 ? -20.609 -6.617 -15.914 1 90 342 ASN B N 1
ATOM 7972 C CA . ASN B 1 342 ? -21.844 -7.07 -16.547 1 90 342 ASN B CA 1
ATOM 7973 C C . ASN B 1 342 ? -23.078 -6.625 -15.773 1 90 342 ASN B C 1
ATOM 7975 O O . ASN B 1 342 ? -24.062 -6.203 -16.359 1 90 342 ASN B O 1
ATOM 7979 N N . ARG B 1 343 ? -22.953 -6.672 -14.5 1 93.06 343 ARG B N 1
ATOM 7980 C CA . ARG B 1 343 ? -24.094 -6.312 -13.648 1 93.06 343 ARG B CA 1
ATOM 7981 C C . ARG B 1 343 ? -24.422 -4.828 -13.781 1 93.06 343 ARG B C 1
ATOM 7983 O O . ARG B 1 343 ? -25.594 -4.453 -13.836 1 93.06 343 ARG B O 1
ATOM 7990 N N . CYS B 1 344 ? -23.422 -4.016 -13.875 1 94.44 344 CYS B N 1
ATOM 7991 C CA . CYS B 1 344 ? -23.656 -2.578 -13.938 1 94.44 344 CYS B CA 1
ATOM 7992 C C . CYS B 1 344 ? -24.156 -2.162 -15.312 1 94.44 344 CYS B C 1
ATOM 7994 O O . CYS B 1 344 ? -24.844 -1.149 -15.453 1 94.44 344 CYS B O 1
ATOM 7996 N N . ARG B 1 345 ? -23.797 -2.945 -16.344 1 93.19 345 ARG B N 1
ATOM 7997 C CA . ARG B 1 345 ? -24.344 -2.682 -17.672 1 93.19 345 ARG B CA 1
ATOM 7998 C C . ARG B 1 345 ? -25.859 -2.932 -17.688 1 93.19 345 ARG B C 1
ATOM 8000 O O . ARG B 1 345 ? -26.594 -2.203 -18.359 1 93.19 345 ARG B O 1
ATOM 8007 N N . LYS B 1 346 ? -26.297 -3.809 -16.891 1 93.5 346 LYS B N 1
ATOM 8008 C CA . LYS B 1 346 ? -27.703 -4.195 -16.875 1 93.5 346 LYS B CA 1
ATOM 8009 C C . LYS B 1 346 ? -28.484 -3.375 -15.844 1 93.5 346 LYS B C 1
ATOM 8011 O O . LYS B 1 346 ? -29.594 -2.916 -16.125 1 93.5 346 LYS B O 1
ATOM 8016 N N . ASN B 1 347 ? -27.891 -3.16 -14.633 1 95.38 347 ASN B N 1
ATOM 8017 C CA . ASN B 1 347 ? -28.656 -2.656 -13.5 1 95.38 347 ASN B CA 1
ATOM 8018 C C . ASN B 1 347 ? -28.094 -1.338 -12.977 1 95.38 347 ASN B C 1
ATOM 8020 O O . ASN B 1 347 ? -28.219 -1.032 -11.789 1 95.38 347 ASN B O 1
ATOM 8024 N N . TRP B 1 348 ? -27.422 -0.549 -13.805 1 94.38 348 TRP B N 1
ATOM 8025 C CA . TRP B 1 348 ? -26.828 0.708 -13.359 1 94.38 348 TRP B CA 1
ATOM 8026 C C . TRP B 1 348 ? -27.891 1.652 -12.812 1 94.38 348 TRP B C 1
ATOM 8028 O O . TRP B 1 348 ? -27.641 2.398 -11.867 1 94.38 348 TRP B O 1
ATOM 8038 N N . TRP B 1 349 ? -29.125 1.675 -13.32 1 94.5 349 TRP B N 1
ATOM 8039 C CA . TRP B 1 349 ? -30.188 2.621 -13 1 94.5 349 TRP B CA 1
ATOM 8040 C C . TRP B 1 349 ? -30.688 2.416 -11.57 1 94.5 349 TRP B C 1
ATOM 8042 O O . TRP B 1 349 ? -31.141 3.361 -10.922 1 94.5 349 TRP B O 1
ATOM 8052 N N . ALA B 1 350 ? -30.656 1.172 -11.055 1 95.69 350 ALA B N 1
ATOM 8053 C CA . ALA B 1 350 ? -31.094 0.886 -9.688 1 95.69 350 ALA B CA 1
ATOM 8054 C C . ALA B 1 350 ? -30.25 1.632 -8.672 1 95.69 350 ALA B C 1
ATOM 8056 O O . ALA B 1 350 ? -30.734 2.041 -7.617 1 95.69 350 ALA B O 1
ATOM 8057 N N . ASN B 1 351 ? -28.969 1.805 -8.961 1 94.75 351 ASN B N 1
ATOM 8058 C CA . ASN B 1 351 ? -28.062 2.52 -8.062 1 94.75 351 ASN B CA 1
ATOM 8059 C C . ASN B 1 351 ? -28.359 4.016 -8.055 1 94.75 351 ASN B C 1
ATOM 8061 O O . ASN B 1 351 ? -28.172 4.684 -7.031 1 94.75 351 ASN B O 1
ATOM 8065 N N . ILE B 1 352 ? -28.812 4.516 -9.148 1 93.44 352 ILE B N 1
ATOM 8066 C CA . ILE B 1 352 ? -29.141 5.934 -9.25 1 93.44 352 ILE B CA 1
ATOM 8067 C C . ILE B 1 352 ? -30.391 6.234 -8.438 1 93.44 352 ILE B C 1
ATOM 8069 O O . ILE B 1 352 ? -30.516 7.305 -7.832 1 93.44 352 ILE B O 1
ATOM 8073 N N . LEU B 1 353 ? -31.203 5.25 -8.328 1 94 353 LEU B N 1
ATOM 8074 C CA . LEU B 1 353 ? -32.438 5.422 -7.598 1 94 353 LEU B CA 1
ATOM 8075 C C . LEU B 1 353 ? -32.312 4.926 -6.16 1 94 353 LEU B C 1
ATOM 8077 O O . LEU B 1 353 ? -33.25 5.059 -5.363 1 94 353 LEU B O 1
ATOM 8081 N N . PHE B 1 354 ? -31.25 4.406 -5.766 1 93.94 354 PHE B N 1
ATOM 8082 C CA . PHE B 1 354 ? -30.969 3.889 -4.434 1 93.94 354 PHE B CA 1
ATOM 8083 C C . PHE B 1 354 ? -31.953 2.791 -4.062 1 93.94 354 PHE B C 1
ATOM 8085 O O . PHE B 1 354 ? -32.5 2.785 -2.955 1 93.94 354 PHE B O 1
ATOM 8092 N N . VAL B 1 355 ? -32.25 1.811 -5.043 1 94.31 355 VAL B N 1
ATOM 8093 C CA . VAL B 1 355 ? -33.156 0.717 -4.777 1 94.31 355 VAL B CA 1
ATOM 8094 C C . VAL B 1 355 ? -32.531 -0.613 -5.172 1 94.31 355 VAL B C 1
ATOM 8096 O O . VAL B 1 355 ? -33.219 -1.595 -5.426 1 94.31 355 VAL B O 1
ATOM 8099 N N . GLN B 1 356 ? -31.188 -0.644 -5.234 1 93.44 356 GLN B N 1
ATOM 8100 C CA . GLN B 1 356 ? -30.484 -1.816 -5.746 1 93.44 356 GLN B CA 1
ATOM 8101 C C . GLN B 1 356 ? -30.625 -2.998 -4.789 1 93.44 356 GLN B C 1
ATOM 8103 O O . GLN B 1 356 ? -30.453 -4.148 -5.188 1 93.44 356 GLN B O 1
ATOM 8108 N N . ASN B 1 357 ? -30.953 -2.775 -3.506 1 91.81 357 ASN B N 1
ATOM 8109 C CA . ASN B 1 357 ? -31.109 -3.875 -2.559 1 91.81 357 ASN B CA 1
ATOM 8110 C C . ASN B 1 357 ? -32.469 -4.559 -2.713 1 91.81 357 ASN B C 1
ATOM 8112 O O . ASN B 1 357 ? -32.656 -5.66 -2.199 1 91.81 357 ASN B O 1
ATOM 8116 N N . HIS B 1 358 ? -33.375 -3.908 -3.516 1 90.69 358 HIS B N 1
ATOM 8117 C CA . HIS B 1 358 ? -34.719 -4.473 -3.707 1 90.69 358 HIS B CA 1
ATOM 8118 C C . HIS B 1 358 ? -34.938 -4.91 -5.152 1 90.69 358 HIS B C 1
ATOM 8120 O O . HIS B 1 358 ? -35.781 -5.754 -5.43 1 90.69 358 HIS B O 1
ATOM 8126 N N . VAL B 1 359 ? -34.156 -4.332 -5.965 1 91.44 359 VAL B N 1
ATOM 8127 C CA . VAL B 1 359 ? -34.312 -4.633 -7.383 1 91.44 359 VAL B CA 1
ATOM 8128 C C . VAL B 1 359 ? -33.188 -5.574 -7.84 1 91.44 359 VAL B C 1
ATOM 8130 O O . VAL B 1 359 ? -32 -5.227 -7.781 1 91.44 359 VAL B O 1
ATOM 8133 N N . ASP B 1 360 ? -33.594 -6.742 -8.383 1 92.12 360 ASP B N 1
ATOM 8134 C CA . ASP B 1 360 ? -32.625 -7.723 -8.852 1 92.12 360 ASP B CA 1
ATOM 8135 C C . ASP B 1 360 ? -31.438 -7.844 -7.871 1 92.12 360 ASP B C 1
ATOM 8137 O O . ASP B 1 360 ? -30.281 -7.699 -8.266 1 92.12 360 ASP B O 1
ATOM 8141 N N . ARG B 1 361 ? -31.75 -8.148 -6.699 1 90.25 361 ARG B N 1
ATOM 8142 C CA . ARG B 1 361 ? -30.828 -8.062 -5.57 1 90.25 361 ARG B CA 1
ATOM 8143 C C . ARG B 1 361 ? -29.656 -9.008 -5.754 1 90.25 361 ARG B C 1
ATOM 8145 O O . ARG B 1 361 ? -28.578 -8.789 -5.188 1 90.25 361 ARG B O 1
ATOM 8152 N N . TYR B 1 362 ? -29.734 -10.047 -6.551 1 91.31 362 TYR B N 1
ATOM 8153 C CA . TYR B 1 362 ? -28.641 -11.008 -6.738 1 91.31 362 TYR B CA 1
ATOM 8154 C C . TYR B 1 362 ? -27.672 -10.516 -7.801 1 91.31 362 TYR B C 1
ATOM 8156 O O . TYR B 1 362 ? -26.562 -11.062 -7.93 1 91.31 362 TYR B O 1
ATOM 8164 N N . ASN B 1 363 ? -28.109 -9.477 -8.555 1 91.56 363 ASN B N 1
ATOM 8165 C CA . ASN B 1 363 ? -27.281 -8.898 -9.602 1 91.56 363 ASN B CA 1
ATOM 8166 C C . ASN B 1 363 ? -27.109 -7.391 -9.43 1 91.56 363 ASN B C 1
ATOM 8168 O O . ASN B 1 363 ? -27.297 -6.629 -10.375 1 91.56 363 ASN B O 1
ATOM 8172 N N . MET B 1 364 ? -26.812 -7.074 -8.227 1 92.25 364 MET B N 1
ATOM 8173 C CA . MET B 1 364 ? -26.562 -5.66 -7.957 1 92.25 364 MET B CA 1
ATOM 8174 C C . MET B 1 364 ? -25.359 -5.156 -8.75 1 92.25 364 MET B C 1
ATOM 8176 O O . MET B 1 364 ? -24.344 -5.852 -8.859 1 92.25 364 MET B O 1
ATOM 8180 N N . CYS B 1 365 ? -25.453 -4.012 -9.289 1 92.75 365 CYS B N 1
ATOM 8181 C CA . CYS B 1 365 ? -24.375 -3.416 -10.07 1 92.75 365 CYS B CA 1
ATOM 8182 C C . CYS B 1 365 ? -23.094 -3.334 -9.25 1 92.75 365 CYS B C 1
ATOM 8184 O O . CYS B 1 365 ? -22.078 -3.918 -9.625 1 92.75 365 CYS B O 1
ATOM 8186 N N . HIS B 1 366 ? -23.141 -2.596 -8.242 1 90.38 366 HIS B N 1
ATOM 8187 C CA . HIS B 1 366 ? -22.031 -2.428 -7.301 1 90.38 366 HIS B CA 1
ATOM 8188 C C . HIS B 1 366 ? -22.391 -3.002 -5.934 1 90.38 366 HIS B C 1
ATOM 8190 O O . HIS B 1 366 ? -23.094 -2.363 -5.148 1 90.38 366 HIS B O 1
ATOM 8196 N N . ILE B 1 367 ? -21.875 -4.094 -5.613 1 88.38 367 ILE B N 1
ATOM 8197 C CA . ILE B 1 367 ? -22.328 -4.898 -4.488 1 88.38 367 ILE B CA 1
ATOM 8198 C C . ILE B 1 367 ? -22.219 -4.09 -3.197 1 88.38 367 ILE B C 1
ATOM 8200 O O . ILE B 1 367 ? -23.094 -4.164 -2.334 1 88.38 367 ILE B O 1
ATOM 8204 N N . VAL B 1 368 ? -21.203 -3.299 -3.035 1 90.38 368 VAL B N 1
ATOM 8205 C CA . VAL B 1 368 ? -20.984 -2.592 -1.775 1 90.38 368 VAL B CA 1
ATOM 8206 C C . VAL B 1 368 ? -21.969 -1.428 -1.668 1 90.38 368 VAL B C 1
ATOM 8208 O O . VAL B 1 368 ? -22.188 -0.888 -0.581 1 90.38 368 VAL B O 1
ATOM 8211 N N . SER B 1 369 ? -22.656 -1.121 -2.76 1 92.81 369 SER B N 1
ATOM 8212 C CA . SER B 1 369 ? -23.562 0.022 -2.77 1 92.81 369 SER B CA 1
ATOM 8213 C C . SER B 1 369 ? -24.875 -0.303 -2.053 1 92.81 369 SER B C 1
ATOM 8215 O O . SER B 1 369 ? -25.734 0.567 -1.89 1 92.81 369 SER B O 1
ATOM 8217 N N . TRP B 1 370 ? -25.031 -1.528 -1.568 1 93.62 370 TRP B N 1
ATOM 8218 C CA . TRP B 1 370 ? -26.219 -1.854 -0.791 1 93.62 370 TRP B CA 1
ATOM 8219 C C . TRP B 1 370 ? -26.344 -0.931 0.417 1 93.62 370 TRP B C 1
ATOM 8221 O O . TRP B 1 370 ? -27.453 -0.542 0.791 1 93.62 370 TRP B O 1
ATOM 8231 N N . PHE B 1 371 ? -25.25 -0.602 1.049 1 93.56 371 PHE B N 1
ATOM 8232 C CA . PHE B 1 371 ? -25.219 0.274 2.215 1 93.56 371 PHE B CA 1
ATOM 8233 C C . PHE B 1 371 ? -25.875 1.615 1.899 1 93.56 371 PHE B C 1
ATOM 8235 O O . PHE B 1 371 ? -26.625 2.152 2.715 1 93.56 371 PHE B O 1
ATOM 8242 N N . LEU B 1 372 ? -25.578 2.141 0.731 1 93.94 372 LEU B N 1
ATOM 8243 C CA . LEU B 1 372 ? -26.109 3.447 0.353 1 93.94 372 LEU B CA 1
ATOM 8244 C C . LEU B 1 372 ? -27.609 3.387 0.161 1 93.94 372 LEU B C 1
ATOM 8246 O O . LEU B 1 372 ? -28.328 4.34 0.492 1 93.94 372 LEU B O 1
ATOM 8250 N N . ALA B 1 373 ? -28.047 2.293 -0.409 1 95.06 373 ALA B N 1
ATOM 8251 C CA . ALA B 1 373 ? -29.484 2.115 -0.572 1 95.06 373 ALA B CA 1
ATOM 8252 C C . ALA B 1 373 ? -30.188 2.064 0.782 1 95.06 373 ALA B C 1
ATOM 8254 O O . ALA B 1 373 ? -31.156 2.791 1.013 1 95.06 373 ALA B O 1
ATOM 8255 N N . VAL B 1 374 ? -29.672 1.337 1.671 1 95.31 374 VAL B N 1
ATOM 8256 C CA . VAL B 1 374 ? -30.266 1.159 2.992 1 95.31 374 VAL B CA 1
ATOM 8257 C C . VAL B 1 374 ? -30.141 2.455 3.789 1 95.31 374 VAL B C 1
ATOM 8259 O O . VAL B 1 374 ? -31.078 2.846 4.492 1 95.31 374 VAL B O 1
ATOM 8262 N N . GLU B 1 375 ? -29.031 3.094 3.697 1 94.5 375 GLU B N 1
ATOM 8263 C CA . GLU B 1 375 ? -28.812 4.348 4.414 1 94.5 375 GLU B CA 1
ATOM 8264 C C . GLU B 1 375 ? -29.797 5.422 3.955 1 94.5 375 GLU B C 1
ATOM 8266 O O . GLU B 1 375 ? -30.328 6.172 4.773 1 94.5 375 GLU B O 1
ATOM 8271 N N . MET B 1 376 ? -30 5.512 2.633 1 94 376 MET B N 1
ATOM 8272 C CA . MET B 1 376 ? -30.953 6.469 2.098 1 94 376 MET B CA 1
ATOM 8273 C C . MET B 1 376 ? -32.375 6.148 2.574 1 94 376 MET B C 1
ATOM 8275 O O . MET B 1 376 ? -33.125 7.051 2.918 1 94 376 MET B O 1
ATOM 8279 N N . GLN B 1 377 ? -32.688 4.926 2.611 1 94.31 377 GLN B N 1
ATOM 8280 C CA . GLN B 1 377 ? -34 4.508 3.102 1 94.31 377 GLN B CA 1
ATOM 8281 C C . GLN B 1 377 ? -34.188 4.875 4.57 1 94.31 377 GLN B C 1
ATOM 8283 O O . GLN B 1 377 ? -35.188 5.449 4.949 1 94.31 377 GLN B O 1
ATOM 8288 N N . TYR B 1 378 ? -33.188 4.59 5.379 1 95.44 378 TYR B N 1
ATOM 8289 C CA . TYR B 1 378 ? -33.25 4.965 6.789 1 95.44 378 TYR B CA 1
ATOM 8290 C C . TYR B 1 378 ? -33.344 6.477 6.953 1 95.44 378 TYR B C 1
ATOM 8292 O O . TYR B 1 378 ? -34.062 6.961 7.824 1 95.44 378 TYR B O 1
ATOM 8300 N N . TYR B 1 379 ? -32.625 7.16 6.148 1 94.94 379 TYR B N 1
ATOM 8301 C CA . TYR B 1 379 ? -32.594 8.617 6.203 1 94.94 379 TYR B CA 1
ATOM 8302 C C . TYR B 1 379 ? -34 9.18 5.973 1 94.94 379 TYR B C 1
ATOM 8304 O O . TYR B 1 379 ? -34.469 10.031 6.734 1 94.94 379 TYR B O 1
ATOM 8312 N N . ILE B 1 380 ? -34.656 8.648 5.02 1 95.12 380 ILE B N 1
ATOM 8313 C CA . ILE B 1 380 ? -36 9.102 4.668 1 95.12 380 ILE B CA 1
ATOM 8314 C C . ILE B 1 380 ? -36.969 8.703 5.77 1 95.12 380 ILE B C 1
ATOM 8316 O O . ILE B 1 380 ? -37.781 9.531 6.234 1 95.12 380 ILE B O 1
ATOM 8320 N N . ILE B 1 381 ? -36.875 7.527 6.223 1 94.62 381 ILE B N 1
ATOM 8321 C CA . ILE B 1 381 ? -37.781 7.027 7.258 1 94.62 381 ILE B CA 1
ATOM 8322 C C . ILE B 1 381 ? -37.562 7.82 8.547 1 94.62 381 ILE B C 1
ATOM 8324 O O . ILE B 1 381 ? -38.531 8.172 9.227 1 94.62 381 ILE B O 1
ATOM 8328 N N . SER B 1 382 ? -36.344 8.07 8.844 1 95.31 382 SER B N 1
ATOM 8329 C CA . SER B 1 382 ? -36.031 8.836 10.047 1 95.31 382 SER B CA 1
ATOM 8330 C C . SER B 1 382 ? -36.594 10.25 9.953 1 95.31 382 SER B C 1
ATOM 8332 O O . SER B 1 382 ? -37.094 10.797 10.953 1 95.31 382 SER B O 1
ATOM 8334 N N . LEU B 1 383 ? -36.562 10.867 8.797 1 95.81 383 LEU B N 1
ATOM 8335 C CA . LEU B 1 383 ? -37.094 12.203 8.609 1 95.81 383 LEU B CA 1
ATOM 8336 C C . LEU B 1 383 ? -38.594 12.219 8.867 1 95.81 383 LEU B C 1
ATOM 8338 O O . LEU B 1 383 ? -39.094 13.094 9.578 1 95.81 383 LEU B O 1
ATOM 8342 N N . PHE B 1 384 ? -39.281 11.227 8.398 1 95.12 384 PHE B N 1
ATOM 8343 C CA . PHE B 1 384 ? -40.719 11.133 8.609 1 95.12 384 PHE B CA 1
ATOM 8344 C C . PHE B 1 384 ? -41.031 10.812 10.062 1 95.12 384 PHE B C 1
ATOM 8346 O O . PHE B 1 384 ? -42.031 11.32 10.617 1 95.12 384 PHE B O 1
ATOM 8353 N N . PHE B 1 385 ? -40.25 9.984 10.617 1 95.12 385 PHE B N 1
ATOM 8354 C CA . PHE B 1 385 ? -40.406 9.656 12.031 1 95.12 385 PHE B CA 1
ATOM 8355 C C . PHE B 1 385 ? -40.281 10.898 12.898 1 95.12 385 PHE B C 1
ATOM 8357 O O . PHE B 1 385 ? -41.125 11.156 13.758 1 95.12 385 PHE B O 1
ATOM 8364 N N . ILE B 1 386 ? -39.281 11.711 12.688 1 94.62 386 ILE B N 1
ATOM 8365 C CA . ILE B 1 386 ? -39.031 12.898 13.492 1 94.62 386 ILE B CA 1
ATOM 8366 C C . ILE B 1 386 ? -40.125 13.938 13.25 1 94.62 386 ILE B C 1
ATOM 8368 O O . ILE B 1 386 ? -40.594 14.602 14.18 1 94.62 386 ILE B O 1
ATOM 8372 N N . MET B 1 387 ? -40.531 14 11.977 1 93.75 387 MET B N 1
ATOM 8373 C CA . MET B 1 387 ? -41.656 14.914 11.664 1 93.75 387 MET B CA 1
ATOM 8374 C C . MET B 1 387 ? -42.875 14.562 12.469 1 93.75 387 MET B C 1
ATOM 8376 O O . MET B 1 387 ? -43.562 15.453 13.008 1 93.75 387 MET B O 1
ATOM 8380 N N . ALA B 1 388 ? -43.094 13.344 12.672 1 93.5 388 ALA B N 1
ATOM 8381 C CA . ALA B 1 388 ? -44.312 12.875 13.359 1 93.5 388 ALA B CA 1
ATOM 8382 C C . ALA B 1 388 ? -44.156 13.023 14.875 1 93.5 388 ALA B C 1
ATOM 8384 O O . ALA B 1 388 ? -45.156 13.281 15.57 1 93.5 388 ALA B O 1
ATOM 8385 N N . MET B 1 389 ? -42.969 12.992 15.352 1 93.5 389 MET B N 1
ATOM 8386 C CA . MET B 1 389 ? -42.781 12.844 16.797 1 93.5 389 MET B CA 1
ATOM 8387 C C . MET B 1 389 ? -42.312 14.148 17.422 1 93.5 389 MET B C 1
ATOM 8389 O O . MET B 1 389 ? -42.344 14.305 18.641 1 93.5 389 MET B O 1
ATOM 8393 N N . VAL B 1 390 ? -41.875 15.023 16.625 1 89.56 390 VAL B N 1
ATOM 8394 C CA . VAL B 1 390 ? -41.25 16.234 17.125 1 89.56 390 VAL B CA 1
ATOM 8395 C C . VAL B 1 390 ? -42.219 16.969 18.047 1 89.56 390 VAL B C 1
ATOM 8397 O O . VAL B 1 390 ? -41.781 17.641 19 1 89.56 390 VAL B O 1
ATOM 8400 N N . LYS B 1 391 ? -43.531 16.844 17.859 1 87.5 391 LYS B N 1
ATOM 8401 C CA . LYS B 1 391 ? -44.531 17.5 18.703 1 87.5 391 LYS B CA 1
ATOM 8402 C C . LYS B 1 391 ? -44.719 16.766 20.016 1 87.5 391 LYS B C 1
ATOM 8404 O O . LYS B 1 391 ? -45.219 17.344 21 1 87.5 391 LYS B O 1
ATOM 8409 N N . PHE B 1 392 ? -44.312 15.477 20 1 91.88 392 PHE B N 1
ATOM 8410 C CA . PHE B 1 392 ? -44.406 14.648 21.188 1 91.88 392 PHE B CA 1
ATOM 8411 C C . PHE B 1 392 ? -43 14.258 21.688 1 91.88 392 PHE B C 1
ATOM 8413 O O . PHE B 1 392 ? -42.719 13.07 21.875 1 91.88 392 PHE B O 1
ATOM 8420 N N . ARG B 1 393 ? -42.281 15.172 22.078 1 89.38 393 ARG B N 1
ATOM 8421 C CA . ARG B 1 393 ? -40.875 15 22.391 1 89.38 393 ARG B CA 1
ATOM 8422 C C . ARG B 1 393 ? -40.688 14.039 23.562 1 89.38 393 ARG B C 1
ATOM 8424 O O . ARG B 1 393 ? -39.75 13.227 23.562 1 89.38 393 ARG B O 1
ATOM 8431 N N . ASN B 1 394 ? -41.562 14 24.484 1 91.31 394 ASN B N 1
ATOM 8432 C CA . ASN B 1 394 ? -41.406 13.188 25.703 1 91.31 394 ASN B CA 1
ATOM 8433 C C . ASN B 1 394 ? -41.656 11.711 25.406 1 91.31 394 ASN B C 1
ATOM 8435 O O . ASN B 1 394 ? -41.25 10.844 26.188 1 91.31 394 ASN B O 1
ATOM 8439 N N . LYS B 1 395 ? -42.25 11.383 24.25 1 94.81 395 LYS B N 1
ATOM 8440 C CA . LYS B 1 395 ? -42.594 10 23.922 1 94.81 395 LYS B CA 1
ATOM 8441 C C . LYS B 1 395 ? -41.531 9.383 23 1 94.81 395 LYS B C 1
ATOM 8443 O O . LYS B 1 395 ? -41.562 8.18 22.734 1 94.81 395 LYS B O 1
ATOM 8448 N N . ILE B 1 396 ? -40.625 10.125 22.562 1 94.94 396 ILE B N 1
ATOM 8449 C CA . ILE B 1 396 ? -39.656 9.688 21.578 1 94.94 396 ILE B CA 1
ATOM 8450 C C . ILE B 1 396 ? -38.844 8.5 22.125 1 94.94 396 ILE B C 1
ATOM 8452 O O . ILE B 1 396 ? -38.719 7.473 21.453 1 94.94 396 ILE B O 1
ATOM 8456 N N . PRO B 1 397 ? -38.375 8.523 23.375 1 95.5 397 PRO B N 1
ATOM 8457 C CA . PRO B 1 397 ? -37.594 7.391 23.875 1 95.5 397 PRO B CA 1
ATOM 8458 C C . PRO B 1 397 ? -38.406 6.098 23.938 1 95.5 397 PRO B C 1
ATOM 8460 O O . PRO B 1 397 ? -37.875 5.02 23.656 1 95.5 397 PRO B O 1
ATOM 8463 N N . VAL B 1 398 ? -39.625 6.227 24.281 1 96.62 398 VAL B N 1
ATOM 8464 C CA . VAL B 1 398 ? -40.5 5.055 24.391 1 96.62 398 VAL B CA 1
ATOM 8465 C C . VAL B 1 398 ? -40.75 4.453 23.016 1 96.62 398 VAL B C 1
ATOM 8467 O O . VAL B 1 398 ? -40.656 3.234 22.828 1 96.62 398 VAL B O 1
ATOM 8470 N N . VAL B 1 399 ? -41.031 5.277 22.062 1 97.06 399 VAL B N 1
ATOM 8471 C CA . VAL B 1 399 ? -41.312 4.805 20.703 1 97.06 399 VAL B CA 1
ATOM 8472 C C . VAL B 1 399 ? -40.031 4.16 20.125 1 97.06 399 VAL B C 1
ATOM 8474 O O . VAL B 1 399 ? -40.125 3.123 19.469 1 97.06 399 VAL B O 1
ATOM 8477 N N . ILE B 1 400 ? -38.938 4.746 20.375 1 97.31 400 ILE B N 1
ATOM 8478 C CA . ILE B 1 400 ? -37.656 4.203 19.922 1 97.31 400 ILE B CA 1
ATOM 8479 C C . ILE B 1 400 ? -37.406 2.85 20.578 1 97.31 400 ILE B C 1
ATOM 8481 O O . ILE B 1 400 ? -36.969 1.907 19.922 1 97.31 400 ILE B O 1
ATOM 8485 N N . GLY B 1 401 ? -37.656 2.752 21.844 1 97.38 401 GLY B N 1
ATOM 8486 C CA . GLY B 1 401 ? -37.531 1.482 22.531 1 97.38 401 GLY B CA 1
ATOM 8487 C C . GLY B 1 401 ? -38.406 0.385 21.953 1 97.38 401 GLY B C 1
ATOM 8488 O O . GLY B 1 401 ? -37.938 -0.754 21.797 1 97.38 401 GLY B O 1
ATOM 8489 N N . ILE B 1 402 ? -39.594 0.746 21.625 1 97.62 402 ILE B N 1
ATOM 8490 C CA . ILE B 1 402 ? -40.5 -0.209 21.031 1 97.62 402 ILE B CA 1
ATOM 8491 C C . ILE B 1 402 ? -40 -0.621 19.656 1 97.62 402 ILE B C 1
ATOM 8493 O O . ILE B 1 402 ? -40.031 -1.804 19.297 1 97.62 402 ILE B O 1
ATOM 8497 N N . MET B 1 403 ? -39.594 0.326 18.875 1 97.19 403 MET B N 1
ATOM 8498 C CA . MET B 1 403 ? -39.062 0.035 17.547 1 97.19 403 MET B CA 1
ATOM 8499 C C . MET B 1 403 ? -37.875 -0.911 17.641 1 97.19 403 MET B C 1
ATOM 8501 O O . MET B 1 403 ? -37.75 -1.835 16.828 1 97.19 403 MET B O 1
ATOM 8505 N N . LEU B 1 404 ? -37.031 -0.686 18.594 1 97.62 404 LEU B N 1
ATOM 8506 C CA . LEU B 1 404 ? -35.844 -1.526 18.781 1 97.62 404 LEU B CA 1
ATOM 8507 C C . LEU B 1 404 ? -36.25 -2.945 19.172 1 97.62 404 LEU B C 1
ATOM 8509 O O . LEU B 1 404 ? -35.688 -3.916 18.656 1 97.62 404 LEU B O 1
ATOM 8513 N N . MET B 1 405 ? -37.188 -3.043 20.047 1 97.62 405 MET B N 1
ATOM 8514 C CA . MET B 1 405 ? -37.656 -4.355 20.484 1 97.62 405 MET B CA 1
ATOM 8515 C C . MET B 1 405 ? -38.312 -5.117 19.328 1 97.62 405 MET B C 1
ATOM 8517 O O . MET B 1 405 ? -38.094 -6.32 19.172 1 97.62 405 MET B O 1
ATOM 8521 N N . VAL B 1 406 ? -39.031 -4.449 18.547 1 97.06 406 VAL B N 1
ATOM 8522 C CA . VAL B 1 406 ? -39.656 -5.066 17.375 1 97.06 406 VAL B CA 1
ATOM 8523 C C . VAL B 1 406 ? -38.594 -5.547 16.406 1 97.06 406 VAL B C 1
ATOM 8525 O O . VAL B 1 406 ? -38.688 -6.637 15.844 1 97.06 406 VAL B O 1
ATOM 8528 N N . ASN B 1 407 ? -37.625 -4.734 16.234 1 96.31 407 ASN B N 1
ATOM 8529 C CA . ASN B 1 407 ? -36.531 -5.113 15.359 1 96.31 407 ASN B CA 1
ATOM 8530 C C . ASN B 1 407 ? -35.781 -6.344 15.875 1 96.31 407 ASN B C 1
ATOM 8532 O O . ASN B 1 407 ? -35.438 -7.234 15.102 1 96.31 407 ASN B O 1
ATOM 8536 N N . ILE B 1 408 ? -35.5 -6.398 17.156 1 96.62 408 ILE B N 1
ATOM 8537 C CA . ILE B 1 408 ? -34.812 -7.52 17.766 1 96.62 408 ILE B CA 1
ATOM 8538 C C . ILE B 1 408 ? -35.625 -8.797 17.609 1 96.62 408 ILE B C 1
ATOM 8540 O O . ILE B 1 408 ? -35.094 -9.844 17.219 1 96.62 408 ILE B O 1
ATOM 8544 N N . VAL B 1 409 ? -36.906 -8.664 17.812 1 96.81 409 VAL B N 1
ATOM 8545 C CA . VAL B 1 409 ? -37.781 -9.812 17.719 1 96.81 409 VAL B CA 1
ATOM 8546 C C . VAL B 1 409 ? -37.875 -10.273 16.25 1 96.81 409 VAL B C 1
ATOM 8548 O O . VAL B 1 409 ? -37.844 -11.469 15.969 1 96.81 409 VAL B O 1
ATOM 8551 N N . PHE B 1 410 ? -37.938 -9.375 15.422 1 95.12 410 PHE B N 1
ATOM 8552 C CA . PHE B 1 410 ? -38 -9.711 14 1 95.12 410 PHE B CA 1
ATOM 8553 C C . PHE B 1 410 ? -36.75 -10.406 13.547 1 95.12 410 PHE B C 1
ATOM 8555 O O . PHE B 1 410 ? -36.781 -11.398 12.82 1 95.12 410 PHE B O 1
ATOM 8562 N N . ALA B 1 411 ? -35.625 -9.867 13.914 1 93.38 411 ALA B N 1
ATOM 8563 C CA . ALA B 1 411 ? -34.344 -10.469 13.547 1 93.38 411 ALA B CA 1
ATOM 8564 C C . ALA B 1 411 ? -34.25 -11.891 14.086 1 93.38 411 ALA B C 1
ATOM 8566 O O . ALA B 1 411 ? -33.75 -12.789 13.398 1 93.38 411 ALA B O 1
ATOM 8567 N N . PHE B 1 412 ? -34.688 -12.047 15.312 1 94.62 412 PHE B N 1
ATOM 8568 C CA . PHE B 1 412 ? -34.688 -13.375 15.93 1 94.62 412 PHE B CA 1
ATOM 8569 C C . PHE B 1 412 ? -35.562 -14.344 15.133 1 94.62 412 PHE B C 1
ATOM 8571 O O . PHE B 1 412 ? -35.094 -15.43 14.766 1 94.62 412 PHE B O 1
ATOM 8578 N N . LEU B 1 413 ? -36.719 -13.945 14.789 1 95 413 LEU B N 1
ATOM 8579 C CA . LEU B 1 413 ? -37.688 -14.82 14.125 1 95 413 LEU B CA 1
ATOM 8580 C C . LEU B 1 413 ? -37.25 -15.133 12.703 1 95 413 LEU B C 1
ATOM 8582 O O . LEU B 1 413 ? -37.375 -16.266 12.234 1 95 413 LEU B O 1
ATOM 8586 N N . ASP B 1 414 ? -36.75 -14.148 12.055 1 92.44 414 ASP B N 1
ATOM 8587 C CA . ASP B 1 414 ? -36.281 -14.336 10.68 1 92.44 414 ASP B CA 1
ATOM 8588 C C . ASP B 1 414 ? -35.125 -15.32 10.609 1 92.44 414 ASP B C 1
ATOM 8590 O O . ASP B 1 414 ? -35.094 -16.203 9.758 1 92.44 414 ASP B O 1
ATOM 8594 N N . HIS B 1 415 ? -34.188 -15.164 11.492 1 91.38 415 HIS B N 1
ATOM 8595 C CA . HIS B 1 415 ? -33.031 -16.062 11.523 1 91.38 415 HIS B CA 1
ATOM 8596 C C . HIS B 1 415 ? -33.438 -17.469 11.961 1 91.38 415 HIS B C 1
ATOM 8598 O O . HIS B 1 415 ? -32.969 -18.453 11.406 1 91.38 415 HIS B O 1
ATOM 8604 N N . TYR B 1 416 ? -34.312 -17.516 12.906 1 93.19 416 TYR B N 1
ATOM 8605 C CA . TYR B 1 416 ? -34.781 -18.797 13.43 1 93.19 416 TYR B CA 1
ATOM 8606 C C . TYR B 1 416 ? -35.531 -19.578 12.375 1 93.19 416 TYR B C 1
ATOM 8608 O O . TYR B 1 416 ? -35.375 -20.797 12.234 1 93.19 416 TYR B O 1
ATOM 8616 N N . ARG B 1 417 ? -36.281 -18.984 11.633 1 93.25 417 ARG B N 1
ATOM 8617 C CA . ARG B 1 417 ? -37.125 -19.625 10.617 1 93.25 417 ARG B CA 1
ATOM 8618 C C . ARG B 1 417 ? -36.25 -20.203 9.492 1 93.25 417 ARG B C 1
ATOM 8620 O O . ARG B 1 417 ? -36.531 -21.297 9 1 93.25 417 ARG B O 1
ATOM 8627 N N . HIS B 1 418 ? -35.25 -19.531 9.039 1 91.06 418 HIS B N 1
ATOM 8628 C CA . HIS B 1 418 ? -34.438 -19.938 7.902 1 91.06 418 HIS B CA 1
ATOM 8629 C C . HIS B 1 418 ? -33.344 -20.906 8.336 1 91.06 418 HIS B C 1
ATOM 8631 O O . HIS B 1 418 ? -32.781 -21.656 7.516 1 91.06 418 HIS B O 1
ATOM 8637 N N . GLY B 1 419 ? -32.969 -20.828 9.555 1 87.19 419 GLY B N 1
ATOM 8638 C CA . GLY B 1 419 ? -31.922 -21.719 10.047 1 87.19 419 GLY B CA 1
ATOM 8639 C C . GLY B 1 419 ? -30.547 -21.375 9.516 1 87.19 419 GLY B C 1
ATOM 8640 O O . GLY B 1 419 ? -29.766 -22.266 9.188 1 87.19 419 GLY B O 1
ATOM 8641 N N . TYR B 1 420 ? -30.234 -20.141 9.328 1 85.38 420 TYR B N 1
ATOM 8642 C CA . TYR B 1 420 ? -28.938 -19.688 8.836 1 85.38 420 TYR B CA 1
ATOM 8643 C C . TYR B 1 420 ? -27.859 -19.875 9.898 1 85.38 420 TYR B C 1
ATOM 8645 O O . TYR B 1 420 ? -28.156 -19.922 11.094 1 85.38 420 TYR B O 1
ATOM 8653 N N . PRO B 1 421 ? -26.609 -20.031 9.398 1 83.25 421 PRO B N 1
ATOM 8654 C CA . PRO B 1 421 ? -25.531 -19.906 10.383 1 83.25 421 PRO B CA 1
ATOM 8655 C C . PRO B 1 421 ? -25.344 -18.469 10.867 1 83.25 421 PRO B C 1
ATOM 8657 O O . PRO B 1 421 ? -25.719 -17.531 10.172 1 83.25 421 PRO B O 1
ATOM 8660 N N . SER B 1 422 ? -24.812 -18.375 12.07 1 80.06 422 SER B N 1
ATOM 8661 C CA . SER B 1 422 ? -24.672 -17.047 12.68 1 80.06 422 SER B CA 1
ATOM 8662 C C . SER B 1 422 ? -23.672 -16.203 11.906 1 80.06 422 SER B C 1
ATOM 8664 O O . SER B 1 422 ? -23.766 -14.969 11.914 1 80.06 422 SER B O 1
ATOM 8666 N N . THR B 1 423 ? -22.562 -16.828 11.438 1 73.12 423 THR B N 1
ATOM 8667 C CA . THR B 1 423 ? -21.547 -16.062 10.742 1 73.12 423 THR B CA 1
ATOM 8668 C C . THR B 1 423 ? -21.672 -16.234 9.227 1 73.12 423 THR B C 1
ATOM 8670 O O . THR B 1 423 ? -22.078 -17.297 8.758 1 73.12 423 THR B O 1
ATOM 8673 N N . LEU B 1 424 ? -21.484 -14.883 8.773 1 63.41 424 LEU B N 1
ATOM 8674 C CA . LEU B 1 424 ? -21.438 -14.883 7.316 1 63.41 424 LEU B CA 1
ATOM 8675 C C . LEU B 1 424 ? -20.062 -15.281 6.812 1 63.41 424 LEU B C 1
ATOM 8677 O O . LEU B 1 424 ? -19.047 -14.719 7.238 1 63.41 424 LEU B O 1
ATOM 8681 N N . SER B 1 425 ? -19.781 -15.984 5.875 1 62.09 425 SER B N 1
ATOM 8682 C CA . SER B 1 425 ? -18.703 -16.031 4.902 1 62.09 425 SER B CA 1
ATOM 8683 C C . SER B 1 425 ? -17.375 -16.406 5.562 1 62.09 425 SER B C 1
ATOM 8685 O O . SER B 1 425 ? -17.094 -15.945 6.672 1 62.09 425 SER B O 1
ATOM 8687 N N . GLY B 1 426 ? -17.062 -17.609 5.797 1 66 426 GLY B N 1
ATOM 8688 C CA . GLY B 1 426 ? -15.734 -18.125 6.117 1 66 426 GLY B CA 1
ATOM 8689 C C . GLY B 1 426 ? -15.461 -19.5 5.527 1 66 426 GLY B C 1
ATOM 8690 O O . GLY B 1 426 ? -14.352 -20.016 5.629 1 66 426 GLY B O 1
ATOM 8691 N N . LYS B 1 427 ? -16.531 -19.781 4.902 1 82.88 427 LYS B N 1
ATOM 8692 C CA . LYS B 1 427 ? -16.359 -21.062 4.23 1 82.88 427 LYS B CA 1
ATOM 8693 C C . LYS B 1 427 ? -15.609 -20.891 2.91 1 82.88 427 LYS B C 1
ATOM 8695 O O . LYS B 1 427 ? -16.016 -20.078 2.068 1 82.88 427 LYS B O 1
ATOM 8700 N N . PRO B 1 428 ? -14.625 -21.625 2.791 1 90.06 428 PRO B N 1
ATOM 8701 C CA . PRO B 1 428 ? -13.789 -21.453 1.603 1 90.06 428 PRO B CA 1
ATOM 8702 C C . PRO B 1 428 ? -14.57 -21.609 0.3 1 90.06 428 PRO B C 1
ATOM 8704 O O . PRO B 1 428 ? -14.328 -20.859 -0.661 1 90.06 428 PRO B O 1
ATOM 8707 N N . GLU B 1 429 ? -15.625 -22.5 0.284 1 89.31 429 GLU B N 1
ATOM 8708 C CA . GLU B 1 429 ? -16.406 -22.734 -0.931 1 89.31 429 GLU B CA 1
ATOM 8709 C C . GLU B 1 429 ? -17.281 -21.531 -1.267 1 89.31 429 GLU B C 1
ATOM 8711 O O . GLU B 1 429 ? -17.641 -21.328 -2.426 1 89.31 429 GLU B O 1
ATOM 8716 N N . GLU B 1 430 ? -17.516 -20.719 -0.302 1 86.88 430 GLU B N 1
ATOM 8717 C CA . GLU B 1 430 ? -18.359 -19.547 -0.507 1 86.88 430 GLU B CA 1
ATOM 8718 C C . GLU B 1 430 ? -17.516 -18.297 -0.748 1 86.88 430 GLU B C 1
ATOM 8720 O O . GLU B 1 430 ? -17.938 -17.375 -1.446 1 86.88 430 GLU B O 1
ATOM 8725 N N . THR B 1 431 ? -16.391 -18.297 -0.139 1 86.5 431 THR B N 1
ATOM 8726 C CA . THR B 1 431 ? -15.531 -17.109 -0.264 1 86.5 431 THR B CA 1
ATOM 8727 C C . THR B 1 431 ? -14.766 -17.141 -1.585 1 86.5 431 THR B C 1
ATOM 8729 O O . THR B 1 431 ? -14.508 -16.094 -2.178 1 86.5 431 THR B O 1
ATOM 8732 N N . TYR B 1 432 ? -14.422 -18.391 -1.989 1 89.06 432 TYR B N 1
ATOM 8733 C CA . TYR B 1 432 ? -13.758 -18.531 -3.283 1 89.06 432 TYR B CA 1
ATOM 8734 C C . TYR B 1 432 ? -14.664 -18.031 -4.41 1 89.06 432 TYR B C 1
ATOM 8736 O O . TYR B 1 432 ? -15.836 -18.406 -4.48 1 89.06 432 TYR B O 1
ATOM 8744 N N . ARG B 1 433 ? -14.25 -17.016 -5.188 1 84.81 433 ARG B N 1
ATOM 8745 C CA . ARG B 1 433 ? -14.969 -16.391 -6.293 1 84.81 433 ARG B CA 1
ATOM 8746 C C . ARG B 1 433 ? -16.141 -15.57 -5.781 1 84.81 433 ARG B C 1
ATOM 8748 O O . ARG B 1 433 ? -17.031 -15.203 -6.555 1 84.81 433 ARG B O 1
ATOM 8755 N N . VAL B 1 434 ? -16.203 -15.375 -4.465 1 81.19 434 VAL B N 1
ATOM 8756 C CA . VAL B 1 434 ? -17.141 -14.484 -3.797 1 81.19 434 VAL B CA 1
ATOM 8757 C C . VAL B 1 434 ? -18.562 -14.852 -4.195 1 81.19 434 VAL B C 1
ATOM 8759 O O . VAL B 1 434 ? -19.328 -14.008 -4.672 1 81.19 434 VAL B O 1
ATOM 8762 N N . VAL B 1 435 ? -18.953 -16.062 -3.879 1 82.69 435 VAL B N 1
ATOM 8763 C CA . VAL B 1 435 ? -20.266 -16.547 -4.301 1 82.69 435 VAL B CA 1
ATOM 8764 C C . VAL B 1 435 ? -21.266 -16.406 -3.148 1 82.69 435 VAL B C 1
ATOM 8766 O O . VAL B 1 435 ? -22.453 -16.656 -3.32 1 82.69 435 VAL B O 1
ATOM 8769 N N . PHE B 1 436 ? -20.781 -15.82 -2.076 1 78.19 436 PHE B N 1
ATOM 8770 C CA . PHE B 1 436 ? -21.688 -15.711 -0.936 1 78.19 436 PHE B CA 1
ATOM 8771 C C . PHE B 1 436 ? -22.797 -14.703 -1.224 1 78.19 436 PHE B C 1
ATOM 8773 O O . PHE B 1 436 ? -23.891 -14.805 -0.665 1 78.19 436 PHE B O 1
ATOM 8780 N N . ASN B 1 437 ? -22.625 -13.797 -2.145 1 79.31 437 ASN B N 1
ATOM 8781 C CA . ASN B 1 437 ? -23.625 -12.789 -2.461 1 79.31 437 ASN B CA 1
ATOM 8782 C C . ASN B 1 437 ? -24.719 -13.352 -3.371 1 79.31 437 ASN B C 1
ATOM 8784 O O . ASN B 1 437 ? -25.672 -12.641 -3.717 1 79.31 437 ASN B O 1
ATOM 8788 N N . LYS B 1 438 ? -24.547 -14.633 -3.639 1 84.75 438 LYS B N 1
ATOM 8789 C CA . LYS B 1 438 ? -25.594 -15.305 -4.418 1 84.75 438 LYS B CA 1
ATOM 8790 C C . LYS B 1 438 ? -26.5 -16.125 -3.516 1 84.75 438 LYS B C 1
ATOM 8792 O O . LYS B 1 438 ? -27.516 -16.672 -3.975 1 84.75 438 LYS B O 1
ATOM 8797 N N . LYS B 1 439 ? -26.219 -16.094 -2.309 1 86.62 439 LYS B N 1
ATOM 8798 C CA . LYS B 1 439 ? -27.031 -16.812 -1.335 1 86.62 439 LYS B CA 1
ATOM 8799 C C . LYS B 1 439 ? -28.031 -15.891 -0.664 1 86.62 439 LYS B C 1
ATOM 8801 O O . LYS B 1 439 ? -27.734 -14.711 -0.437 1 86.62 439 LYS B O 1
ATOM 8806 N N . PRO B 1 440 ? -29.125 -16.438 -0.289 1 88.44 440 PRO B N 1
ATOM 8807 C CA . PRO B 1 440 ? -30.172 -15.602 0.306 1 88.44 440 PRO B CA 1
ATOM 8808 C C . PRO B 1 440 ? -29.766 -15.016 1.655 1 88.44 440 PRO B C 1
ATOM 8810 O O . PRO B 1 440 ? -30.188 -13.906 2 1 88.44 440 PRO B O 1
ATOM 8813 N N . GLN B 1 441 ? -29.016 -15.648 2.354 1 86.94 441 GLN B N 1
ATOM 8814 C CA . GLN B 1 441 ? -28.641 -15.195 3.689 1 86.94 441 GLN B CA 1
ATOM 8815 C C . GLN B 1 441 ? -27.969 -13.82 3.637 1 86.94 441 GLN B C 1
ATOM 8817 O O . GLN B 1 441 ? -28.234 -12.969 4.488 1 86.94 441 GLN B O 1
ATOM 8822 N N . TRP B 1 442 ? -27.125 -13.672 2.664 1 88.44 442 TRP B N 1
ATOM 8823 C CA . TRP B 1 442 ? -26.406 -12.406 2.551 1 88.44 442 TRP B CA 1
ATOM 8824 C C . TRP B 1 442 ? -27.375 -11.242 2.32 1 88.44 442 TRP B C 1
ATOM 8826 O O . TRP B 1 442 ? -27.219 -10.18 2.918 1 88.44 442 TRP B O 1
ATOM 8836 N N . HIS B 1 443 ? -28.344 -11.43 1.62 1 89.31 443 HIS B N 1
ATOM 8837 C CA . HIS B 1 443 ? -29.312 -10.383 1.278 1 89.31 443 HIS B CA 1
ATOM 8838 C C . HIS B 1 443 ? -30.281 -10.148 2.418 1 89.31 443 HIS B C 1
ATOM 8840 O O . HIS B 1 443 ? -30.703 -9.008 2.656 1 89.31 443 HIS B O 1
ATOM 8846 N N . ASP B 1 444 ? -30.594 -11.18 3.131 1 85.44 444 ASP B N 1
ATOM 8847 C CA . ASP B 1 444 ? -31.578 -11.07 4.199 1 85.44 444 ASP B CA 1
ATOM 8848 C C . ASP B 1 444 ? -30.953 -10.508 5.473 1 85.44 444 ASP B C 1
ATOM 8850 O O . ASP B 1 444 ? -31.578 -9.711 6.176 1 85.44 444 ASP B O 1
ATOM 8854 N N . HIS B 1 445 ? -29.75 -10.914 5.629 1 82.62 445 HIS B N 1
ATOM 8855 C CA . HIS B 1 445 ? -29.188 -10.617 6.941 1 82.62 445 HIS B CA 1
ATOM 8856 C C . HIS B 1 445 ? -28.094 -9.562 6.84 1 82.62 445 HIS B C 1
ATOM 8858 O O . HIS B 1 445 ? -27.656 -9.008 7.855 1 82.62 445 HIS B O 1
ATOM 8864 N N . PHE B 1 446 ? -27.781 -9.25 5.648 1 85.19 446 PHE B N 1
ATOM 8865 C CA . PHE B 1 446 ? -26.672 -8.305 5.562 1 85.19 446 PHE B CA 1
ATOM 8866 C C . PHE B 1 446 ? -27.062 -7.086 4.742 1 85.19 446 PHE B C 1
ATOM 8868 O O . PHE B 1 446 ? -26.906 -5.949 5.191 1 85.19 446 PHE B O 1
ATOM 8875 N N . ALA B 1 447 ? -27.672 -7.281 3.617 1 88.94 447 ALA B N 1
ATOM 8876 C CA . ALA B 1 447 ? -27.891 -6.172 2.693 1 88.94 447 ALA B CA 1
ATOM 8877 C C . ALA B 1 447 ? -29.344 -5.699 2.748 1 88.94 447 ALA B C 1
ATOM 8879 O O . ALA B 1 447 ? -29.812 -5 1.846 1 88.94 447 ALA B O 1
ATOM 8880 N N . SER B 1 448 ? -30.047 -6.07 3.879 1 88.31 448 SER B N 1
ATOM 8881 C CA . SER B 1 448 ? -31.453 -5.695 3.949 1 88.31 448 SER B CA 1
ATOM 8882 C C . SER B 1 448 ? -31.672 -4.57 4.953 1 88.31 448 SER B C 1
ATOM 8884 O O . SER B 1 448 ? -30.844 -4.352 5.844 1 88.31 448 SER B O 1
ATOM 8886 N N . TYR B 1 449 ? -32.75 -3.934 4.742 1 86.94 449 TYR B N 1
ATOM 8887 C CA . TYR B 1 449 ? -33.156 -2.846 5.625 1 86.94 449 TYR B CA 1
ATOM 8888 C C . TYR B 1 449 ? -33.438 -3.359 7.035 1 86.94 449 TYR B C 1
ATOM 8890 O O . TYR B 1 449 ? -32.969 -2.775 8.016 1 86.94 449 TYR B O 1
ATOM 8898 N N . HIS B 1 450 ? -34.094 -4.43 7.137 1 85.94 450 HIS B N 1
ATOM 8899 C CA . HIS B 1 450 ? -34.531 -4.902 8.453 1 85.94 450 HIS B CA 1
ATOM 8900 C C . HIS B 1 450 ? -33.344 -5.422 9.258 1 85.94 450 HIS B C 1
ATOM 8902 O O . HIS B 1 450 ? -33.281 -5.25 10.477 1 85.94 450 HIS B O 1
ATOM 8908 N N . ALA B 1 451 ? -32.406 -5.969 8.586 1 87.56 451 ALA B N 1
ATOM 8909 C CA . ALA B 1 451 ? -31.266 -6.559 9.289 1 87.56 451 ALA B CA 1
ATOM 8910 C C . ALA B 1 451 ? -30.359 -5.48 9.875 1 87.56 451 ALA B C 1
ATOM 8912 O O . ALA B 1 451 ? -29.672 -5.707 10.883 1 87.56 451 ALA B O 1
ATOM 8913 N N . ASN B 1 452 ? -30.406 -4.262 9.32 1 91.38 452 ASN B N 1
ATOM 8914 C CA . ASN B 1 452 ? -29.469 -3.223 9.734 1 91.38 452 ASN B CA 1
ATOM 8915 C C . ASN B 1 452 ? -30.188 -2.072 10.438 1 91.38 452 ASN B C 1
ATOM 8917 O O . ASN B 1 452 ? -29.578 -1.043 10.727 1 91.38 452 ASN B O 1
ATOM 8921 N N . ALA B 1 453 ? -31.438 -2.248 10.773 1 94.06 453 ALA B N 1
ATOM 8922 C CA . ALA B 1 453 ? -32.25 -1.162 11.305 1 94.06 453 ALA B CA 1
ATOM 8923 C C . ALA B 1 453 ? -31.812 -0.774 12.711 1 94.06 453 ALA B C 1
ATOM 8925 O O . ALA B 1 453 ? -32 0.366 13.141 1 94.06 453 ALA B O 1
ATOM 8926 N N . ALA B 1 454 ? -31.219 -1.685 13.383 1 94.94 454 ALA B N 1
ATOM 8927 C CA . ALA B 1 454 ? -30.844 -1.452 14.773 1 94.94 454 ALA B CA 1
ATOM 8928 C C . ALA B 1 454 ? -29.922 -0.246 14.898 1 94.94 454 ALA B C 1
ATOM 8930 O O . ALA B 1 454 ? -30.094 0.579 15.805 1 94.94 454 ALA B O 1
ATOM 8931 N N . GLY B 1 455 ? -28.984 -0.136 14 1 95.19 455 GLY B N 1
ATOM 8932 C CA . GLY B 1 455 ? -28.062 0.98 14.039 1 95.19 455 GLY B CA 1
ATOM 8933 C C . GLY B 1 455 ? -28.75 2.33 13.93 1 95.19 455 GLY B C 1
ATOM 8934 O O . GLY B 1 455 ? -28.484 3.23 14.727 1 95.19 455 GLY B O 1
ATOM 8935 N N . SER B 1 456 ? -29.641 2.43 13.016 1 96.38 456 SER B N 1
ATOM 8936 C CA . SER B 1 456 ? -30.344 3.686 12.789 1 96.38 456 SER B CA 1
ATOM 8937 C C . SER B 1 456 ? -31.297 4.004 13.945 1 96.38 456 SER B C 1
ATOM 8939 O O . SER B 1 456 ? -31.406 5.16 14.359 1 96.38 456 SER B O 1
ATOM 8941 N N . ILE B 1 457 ? -31.938 2.982 14.484 1 97.62 457 ILE B N 1
ATOM 8942 C CA . ILE B 1 457 ? -32.875 3.176 15.586 1 97.62 457 ILE B CA 1
ATOM 8943 C C . ILE B 1 457 ? -32.125 3.65 16.828 1 97.62 457 ILE B C 1
ATOM 8945 O O . ILE B 1 457 ? -32.531 4.617 17.484 1 97.62 457 ILE B O 1
ATOM 8949 N N . ILE B 1 458 ? -31.094 3.021 17.047 1 97.75 458 ILE B N 1
ATOM 8950 C CA . ILE B 1 458 ? -30.266 3.379 18.203 1 97.75 458 ILE B CA 1
ATOM 8951 C C . ILE B 1 458 ? -29.656 4.766 18 1 97.75 458 ILE B C 1
ATOM 8953 O O . ILE B 1 458 ? -29.531 5.543 18.938 1 97.75 458 ILE B O 1
ATOM 8957 N N . GLY B 1 459 ? -29.359 5.078 16.781 1 98 459 GLY B N 1
ATOM 8958 C CA . GLY B 1 459 ? -28.875 6.414 16.453 1 98 459 GLY B CA 1
ATOM 8959 C C . GLY B 1 459 ? -29.891 7.5 16.781 1 98 459 GLY B C 1
ATOM 8960 O O . GLY B 1 459 ? -29.516 8.555 17.312 1 98 459 GLY B O 1
ATOM 8961 N N . LEU B 1 460 ? -31.141 7.227 16.531 1 97.69 460 LEU B N 1
ATOM 8962 C CA . LEU B 1 460 ? -32.188 8.164 16.891 1 97.69 460 LEU B CA 1
ATOM 8963 C C . LEU B 1 460 ? -32.281 8.344 18.406 1 97.69 460 LEU B C 1
ATOM 8965 O O . LEU B 1 460 ? -32.406 9.469 18.891 1 97.69 460 LEU B O 1
ATOM 8969 N N . GLY B 1 461 ? -32.125 7.266 19.062 1 97.5 461 GLY B N 1
ATOM 8970 C CA . GLY B 1 461 ? -32.188 7.312 20.516 1 97.5 461 GLY B CA 1
ATOM 8971 C C . GLY B 1 461 ? -31.031 8.094 21.125 1 97.5 461 GLY B C 1
ATOM 8972 O O . GLY B 1 461 ? -31.266 8.992 21.938 1 97.5 461 GLY B O 1
ATOM 8973 N N . PHE B 1 462 ? -29.875 7.781 20.75 1 97.5 462 PHE B N 1
ATOM 8974 C CA . PHE B 1 462 ? -28.703 8.453 21.312 1 97.5 462 PHE B CA 1
ATOM 8975 C C . PHE B 1 462 ? -28.656 9.906 20.844 1 97.5 462 PHE B C 1
ATOM 8977 O O . PHE B 1 462 ? -28.156 10.773 21.578 1 97.5 462 PHE B O 1
ATOM 8984 N N . GLY B 1 463 ? -29.094 10.133 19.594 1 97 463 GLY B N 1
ATOM 8985 C CA . GLY B 1 463 ? -29.188 11.516 19.141 1 97 463 GLY B CA 1
ATOM 8986 C C . GLY B 1 463 ? -30.094 12.367 20.016 1 97 463 GLY B C 1
ATOM 8987 O O . GLY B 1 463 ? -29.734 13.484 20.391 1 97 463 GLY B O 1
ATOM 8988 N N . TYR B 1 464 ? -31.219 11.828 20.375 1 97 464 TYR B N 1
ATOM 8989 C CA . TYR B 1 464 ? -32.156 12.5 21.281 1 97 464 TYR B CA 1
ATOM 8990 C C . TYR B 1 464 ? -31.531 12.703 22.656 1 97 464 TYR B C 1
ATOM 8992 O O . TYR B 1 464 ? -31.609 13.805 23.203 1 97 464 TYR B O 1
ATOM 9000 N N . PHE B 1 465 ? -30.969 11.641 23.109 1 96.69 465 PHE B N 1
ATOM 9001 C CA . PHE B 1 465 ? -30.359 11.68 24.422 1 96.69 465 PHE B CA 1
ATOM 9002 C C . PHE B 1 465 ? -29.25 12.727 24.469 1 96.69 465 PHE B C 1
ATOM 9004 O O . PHE B 1 465 ? -29.172 13.516 25.422 1 96.69 465 PHE B O 1
ATOM 9011 N N . TYR B 1 466 ? -28.391 12.742 23.531 1 96.56 466 TYR B N 1
ATOM 9012 C CA . TYR B 1 466 ? -27.281 13.688 23.453 1 96.56 466 TYR B CA 1
ATOM 9013 C C . TYR B 1 466 ? -27.797 15.125 23.391 1 96.56 466 TYR B C 1
ATOM 9015 O O . TYR B 1 466 ? -27.281 16 24.094 1 96.56 466 TYR B O 1
ATOM 9023 N N . TYR B 1 467 ? -28.766 15.359 22.547 1 95.25 467 TYR B N 1
ATOM 9024 C CA . TYR B 1 467 ? -29.297 16.703 22.375 1 95.25 467 TYR B CA 1
ATOM 9025 C C . TYR B 1 467 ? -29.891 17.219 23.688 1 95.25 467 TYR B C 1
ATOM 9027 O O . TYR B 1 467 ? -29.719 18.391 24.047 1 95.25 467 TYR B O 1
ATOM 9035 N N . LYS B 1 468 ? -30.516 16.422 24.391 1 93.88 468 LYS B N 1
ATOM 9036 C CA . LYS B 1 468 ? -31.203 16.797 25.609 1 93.88 468 LYS B CA 1
ATOM 9037 C C . LYS B 1 468 ? -30.219 17.016 26.75 1 93.88 468 LYS B C 1
ATOM 9039 O O . LYS B 1 468 ? -30.391 17.922 27.562 1 93.88 468 LYS B O 1
ATOM 9044 N N . TYR B 1 469 ? -29.109 16.188 26.766 1 93.5 469 TYR B N 1
ATOM 9045 C CA . TYR B 1 469 ? -28.312 16.156 27.984 1 93.5 469 TYR B CA 1
ATOM 9046 C C . TYR B 1 469 ? -26.875 16.594 27.703 1 93.5 469 TYR B C 1
ATOM 9048 O O . TYR B 1 469 ? -26 16.453 28.547 1 93.5 469 TYR B O 1
ATOM 9056 N N . LYS B 1 470 ? -26.562 17.125 26.594 1 90.88 470 LYS B N 1
ATOM 9057 C CA . LYS B 1 470 ? -25.188 17.453 26.203 1 90.88 470 LYS B CA 1
ATOM 9058 C C . LYS B 1 470 ? -24.609 18.5 27.156 1 90.88 470 LYS B C 1
ATOM 9060 O O . LYS B 1 470 ? -23.391 18.562 27.328 1 90.88 470 LYS B O 1
ATOM 9065 N N . ASN B 1 471 ? -25.453 19.344 27.828 1 91.31 471 ASN B N 1
ATOM 9066 C CA . ASN B 1 471 ? -24.969 20.406 28.688 1 91.31 471 ASN B CA 1
ATOM 9067 C C . ASN B 1 471 ? -24.984 20 30.156 1 91.31 471 ASN B C 1
ATOM 9069 O O . ASN B 1 471 ? -24.594 20.781 31.016 1 91.31 471 ASN B O 1
ATOM 9073 N N . GLN B 1 472 ? -25.328 18.781 30.406 1 93.12 472 GLN B N 1
ATOM 9074 C CA . GLN B 1 472 ? -25.328 18.266 31.766 1 93.12 472 GLN B CA 1
ATOM 9075 C C . GLN B 1 472 ? -24.141 17.344 32 1 93.12 472 GLN B C 1
ATOM 9077 O O . GLN B 1 472 ? -23.672 16.672 31.094 1 93.12 472 GLN B O 1
ATOM 9082 N N . LEU B 1 473 ? -23.703 17.312 33.281 1 92.94 473 LEU B N 1
ATOM 9083 C CA . LEU B 1 473 ? -22.609 16.422 33.656 1 92.94 473 LEU B CA 1
ATOM 9084 C C . LEU B 1 473 ? -23.141 15.023 34 1 92.94 473 LEU B C 1
ATOM 9086 O O . LEU B 1 473 ? -23.672 14.805 35.094 1 92.94 473 LEU B O 1
ATOM 9090 N N . LEU B 1 474 ? -22.922 14.148 33.156 1 92.12 474 LEU B N 1
ATOM 9091 C CA . LEU B 1 474 ? -23.469 12.805 33.312 1 92.12 474 LEU B CA 1
ATOM 9092 C C . LEU B 1 474 ? -22.5 11.914 34.062 1 92.12 474 LEU B C 1
ATOM 9094 O O . LEU B 1 474 ? -22.922 11 34.781 1 92.12 474 LEU B O 1
ATOM 9098 N N . PHE B 1 475 ? -21.188 12.164 33.875 1 92.94 475 PHE B N 1
ATOM 9099 C CA . PHE B 1 475 ? -20.172 11.289 34.438 1 92.94 475 PHE B CA 1
ATOM 9100 C C . PHE B 1 475 ? -19.281 12.055 35.406 1 92.94 475 PHE B C 1
ATOM 9102 O O . PHE B 1 475 ? -18.062 12.031 35.312 1 92.94 475 PHE B O 1
ATOM 9109 N N . GLY B 1 476 ? -19.797 12.633 36.406 1 88.88 476 GLY B N 1
ATOM 9110 C CA . GLY B 1 476 ? -19.062 13.453 37.375 1 88.88 476 GLY B CA 1
ATOM 9111 C C . GLY B 1 476 ? -18.375 12.641 38.438 1 88.88 476 GLY B C 1
ATOM 9112 O O . GLY B 1 476 ? -17.391 13.102 39.031 1 88.88 476 GLY B O 1
ATOM 9113 N N . LYS B 1 477 ? -18.844 11.438 38.688 1 93.12 477 LYS B N 1
ATOM 9114 C CA . LYS B 1 477 ? -18.281 10.594 39.75 1 93.12 477 LYS B CA 1
ATOM 9115 C C . LYS B 1 477 ? -17.438 9.469 39.156 1 93.12 477 LYS B C 1
ATOM 9117 O O . LYS B 1 477 ? -17.688 9.031 38.031 1 93.12 477 LYS B O 1
ATOM 9122 N N . LYS B 1 478 ? -16.516 8.977 39.906 1 92.88 478 LYS B N 1
ATOM 9123 C CA . LYS B 1 478 ? -15.641 7.895 39.469 1 92.88 478 LYS B CA 1
ATOM 9124 C C . LYS B 1 478 ? -16.438 6.613 39.219 1 92.88 478 LYS B C 1
ATOM 9126 O O . LYS B 1 478 ? -16.125 5.852 38.312 1 92.88 478 LYS B O 1
ATOM 9131 N N . VAL B 1 479 ? -17.375 6.441 40.062 1 94.88 479 VAL B N 1
ATOM 9132 C CA . VAL B 1 479 ? -18.188 5.227 39.938 1 94.88 479 VAL B CA 1
ATOM 9133 C C . VAL B 1 479 ? -18.938 5.23 38.625 1 94.88 479 VAL B C 1
ATOM 9135 O O . VAL B 1 479 ? -19.078 4.188 37.969 1 94.88 479 VAL B O 1
ATOM 9138 N N . THR B 1 480 ? -19.422 6.332 38.219 1 94.69 480 THR B N 1
ATOM 9139 C CA . THR B 1 480 ? -20.172 6.426 36.969 1 94.69 480 THR B CA 1
ATOM 9140 C C . THR B 1 480 ? -19.234 6.211 35.781 1 94.69 480 THR B C 1
ATOM 9142 O O . THR B 1 480 ? -19.641 5.633 34.75 1 94.69 480 THR B O 1
ATOM 9145 N N . VAL B 1 481 ? -18.078 6.68 35.938 1 95.44 481 VAL B N 1
ATOM 9146 C CA . VAL B 1 481 ? -17.094 6.469 34.875 1 95.44 481 VAL B CA 1
ATOM 9147 C C . VAL B 1 481 ? -16.766 4.984 34.781 1 95.44 481 VAL B C 1
ATOM 9149 O O . VAL B 1 481 ? -16.641 4.445 33.656 1 95.44 481 VAL B O 1
ATOM 9152 N N . LEU B 1 482 ? -16.609 4.387 35.906 1 96.12 482 LEU B N 1
ATOM 9153 C CA . LEU B 1 482 ? -16.328 2.957 35.938 1 96.12 482 LEU B CA 1
ATOM 9154 C C . LEU B 1 482 ? -17.469 2.162 35.344 1 96.12 482 LEU B C 1
ATOM 9156 O O . LEU B 1 482 ? -17.25 1.217 34.562 1 96.12 482 LEU B O 1
ATOM 9160 N N . LEU B 1 483 ? -18.625 2.527 35.688 1 96.38 483 LEU B N 1
ATOM 9161 C CA . LEU B 1 483 ? -19.797 1.856 35.125 1 96.38 483 LEU B CA 1
ATOM 9162 C C . LEU B 1 483 ? -19.875 2.053 33.625 1 96.38 483 LEU B C 1
ATOM 9164 O O . LEU B 1 483 ? -20.312 1.158 32.906 1 96.38 483 LEU B O 1
ATOM 9168 N N . TRP B 1 484 ? -19.547 3.211 33.219 1 96.56 484 TRP B N 1
ATOM 9169 C CA . TRP B 1 484 ? -19.484 3.508 31.781 1 96.56 484 TRP B CA 1
ATOM 9170 C C . TRP B 1 484 ? -18.516 2.566 31.062 1 96.56 484 TRP B C 1
ATOM 9172 O O . TRP B 1 484 ? -18.859 1.946 30.062 1 96.56 484 TRP B O 1
ATOM 9182 N N . TRP B 1 485 ? -17.359 2.33 31.625 1 96 485 TRP B N 1
ATOM 9183 C CA . TRP B 1 485 ? -16.359 1.431 31.047 1 96 485 TRP B CA 1
ATOM 9184 C C . TRP B 1 485 ? -16.859 -0.014 31.078 1 96 485 TRP B C 1
ATOM 9186 O O . TRP B 1 485 ? -16.672 -0.756 30.109 1 96 485 TRP B O 1
ATOM 9196 N N . ILE B 1 486 ? -17.422 -0.357 32.125 1 96.88 486 ILE B N 1
ATOM 9197 C CA . ILE B 1 486 ? -17.891 -1.729 32.281 1 96.88 486 ILE B CA 1
ATOM 9198 C C . ILE B 1 486 ? -19 -2.02 31.297 1 96.88 486 ILE B C 1
ATOM 9200 O O . ILE B 1 486 ? -19.031 -3.086 30.672 1 96.88 486 ILE B O 1
ATOM 9204 N N . SER B 1 487 ? -19.891 -1.11 31.141 1 96.94 487 SER B N 1
ATOM 9205 C CA . SER B 1 487 ? -21 -1.289 30.203 1 96.94 487 SER B CA 1
ATOM 9206 C C . SER B 1 487 ? -20.484 -1.472 28.781 1 96.94 487 SER B C 1
ATOM 9208 O O . SER B 1 487 ? -20.922 -2.375 28.062 1 96.94 487 SER B O 1
ATOM 9210 N N . ILE B 1 488 ? -19.562 -0.662 28.375 1 96.62 488 ILE B N 1
ATOM 9211 C CA . ILE B 1 488 ? -19 -0.753 27.031 1 96.62 488 ILE B CA 1
ATOM 9212 C C . ILE B 1 488 ? -18.281 -2.09 26.875 1 96.62 488 ILE B C 1
ATOM 9214 O O . ILE B 1 488 ? -18.422 -2.756 25.844 1 96.62 488 ILE B O 1
ATOM 9218 N N . SER B 1 489 ? -17.562 -2.502 27.906 1 95.75 489 SER B N 1
ATOM 9219 C CA . SER B 1 489 ? -16.797 -3.738 27.844 1 95.75 489 SER B CA 1
ATOM 9220 C C . SER B 1 489 ? -17.703 -4.957 27.75 1 95.75 489 SER B C 1
ATOM 9222 O O . SER B 1 489 ? -17.406 -5.906 27.031 1 95.75 489 SER B O 1
ATOM 9224 N N . ILE B 1 490 ? -18.766 -4.879 28.422 1 95.81 490 ILE B N 1
ATOM 9225 C CA . ILE B 1 490 ? -19.703 -5.996 28.406 1 95.81 490 ILE B CA 1
ATOM 9226 C C . ILE B 1 490 ? -20.359 -6.098 27.031 1 95.81 490 ILE B C 1
ATOM 9228 O O . ILE B 1 490 ? -20.438 -7.184 26.453 1 95.81 490 ILE B O 1
ATOM 9232 N N . LEU B 1 491 ? -20.781 -5.012 26.516 1 95.75 491 LEU B N 1
ATOM 9233 C CA . LEU B 1 491 ? -21.453 -4.996 25.219 1 95.75 491 LEU B CA 1
ATOM 9234 C C . LEU B 1 491 ? -20.5 -5.402 24.094 1 95.75 491 LEU B C 1
ATOM 9236 O O . LEU B 1 491 ? -20.812 -6.262 23.281 1 95.75 491 LEU B O 1
ATOM 9240 N N . MET B 1 492 ? -19.328 -4.832 24.094 1 92.19 492 MET B N 1
ATOM 9241 C CA . MET B 1 492 ? -18.328 -5.16 23.078 1 92.19 492 MET B CA 1
ATOM 9242 C C . MET B 1 492 ? -17.812 -6.586 23.266 1 92.19 492 MET B C 1
ATOM 9244 O O . MET B 1 492 ? -17.547 -7.281 22.281 1 92.19 492 MET B O 1
ATOM 9248 N N . GLY B 1 493 ? -17.609 -6.941 24.531 1 88.56 493 GLY B N 1
ATOM 9249 C CA . GLY B 1 493 ? -17.188 -8.305 24.812 1 88.56 493 GLY B CA 1
ATOM 9250 C C . GLY B 1 493 ? -18.172 -9.352 24.328 1 88.56 493 GLY B C 1
ATOM 9251 O O . GLY B 1 493 ? -17.766 -10.398 23.812 1 88.56 493 GLY B O 1
ATOM 9252 N N . PHE B 1 494 ? -19.406 -9.008 24.438 1 89.81 494 PHE B N 1
ATOM 9253 C CA . PHE B 1 494 ? -20.438 -9.914 23.953 1 89.81 494 PHE B CA 1
ATOM 9254 C C . PHE B 1 494 ? -20.328 -10.102 22.438 1 89.81 494 PHE B C 1
ATOM 9256 O O . PHE B 1 494 ? -20.438 -11.227 21.953 1 89.81 494 PHE B O 1
ATOM 9263 N N . VAL B 1 495 ? -20.094 -9.109 21.734 1 87.94 495 VAL B N 1
ATOM 9264 C CA . VAL B 1 495 ? -20.047 -9.141 20.281 1 87.94 495 VAL B CA 1
ATOM 9265 C C . VAL B 1 495 ? -18.781 -9.836 19.812 1 87.94 495 VAL B C 1
ATOM 9267 O O . VAL B 1 495 ? -18.812 -10.711 18.938 1 87.94 495 VAL B O 1
ATOM 9270 N N . PHE B 1 496 ? -17.625 -9.578 20.438 1 83.69 496 PHE B N 1
ATOM 9271 C CA . PHE B 1 496 ? -16.344 -10.008 19.875 1 83.69 496 PHE B CA 1
ATOM 9272 C C . PHE B 1 496 ? -15.836 -11.258 20.578 1 83.69 496 PHE B C 1
ATOM 9274 O O . PHE B 1 496 ? -15.125 -12.07 19.969 1 83.69 496 PHE B O 1
ATOM 9281 N N . PHE B 1 497 ? -16.266 -11.531 21.812 1 82.81 497 PHE B N 1
ATOM 9282 C CA . PHE B 1 497 ? -15.641 -12.609 22.562 1 82.81 497 PHE B CA 1
ATOM 9283 C C . PHE B 1 497 ? -16.594 -13.789 22.719 1 82.81 497 PHE B C 1
ATOM 9285 O O . PHE B 1 497 ? -16.156 -14.914 22.969 1 82.81 497 PHE B O 1
ATOM 9292 N N . SER B 1 498 ? -17.812 -13.625 22.531 1 82.56 498 SER B N 1
ATOM 9293 C CA . SER B 1 498 ? -18.781 -14.703 22.734 1 82.56 498 SER B CA 1
ATOM 9294 C C . SER B 1 498 ? -18.484 -15.883 21.812 1 82.56 498 SER B C 1
ATOM 9296 O O . SER B 1 498 ? -18.547 -17.047 22.234 1 82.56 498 SER B O 1
ATOM 9298 N N . PRO B 1 499 ? -18.109 -15.656 20.578 1 78 499 PRO B N 1
ATOM 9299 C CA . PRO B 1 499 ? -17.859 -16.797 19.688 1 78 499 PRO B CA 1
ATOM 9300 C C . PRO B 1 499 ? -16.641 -17.609 20.094 1 78 499 PRO B C 1
ATOM 9302 O O . PRO B 1 499 ? -16.484 -18.766 19.672 1 78 499 PRO B O 1
ATOM 9305 N N . PHE B 1 500 ? -15.781 -16.953 20.875 1 75.31 500 PHE B N 1
ATOM 9306 C CA . PHE B 1 500 ? -14.594 -17.656 21.344 1 75.31 500 PHE B CA 1
ATOM 9307 C C . PHE B 1 500 ? -14.898 -18.469 22.594 1 75.31 500 PHE B C 1
ATOM 9309 O O . PHE B 1 500 ? -14.203 -19.438 22.906 1 75.31 500 PHE B O 1
ATOM 9316 N N . LEU B 1 501 ? -15.953 -18.078 23.344 1 78.75 501 LEU B N 1
ATOM 9317 C CA . LEU B 1 501 ? -16.266 -18.703 24.625 1 78.75 501 LEU B CA 1
ATOM 9318 C C . LEU B 1 501 ? -17.203 -19.891 24.453 1 78.75 501 LEU B C 1
ATOM 9320 O O . LEU B 1 501 ? -17.141 -20.844 25.219 1 78.75 501 LEU B O 1
ATOM 9324 N N . TYR B 1 502 ? -18.031 -19.75 23.453 1 79.5 502 TYR B N 1
ATOM 9325 C CA . TYR B 1 502 ? -18.953 -20.859 23.219 1 79.5 502 TYR B CA 1
ATOM 9326 C C . TYR B 1 502 ? -19.328 -20.969 21.75 1 79.5 502 TYR B C 1
ATOM 9328 O O . TYR B 1 502 ? -19.094 -20.031 20.984 1 79.5 502 TYR B O 1
ATOM 9336 N N . ASN B 1 503 ? -19.859 -22.188 21.375 1 82.31 503 ASN B N 1
ATOM 9337 C CA . ASN B 1 503 ? -20.344 -22.422 20.016 1 82.31 503 ASN B CA 1
ATOM 9338 C C . ASN B 1 503 ? -21.703 -21.75 19.781 1 82.31 503 ASN B C 1
ATOM 9340 O O . ASN B 1 503 ? -22.734 -22.344 20.109 1 82.31 503 ASN B O 1
ATOM 9344 N N . ILE B 1 504 ? -21.703 -20.703 19.172 1 85.56 504 ILE B N 1
ATOM 9345 C CA . ILE B 1 504 ? -22.891 -19.875 18.953 1 85.56 504 ILE B CA 1
ATOM 9346 C C . ILE B 1 504 ? -23.906 -20.656 18.109 1 85.56 504 ILE B C 1
ATOM 9348 O O . ILE B 1 504 ? -25.109 -20.516 18.297 1 85.56 504 ILE B O 1
ATOM 9352 N N . ASP B 1 505 ? -23.438 -21.484 17.219 1 85.69 505 ASP B N 1
ATOM 9353 C CA . ASP B 1 505 ? -24.328 -22.172 16.281 1 85.69 505 ASP B CA 1
ATOM 9354 C C . ASP B 1 505 ? -24.656 -23.578 16.781 1 85.69 505 ASP B C 1
ATOM 9356 O O . ASP B 1 505 ? -25.062 -24.438 16 1 85.69 505 ASP B O 1
ATOM 9360 N N . ALA B 1 506 ? -24.453 -23.875 18.016 1 87 506 ALA B N 1
ATOM 9361 C CA . ALA B 1 506 ? -24.781 -25.172 18.578 1 87 506 ALA B CA 1
ATOM 9362 C C . ALA B 1 506 ? -26.266 -25.5 18.391 1 87 506 ALA B C 1
ATOM 9364 O O . ALA B 1 506 ? -26.609 -26.641 18.078 1 87 506 ALA B O 1
ATOM 9365 N N . THR B 1 507 ? -27.109 -24.484 18.578 1 90.75 507 THR B N 1
ATOM 9366 C CA . THR B 1 507 ? -28.547 -24.609 18.328 1 90.75 507 THR B CA 1
ATOM 9367 C C . THR B 1 507 ? -29.062 -23.453 17.5 1 90.75 507 THR B C 1
ATOM 9369 O O . THR B 1 507 ? -28.422 -22.406 17.422 1 90.75 507 THR B O 1
ATOM 9372 N N . GLU B 1 508 ? -30.156 -23.641 16.875 1 91.94 508 GLU B N 1
ATOM 9373 C CA . GLU B 1 508 ? -30.766 -22.578 16.078 1 91.94 508 GLU B CA 1
ATOM 9374 C C . GLU B 1 508 ? -31.156 -21.391 16.953 1 91.94 508 GLU B C 1
ATOM 9376 O O . GLU B 1 508 ? -31.094 -20.234 16.516 1 91.94 508 GLU B O 1
ATOM 9381 N N . VAL B 1 509 ? -31.531 -21.703 18.156 1 93.31 509 VAL B N 1
ATOM 9382 C CA . VAL B 1 509 ? -31.969 -20.656 19.078 1 93.31 509 VAL B CA 1
ATOM 9383 C C . VAL B 1 509 ? -30.766 -19.797 19.484 1 93.31 509 VAL B C 1
ATOM 9385 O O . VAL B 1 509 ? -30.844 -18.562 19.469 1 93.31 509 VAL B O 1
ATOM 9388 N N . SER B 1 510 ? -29.688 -20.453 19.828 1 91.75 510 SER B N 1
ATOM 9389 C CA . SER B 1 510 ? -28.5 -19.703 20.234 1 91.75 510 SER B CA 1
ATOM 9390 C C . SER B 1 510 ? -27.984 -18.844 19.094 1 91.75 510 SER B C 1
ATOM 9392 O O . SER B 1 510 ? -27.547 -17.719 19.312 1 91.75 510 SER B O 1
ATOM 9394 N N . SER B 1 511 ? -28.078 -19.391 17.922 1 91.62 511 SER B N 1
ATOM 9395 C CA . SER B 1 511 ? -27.656 -18.656 16.734 1 91.62 511 SER B CA 1
ATOM 9396 C C . SER B 1 511 ? -28.547 -17.438 16.5 1 91.62 511 SER B C 1
ATOM 9398 O O . SER B 1 511 ? -28.047 -16.328 16.266 1 91.62 511 SER B O 1
ATOM 9400 N N . ALA B 1 512 ? -29.812 -17.641 16.656 1 93.38 512 ALA B N 1
ATOM 9401 C CA . ALA B 1 512 ? -30.781 -16.578 16.422 1 93.38 512 ALA B CA 1
ATOM 9402 C C . ALA B 1 512 ? -30.656 -15.484 17.484 1 93.38 512 ALA B C 1
ATOM 9404 O O . ALA B 1 512 ? -30.797 -14.297 17.188 1 93.38 512 ALA B O 1
ATOM 9405 N N . VAL B 1 513 ? -30.438 -15.859 18.688 1 92.88 513 VAL B N 1
ATOM 9406 C CA . VAL B 1 513 ? -30.281 -14.898 19.781 1 92.88 513 VAL B CA 1
ATOM 9407 C C . VAL B 1 513 ? -29.062 -14.023 19.531 1 92.88 513 VAL B C 1
ATOM 9409 O O . VAL B 1 513 ? -29.109 -12.805 19.672 1 92.88 513 VAL B O 1
ATOM 9412 N N . TRP B 1 514 ? -28.031 -14.656 19.172 1 91.12 514 TRP B N 1
ATOM 9413 C CA . TRP B 1 514 ? -26.797 -13.914 18.938 1 91.12 514 TRP B CA 1
ATOM 9414 C C . TRP B 1 514 ? -26.969 -12.93 17.781 1 91.12 514 TRP B C 1
ATOM 9416 O O . TRP B 1 514 ? -26.547 -11.773 17.875 1 91.12 514 TRP B O 1
ATOM 9426 N N . VAL B 1 515 ? -27.578 -13.336 16.719 1 89.94 515 VAL B N 1
ATOM 9427 C CA . VAL B 1 515 ? -27.766 -12.492 15.547 1 89.94 515 VAL B CA 1
ATOM 9428 C C . VAL B 1 515 ? -28.688 -11.32 15.891 1 89.94 515 VAL B C 1
ATOM 9430 O O . VAL B 1 515 ? -28.453 -10.188 15.453 1 89.94 515 VAL B O 1
ATOM 9433 N N . ALA B 1 516 ? -29.641 -11.547 16.703 1 93.56 516 ALA B N 1
ATOM 9434 C CA . ALA B 1 516 ? -30.641 -10.531 17.047 1 93.56 516 ALA B CA 1
ATOM 9435 C C . ALA B 1 516 ? -30.047 -9.484 17.984 1 93.56 516 ALA B C 1
ATOM 9437 O O . ALA B 1 516 ? -30.422 -8.312 17.938 1 93.56 516 ALA B O 1
ATOM 9438 N N . LEU B 1 517 ? -29.078 -9.883 18.734 1 94.19 517 LEU B N 1
ATOM 9439 C CA . LEU B 1 517 ? -28.625 -8.992 19.797 1 94.19 517 LEU B CA 1
ATOM 9440 C C . LEU B 1 517 ? -27.266 -8.383 19.438 1 94.19 517 LEU B C 1
ATOM 9442 O O . LEU B 1 517 ? -26.891 -7.344 19.984 1 94.19 517 LEU B O 1
ATOM 9446 N N . SER B 1 518 ? -26.5 -8.977 18.656 1 92.31 518 SER B N 1
ATOM 9447 C CA . SER B 1 518 ? -25.125 -8.562 18.422 1 92.31 518 SER B CA 1
ATOM 9448 C C . SER B 1 518 ? -25.062 -7.168 17.797 1 92.31 518 SER B C 1
ATOM 9450 O O . SER B 1 518 ? -24.297 -6.309 18.266 1 92.31 518 SER B O 1
ATOM 9452 N N . ARG B 1 519 ? -25.922 -6.852 16.828 1 92.88 519 ARG B N 1
ATOM 9453 C CA . ARG B 1 519 ? -25.875 -5.555 16.156 1 92.88 519 ARG B CA 1
ATOM 9454 C C . ARG B 1 519 ? -26.359 -4.445 17.094 1 92.88 519 ARG B C 1
ATOM 9456 O O . ARG B 1 519 ? -25.688 -3.414 17.234 1 92.88 519 ARG B O 1
ATOM 9463 N N . PRO B 1 520 ? -27.469 -4.66 17.781 1 95.38 520 PRO B N 1
ATOM 9464 C CA . PRO B 1 520 ? -27.875 -3.643 18.75 1 95.38 520 PRO B CA 1
ATOM 9465 C C . PRO B 1 520 ? -26.828 -3.414 19.828 1 95.38 520 PRO B C 1
ATOM 9467 O O . PRO B 1 520 ? -26.609 -2.275 20.266 1 95.38 520 PRO B O 1
ATOM 9470 N N . CYS B 1 521 ? -26.203 -4.48 20.234 1 95.81 521 CYS B N 1
ATOM 9471 C CA . CYS B 1 521 ? -25.188 -4.355 21.266 1 95.81 521 CYS B CA 1
ATOM 9472 C C . CYS B 1 521 ? -23.984 -3.557 20.766 1 95.81 521 CYS B C 1
ATOM 9474 O O . CYS B 1 521 ? -23.469 -2.699 21.484 1 95.81 521 CYS B O 1
ATOM 9476 N N . PHE B 1 522 ? -23.594 -3.797 19.641 1 95.38 522 PHE B N 1
ATOM 9477 C CA . PHE B 1 522 ? -22.469 -3.064 19.078 1 95.38 522 PHE B CA 1
ATOM 9478 C C . PHE B 1 522 ? -22.797 -1.585 18.938 1 95.38 522 PHE B C 1
ATOM 9480 O O . PHE B 1 522 ? -22.031 -0.721 19.344 1 95.38 522 PHE B O 1
ATOM 9487 N N . ALA B 1 523 ? -23.938 -1.308 18.312 1 96.38 523 ALA B N 1
ATOM 9488 C CA . ALA B 1 523 ? -24.359 0.076 18.125 1 96.38 523 ALA B CA 1
ATOM 9489 C C . ALA B 1 523 ? -24.5 0.805 19.453 1 96.38 523 ALA B C 1
ATOM 9491 O O . ALA B 1 523 ? -24.094 1.963 19.578 1 96.38 523 ALA B O 1
ATOM 9492 N N . SER B 1 524 ? -25.062 0.114 20.438 1 97.12 524 SER B N 1
ATOM 9493 C CA . SER B 1 524 ? -25.219 0.714 21.75 1 97.12 524 SER B CA 1
ATOM 9494 C C . SER B 1 524 ? -23.875 0.993 22.406 1 97.12 524 SER B C 1
ATOM 9496 O O . SER B 1 524 ? -23.688 2.033 23.047 1 97.12 524 SER B O 1
ATOM 9498 N N . ALA B 1 525 ? -23.016 0.079 22.25 1 97.38 525 ALA B N 1
ATOM 9499 C CA . ALA B 1 525 ? -21.672 0.278 22.797 1 97.38 525 ALA B CA 1
ATOM 9500 C C . ALA B 1 525 ? -21 1.497 22.172 1 97.38 525 ALA B C 1
ATOM 9502 O O . ALA B 1 525 ? -20.391 2.303 22.875 1 97.38 525 ALA B O 1
ATOM 9503 N N . MET B 1 526 ? -21.156 1.648 20.922 1 96.56 526 MET B N 1
ATOM 9504 C CA . MET B 1 526 ? -20.562 2.783 20.203 1 96.56 526 MET B CA 1
ATOM 9505 C C . MET B 1 526 ? -21.219 4.09 20.641 1 96.56 526 MET B C 1
ATOM 9507 O O . MET B 1 526 ? -20.547 5.109 20.797 1 96.56 526 MET B O 1
ATOM 9511 N N . GLY B 1 527 ? -22.516 4.031 20.781 1 97.5 527 GLY B N 1
ATOM 9512 C CA . GLY B 1 527 ? -23.234 5.207 21.25 1 97.5 527 GLY B CA 1
ATOM 9513 C C . GLY B 1 527 ? -22.781 5.652 22.641 1 97.5 527 GLY B C 1
ATOM 9514 O O . GLY B 1 527 ? -22.547 6.844 22.859 1 97.5 527 GLY B O 1
ATOM 9515 N N . LEU B 1 528 ? -22.609 4.695 23.469 1 97.12 528 LEU B N 1
ATOM 9516 C CA . LEU B 1 528 ? -22.156 4.988 24.828 1 97.12 528 LEU B CA 1
ATOM 9517 C C . LEU B 1 528 ? -20.734 5.551 24.797 1 97.12 528 LEU B C 1
ATOM 9519 O O . LEU B 1 528 ? -20.406 6.461 25.562 1 97.12 528 LEU B O 1
ATOM 9523 N N . LEU B 1 529 ? -19.969 5.004 23.953 1 96.81 529 LEU B N 1
ATOM 9524 C CA . LEU B 1 529 ? -18.594 5.477 23.797 1 96.81 529 LEU B CA 1
ATOM 9525 C C . LEU B 1 529 ? -18.562 6.949 23.422 1 96.81 529 LEU B C 1
ATOM 9527 O O . LEU B 1 529 ? -17.828 7.738 24.016 1 96.81 529 LEU B O 1
ATOM 9531 N N . ILE B 1 530 ? -19.359 7.332 22.516 1 96.75 530 ILE B N 1
ATOM 9532 C CA . ILE B 1 530 ? -19.391 8.703 22.016 1 96.75 530 ILE B CA 1
ATOM 9533 C C . ILE B 1 530 ? -19.906 9.641 23.094 1 96.75 530 ILE B C 1
ATOM 9535 O O . ILE B 1 530 ? -19.391 10.75 23.266 1 96.75 530 ILE B O 1
ATOM 9539 N N . ILE B 1 531 ? -20.922 9.164 23.859 1 96.62 531 ILE B N 1
ATOM 9540 C CA . ILE B 1 531 ? -21.469 9.984 24.938 1 96.62 531 ILE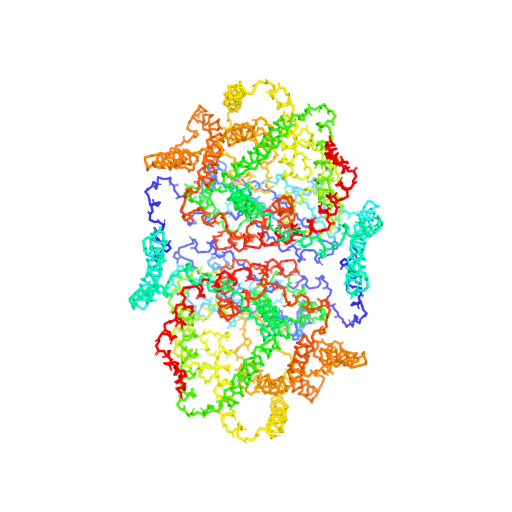 B CA 1
ATOM 9541 C C . ILE B 1 531 ? -20.391 10.258 25.969 1 96.62 531 ILE B C 1
ATOM 9543 O O . ILE B 1 531 ? -20.25 11.391 26.438 1 96.62 531 ILE B O 1
ATOM 9547 N N . GLY B 1 532 ? -19.672 9.234 26.281 1 96.19 532 GLY B N 1
ATOM 9548 C CA . GLY B 1 532 ? -18.578 9.422 27.234 1 96.19 532 GLY B CA 1
ATOM 9549 C C . GLY B 1 532 ? -17.516 10.375 26.719 1 96.19 532 GLY B C 1
ATOM 9550 O O . GLY B 1 532 ? -17.078 11.273 27.453 1 96.19 532 GLY B O 1
ATOM 9551 N N . PHE B 1 533 ? -17.109 10.273 25.531 1 95.62 533 PHE B N 1
ATOM 9552 C CA . PHE B 1 533 ? -16.094 11.141 24.938 1 95.62 533 PHE B CA 1
ATOM 9553 C C . PHE B 1 533 ? -16.594 12.586 24.891 1 95.62 533 PHE B C 1
ATOM 9555 O O . PHE B 1 533 ? -15.812 13.516 25.094 1 95.62 533 PHE B O 1
ATOM 9562 N N . SER B 1 534 ? -17.875 12.75 24.609 1 94.62 534 SER B N 1
ATOM 9563 C CA . SER B 1 534 ? -18.453 14.086 24.516 1 94.62 534 SER B CA 1
ATOM 9564 C C . SER B 1 534 ? -18.422 14.789 25.859 1 94.62 534 SER B C 1
ATOM 9566 O O . SER B 1 534 ? -18.469 16.016 25.922 1 94.62 534 SER B O 1
ATOM 9568 N N . GLN B 1 535 ? -18.359 13.953 26.922 1 93.94 535 GLN B N 1
ATOM 9569 C CA . GLN B 1 535 ? -18.312 14.5 28.281 1 93.94 535 GLN B CA 1
ATOM 9570 C C . GLN B 1 535 ? -16.875 14.672 28.766 1 93.94 535 GLN B C 1
ATOM 9572 O O . GLN B 1 535 ? -16.641 15 29.938 1 93.94 535 GLN B O 1
ATOM 9577 N N . GLY B 1 536 ? -15.914 14.367 27.891 1 90.69 536 GLY B N 1
ATOM 9578 C CA . GLY B 1 536 ? -14.516 14.633 28.188 1 90.69 536 GLY B CA 1
ATOM 9579 C C . GLY B 1 536 ? -13.828 13.477 28.891 1 90.69 536 GLY B C 1
ATOM 9580 O O . GLY B 1 536 ? -12.711 13.633 29.391 1 90.69 536 GLY B O 1
ATOM 9581 N N . ILE B 1 537 ? -14.531 12.406 28.953 1 90.88 537 ILE B N 1
ATOM 9582 C CA . ILE B 1 537 ? -13.906 11.266 29.609 1 90.88 537 ILE B CA 1
ATOM 9583 C C . ILE B 1 537 ? -13.352 10.305 28.562 1 90.88 537 ILE B C 1
ATOM 9585 O O . ILE B 1 537 ? -13.773 10.328 27.406 1 90.88 537 ILE B O 1
ATOM 9589 N N . GLY B 1 538 ? -12.258 9.484 28.844 1 89.31 538 GLY B N 1
ATOM 9590 C CA . GLY B 1 538 ? -11.688 8.5 27.938 1 89.31 538 GLY B CA 1
ATOM 9591 C C . GLY B 1 538 ? -10.18 8.594 27.812 1 89.31 538 GLY B C 1
ATOM 9592 O O . GLY B 1 538 ? -9.539 7.691 27.281 1 89.31 538 GLY B O 1
ATOM 9593 N N . GLY B 1 539 ? -9.633 9.617 28.312 1 82.56 539 GLY B N 1
ATOM 9594 C CA . GLY B 1 539 ? -8.188 9.742 28.422 1 82.56 539 GLY B CA 1
ATOM 9595 C C . GLY B 1 539 ? -7.469 9.492 27.109 1 82.56 539 GLY B C 1
ATOM 9596 O O . GLY B 1 539 ? -7.793 10.109 26.094 1 82.56 539 GLY B O 1
ATOM 9597 N N . PHE B 1 540 ? -6.734 8.438 27.094 1 81.69 540 PHE B N 1
ATOM 9598 C CA . PHE B 1 540 ? -5.887 8.062 25.969 1 81.69 540 PHE B CA 1
ATOM 9599 C C . PHE B 1 540 ? -6.727 7.715 24.75 1 81.69 540 PHE B C 1
ATOM 9601 O O . PHE B 1 540 ? -6.375 8.078 23.625 1 81.69 540 PHE B O 1
ATOM 9608 N N . TYR B 1 541 ? -7.754 7.047 24.938 1 86.81 541 TYR B N 1
ATOM 9609 C CA . TYR B 1 541 ? -8.602 6.645 23.812 1 86.81 541 TYR B CA 1
ATOM 9610 C C . TYR B 1 541 ? -9.242 7.859 23.156 1 86.81 541 TYR B C 1
ATOM 9612 O O . TYR B 1 541 ? -9.297 7.941 21.922 1 86.81 541 TYR B O 1
ATOM 9620 N N . LYS B 1 542 ? -9.695 8.711 23.984 1 90.31 542 LYS B N 1
ATOM 9621 C CA . LYS B 1 542 ? -10.258 9.938 23.422 1 90.31 542 LYS B CA 1
ATOM 9622 C C . LYS B 1 542 ? -9.227 10.688 22.578 1 90.31 542 LYS B C 1
ATOM 9624 O O . LYS B 1 542 ? -9.547 11.18 21.5 1 90.31 542 LYS B O 1
ATOM 9629 N N . TRP B 1 543 ? -8.078 10.719 23.047 1 84.06 543 TRP B N 1
ATOM 9630 C CA . TRP B 1 543 ? -7.004 11.414 22.359 1 84.06 543 TRP B CA 1
ATOM 9631 C C . TRP B 1 543 ? -6.738 10.789 21 1 84.06 543 TRP B C 1
ATOM 9633 O O . TRP B 1 543 ? -6.508 11.5 20.016 1 84.06 543 TRP B O 1
ATOM 9643 N N . ILE B 1 544 ? -6.785 9.562 20.875 1 87.19 544 ILE B N 1
ATOM 9644 C CA . ILE B 1 544 ? -6.527 8.836 19.641 1 87.19 544 ILE B CA 1
ATOM 9645 C C . ILE B 1 544 ? -7.609 9.164 18.609 1 87.19 544 ILE B C 1
ATOM 9647 O O . ILE B 1 544 ? -7.316 9.328 17.422 1 87.19 544 ILE B O 1
ATOM 9651 N N . PHE B 1 545 ? -8.758 9.32 19.062 1 93.62 545 PHE B N 1
ATOM 9652 C CA . PHE B 1 545 ? -9.891 9.508 18.156 1 93.62 545 PHE B CA 1
ATOM 9653 C C . PHE B 1 545 ? -10.055 10.984 17.812 1 93.62 545 PHE B C 1
ATOM 9655 O O . PHE B 1 545 ? -10.773 11.32 16.859 1 93.62 545 PHE B O 1
ATOM 9662 N N . GLU B 1 546 ? -9.367 11.875 18.5 1 91.56 546 GLU B N 1
ATOM 9663 C CA . GLU B 1 546 ? -9.531 13.312 18.266 1 91.56 546 GLU B CA 1
ATOM 9664 C C . GLU B 1 546 ? -8.297 13.898 17.578 1 91.56 546 GLU B C 1
ATOM 9666 O O . GLU B 1 546 ? -8.133 15.125 17.547 1 91.56 546 GLU B O 1
ATOM 9671 N N . TRP B 1 547 ? -7.543 13.039 17.031 1 84.88 547 TRP B N 1
ATOM 9672 C CA . TRP B 1 547 ? -6.355 13.508 16.328 1 84.88 547 TRP B CA 1
ATOM 9673 C C . TRP B 1 547 ? -6.734 14.414 15.164 1 84.88 547 TRP B C 1
ATOM 9675 O O . TRP B 1 547 ? -7.633 14.094 14.383 1 84.88 547 TRP B O 1
ATOM 9685 N N . GLY B 1 548 ? -6.152 15.523 15.023 1 80.88 548 GLY B N 1
ATOM 9686 C CA . GLY B 1 548 ? -6.488 16.625 14.125 1 80.88 548 GLY B CA 1
ATOM 9687 C C . GLY B 1 548 ? -6.695 16.172 12.688 1 80.88 548 GLY B C 1
ATOM 9688 O O . GLY B 1 548 ? -7.754 16.406 12.102 1 80.88 548 GLY B O 1
ATOM 9689 N N . PRO B 1 549 ? -5.781 15.445 12.125 1 83.81 549 PRO B N 1
ATOM 9690 C CA . PRO B 1 549 ? -5.895 15.055 10.719 1 83.81 549 PRO B CA 1
ATOM 9691 C C . PRO B 1 549 ? -7.066 14.109 10.461 1 83.81 549 PRO B C 1
ATOM 9693 O O . PRO B 1 549 ? -7.523 13.984 9.32 1 83.81 549 PRO B O 1
ATOM 9696 N N . LEU B 1 550 ? -7.574 13.547 11.492 1 92.06 550 LEU B N 1
ATOM 9697 C CA . LEU B 1 550 ? -8.688 12.617 11.328 1 92.06 550 LEU B CA 1
ATOM 9698 C C . LEU B 1 550 ? -9.953 13.352 10.914 1 92.06 550 LEU B C 1
ATOM 9700 O O . LEU B 1 550 ? -10.812 12.781 10.234 1 92.06 550 LEU B O 1
ATOM 9704 N N . SER B 1 551 ? -10.023 14.617 11.273 1 92.31 551 SER B N 1
ATOM 9705 C CA . SER B 1 551 ? -11.203 15.398 10.906 1 92.31 551 SER B CA 1
ATOM 9706 C C . SER B 1 551 ? -11.25 15.648 9.398 1 92.31 551 SER B C 1
ATOM 9708 O O . SER B 1 551 ? -12.336 15.695 8.812 1 92.31 551 SER B O 1
ATOM 9710 N N . ILE B 1 552 ? -10.117 15.719 8.789 1 91.88 552 ILE B N 1
ATOM 9711 C CA . ILE B 1 552 ? -10.031 15.93 7.344 1 91.88 552 ILE B CA 1
ATOM 9712 C C . ILE B 1 552 ? -10.312 14.609 6.617 1 91.88 552 ILE B C 1
ATOM 9714 O O . ILE B 1 552 ? -11.086 14.578 5.664 1 91.88 552 ILE B O 1
ATOM 9718 N N . LEU B 1 553 ? -9.742 13.555 7.137 1 94.69 553 LEU B N 1
ATOM 9719 C CA . LEU B 1 553 ? -9.906 12.242 6.52 1 94.69 553 LEU B CA 1
ATOM 9720 C C . LEU B 1 553 ? -11.344 11.75 6.641 1 94.69 553 LEU B C 1
ATOM 9722 O O . LEU B 1 553 ? -11.828 11.016 5.781 1 94.69 553 LEU B O 1
ATOM 9726 N N . ALA B 1 554 ? -11.953 12.188 7.672 1 96.19 554 ALA B N 1
ATOM 9727 C CA . ALA B 1 554 ? -13.336 11.773 7.902 1 96.19 554 ALA B CA 1
ATOM 9728 C C . ALA B 1 554 ? -14.258 12.297 6.801 1 96.19 554 ALA B C 1
ATOM 9730 O O . ALA B 1 554 ? -15.234 11.641 6.445 1 96.19 554 ALA B O 1
ATOM 9731 N N . LYS B 1 555 ? -13.922 13.422 6.227 1 95.19 555 LYS B N 1
ATOM 9732 C CA . LYS B 1 555 ? -14.727 14.008 5.16 1 95.19 555 LYS B CA 1
ATOM 9733 C C . LYS B 1 555 ? -14.648 13.172 3.889 1 95.19 555 LYS B C 1
ATOM 9735 O O . LYS B 1 555 ? -15.484 13.312 2.99 1 95.19 555 LYS B O 1
ATOM 9740 N N . LEU B 1 556 ? -13.703 12.242 3.891 1 96.75 556 LEU B N 1
ATOM 9741 C CA . LEU B 1 556 ? -13.516 11.391 2.721 1 96.75 556 LEU B CA 1
ATOM 9742 C C . LEU B 1 556 ? -14.18 10.031 2.926 1 96.75 556 LEU B C 1
ATOM 9744 O O . LEU B 1 556 ? -14.195 9.203 2.018 1 96.75 556 LEU B O 1
ATOM 9748 N N . SER B 1 557 ? -14.781 9.789 4.027 1 95.44 557 SER B N 1
ATOM 9749 C CA . SER B 1 557 ? -15.25 8.461 4.402 1 95.44 557 SER B CA 1
ATOM 9750 C C . SER B 1 557 ? -16.25 7.922 3.393 1 95.44 557 SER B C 1
ATOM 9752 O O . SER B 1 557 ? -16.203 6.75 3.016 1 95.44 557 SER B O 1
ATOM 9754 N N . PHE B 1 558 ? -17.172 8.812 2.924 1 94.38 558 PHE B N 1
ATOM 9755 C CA . PHE B 1 558 ? -18.172 8.383 1.964 1 94.38 558 PHE B CA 1
ATOM 9756 C C . PHE B 1 558 ? -17.531 7.977 0.645 1 94.38 558 PHE B C 1
ATOM 9758 O O . PHE B 1 558 ? -17.781 6.879 0.139 1 94.38 558 PHE B O 1
ATOM 9765 N N . THR B 1 559 ? -16.672 8.805 0.115 1 97.06 559 THR B N 1
ATOM 9766 C CA . THR B 1 559 ? -16.078 8.547 -1.188 1 97.06 559 THR B CA 1
ATOM 9767 C C . THR B 1 559 ? -15.07 7.398 -1.102 1 97.06 559 THR B C 1
ATOM 9769 O O . THR B 1 559 ? -14.906 6.633 -2.053 1 97.06 559 THR B O 1
ATOM 9772 N N . VAL B 1 560 ? -14.391 7.266 0.017 1 97.31 560 VAL B N 1
ATOM 9773 C CA . VAL B 1 560 ? -13.5 6.129 0.214 1 97.31 560 VAL B CA 1
ATOM 9774 C C . VAL B 1 560 ? -14.305 4.836 0.237 1 97.31 560 VAL B C 1
ATOM 9776 O O . VAL B 1 560 ? -13.914 3.84 -0.381 1 97.31 560 VAL B O 1
ATOM 9779 N N . TYR B 1 561 ? -15.406 4.875 0.885 1 95.31 561 TYR B N 1
ATOM 9780 C CA . TYR B 1 561 ? -16.25 3.686 1.002 1 95.31 561 TYR B CA 1
ATOM 9781 C C . TYR B 1 561 ? -16.734 3.223 -0.367 1 95.31 561 TYR B C 1
ATOM 9783 O O . TYR B 1 561 ? -16.609 2.045 -0.709 1 95.31 561 TYR B O 1
ATOM 9791 N N . ILE B 1 562 ? -17.203 4.109 -1.143 1 94 562 ILE B N 1
ATOM 9792 C CA . ILE B 1 562 ? -17.797 3.697 -2.404 1 94 562 ILE B CA 1
ATOM 9793 C C . ILE B 1 562 ? -16.703 3.424 -3.436 1 94 562 ILE B C 1
ATOM 9795 O O . ILE B 1 562 ? -16.891 2.617 -4.348 1 94 562 ILE B O 1
ATOM 9799 N N . GLY B 1 563 ? -15.547 4.023 -3.238 1 94.31 563 GLY B N 1
ATOM 9800 C CA . GLY B 1 563 ? -14.508 3.934 -4.258 1 94.31 563 GLY B CA 1
ATOM 9801 C C . GLY B 1 563 ? -13.5 2.84 -3.98 1 94.31 563 GLY B C 1
ATOM 9802 O O . GLY B 1 563 ? -12.844 2.348 -4.902 1 94.31 563 GLY B O 1
ATOM 9803 N N . HIS B 1 564 ? -13.297 2.35 -2.754 1 95.81 564 HIS B N 1
ATOM 9804 C CA . HIS B 1 564 ? -12.18 1.481 -2.412 1 95.81 564 HIS B CA 1
ATOM 9805 C C . HIS B 1 564 ? -12.297 0.132 -3.115 1 95.81 564 HIS B C 1
ATOM 9807 O O . HIS B 1 564 ? -11.281 -0.47 -3.482 1 95.81 564 HIS B O 1
ATOM 9813 N N . THR B 1 565 ? -13.453 -0.316 -3.395 1 93.25 565 THR B N 1
ATOM 9814 C CA . THR B 1 565 ? -13.609 -1.64 -3.986 1 93.25 565 THR B CA 1
ATOM 9815 C C . THR B 1 565 ? -13.234 -1.619 -5.465 1 93.25 565 THR B C 1
ATOM 9817 O O . THR B 1 565 ? -12.906 -2.658 -6.043 1 93.25 565 THR B O 1
ATOM 9820 N N . VAL B 1 566 ? -13.32 -0.448 -6.09 1 92.94 566 VAL B N 1
ATOM 9821 C CA . VAL B 1 566 ? -12.922 -0.335 -7.488 1 92.94 566 VAL B CA 1
ATOM 9822 C C . VAL B 1 566 ? -11.453 -0.735 -7.641 1 92.94 566 VAL B C 1
ATOM 9824 O O . VAL B 1 566 ? -11.117 -1.556 -8.492 1 92.94 566 VAL B O 1
ATOM 9827 N N . PHE B 1 567 ? -10.68 -0.213 -6.75 1 91.75 567 PHE B N 1
ATOM 9828 C CA . PHE B 1 567 ? -9.258 -0.534 -6.785 1 91.75 567 PHE B CA 1
ATOM 9829 C C . PHE B 1 567 ? -9.023 -2.002 -6.445 1 91.75 567 PHE B C 1
ATOM 9831 O O . PHE B 1 567 ? -8.195 -2.664 -7.07 1 91.75 567 PHE B O 1
ATOM 9838 N N . GLN B 1 568 ? -9.742 -2.498 -5.523 1 92.81 568 GLN B N 1
ATOM 9839 C CA . GLN B 1 568 ? -9.57 -3.887 -5.105 1 92.81 568 GLN B CA 1
ATOM 9840 C C . GLN B 1 568 ? -9.977 -4.848 -6.219 1 92.81 568 GLN B C 1
ATOM 9842 O O . GLN B 1 568 ? -9.305 -5.855 -6.449 1 92.81 568 GLN B O 1
ATOM 9847 N N . HIS B 1 569 ? -11.039 -4.508 -6.938 1 91.44 569 HIS B N 1
ATOM 9848 C CA . HIS B 1 569 ? -11.492 -5.34 -8.047 1 91.44 569 HIS B CA 1
ATOM 9849 C C . HIS B 1 569 ? -10.461 -5.363 -9.172 1 91.44 569 HIS B C 1
ATOM 9851 O O . HIS B 1 569 ? -10.188 -6.422 -9.75 1 91.44 569 HIS B O 1
ATOM 9857 N N . ILE B 1 570 ? -9.922 -4.254 -9.406 1 90.94 570 ILE B N 1
ATOM 9858 C CA . ILE B 1 570 ? -8.922 -4.176 -10.469 1 90.94 570 ILE B CA 1
ATOM 9859 C C . ILE B 1 570 ? -7.664 -4.941 -10.047 1 90.94 570 ILE B C 1
ATOM 9861 O O . ILE B 1 570 ? -7.07 -5.66 -10.852 1 90.94 570 ILE B O 1
ATOM 9865 N N . ARG B 1 571 ? -7.266 -4.812 -8.82 1 90.81 571 ARG B N 1
ATOM 9866 C CA . ARG B 1 571 ? -6.086 -5.512 -8.312 1 90.81 571 ARG B CA 1
ATOM 9867 C C . ARG B 1 571 ? -6.254 -7.023 -8.43 1 90.81 571 ARG B C 1
ATOM 9869 O O . ARG B 1 571 ? -5.348 -7.719 -8.891 1 90.81 571 ARG B O 1
ATOM 9876 N N . VAL B 1 572 ? -7.422 -7.496 -8.117 1 90.56 572 VAL B N 1
ATOM 9877 C CA . VAL B 1 572 ? -7.676 -8.93 -8.156 1 90.56 572 VAL B CA 1
ATOM 9878 C C . VAL B 1 572 ? -7.816 -9.391 -9.609 1 90.56 572 VAL B C 1
ATOM 9880 O O . VAL B 1 572 ? -7.355 -10.477 -9.969 1 90.56 572 VAL B O 1
ATOM 9883 N N . GLY B 1 573 ? -8.492 -8.57 -10.414 1 88.56 573 GLY B N 1
ATOM 9884 C CA . GLY B 1 573 ? -8.664 -8.898 -11.82 1 88.56 573 GLY B CA 1
ATOM 9885 C C . GLY B 1 573 ? -7.355 -8.969 -12.578 1 88.56 573 GLY B C 1
ATOM 9886 O O . GLY B 1 573 ? -7.25 -9.68 -13.586 1 88.56 573 GLY B O 1
ATOM 9887 N N . LEU B 1 574 ? -6.363 -8.328 -12.039 1 89.31 574 LEU B N 1
ATOM 9888 C CA . LEU B 1 574 ? -5.07 -8.297 -12.711 1 89.31 574 LEU B CA 1
ATOM 9889 C C . LEU B 1 574 ? -4.059 -9.18 -11.984 1 89.31 574 LEU B C 1
ATOM 9891 O O . LEU B 1 574 ? -2.85 -8.953 -12.078 1 89.31 574 LEU B O 1
ATOM 9895 N N . LEU B 1 575 ? -4.559 -10.133 -11.25 1 89.56 575 LEU B N 1
ATOM 9896 C CA . LEU B 1 575 ? -3.701 -11.148 -10.648 1 89.56 575 LEU B CA 1
ATOM 9897 C C . LEU B 1 575 ? -3.457 -12.297 -11.617 1 89.56 575 LEU B C 1
ATOM 9899 O O . LEU B 1 575 ? -4.402 -12.844 -12.188 1 89.56 575 LEU B O 1
ATOM 9903 N N . TRP B 1 576 ? -2.139 -12.664 -11.82 1 90.94 576 TRP B N 1
ATOM 9904 C CA . TRP B 1 576 ? -1.787 -13.695 -12.781 1 90.94 576 TRP B CA 1
ATOM 9905 C C . TRP B 1 576 ? -1.284 -14.953 -12.078 1 90.94 576 TRP B C 1
ATOM 9907 O O . TRP B 1 576 ? -1.146 -16.016 -12.703 1 90.94 576 TRP B O 1
ATOM 9917 N N . SER B 1 577 ? -1.036 -14.82 -10.789 1 89.75 577 SER B N 1
ATOM 9918 C CA . SER B 1 577 ? -0.549 -15.953 -10.016 1 89.75 577 SER B CA 1
ATOM 9919 C C . SER B 1 577 ? -1.357 -16.141 -8.734 1 89.75 577 SER B C 1
ATOM 9921 O O . SER B 1 577 ? -1.91 -15.172 -8.195 1 89.75 577 SER B O 1
ATOM 9923 N N . PRO B 1 578 ? -1.434 -17.391 -8.328 1 92.56 578 PRO B N 1
ATOM 9924 C CA . PRO B 1 578 ? -2.111 -17.609 -7.051 1 92.56 578 PRO B CA 1
ATOM 9925 C C . PRO B 1 578 ? -1.438 -16.875 -5.891 1 92.56 578 PRO B C 1
ATOM 9927 O O . PRO B 1 578 ? -0.282 -16.469 -6.008 1 92.56 578 PRO B O 1
ATOM 9930 N N . VAL B 1 579 ? -2.166 -16.766 -4.918 1 91.56 579 VAL B N 1
ATOM 9931 C CA . VAL B 1 579 ? -1.697 -15.961 -3.789 1 91.56 579 VAL B CA 1
ATOM 9932 C C . VAL B 1 579 ? -1.316 -16.875 -2.629 1 91.56 579 VAL B C 1
ATOM 9934 O O . VAL B 1 579 ? -1.928 -17.922 -2.434 1 91.56 579 VAL B O 1
ATOM 9937 N N . HIS B 1 580 ? -0.232 -16.531 -1.929 1 92.12 580 HIS B N 1
ATOM 9938 C CA . HIS B 1 580 ? 0.142 -17.188 -0.685 1 92.12 580 HIS B CA 1
ATOM 9939 C C . HIS B 1 580 ? -0.506 -16.516 0.518 1 92.12 580 HIS B C 1
ATOM 9941 O O . HIS B 1 580 ? -0.285 -15.32 0.758 1 92.12 580 HIS B O 1
ATOM 9947 N N . PHE B 1 581 ? -1.276 -17.234 1.191 1 88.88 581 PHE B N 1
ATOM 9948 C CA . PHE B 1 581 ? -1.972 -16.688 2.35 1 88.88 581 PHE B CA 1
ATOM 9949 C C . PHE B 1 581 ? -1.055 -16.641 3.566 1 88.88 581 PHE B C 1
ATOM 9951 O O . PHE B 1 581 ? -0.663 -17.688 4.086 1 88.88 581 PHE B O 1
ATOM 9958 N N . ASP B 1 582 ? -0.596 -15.477 3.957 1 88.62 582 ASP B N 1
ATOM 9959 C CA . ASP B 1 582 ? 0.175 -15.234 5.172 1 88.62 582 ASP B CA 1
ATOM 9960 C C . ASP B 1 582 ? -0.097 -13.844 5.73 1 88.62 582 ASP B C 1
ATOM 9962 O O . ASP B 1 582 ? -0.625 -12.977 5.027 1 88.62 582 ASP B O 1
ATOM 9966 N N . TYR B 1 583 ? 0.217 -13.641 6.926 1 86.38 583 TYR B N 1
ATOM 9967 C CA . TYR B 1 583 ? -0.132 -12.406 7.629 1 86.38 583 TYR B CA 1
ATOM 9968 C C . TYR B 1 583 ? 0.628 -11.219 7.051 1 86.38 583 TYR B C 1
ATOM 9970 O O . TYR B 1 583 ? 0.086 -10.117 6.953 1 86.38 583 TYR B O 1
ATOM 9978 N N . PHE B 1 584 ? 1.793 -11.375 6.66 1 88.06 584 PHE B N 1
ATOM 9979 C CA . PHE B 1 584 ? 2.594 -10.266 6.16 1 88.06 584 PHE B CA 1
ATOM 9980 C C . PHE B 1 584 ? 2.072 -9.789 4.809 1 88.06 584 PHE B C 1
ATOM 9982 O O . PHE B 1 584 ? 1.924 -8.586 4.586 1 88.06 584 PHE B O 1
ATOM 9989 N N . THR B 1 585 ? 1.823 -10.766 3.918 1 89.06 585 THR B N 1
ATOM 9990 C CA . THR B 1 585 ? 1.282 -10.406 2.613 1 89.06 585 THR B CA 1
ATOM 9991 C C . THR B 1 585 ? -0.073 -9.719 2.76 1 89.06 585 THR B C 1
ATOM 9993 O O . THR B 1 585 ? -0.394 -8.805 2.004 1 89.06 585 THR B O 1
ATOM 9996 N N . PHE B 1 586 ? -0.816 -10.164 3.717 1 90.75 586 PHE B N 1
ATOM 9997 C CA . PHE B 1 586 ? -2.102 -9.539 3.994 1 90.75 586 PHE B CA 1
ATOM 9998 C C . PHE B 1 586 ? -1.919 -8.078 4.383 1 90.75 586 PHE B C 1
ATOM 10000 O O . PHE B 1 586 ? -2.645 -7.207 3.9 1 90.75 586 PHE B O 1
ATOM 10007 N N . VAL B 1 587 ? -0.972 -7.836 5.203 1 91.44 587 VAL B N 1
ATOM 10008 C CA . VAL B 1 587 ? -0.702 -6.473 5.648 1 91.44 587 VAL B CA 1
ATOM 10009 C C . VAL B 1 587 ? -0.266 -5.617 4.461 1 91.44 587 VAL B C 1
ATOM 10011 O O . VAL B 1 587 ? -0.661 -4.453 4.348 1 91.44 587 VAL B O 1
ATOM 10014 N N . VAL B 1 588 ? 0.496 -6.148 3.58 1 92.44 588 VAL B N 1
ATOM 10015 C CA . VAL B 1 588 ? 0.955 -5.434 2.393 1 92.44 588 VAL B CA 1
ATOM 10016 C C . VAL B 1 588 ? -0.246 -4.996 1.558 1 92.44 588 VAL B C 1
ATOM 10018 O O . VAL B 1 588 ? -0.348 -3.83 1.169 1 92.44 588 VAL B O 1
ATOM 10021 N N . TYR B 1 589 ? -1.179 -5.91 1.353 1 93.5 589 TYR B N 1
ATOM 10022 C CA . TYR B 1 589 ? -2.357 -5.586 0.557 1 93.5 589 TYR B CA 1
ATOM 10023 C C . TYR B 1 589 ? -3.256 -4.598 1.29 1 93.5 589 TYR B C 1
ATOM 10025 O O . TYR B 1 589 ? -3.885 -3.738 0.667 1 93.5 589 TYR B O 1
ATOM 10033 N N . CYS B 1 590 ? -3.291 -4.727 2.586 1 94.19 590 CYS B N 1
ATOM 10034 C CA . CYS B 1 590 ? -4.078 -3.773 3.363 1 94.19 590 CYS B CA 1
ATOM 10035 C C . CYS B 1 590 ? -3.531 -2.359 3.211 1 94.19 590 CYS B C 1
ATOM 10037 O O . CYS B 1 590 ? -4.289 -1.418 2.977 1 94.19 590 CYS B O 1
ATOM 10039 N N . LEU B 1 591 ? -2.256 -2.277 3.305 1 94.88 591 LEU B N 1
ATOM 10040 C CA . LEU B 1 591 ? -1.628 -0.966 3.186 1 94.88 591 LEU B CA 1
ATOM 10041 C C . LEU B 1 591 ? -1.874 -0.369 1.804 1 94.88 591 LEU B C 1
ATOM 10043 O O . LEU B 1 591 ? -2.217 0.81 1.685 1 94.88 591 LEU B O 1
ATOM 10047 N N . ALA B 1 592 ? -1.742 -1.145 0.857 1 95.5 592 ALA B N 1
ATOM 10048 C CA . ALA B 1 592 ? -1.96 -0.676 -0.509 1 95.5 592 ALA B CA 1
ATOM 10049 C C . ALA B 1 592 ? -3.412 -0.255 -0.72 1 95.5 592 ALA B C 1
ATOM 10051 O O . ALA B 1 592 ? -3.682 0.817 -1.267 1 95.5 592 ALA B O 1
ATOM 10052 N N . ASP B 1 593 ? -4.332 -1.075 -0.239 1 96.56 593 ASP B N 1
ATOM 10053 C CA . ASP B 1 593 ? -5.754 -0.819 -0.44 1 96.56 593 ASP B CA 1
ATOM 10054 C C . ASP B 1 593 ? -6.203 0.419 0.333 1 96.56 593 ASP B C 1
ATOM 10056 O O . ASP B 1 593 ? -7.027 1.195 -0.153 1 96.56 593 ASP B O 1
ATOM 10060 N N . ILE B 1 594 ? -5.715 0.536 1.544 1 96.62 594 ILE B N 1
ATOM 10061 C CA . ILE B 1 594 ? -6.062 1.7 2.35 1 96.62 594 ILE B CA 1
ATOM 10062 C C . ILE B 1 594 ? -5.543 2.969 1.677 1 96.62 594 ILE B C 1
ATOM 10064 O O . ILE B 1 594 ? -6.289 3.934 1.493 1 96.62 594 ILE B O 1
ATOM 10068 N N . PHE B 1 595 ? -4.285 2.92 1.285 1 94.62 595 PHE B N 1
ATOM 10069 C CA . PHE B 1 595 ? -3.67 4.078 0.648 1 94.62 595 PHE B CA 1
ATOM 10070 C C . PHE B 1 595 ? -4.371 4.41 -0.664 1 94.62 595 PHE B C 1
ATOM 10072 O O . PHE B 1 595 ? -4.719 5.566 -0.914 1 94.62 595 PHE B O 1
ATOM 10079 N N . ALA B 1 596 ? -4.676 3.461 -1.477 1 95.44 596 ALA B N 1
ATOM 10080 C CA . ALA B 1 596 ? -5.359 3.658 -2.752 1 95.44 596 ALA B CA 1
ATOM 10081 C C . ALA B 1 596 ? -6.793 4.145 -2.535 1 95.44 596 ALA B C 1
ATOM 10083 O O . ALA B 1 596 ? -7.289 4.98 -3.291 1 95.44 596 ALA B O 1
ATOM 10084 N N . GLY B 1 597 ? -7.406 3.557 -1.526 1 96.62 597 GLY B N 1
ATOM 10085 C CA . GLY B 1 597 ? -8.766 3.98 -1.213 1 96.62 597 GLY B CA 1
ATOM 10086 C C . GLY B 1 597 ? -8.867 5.457 -0.881 1 96.62 597 GLY B C 1
ATOM 10087 O O . GLY B 1 597 ? -9.758 6.148 -1.381 1 96.62 597 GLY B O 1
ATOM 10088 N N . PHE B 1 598 ? -7.945 5.945 -0.153 1 96.31 598 PHE B N 1
ATOM 10089 C CA . PHE B 1 598 ? -7.988 7.348 0.245 1 96.31 598 PHE B CA 1
ATOM 10090 C C . PHE B 1 598 ? -7.582 8.25 -0.914 1 96.31 598 PHE B C 1
ATOM 10092 O O . PHE B 1 598 ? -8.094 9.367 -1.048 1 96.31 598 PHE B O 1
ATOM 10099 N N . ILE B 1 599 ? -6.715 7.797 -1.787 1 94.12 599 ILE B N 1
ATOM 10100 C CA . ILE B 1 599 ? -6.344 8.578 -2.961 1 94.12 599 ILE B CA 1
ATOM 10101 C C . ILE B 1 599 ? -7.547 8.703 -3.898 1 94.12 599 ILE B C 1
ATOM 10103 O O . ILE B 1 599 ? -7.875 9.797 -4.355 1 94.12 599 ILE B O 1
ATOM 10107 N N . LEU B 1 600 ? -8.195 7.586 -4.113 1 95.81 600 LEU B N 1
ATOM 10108 C CA . LEU B 1 600 ? -9.367 7.598 -4.973 1 95.81 600 LEU B CA 1
ATOM 10109 C C . LEU B 1 600 ? -10.5 8.398 -4.332 1 95.81 600 LEU B C 1
ATOM 10111 O O . LEU B 1 600 ? -11.227 9.109 -5.023 1 95.81 600 LEU B O 1
ATOM 10115 N N . GLY B 1 601 ? -10.648 8.203 -3.047 1 97.06 601 GLY B N 1
ATOM 10116 C CA . GLY B 1 601 ? -11.641 8.992 -2.338 1 97.06 601 GLY B CA 1
ATOM 10117 C C . GLY B 1 601 ? -11.398 10.484 -2.434 1 97.06 601 GLY B C 1
ATOM 10118 O O . GLY B 1 601 ? -12.336 11.258 -2.619 1 97.06 601 GLY B O 1
ATOM 10119 N N . LEU B 1 602 ? -10.172 10.859 -2.326 1 96.31 602 LEU B N 1
ATOM 10120 C CA . LEU B 1 602 ? -9.812 12.273 -2.459 1 96.31 602 LEU B CA 1
ATOM 10121 C C . LEU B 1 602 ? -10.133 12.781 -3.859 1 96.31 602 LEU B C 1
ATOM 10123 O O . LEU B 1 602 ? -10.664 13.883 -4.016 1 96.31 602 LEU B O 1
ATOM 10127 N N . TRP B 1 603 ? -9.812 12 -4.824 1 96.19 603 TRP B N 1
ATOM 10128 C CA . TRP B 1 603 ? -10.102 12.367 -6.207 1 96.19 603 TRP B CA 1
ATOM 10129 C C . TRP B 1 603 ? -11.602 12.539 -6.426 1 96.19 603 TRP B C 1
ATOM 10131 O O . TRP B 1 603 ? -12.039 13.531 -7.012 1 96.19 603 TRP B O 1
ATOM 10141 N N . LEU B 1 604 ? -12.406 11.656 -5.926 1 97.19 604 LEU B N 1
ATOM 10142 C CA . LEU B 1 604 ? -13.859 11.711 -6.07 1 97.19 604 LEU B CA 1
ATOM 10143 C C . LEU B 1 604 ? -14.43 12.914 -5.336 1 97.19 604 LEU B C 1
ATOM 10145 O O . LEU B 1 604 ? -15.367 13.562 -5.82 1 97.19 604 LEU B O 1
ATOM 10149 N N . THR B 1 605 ? -13.867 13.195 -4.203 1 97.12 605 THR B N 1
ATOM 10150 C CA . THR B 1 605 ? -14.367 14.297 -3.387 1 97.12 605 THR B CA 1
ATOM 10151 C C . THR B 1 605 ? -14.07 15.633 -4.047 1 97.12 605 THR B C 1
ATOM 10153 O O . THR B 1 605 ? -14.969 16.469 -4.188 1 97.12 605 THR B O 1
ATOM 10156 N N . LEU B 1 606 ? -12.891 15.844 -4.562 1 96.19 606 LEU B N 1
ATOM 10157 C CA . LEU B 1 606 ? -12.469 17.141 -5.105 1 96.19 606 LEU B CA 1
ATOM 10158 C C . LEU B 1 606 ? -13.055 17.359 -6.496 1 96.19 606 LEU B C 1
ATOM 10160 O O . LEU B 1 606 ? -13.391 18.484 -6.859 1 96.19 606 LEU B O 1
ATOM 10164 N N . PHE B 1 607 ? -13.242 16.312 -7.246 1 96.38 607 PHE B N 1
ATOM 10165 C CA . PHE B 1 607 ? -13.656 16.453 -8.641 1 96.38 607 PHE B CA 1
ATOM 10166 C C . PHE B 1 607 ? -15.172 16.391 -8.758 1 96.38 607 PHE B C 1
ATOM 10168 O O . PHE B 1 607 ? -15.75 16.984 -9.672 1 96.38 607 PHE B O 1
ATOM 10175 N N . PHE B 1 608 ? -15.867 15.68 -7.84 1 96.25 608 PHE B N 1
ATOM 10176 C CA . PHE B 1 608 ? -17.281 15.43 -8.109 1 96.25 608 PHE B CA 1
ATOM 10177 C C . PHE B 1 608 ? -18.141 15.812 -6.906 1 96.25 608 PHE B C 1
ATOM 10179 O O . PHE B 1 608 ? -19.062 16.609 -7.027 1 96.25 608 PHE B O 1
ATOM 10186 N N . GLU B 1 609 ? -17.828 15.344 -5.75 1 95.88 609 GLU B N 1
ATOM 10187 C CA . GLU B 1 609 ? -18.688 15.531 -4.582 1 95.88 609 GLU B CA 1
ATOM 10188 C C . GLU B 1 609 ? -18.766 17 -4.188 1 95.88 609 GLU B C 1
ATOM 10190 O O . GLU B 1 609 ? -19.859 17.562 -4.027 1 95.88 609 GLU B O 1
ATOM 10195 N N . MET B 1 610 ? -17.625 17.641 -4 1 95.31 610 MET B N 1
ATOM 10196 C CA . MET B 1 610 ? -17.609 19 -3.479 1 95.31 610 MET B CA 1
ATOM 10197 C C . MET B 1 610 ? -18.172 19.984 -4.496 1 95.31 610 MET B C 1
ATOM 10199 O O . MET B 1 610 ? -18.953 20.859 -4.141 1 95.31 610 MET B O 1
ATOM 10203 N N . PRO B 1 611 ? -17.812 19.891 -5.805 1 94.38 611 PRO B N 1
ATOM 10204 C CA . PRO B 1 611 ? -18.469 20.766 -6.77 1 94.38 611 PRO B CA 1
ATOM 10205 C C . PRO B 1 611 ? -19.984 20.625 -6.762 1 94.38 611 PRO B C 1
ATOM 10207 O O . PRO B 1 611 ? -20.703 21.641 -6.832 1 94.38 611 PRO B O 1
ATOM 10210 N N . SER B 1 612 ? -20.469 19.438 -6.691 1 92.75 612 SER B N 1
ATOM 10211 C CA . SER B 1 612 ? -21.906 19.203 -6.68 1 92.75 612 SER B CA 1
ATOM 10212 C C . SER B 1 612 ? -22.547 19.781 -5.414 1 92.75 612 SER B C 1
ATOM 10214 O O . SER B 1 612 ? -23.656 20.297 -5.461 1 92.75 612 SER B O 1
ATOM 10216 N N . ASN B 1 613 ? -21.891 19.594 -4.352 1 91.62 613 ASN B N 1
ATOM 10217 C CA . ASN B 1 613 ? -22.391 20.156 -3.102 1 91.62 613 ASN B CA 1
ATOM 10218 C C . ASN B 1 613 ? -22.5 21.672 -3.176 1 91.62 613 ASN B C 1
ATOM 10220 O O . ASN B 1 613 ? -23.469 22.25 -2.674 1 91.62 613 ASN B O 1
ATOM 10224 N N . GLU B 1 614 ? -21.5 22.281 -3.734 1 91.25 614 GLU B N 1
ATOM 10225 C CA . GLU B 1 614 ? -21.531 23.734 -3.873 1 91.25 614 GLU B CA 1
ATOM 10226 C C . GLU B 1 614 ? -22.641 24.188 -4.809 1 91.25 614 GLU B C 1
ATOM 10228 O O . GLU B 1 614 ? -23.281 25.219 -4.57 1 91.25 614 GLU B O 1
ATOM 10233 N N . LEU B 1 615 ? -22.844 23.516 -5.84 1 88.12 615 LEU B N 1
ATOM 10234 C CA . LEU B 1 615 ? -23.922 23.828 -6.77 1 88.12 615 LEU B CA 1
ATOM 10235 C C . LEU B 1 615 ? -25.281 23.672 -6.102 1 88.12 615 LEU B C 1
ATOM 10237 O O . LEU B 1 615 ? -26.188 24.469 -6.32 1 88.12 615 LEU B O 1
ATOM 10241 N N . ALA B 1 616 ? -25.422 22.625 -5.301 1 87.31 616 ALA B N 1
ATOM 10242 C CA . ALA B 1 616 ? -26.656 22.406 -4.559 1 87.31 616 ALA B CA 1
ATOM 10243 C C . ALA B 1 616 ? -26.922 23.547 -3.574 1 87.31 616 ALA B C 1
ATOM 10245 O O . ALA B 1 616 ? -28.062 23.984 -3.414 1 87.31 616 ALA B O 1
ATOM 10246 N N . ASN B 1 617 ? -25.891 23.922 -2.955 1 86.12 617 ASN B N 1
ATOM 10247 C CA . ASN B 1 617 ? -26.016 25.031 -2.014 1 86.12 617 ASN B CA 1
ATOM 10248 C C . ASN B 1 617 ? -26.438 26.328 -2.717 1 86.12 617 ASN B C 1
ATOM 10250 O O . ASN B 1 617 ? -27.188 27.125 -2.16 1 86.12 617 ASN B O 1
ATOM 10254 N N . MET B 1 618 ? -25.953 26.516 -3.855 1 84.44 618 MET B N 1
ATOM 10255 C CA . MET B 1 618 ? -26.312 27.703 -4.633 1 84.44 618 MET B CA 1
ATOM 10256 C C . MET B 1 618 ? -27.781 27.641 -5.066 1 84.44 618 MET B C 1
ATOM 10258 O O . MET B 1 618 ? -28.453 28.656 -5.109 1 84.44 618 MET B O 1
ATOM 10262 N N . MET B 1 619 ? -28.172 26.469 -5.316 1 79.88 619 MET B N 1
ATOM 10263 C CA . MET B 1 619 ? -29.531 26.281 -5.82 1 79.88 619 MET B CA 1
ATOM 10264 C C . MET B 1 619 ? -30.547 26.375 -4.691 1 79.88 619 MET B C 1
ATOM 10266 O O . MET B 1 619 ? -31.656 26.875 -4.887 1 79.88 619 MET B O 1
ATOM 10270 N N . PHE B 1 620 ? -30.172 25.906 -3.475 1 77.44 620 PHE B N 1
ATOM 10271 C CA . PHE B 1 620 ? -31.156 25.797 -2.402 1 77.44 620 PHE B CA 1
ATOM 10272 C C . PHE B 1 620 ? -30.922 26.859 -1.34 1 77.44 620 PHE B C 1
ATOM 10274 O O . PHE B 1 620 ? -31.547 26.828 -0.274 1 77.44 620 PHE B O 1
ATOM 10281 N N . LYS B 1 621 ? -29.875 27.703 -1.422 1 64.44 621 LYS B N 1
ATOM 10282 C CA . LYS B 1 621 ? -29.656 28.766 -0.442 1 64.44 621 LYS B CA 1
ATOM 10283 C C . LYS B 1 621 ? -30.938 29.562 -0.202 1 64.44 621 LYS B C 1
ATOM 10285 O O . LYS B 1 621 ? -31.547 30.062 -1.148 1 64.44 621 LYS B O 1
ATOM 10290 N N . SER B 1 622 ? -31.656 29.094 0.796 1 55.25 622 SER B N 1
ATOM 10291 C CA . SER B 1 622 ? -32.781 29.891 1.284 1 55.25 622 SER B CA 1
ATOM 10292 C C . SER B 1 622 ? -32.312 31.266 1.761 1 55.25 622 SER B C 1
ATOM 10294 O O . SER B 1 622 ? -31.203 31.391 2.301 1 55.25 622 SER B O 1
ATOM 10296 N N . LYS B 1 623 ? -32.781 32.344 1.288 1 48.12 623 LYS B N 1
ATOM 10297 C CA . LYS B 1 623 ? -32.688 33.75 1.746 1 48.12 623 LYS B CA 1
ATOM 10298 C C . LYS B 1 623 ? -32.75 33.812 3.27 1 48.12 623 LYS B C 1
ATOM 10300 O O . LYS B 1 623 ? -33.75 33.406 3.883 1 48.12 623 LYS B O 1
ATOM 10305 N N . ARG B 1 624 ? -31.688 33.5 3.932 1 48.66 624 ARG B N 1
ATOM 10306 C CA . ARG B 1 624 ? -31.703 33.844 5.348 1 48.66 624 ARG B CA 1
ATOM 10307 C C . ARG B 1 624 ? -32.469 35.125 5.582 1 48.66 624 ARG B C 1
ATOM 10309 O O . ARG B 1 624 ? -32.219 36.156 4.945 1 48.66 624 ARG B O 1
ATOM 10316 N N . ALA B 1 625 ? -33.656 35.094 6.102 1 44 625 ALA B N 1
ATOM 10317 C CA . ALA B 1 625 ? -34.375 36.281 6.535 1 44 625 ALA B CA 1
ATOM 10318 C C . ALA B 1 625 ? -33.469 37.156 7.426 1 44 625 ALA B C 1
ATOM 10320 O O . ALA B 1 625 ? -32.938 36.656 8.414 1 44 625 ALA B O 1
ATOM 10321 N N . VAL B 1 626 ? -32.75 38.062 6.922 1 43.81 626 VAL B N 1
ATOM 10322 C CA . VAL B 1 626 ? -32.156 39.094 7.738 1 43.81 626 VAL B CA 1
ATOM 10323 C C . VAL B 1 626 ? -33.094 39.469 8.883 1 43.81 626 VAL B C 1
ATOM 10325 O O . VAL B 1 626 ? -34.281 39.781 8.656 1 43.81 626 VAL B O 1
ATOM 10328 N N . PRO B 1 627 ? -32.781 39 10.078 1 47.03 627 PRO B N 1
ATOM 10329 C CA . PRO B 1 627 ? -33.656 39.469 11.156 1 47.03 627 PRO B CA 1
ATOM 10330 C C . PRO B 1 627 ? -34.031 40.969 11.016 1 47.03 627 PRO B C 1
ATOM 10332 O O . PRO B 1 627 ? -33.156 41.781 10.648 1 47.03 627 PRO B O 1
ATOM 10335 N N . LYS B 1 628 ? -35.219 41.312 10.656 1 44.69 628 LYS B N 1
ATOM 10336 C CA . LYS B 1 628 ? -35.656 42.688 10.703 1 44.69 628 LYS B CA 1
ATOM 10337 C C . LYS B 1 628 ? -35.156 43.375 11.969 1 44.69 628 LYS B C 1
ATOM 10339 O O . LYS B 1 628 ? -35.406 42.906 13.078 1 44.69 628 LYS B O 1
ATOM 10344 N N . LYS B 1 629 ? -34.031 44.062 11.852 1 46.09 629 LYS B N 1
ATOM 10345 C CA . LYS B 1 629 ? -33.719 45 12.93 1 46.09 629 LYS B CA 1
ATOM 10346 C C . LYS B 1 629 ? -35 45.656 13.461 1 46.09 629 LYS B C 1
ATOM 10348 O O . LYS B 1 629 ? -35.781 46.25 12.695 1 46.09 629 LYS B O 1
ATOM 10353 N N . LYS B 1 630 ? -35.625 45.125 14.484 1 42.5 630 LYS B N 1
ATOM 10354 C CA . LYS B 1 630 ? -36.594 46 15.148 1 42.5 630 LYS B CA 1
ATOM 10355 C C . LYS B 1 630 ? -36.062 47.438 15.195 1 42.5 630 LYS B C 1
ATOM 10357 O O . LYS B 1 630 ? -34.969 47.688 15.703 1 42.5 630 LYS B O 1
ATOM 10362 N N . GLU B 1 631 ? -36.625 48.438 14.602 1 33.75 631 GLU B N 1
ATOM 10363 C CA . GLU B 1 631 ? -36.656 49.812 15.086 1 33.75 631 GLU B CA 1
ATOM 10364 C C . GLU B 1 631 ? -37.312 49.906 16.453 1 33.75 631 GLU B C 1
ATOM 10366 O O . GLU B 1 631 ? -38.344 49.25 16.688 1 33.75 631 GLU B O 1
#

Organism: Phaedon cochleariae (NCBI:txid80249)

Sequence (1262 aa):
MALKVIFVFSLIFGLVPAITDEEYASMPELFQVDNYDTCMMLGKKAFYCSITYQLEPIDQRNPPNIWRVIKEASASELHYRHDKLHLMACIPQRCPNVRIYNETHPDFHSQLTECYNRKYRTMDLRGNVLEVRCRSNKPLYDIDNMDYIAGAIFTIYIALVLLASAYDYTRKSDPAESTKNTKPPFEKFVTAFSIPTNWNKLKSVPTGEDFDKLKSVQGIRVYMTVLVIMVHTSITFVGVPLINPRFFEQSNDNPDFTTEIPKRGIYLLSFHFMMSSWMLMISMLAKADRNEEITLGFIVKTVIKRYVRFLPSIIVIVGFYATWARHIPFGPFWEGMCEEVNRCRKNWWANILFVQNHVDRYNMCHIVSWFLAVEMQYYIISLFFIMAMVKFRNKIPVVIGIMLMVNIVFAFLDHYRHGYPSTLSGKPEETYRVVFNKKPQWHDHFASYHANAAGSIIGLGFGYFYYKYKNQLLFGKKVTVLLWWISISILMGFVFFSPFLYNIDATEVSSAVWVALSRPCFASAMGLLIIGFSQGIGGFYKWIFEWGPLSILAKLSFTVYIGHTVFQHIRVGLLWSPVHFDYFTFVVYCLADIFAGFILGLWLTLFFEMPSNELANMMFKSKRAVPKKKEMALKVIFVFSLIFGLVPAITDEEYASMPELFQVDNYDTCMMLGKKAFYCSITYQLEPIDQRNPPNIWRVIKEASASELHYRHDKLHLMACIPQRCPNVRIYNETHPDFHSQLTECYNRKYRTMDLRGNVLEVRCRSNKPLYDIDNMDYIAGAIFTIYIALVLLASAYDYTRKSDPAESTKNTKPPFEKFVTAFSIPTNWNKLKSVPTGEDFDKLKSVQGIRVYMTVLVIMVHTSITFVGVPLINPRFFEQSNDNPDFTTEIPKRGIYLLSFHFMMSSWMLMISMLAKADRNEEITLGFIVKTVIKRYVRFLPSIIVIVGFYATWARHIPFGPFWEGMCEEVNRCRKNWWANILFVQNHVDRYNMCHIVSWFLAVEMQYYIISLFFIMAMVKFRNKIPVVIGIMLMVNIVFAFLDHYRHGYPSTLSGKPEETYRVVFNKKPQWHDHFASYHANAAGSIIGLGFGYFYYKYKNQLLFGKKVTVLLWWISISILMGFVFFSPFLYNIDATEVSSAVWVALSRPCFASAMGLLIIGFSQGIGGFYKWIFEWGPLSILAKLSFTVYIGHTVFQHIRVGLLWSPVHFDYFTFVVYCLADIFAGFILGLWLTLFFEMPSNELANMMFKSKRAVPKKKE